Protein 7R7E (pdb70)

CATH classification: 3.30.300.30

Sequence (1134 aa):
VGQFANFVDLLQYRAKLQARKTVFSFLADGEAESAALTYGELDQKAQAIAAFLQANQAQGQRALLLYPPGLEFIGAFLGCLYAGVVAVPAYPPRPNKSFDRLHSIIQDAQAKFALTTTELKDKIADRLEALEGTDFHCLATDQVELISGKNWQKPNISGTDLAFLQYTSGSTGDPKGVMVSHHNLIHNSGLINQGFQDTEASMGVSWLPPYHDMGLIGGILQPIYVGATQILMPPVAFLQRPFRWLKAINDYRVSTSGAPNFAYDLCASQITPEQIRELDLSCWRLAFSGAEPIRAVTLENFAKTFATAGFQKSAFYPCYGMAETTLIVSGGNGRAQLPQEIIVSKQGIEANQVRPAQETTVTLVGSGEVIGDQIVKIVDPQALTECTVGEIGEVWVKGESVAQGYWQKPDLTQQQFQGNVGAETGFLRTGDLGFLQGGELYITGRLKDLLIIRGRNHYPQDIELTVEVAHPALRQGAGAAVSVDVNGEEQLVIVQEVERKYARKLNVAAVAQAIRGAIAAEHQLQPQAICFIKPGSIPKTSSGKIRRHACKAGFLDGSLAVVGEWQVGQFANFVDLLQYRAKLQARKTVFSFLADGEAESAALTYGELDQKAQAIAAFLQANQAQGQRALLLYPPGLEFIGAFLGCLYAGVVAVPAYPPRPNKSFDRLHSIIQDAQAKFALTTTELKDKIADRLEALEGTDFHCLATDQVELISGKNWQKPNISGTDLAFLQYTSGSTGDPKGVMVSHHNLIHNSGLINQGFQDTEASMGVSWLPPYHDMGLIGGILQPIYVGATQILMPPVAFLQRPFRWLKAINDYRVSTSGAPNFAYDLCASQITPEQIRELDLSCWRLAFSGAEPIRAVTLENFAKTFATAGFQKSAFYPCYGMAETTLIVSGGNGRAQLPQEIIVSKQGIEANQVRPAQETTVTLVGSGEVIGDQIVKIVDPQALTECTVGEIGEVWVKGESVAQGYWQKPDLTQQQFQGNVGAETGFLRTGDLGFLQGGELYITGRLKDLLIIRGRNHYPQDIELTVEVAHPALRQGAGAAVSVDVNGEEQLVIVQEVERKYARKLNVAAVAQAIRGAIAAEHQLQPQAICFIKPGSIPKTSSGKIRRHACKAGFLDGSLAVVGEWQ

Secondary structure (DSSP, 8-state):
-TT-SSHHHHHHHHHHHSTTSEEEEEETTSSSEEEEEEHHHHHHHHHHHHHHHHHTT-TTSEEEEE--SSHHHHHHHHHHHHHT-EEEE-PPP-TT---HHHHHHHHHHT--EEEE-HHHHHHHHHHHHHHH-TT-EEEE-TT--GGGGGG-------TTSEEEEEE---SSSS--EEEEEHHHHHHHHHHHHHHH---TT-EEEE-S-TTSHIIIIIIIIHHHHHT-EEEE--HHHHHH-THHHHHHHHHHT-SEEE--HHHHHHHHHHS-HHHHHT---TT--EEEE-SS---HHHHHHHHHHTTTTT--GGGEEEEEE-GGGSSEEEES-TTSSSPPEEEEEHHHHHTTB-------EEEEE---EEPTT-EEEEE-TTT--B--TTB-EEEEEESTTS-S-BTT-HHHHHHHHSEEETTEEEEEEEEEEEEEETTEEEEEEETTT-EEETTEEE-HHHHHHHHHTS-TTEEEEEEEEEEEEETTEEEEEEEEEEPGGGSSS--HHHHHHHHHHHHHHHH----SEEEEE-TT-S-B-TT--B-HHHHHHHHHHT-S-EEEEE-/-TT-SSHHHHHHHHHHHSTTSEEEEE-TTSSS--EEEEHHHHHHHHHHHHHHHHHTT-TTSEEEEE--SSHHHHHHHHHHHHHT-EEEEEPPP-TT--SHHHHHHHHHHT--EEEE-HHHHHHHHHHHHHHH-TT-EEEE-TT--GGGGGG-------TTSEEEEEE---SSSS--EEEEEHHHHHHHHHHHHHHH---TT-EEEE-S-TTSHIIIIIIIIHHHHHT-EEEE--HHHHHH-THHHHHHHHHHT--EEE--HHHHHHHHHHS-HHHHTT---TT--EEEE-SS---HHHHHHHHHHTGGGT--GGGEEEEEE-GGGSSEEEES-TTSSSPPEEEEEHHHHHTTB-------EEEEE---EEPTT-EEEEE-TTT--B--TTB-EEEEEESTTS-S-BTT-HHHHHHHH-EEETTEEEEEEEEEEEEEETTEEEEEEEGGG-EEETTEEE-HHHHHHHHHTT-TTEEEEEEEEEEEEETTEEEEEEEEEEPGGGSSS--HHHHHHHHHHHHHHHH----SEEEEE-TT-S-B-TT--B-HHHHHHHHHHT-S-EEEEE-

Organism: Picosynechococcus sp. (strain ATCC 27264 / PCC 7002 / PR-6) (NCBI:txid32049)

B-factor: mean 34.49, std 11.46, range [14.65, 101.91]

Foldseek 3Di:
DLVDQFLLVLLVVLCVVFVPAWAEWEDALLADTDDTHGSVRLNLLLLLLLLVCVVVVQAPFEEEEAEAPDVQSLSNLSNCQQNNHAYQYDYHDDPPDDCVLVLVVCVQRVGQEYEYAPVVCVVCVVVCCVSPNPSRYYYYSPPRDSVSSVNRDGDDFGQARFRYWAWFQQQAHRTFTFGFTRNLLSVVLVLVCQQLVDAQAAEEEEQDGCRHLCCPSPQRVNSSVRNHHYYYYHVVSCVVPVLSRQLVCQVVLHQDYEEALVSLVVCLPRQDPVSLVNAQNLSHQAYEYEPDFHAPVSLVSSCVSNVVSNDHQLNYKAFYAGVQLSGTFFIGCPPDSHFDKDKFAPQLVFVQFGHHPCHHIDIFTFRHAGTDDKDWFFAAVPVLETDDARGKHWIKIGDSSRTPATRPPVVVRCVAQFRDYDPDTRIGGPQWMFHDDPRTTTTDGGNSQWDQAPNTIDHFVVLLVLLQPLDQQFDPPQKTWHWDADPNGTAIEIETETDPVCLVVPPPVVSVVSSQVSCCVPPVHGHPKYFYAHPPFADAGPSGHGNRVVNVVCVVVVNGRTSDMDD/DLPDQFVLVLLVVLCVVFVPDWAEWEDALLADTDDTHTSVRLNLLLLLLLLVCVVVVQAPFEEEEAEAPDVQSLSNLSNCQQNNHAYQYDYHDDPPDDCVLVLVCCVQRVGQEYEYAPVVCVVCVVVCCVSPNPSRYYHYSPPRDSVSSVNRDGDDAGQARFRYWAWFQQQAHRTFTFGFGRNLLSVVLVLCCLQVVDAQAAEEEEQAGCRHLCNPSPQRVNSSVRNHHYYYYHNVSCLVQVLSRQVVCQVVLHQEYEDELVSLVSCLPRQDPVSLVVAANLSHQAYEYEPDFHAPVSLVSSCVSNVVSNDHQLNYKAFYAGVQLSGTFFIDCPPDSHFDKDWAAPQCVQVQFGHHPCHHTDIFTFRHFGTDDKDWFFAAPPVLETDDARGKHWIWIGDSSRTPATRPPVVVRCVAQWRDYDPDTGIGGPQWMFHDDPRTTTTDGGNSQWAQAPNTIDHFVVLLVLLQPLDPQFDRLAKAWHWDDDPNGTAIEIETETDPVCLQPDPPVVSVVSSQVSCCVPPVHGHPKYFYAHPPFADAGPSGHGNRVVNVVCVVPVNTRTSDMDD

Structure (mmCIF, N/CA/C/O backbone):
data_7R7E
#
_entry.id   7R7E
#
_cell.length_a   201.288
_cell.length_b   60.920
_cell.length_c   95.929
_cell.angle_alpha   90.000
_cell.angle_beta   101.175
_cell.angle_gamma   90.000
#
_symmetry.space_group_name_H-M   'C 1 2 1'
#
loop_
_entity.id
_entity.type
_entity.pdbx_description
1 polymer 'Polyketide synthase'
2 non-polymer 'ADENOSINE MONOPHOSPHATE'
3 non-polymer 'PYROPHOSPHATE 2-'
4 non-polymer 'ACETATE ION'
5 non-polymer 'MAGNESIUM ION'
6 water water
#
loop_
_atom_site.group_PDB
_atom_site.id
_atom_site.type_symbol
_atom_site.label_atom_id
_atom_site.label_alt_id
_atom_site.label_comp_id
_atom_site.label_asym_id
_atom_site.label_entity_id
_atom_site.label_seq_id
_atom_site.pdbx_PDB_ins_code
_atom_site.Cartn_x
_atom_site.Cartn_y
_atom_site.Cartn_z
_atom_site.occupancy
_atom_site.B_iso_or_equiv
_atom_site.auth_seq_id
_atom_site.auth_comp_id
_atom_site.auth_asym_id
_atom_site.auth_atom_id
_atom_site.pdbx_PDB_model_num
ATOM 1 N N . VAL A 1 4 ? -8.92400 10.37400 28.40100 1.000 47.98733 2 VAL A N 1
ATOM 2 C CA . VAL A 1 4 ? -9.77600 10.86400 27.31500 1.000 46.38451 2 VAL A CA 1
ATOM 3 C C . VAL A 1 4 ? -9.52300 12.36100 27.08500 1.000 49.65069 2 VAL A C 1
ATOM 4 O O . VAL A 1 4 ? -9.63900 12.86300 25.95900 1.000 48.49002 2 VAL A O 1
ATOM 8 N N . GLY A 1 5 ? -9.15200 13.08200 28.13700 1.000 49.66911 3 GLY A N 1
ATOM 9 C CA . GLY A 1 5 ? -8.79400 14.43700 27.81100 1.000 45.19226 3 GLY A CA 1
ATOM 10 C C . GLY A 1 5 ? -7.42600 14.59300 27.18900 1.000 43.41836 3 GLY A C 1
ATOM 11 O O . GLY A 1 5 ? -6.91200 15.71200 27.13000 1.000 45.22911 3 GLY A O 1
ATOM 12 N N . GLN A 1 6 ? -6.81300 13.50300 26.72000 1.000 40.91280 4 GLN A N 1
ATOM 13 C CA . GLN A 1 6 ? -5.54900 13.56500 25.99400 1.000 41.36812 4 GLN A CA 1
ATOM 14 C C . GLN A 1 6 ? -5.71700 13.30100 24.50900 1.000 34.50677 4 GLN A C 1
ATOM 15 O O . GLN A 1 6 ? -4.71600 13.25300 23.79300 1.000 33.84880 4 GLN A O 1
ATOM 21 N N . PHE A 1 7 ? -6.94500 13.14100 24.02700 1.000 30.84844 5 PHE A N 1
ATOM 22 C CA . PHE A 1 7 ? -7.17700 12.93900 22.61100 1.000 28.94031 5 PHE A CA 1
ATOM 23 C C . PHE A 1 7 ? -7.15600 14.26600 21.85300 1.000 28.97189 5 PHE A C 1
ATOM 24 O O . PHE A 1 7 ? -7.71000 15.27000 22.30300 1.000 25.35304 5 PHE A O 1
ATOM 32 N N . ALA A 1 8 ? -6.49500 14.26700 20.69500 1.000 28.29287 6 ALA A N 1
ATOM 33 C CA . ALA A 1 8 ? -6.36200 15.47700 19.89100 1.000 25.99259 6 ALA A CA 1
ATOM 34 C C . ALA A 1 8 ? -7.49200 15.65100 18.88700 1.000 23.01329 6 ALA A C 1
ATOM 35 O O . ALA A 1 8 ? -7.63300 16.74700 18.34000 1.000 25.32672 6 ALA A O 1
ATOM 37 N N . ASN A 1 9 ? -8.29700 14.62100 18.63500 1.000 18.19429 7 ASN A N 1
ATOM 38 C CA . ASN A 1 9 ? -9.32700 14.69800 17.61000 1.000 20.69459 7 ASN A CA 1
ATOM 39 C C . ASN A 1 9 ? -10.38200 13.61800 17.86400 1.000 20.70511 7 ASN A C 1
ATOM 40 O O . ASN A 1 9 ? -10.16300 12.67500 18.62400 1.000 20.81039 7 ASN A O 1
ATOM 45 N N . PHE A 1 10 ? -11.53800 13.74900 17.19700 1.000 19.61025 8 PHE A N 1
ATOM 46 C CA . PHE A 1 10 ? -12.62300 12.81600 17.48200 1.000 19.96555 8 PHE A CA 1
ATOM 47 C C . PHE A 1 10 ? -12.38200 11.42200 16.88900 1.000 22.90801 8 PHE A C 1
ATOM 48 O O . PHE A 1 10 ? -12.95700 10.45400 17.39600 1.000 20.75775 8 PHE A O 1
ATOM 56 N N . VAL A 1 11 ? -11.54100 11.29200 15.85100 1.000 20.33402 9 VAL A N 1
ATOM 57 C CA . VAL A 1 11 ? -11.23600 9.96300 15.31300 1.000 21.74734 9 VAL A CA 1
ATOM 58 C C . VAL A 1 11 ? -10.53200 9.10700 16.36200 1.000 22.99749 9 VAL A C 1
ATOM 59 O O . VAL A 1 11 ? -10.97600 7.99100 16.67000 1.000 22.83695 9 VAL A O 1
ATOM 63 N N . ASP A 1 12 ? -9.44700 9.62200 16.94900 1.000 23.98709 10 ASP A N 1
ATOM 64 C CA . ASP A 1 12 ? -8.75500 8.87900 17.99700 1.000 24.70559 10 ASP A CA 1
ATOM 65 C C . ASP A 1 12 ? -9.70500 8.57200 19.16100 1.000 25.75572 10 ASP A C 1
ATOM 66 O O . ASP A 1 12 ? -9.68400 7.46300 19.73100 1.000 24.44504 10 ASP A O 1
ATOM 71 N N . LEU A 1 13 ? -10.56500 9.53300 19.50600 1.000 23.80549 11 LEU A N 1
ATOM 72 C CA . LEU A 1 13 ? -11.45300 9.34600 20.65200 1.000 26.30579 11 LEU A CA 1
ATOM 73 C C . LEU A 1 13 ? -12.50700 8.27000 20.37600 1.000 22.11055 11 LEU A C 1
ATOM 74 O O . LEU A 1 13 ? -12.79100 7.43800 21.23900 1.000 24.96352 11 LEU A O 1
ATOM 79 N N . LEU A 1 14 ? -13.11000 8.22900 19.19100 1.000 21.61575 12 LEU A N 1
ATOM 80 C CA . LEU A 1 14 ? -14.17000 7.22100 18.91500 1.000 24.88983 12 LEU A CA 1
ATOM 81 C C . LEU A 1 14 ? -13.53400 5.83100 18.84000 1.000 23.77917 12 LEU A C 1
ATOM 82 O O . LEU A 1 14 ? -14.13700 4.88600 19.33200 1.000 21.97369 12 LEU A O 1
ATOM 87 N N . GLN A 1 15 ? -12.32700 5.76400 18.29400 1.000 24.22133 13 GLN A N 1
ATOM 88 C CA . GLN A 1 15 ? -11.59500 4.48000 18.20100 1.000 25.69255 13 GLN A CA 1
ATOM 89 C C . GLN A 1 15 ? -11.33800 3.96300 19.62100 1.000 25.71887 13 GLN A C 1
ATOM 90 O O . GLN A 1 15 ? -11.51000 2.76200 19.83900 1.000 26.56371 13 GLN A O 1
ATOM 96 N N . TYR A 1 16 ? -10.97500 4.85600 20.54200 1.000 24.93983 14 TYR A N 1
ATOM 97 C CA . TYR A 1 16 ? -10.76700 4.45700 21.95600 1.000 27.74017 14 TYR A CA 1
ATOM 98 C C . TYR A 1 16 ? -12.08900 3.97700 22.56700 1.000 27.98757 14 TYR A C 1
ATOM 99 O O . TYR A 1 16 ? -12.07300 2.91700 23.18300 1.000 27.31380 14 TYR A O 1
ATOM 108 N N . ARG A 1 17 ? -13.17900 4.72200 22.37900 1.000 23.58704 15 ARG A N 1
ATOM 109 C CA . ARG A 1 17 ? -14.42300 4.23400 22.97000 1.000 26.84006 15 ARG A CA 1
ATOM 110 C C . ARG A 1 17 ? -14.86700 2.91200 22.34200 1.000 27.17168 15 ARG A C 1
ATOM 111 O O . ARG A 1 17 ? -15.44600 2.05600 23.02600 1.000 28.93505 15 ARG A O 1
ATOM 119 N N . ALA A 1 18 ? -14.61400 2.73200 21.03800 1.000 24.39240 16 ALA A N 1
ATOM 120 C CA . ALA A 1 18 ? -15.01200 1.50600 20.36900 1.000 27.42960 16 ALA A CA 1
ATOM 121 C C . ALA A 1 18 ? -14.33900 0.29300 20.98700 1.000 31.83013 16 ALA A C 1
ATOM 122 O O . ALA A 1 18 ? -14.90600 -0.80400 20.96400 1.000 33.28557 16 ALA A O 1
ATOM 124 N N . LYS A 1 19 ? -13.15000 0.47600 21.57500 1.000 27.85071 17 LYS A N 1
ATOM 125 C CA . LYS A 1 19 ? -12.46000 -0.57700 22.30500 1.000 32.16965 17 LYS A CA 1
ATOM 126 C C . LYS A 1 19 ? -12.91400 -0.70800 23.75300 1.000 30.75632 17 LYS A C 1
ATOM 127 O O . LYS A 1 19 ? -13.11600 -1.82300 24.23700 1.000 33.57508 17 LYS A O 1
ATOM 133 N N . LEU A 1 20 ? -13.10600 0.40700 24.44000 1.000 27.22168 18 LEU A N 1
ATOM 134 C CA . LEU A 1 20 ? -13.39300 0.39800 25.86600 1.000 29.60355 18 LEU A CA 1
ATOM 135 C C . LEU A 1 20 ? -14.86400 0.10600 26.16500 1.000 29.36142 18 LEU A C 1
ATOM 136 O O . LEU A 1 20 ? -15.15600 -0.48200 27.20000 1.000 32.26966 18 LEU A O 1
ATOM 141 N N . GLN A 1 21 ? -15.79700 0.53700 25.30500 1.000 27.10062 19 GLN A N 1
ATOM 142 C CA . GLN A 1 21 ? -17.24600 0.39900 25.49500 1.000 27.44013 19 GLN A CA 1
ATOM 143 C C . GLN A 1 21 ? -17.90000 -0.17100 24.24300 1.000 26.73742 19 GLN A C 1
ATOM 144 O O . GLN A 1 21 ? -19.01600 0.20600 23.89400 1.000 26.67688 19 GLN A O 1
ATOM 150 N N . ALA A 1 22 ? -17.23300 -1.12700 23.57900 1.000 25.86626 20 ALA A N 1
ATOM 151 C CA . ALA A 1 22 ? -17.65800 -1.62500 22.26900 1.000 26.18472 20 ALA A CA 1
ATOM 152 C C . ALA A 1 22 ? -19.14200 -1.96800 22.21200 1.000 26.11366 20 ALA A C 1
ATOM 153 O O . ALA A 1 22 ? -19.80900 -1.65800 21.22700 1.000 26.02154 20 ALA A O 1
ATOM 155 N N . ARG A 1 23 ? -19.67400 -2.62800 23.23800 1.000 27.92440 21 ARG A N 1
ATOM 156 C CA . ARG A 1 23 ? -21.06500 -3.08100 23.20000 1.000 29.87727 21 ARG A CA 1
ATOM 157 C C . ARG A 1 23 ? -22.06000 -2.11100 23.84500 1.000 28.77450 21 ARG A C 1
ATOM 158 O O . ARG A 1 23 ? -23.26700 -2.40400 23.87400 1.000 28.62448 21 ARG A O 1
ATOM 166 N N . LYS A 1 24 ? -21.60600 -0.95900 24.34800 1.000 30.56419 22 LYS A N 1
ATOM 167 C CA . LYS A 1 24 ? -22.54700 0.00700 24.88000 1.000 27.60331 22 LYS A CA 1
ATOM 168 C C . LYS A 1 24 ? -23.21500 0.71200 23.71500 1.000 25.93732 22 LYS A C 1
ATOM 169 O O . LYS A 1 24 ? -22.54300 1.07300 22.75200 1.000 25.44516 22 LYS A O 1
ATOM 175 N N . THR A 1 25 ? -24.54300 0.84100 23.77700 1.000 24.52136 23 THR A N 1
ATOM 176 C CA . THR A 1 25 ? -25.28900 1.61800 22.79700 1.000 24.34239 23 THR A CA 1
ATOM 177 C C . THR A 1 25 ? -24.84200 3.08500 22.85300 1.000 25.50832 23 THR A C 1
ATOM 178 O O . THR A 1 25 ? -24.76900 3.67300 23.93100 1.000 27.54014 23 THR A O 1
ATOM 182 N N . VAL A 1 26 ? -24.52100 3.68500 21.70800 1.000 23.50282 24 VAL A N 1
ATOM 183 C CA . VAL A 1 26 ? -24.23300 5.11700 21.67800 1.000 25.05827 24 VAL A CA 1
ATOM 184 C C . VAL A 1 26 ? -25.45000 5.92600 21.24000 1.000 26.14261 24 VAL A C 1
ATOM 185 O O . VAL A 1 26 ? -25.75200 6.95100 21.86000 1.000 27.52172 24 VAL A O 1
ATOM 189 N N . PHE A 1 27 ? -26.18300 5.47100 20.20700 1.000 25.60833 25 PHE A N 1
ATOM 190 C CA . PHE A 1 27 ? -27.38300 6.15900 19.73500 1.000 23.53703 25 PHE A CA 1
ATOM 191 C C . PHE A 1 27 ? -28.55300 5.19800 19.54100 1.000 28.14811 25 PHE A C 1
ATOM 192 O O . PHE A 1 27 ? -28.40000 4.11300 18.96100 1.000 24.59769 25 PHE A O 1
ATOM 200 N N . SER A 1 28 ? -29.73100 5.60600 19.99400 1.000 25.94785 26 SER A N 1
ATOM 201 C CA . SER A 1 28 ? -30.97800 4.93800 19.64000 1.000 27.48751 26 SER A CA 1
ATOM 202 C C . SER A 1 28 ? -31.84400 5.93900 18.92000 1.000 27.23484 26 SER A C 1
ATOM 203 O O . SER A 1 28 ? -32.00700 7.07200 19.39100 1.000 28.10863 26 SER A O 1
ATOM 206 N N . PHE A 1 29 ? -32.39600 5.54200 17.79000 1.000 26.89796 27 PHE A N 1
ATOM 207 C CA . PHE A 1 29 ? -33.20700 6.45200 17.00200 1.000 29.80884 27 PHE A CA 1
ATOM 208 C C . PHE A 1 29 ? -34.68000 6.03100 17.09300 1.000 32.07227 27 PHE A C 1
ATOM 209 O O . PHE A 1 29 ? -35.00700 4.84900 16.93800 1.000 28.62185 27 PHE A O 1
ATOM 217 N N . LEU A 1 30 ? -35.55000 6.99400 17.40100 1.000 27.45329 28 LEU A N 1
ATOM 218 C CA . LEU A 1 30 ? -37.00300 6.81800 17.45400 1.000 30.17993 28 LEU A CA 1
ATOM 219 C C . LEU A 1 30 ? -37.58900 7.53700 16.24200 1.000 36.20171 28 LEU A C 1
ATOM 220 O O . LEU A 1 30 ? -37.79200 8.76000 16.26300 1.000 35.09895 28 LEU A O 1
ATOM 225 N N . ALA A 1 31 ? -37.87600 6.78100 15.18500 1.000 33.18293 29 ALA A N 1
ATOM 226 C CA . ALA A 1 31 ? -38.24600 7.41400 13.92300 1.000 36.03590 29 ALA A CA 1
ATOM 227 C C . ALA A 1 31 ? -39.49100 8.28200 14.07500 1.000 40.54697 29 ALA A C 1
ATOM 228 O O . ALA A 1 31 ? -39.60900 9.33200 13.42700 1.000 38.75728 29 ALA A O 1
ATOM 230 N N . ASP A 1 32 ? -40.43900 7.86000 14.90800 1.000 36.89916 30 ASP A N 1
ATOM 231 C CA . ASP A 1 32 ? -41.62700 8.65800 15.18300 1.000 39.13627 30 ASP A CA 1
ATOM 232 C C . ASP A 1 32 ? -41.57300 9.37700 16.53800 1.000 37.35974 30 ASP A C 1
ATOM 233 O O . ASP A 1 32 ? -42.61700 9.79400 17.04600 1.000 39.45473 30 ASP A O 1
ATOM 238 N N . GLY A 1 33 ? -40.41100 9.46600 17.17300 1.000 37.26499 31 GLY A N 1
ATOM 239 C CA . GLY A 1 33 ? -40.34700 9.99200 18.52900 1.000 36.22540 31 GLY A CA 1
ATOM 240 C C . GLY A 1 33 ? -40.96800 9.12700 19.60300 1.000 38.85466 31 GLY A C 1
ATOM 241 O O . GLY A 1 33 ? -41.13300 9.58700 20.74200 1.000 40.39958 31 GLY A O 1
ATOM 242 N N . GLU A 1 34 ? -41.34800 7.89400 19.28700 1.000 38.71517 32 GLU A N 1
ATOM 243 C CA . GLU A 1 34 ? -42.01400 7.04200 20.25700 1.000 39.59685 32 GLU A CA 1
ATOM 244 C C . GLU A 1 34 ? -41.39200 5.65100 20.28600 1.000 44.75537 32 GLU A C 1
ATOM 245 O O . GLU A 1 34 ? -40.81200 5.23400 21.29600 1.000 44.47375 32 GLU A O 1
ATOM 251 N N . ALA A 1 35 ? -41.53500 4.91500 19.19200 1.000 45.37649 33 ALA A N 1
ATOM 252 C CA . ALA A 1 35 ? -40.97900 3.58100 19.10500 1.000 47.41095 33 ALA A CA 1
ATOM 253 C C . ALA A 1 35 ? -39.55300 3.62700 18.57200 1.000 40.98913 33 ALA A C 1
ATOM 254 O O . ALA A 1 35 ? -39.25300 4.30000 17.58000 1.000 38.79939 33 ALA A O 1
ATOM 256 N N . GLU A 1 36 ? -38.68200 2.87300 19.22100 1.000 36.60439 34 GLU A N 1
ATOM 257 C CA . GLU A 1 36 ? -37.31200 2.76900 18.75400 1.000 41.15757 34 GLU A CA 1
ATOM 258 C C . GLU A 1 36 ? -37.27200 2.10200 17.38300 1.000 38.62832 34 GLU A C 1
ATOM 259 O O . GLU A 1 36 ? -37.95900 1.11200 17.13100 1.000 39.72055 34 GLU A O 1
ATOM 265 N N . SER A 1 37 ? -36.47800 2.64700 16.47800 1.000 35.82535 35 SER A N 1
ATOM 266 C CA . SER A 1 37 ? -36.44600 2.07800 15.14600 1.000 37.30447 35 SER A CA 1
ATOM 267 C C . SER A 1 37 ? -35.05600 1.67800 14.67900 1.000 33.99881 35 SER A C 1
ATOM 268 O O . SER A 1 37 ? -34.95400 0.91400 13.71100 1.000 35.64112 35 SER A O 1
ATOM 271 N N . ALA A 1 38 ? -33.99700 2.13700 15.34000 1.000 31.53273 36 ALA A N 1
ATOM 272 C CA . ALA A 1 38 ? -32.63700 1.71300 15.00200 1.000 33.28031 36 ALA A CA 1
ATOM 273 C C . ALA A 1 38 ? -31.70900 2.07200 16.15600 1.000 29.60092 36 ALA A C 1
ATOM 274 O O . ALA A 1 38 ? -32.03600 2.91400 16.99200 1.000 28.82977 36 ALA A O 1
ATOM 276 N N . ALA A 1 39 ? -30.52900 1.45800 16.17700 1.000 26.20051 37 ALA A N 1
ATOM 277 C CA . ALA A 1 39 ? -29.57100 1.75600 17.23900 1.000 26.24525 37 ALA A CA 1
ATOM 278 C C . ALA A 1 39 ? -28.19000 1.36800 16.75800 1.000 25.76362 37 ALA A C 1
ATOM 279 O O . ALA A 1 39 ? -28.05600 0.60500 15.80500 1.000 28.91926 37 ALA A O 1
ATOM 281 N N . LEU A 1 40 ? -27.16600 1.95600 17.38300 1.000 24.43451 38 LEU A N 1
ATOM 282 C CA . LEU A 1 40 ? -25.76300 1.64800 17.10900 1.000 25.40831 38 LEU A CA 1
ATOM 283 C C . LEU A 1 40 ? -24.98500 1.55500 18.41900 1.000 24.59242 38 LEU A C 1
ATOM 284 O O . LEU A 1 40 ? -25.13300 2.40800 19.28800 1.000 25.72151 38 LEU A O 1
ATOM 289 N N . THR A 1 41 ? -24.14900 0.53500 18.57200 1.000 25.00300 39 THR A N 1
ATOM 290 C CA . THR A 1 41 ? -23.19000 0.57600 19.67500 1.000 23.94234 39 THR A CA 1
ATOM 291 C C . THR A 1 41 ? -21.95000 1.40500 19.28000 1.000 23.56862 39 THR A C 1
ATOM 292 O O . THR A 1 41 ? -21.75100 1.77500 18.11800 1.000 23.55546 39 THR A O 1
ATOM 296 N N . TYR A 1 42 ? -21.11500 1.73100 20.27800 1.000 24.40029 40 TYR A N 1
ATOM 297 C CA . TYR A 1 42 ? -19.81900 2.34600 19.99400 1.000 21.61575 40 TYR A CA 1
ATOM 298 C C . TYR A 1 42 ? -19.00400 1.48300 19.04600 1.000 24.31607 40 TYR A C 1
ATOM 299 O O . TYR A 1 42 ? -18.30500 2.00100 18.16900 1.000 25.73203 40 TYR A O 1
ATOM 308 N N . GLY A 1 43 ? -19.09700 0.15700 19.18200 1.000 25.08195 41 GLY A N 1
ATOM 309 C CA . GLY A 1 43 ? -18.36100 -0.70100 18.27800 1.000 24.09236 41 GLY A CA 1
ATOM 310 C C . GLY A 1 43 ? -18.85200 -0.60700 16.85200 1.000 22.05264 41 GLY A C 1
ATOM 311 O O . GLY A 1 43 ? -18.05100 -0.54100 15.92500 1.000 23.01855 41 GLY A O 1
ATOM 312 N N . GLU A 1 44 ? -20.17300 -0.60500 16.65400 1.000 19.05228 42 GLU A N 1
ATOM 313 C CA . GLU A 1 44 ? -20.73900 -0.53200 15.30900 1.000 20.07609 42 GLU A CA 1
ATOM 314 C C . GLU A 1 44 ? -20.55700 0.86000 14.70600 1.000 23.90287 42 GLU A C 1
ATOM 315 O O . GLU A 1 44 ? -20.36700 1.00200 13.48100 1.000 24.12658 42 GLU A O 1
ATOM 321 N N . LEU A 1 45 ? -20.60500 1.89500 15.53600 1.000 16.85728 43 LEU A N 1
ATOM 322 C CA . LEU A 1 45 ? -20.39900 3.24300 15.01100 1.000 21.04463 43 LEU A CA 1
ATOM 323 C C . LEU A 1 45 ? -19.00300 3.36800 14.40000 1.000 20.01029 43 LEU A C 1
ATOM 324 O O . LEU A 1 45 ? -18.83700 3.79200 13.25900 1.000 19.49181 43 LEU A O 1
ATOM 329 N N . ASP A 1 46 ? -17.98900 2.94500 15.13000 1.000 23.81601 44 ASP A N 1
ATOM 330 C CA . ASP A 1 46 ? -16.63900 2.99300 14.59800 1.000 21.69207 44 ASP A CA 1
ATOM 331 C C . ASP A 1 46 ? -16.48900 2.11900 13.33900 1.000 26.23209 44 ASP A C 1
ATOM 332 O O . ASP A 1 46 ? -15.87900 2.54700 12.35000 1.000 23.92392 44 ASP A O 1
ATOM 337 N N . GLN A 1 47 ? -17.03400 0.89400 13.34400 1.000 21.46836 45 GLN A N 1
ATOM 338 C CA . GLN A 1 47 ? -16.94000 0.07200 12.13300 1.000 26.42422 45 GLN A CA 1
ATOM 339 C C . GLN A 1 47 ? -17.62800 0.73200 10.95200 1.000 22.98433 45 GLN A C 1
ATOM 340 O O . GLN A 1 47 ? -17.15100 0.64200 9.81200 1.000 21.25518 45 GLN A O 1
ATOM 346 N N . LYS A 1 48 ? -18.76800 1.36600 11.20000 1.000 23.69758 46 LYS A N 1
ATOM 347 C CA . LYS A 1 48 ? -19.48300 2.01100 10.12000 1.000 23.27648 46 LYS A CA 1
ATOM 348 C C . LYS A 1 48 ? -18.67900 3.20700 9.59700 1.000 21.28676 46 LYS A C 1
ATOM 349 O O . LYS A 1 48 ? -18.56700 3.42300 8.37800 1.000 21.46836 46 LYS A O 1
ATOM 355 N N . ALA A 1 49 ? -18.04900 3.95100 10.50300 1.000 22.40532 47 ALA A N 1
ATOM 356 C CA . ALA A 1 49 ? -17.28900 5.12500 10.07700 1.000 22.81063 47 ALA A CA 1
ATOM 357 C C . ALA A 1 49 ? -16.06900 4.71400 9.25300 1.000 25.22145 47 ALA A C 1
ATOM 358 O O . ALA A 1 49 ? -15.72300 5.38500 8.26100 1.000 18.87332 47 ALA A O 1
ATOM 360 N N . GLN A 1 50 ? -15.45300 3.57100 9.60500 1.000 20.06293 48 GLN A N 1
ATOM 361 C CA . GLN A 1 50 ? -14.28400 3.11100 8.84900 1.000 22.25530 48 GLN A CA 1
ATOM 362 C C . GLN A 1 50 ? -14.67100 2.67200 7.45600 1.000 21.66049 48 GLN A C 1
ATOM 363 O O . GLN A 1 50 ? -13.95200 2.95700 6.49600 1.000 20.69985 48 GLN A O 1
ATOM 369 N N . ALA A 1 51 ? -15.80700 1.97300 7.33400 1.000 24.50294 49 ALA A N 1
ATOM 370 C CA . ALA A 1 51 ? -16.29600 1.52000 6.03600 1.000 22.87380 49 ALA A CA 1
ATOM 371 C C . ALA A 1 51 ? -16.66700 2.70800 5.14000 1.000 21.92631 49 ALA A C 1
ATOM 372 O O . ALA A 1 51 ? -16.27100 2.75700 3.96700 1.000 22.56850 49 ALA A O 1
ATOM 374 N N . ILE A 1 52 ? -17.41600 3.68700 5.67700 1.000 25.59781 50 ILE A N 1
ATOM 375 C CA . ILE A 1 52 ? -17.71300 4.89100 4.89400 1.000 21.03673 50 ILE A CA 1
ATOM 376 C C . ILE A 1 52 ? -16.43600 5.66100 4.57400 1.000 22.20793 50 ILE A C 1
ATOM 377 O O . ILE A 1 52 ? -16.26200 6.15400 3.44800 1.000 23.04224 50 ILE A O 1
ATOM 382 N N . ALA A 1 53 ? -15.51400 5.77000 5.54200 1.000 21.64733 51 ALA A N 1
ATOM 383 C CA . ALA A 1 53 ? -14.22800 6.41100 5.24700 1.000 21.86052 51 ALA A CA 1
ATOM 384 C C . ALA A 1 53 ? -13.54300 5.76800 4.04500 1.000 24.37134 51 ALA A C 1
ATOM 385 O O . ALA A 1 53 ? -13.07600 6.46900 3.12300 1.000 23.38965 51 ALA A O 1
ATOM 387 N N . ALA A 1 54 ? -13.45000 4.42700 4.04900 1.000 19.96818 52 ALA A N 1
ATOM 388 C CA . ALA A 1 54 ? -12.74200 3.74100 2.97700 1.000 24.12921 52 ALA A CA 1
ATOM 389 C C . ALA A 1 54 ? -13.44900 3.95400 1.66100 1.000 23.04487 52 ALA A C 1
ATOM 390 O O . ALA A 1 54 ? -12.80300 4.16100 0.62900 1.000 23.54493 52 ALA A O 1
ATOM 392 N N . PHE A 1 55 ? -14.77800 3.99900 1.69500 1.000 19.06281 53 PHE A N 1
ATOM 393 C CA . PHE A 1 55 ? -15.53500 4.28000 0.48600 1.000 20.57878 53 PHE A CA 1
ATOM 394 C C . PHE A 1 55 ? -15.25800 5.70700 -0.02900 1.000 23.40807 53 PHE A C 1
ATOM 395 O O . PHE A 1 55 ? -15.11200 5.91200 -1.23600 1.000 23.26595 53 PHE A O 1
ATOM 403 N N . LEU A 1 56 ? -15.17100 6.69500 0.87800 1.000 20.23400 54 LEU A N 1
ATOM 404 C CA . LEU A 1 56 ? -14.88200 8.08000 0.48000 1.000 23.83444 54 LEU A CA 1
ATOM 405 C C . LEU A 1 56 ? -13.48900 8.20900 -0.13400 1.000 23.52650 54 LEU A C 1
ATOM 406 O O . LEU A 1 56 ? -13.32700 8.84000 -1.18500 1.000 22.82116 54 LEU A O 1
ATOM 411 N N . GLN A 1 57 ? -12.48900 7.55200 0.46700 1.000 19.92607 55 GLN A N 1
ATOM 412 C CA . GLN A 1 57 ? -11.11800 7.67400 -0.02400 1.000 23.07119 55 GLN A CA 1
ATOM 413 C C . GLN A 1 57 ? -10.95500 7.05600 -1.41300 1.000 25.40568 55 GLN A C 1
ATOM 414 O O . GLN A 1 57 ? -10.31100 7.65000 -2.29000 1.000 25.64518 55 GLN A O 1
ATOM 420 N N . ALA A 1 58 ? -11.53800 5.87200 -1.63600 1.000 24.56610 56 ALA A N 1
ATOM 421 C CA . ALA A 1 58 ? -11.48100 5.24800 -2.94500 1.000 26.29526 56 ALA A CA 1
ATOM 422 C C . ALA A 1 58 ? -12.11500 6.13700 -4.00800 1.000 26.75321 56 ALA A C 1
ATOM 423 O O . ALA A 1 58 ? -11.66400 6.14900 -5.16600 1.000 24.03972 56 ALA A O 1
ATOM 425 N N . ASN A 1 59 ? -13.13900 6.89800 -3.60500 1.000 25.44516 57 ASN A N 1
ATOM 426 C CA . ASN A 1 59 ? -13.88100 7.79600 -4.52900 1.000 26.69794 57 ASN A CA 1
ATOM 427 C C . ASN A 1 59 ? -13.18700 9.15800 -4.65700 1.000 26.28210 57 ASN A C 1
ATOM 428 O O . ASN A 1 59 ? -13.80500 10.05900 -5.21900 1.000 29.42984 57 ASN A O 1
ATOM 433 N N . GLN A 1 60 ? -11.95500 9.28800 -4.17000 1.000 27.53488 58 GLN A N 1
ATOM 434 C CA . GLN A 1 60 ? -11.14800 10.53000 -4.33500 1.000 26.17682 58 GLN A CA 1
ATOM 435 C C . GLN A 1 60 ? -11.76600 11.76200 -3.64800 1.000 26.78742 58 GLN A C 1
ATOM 436 O O . GLN A 1 60 ? -11.58200 12.86200 -4.16100 1.000 27.91651 58 GLN A O 1
ATOM 442 N N . ALA A 1 61 ? -12.42800 11.57400 -2.50700 1.000 27.74806 59 ALA A N 1
ATOM 443 C CA . ALA A 1 61 ? -13.04600 12.69400 -1.75500 1.000 25.33725 59 ALA A CA 1
ATOM 444 C C . ALA A 1 61 ? -12.09200 13.28600 -0.71200 1.000 23.56598 59 ALA A C 1
ATOM 445 O O . ALA A 1 61 ? -12.39900 14.36300 -0.20100 1.000 24.88193 59 ALA A O 1
ATOM 447 N N . GLN A 1 62 ? -11.00400 12.59500 -0.39100 1.000 23.93445 60 GLN A N 1
ATOM 448 C CA . GLN A 1 62 ? -10.11700 13.10900 0.63700 1.000 24.75297 60 GLN A CA 1
ATOM 449 C C . GLN A 1 62 ? -9.65700 14.51900 0.27900 1.000 23.11330 60 GLN A C 1
ATOM 450 O O . GLN A 1 62 ? -9.28300 14.78800 -0.85600 1.000 23.84233 60 GLN A O 1
ATOM 456 N N . GLY A 1 63 ? -9.69700 15.43100 1.24700 1.000 26.57161 61 GLY A N 1
ATOM 457 C CA . GLY A 1 63 ? -9.26600 16.78300 0.96600 1.000 25.03721 61 GLY A CA 1
ATOM 458 C C . GLY A 1 63 ? -10.28900 17.63500 0.24500 1.000 26.91639 61 GLY A C 1
ATOM 459 O O . GLY A 1 63 ? -10.03500 18.83600 0.01900 1.000 28.01125 61 GLY A O 1
ATOM 460 N N . GLN A 1 64 ? -11.43700 17.07200 -0.09800 1.000 24.90299 62 GLN A N 1
ATOM 461 C CA . GLN A 1 64 ? -12.49700 17.77500 -0.79500 1.000 25.31619 62 GLN A CA 1
ATOM 462 C C . GLN A 1 64 ? -13.63400 18.08700 0.17000 1.000 23.12119 62 GLN A C 1
ATOM 463 O O . GLN A 1 64 ? -13.70100 17.57000 1.29000 1.000 23.76864 62 GLN A O 1
ATOM 469 N N . ARG A 1 65 ? -14.54500 18.94700 -0.28100 1.000 22.75273 63 ARG A N 1
ATOM 470 C CA . ARG A 1 65 ? -15.77300 19.23500 0.45800 1.000 23.30279 63 ARG A CA 1
ATOM 471 C C . ARG A 1 65 ? -16.90100 18.33600 -0.03400 1.000 23.08435 63 ARG A C 1
ATOM 472 O O . ARG A 1 65 ? -17.05100 18.12300 -1.24100 1.000 20.85513 63 ARG A O 1
ATOM 480 N N . ALA A 1 66 ? -17.70600 17.81500 0.90400 1.000 20.86566 64 ALA A N 1
ATOM 481 C CA . ALA A 1 66 ? -18.79800 16.92500 0.53700 1.000 22.57902 64 ALA A CA 1
ATOM 482 C C . ALA A 1 66 ? -20.04000 17.32700 1.32100 1.000 19.02070 64 ALA A C 1
ATOM 483 O O . ALA A 1 66 ? -20.00000 17.38200 2.54600 1.000 19.24968 64 ALA A O 1
ATOM 485 N N . LEU A 1 67 ? -21.11600 17.64600 0.61100 1.000 19.56814 65 LEU A N 1
ATOM 486 C CA . LEU A 1 67 ? -22.40600 17.90500 1.23900 1.000 20.95778 65 LEU A CA 1
ATOM 487 C C . LEU A 1 67 ? -22.94600 16.63100 1.83800 1.000 23.25279 65 LEU A C 1
ATOM 488 O O . LEU A 1 67 ? -22.76200 15.54800 1.26400 1.000 23.33174 65 LEU A O 1
ATOM 493 N N . LEU A 1 68 ? -23.59700 16.74500 3.00300 1.000 21.09990 66 LEU A N 1
ATOM 494 C CA . LEU A 1 68 ? -24.31200 15.61200 3.58900 1.000 19.98134 66 LEU A CA 1
ATOM 495 C C . LEU A 1 68 ? -25.80500 15.90900 3.48100 1.000 23.76338 66 LEU A C 1
ATOM 496 O O . LEU A 1 68 ? -26.26500 16.95800 3.96400 1.000 24.75297 66 LEU A O 1
ATOM 501 N N . LEU A 1 69 ? -26.53300 15.04400 2.77000 1.000 20.79197 67 LEU A N 1
ATOM 502 C CA . LEU A 1 69 ? -27.96000 15.20500 2.48800 1.000 20.62616 67 LEU A CA 1
ATOM 503 C C . LEU A 1 69 ? -28.69400 13.95100 2.97800 1.000 25.65571 67 LEU A C 1
ATOM 504 O O . LEU A 1 69 ? -28.92700 13.00600 2.20800 1.000 24.71349 67 LEU A O 1
ATOM 509 N N . TYR A 1 70 ? -29.07600 13.96200 4.25700 1.000 25.20302 68 TYR A N 1
ATOM 510 C CA . TYR A 1 70 ? -29.68500 12.85000 4.97000 1.000 25.27145 68 TYR A CA 1
ATOM 511 C C . TYR A 1 70 ? -30.94300 13.28000 5.71700 1.000 25.95048 68 TYR A C 1
ATOM 512 O O . TYR A 1 70 ? -31.05800 14.43900 6.12900 1.000 26.92428 68 TYR A O 1
ATOM 521 N N . PRO A 1 71 ? -31.90900 12.38100 5.90600 1.000 28.18496 69 PRO A N 1
ATOM 522 C CA . PRO A 1 71 ? -32.91700 12.62300 6.94200 1.000 28.52974 69 PRO A CA 1
ATOM 523 C C . PRO A 1 71 ? -32.23100 12.51200 8.28800 1.000 27.68490 69 PRO A C 1
ATOM 524 O O . PRO A 1 71 ? -31.07300 12.05900 8.34400 1.000 22.25793 69 PRO A O 1
ATOM 528 N N . PRO A 1 72 ? -32.85200 13.00200 9.36800 1.000 29.50354 70 PRO A N 1
ATOM 529 C CA . PRO A 1 72 ? -32.28900 12.73900 10.69600 1.000 28.06389 70 PRO A CA 1
ATOM 530 C C . PRO A 1 72 ? -32.34200 11.23100 10.92800 1.000 27.81123 70 PRO A C 1
ATOM 531 O O . PRO A 1 72 ? -33.26400 10.54500 10.48700 1.000 23.58177 70 PRO A O 1
ATOM 535 N N . GLY A 1 73 ? -31.30500 10.71000 11.52600 1.000 27.19537 71 GLY A N 1
ATOM 536 C CA . GLY A 1 73 ? -31.20300 9.28300 11.72900 1.000 26.27683 71 GLY A CA 1
ATOM 537 C C . GLY A 1 73 ? -29.74200 8.91600 11.80400 1.000 25.88468 71 GLY A C 1
ATOM 538 O O . GLY A 1 73 ? -28.86600 9.78600 11.77600 1.000 23.69231 71 GLY A O 1
ATOM 539 N N . LEU A 1 74 ? -29.49200 7.59200 11.85300 1.000 21.48679 72 LEU A N 1
ATOM 540 C CA . LEU A 1 74 ? -28.14000 7.10300 12.09400 1.000 23.39491 72 LEU A CA 1
ATOM 541 C C . LEU A 1 74 ? -27.26000 7.15400 10.85500 1.000 23.26068 72 LEU A C 1
ATOM 542 O O . LEU A 1 74 ? -26.02700 7.15400 10.99800 1.000 23.45808 72 LEU A O 1
ATOM 547 N N . GLU A 1 75 ? -27.85000 7.17200 9.64700 1.000 24.63716 73 GLU A N 1
ATOM 548 C CA . GLU A 1 75 ? -27.04500 7.27600 8.42500 1.000 24.61611 73 GLU A CA 1
ATOM 549 C C . GLU A 1 75 ? -26.31600 8.61200 8.34200 1.000 23.80812 73 GLU A C 1
ATOM 550 O O . GLU A 1 75 ? -25.15000 8.66900 7.93200 1.000 23.52650 73 GLU A O 1
ATOM 556 N N . PHE A 1 76 ? -26.97800 9.69000 8.75400 1.000 22.98697 74 PHE A N 1
ATOM 557 C CA . PHE A 1 76 ? -26.30300 10.97900 8.80300 1.000 22.72378 74 PHE A CA 1
ATOM 558 C C . PHE A 1 76 ? -25.07300 10.90100 9.69000 1.000 20.10767 74 PHE A C 1
ATOM 559 O O . PHE A 1 76 ? -24.00800 11.38500 9.32400 1.000 18.82857 74 PHE A O 1
ATOM 567 N N . ILE A 1 77 ? -25.21300 10.28600 10.86600 1.000 21.41309 75 ILE A N 1
ATOM 568 C CA . ILE A 1 77 ? -24.13100 10.24300 11.84700 1.000 20.61826 75 ILE A CA 1
ATOM 569 C C . ILE A 1 77 ? -22.95700 9.43300 11.32300 1.000 20.80776 75 ILE A C 1
ATOM 570 O O . ILE A 1 77 ? -21.78900 9.84800 11.44200 1.000 20.53141 75 ILE A O 1
ATOM 575 N N . GLY A 1 78 ? -23.24200 8.26600 10.73500 1.000 20.35507 76 GLY A N 1
ATOM 576 C CA . GLY A 1 78 ? -22.17600 7.49600 10.11800 1.000 19.67604 76 GLY A CA 1
ATOM 577 C C . GLY A 1 78 ? -21.46100 8.27500 9.02700 1.000 20.07609 76 GLY A C 1
ATOM 578 O O . GLY A 1 78 ? -20.22900 8.24600 8.93500 1.000 22.68693 76 GLY A O 1
ATOM 579 N N . ALA A 1 79 ? -22.22100 8.95800 8.15500 1.000 20.29717 77 ALA A N 1
ATOM 580 C CA . ALA A 1 79 ? -21.56600 9.73100 7.09200 1.000 21.07095 77 ALA A CA 1
ATOM 581 C C . ALA A 1 79 ? -20.74000 10.87300 7.66100 1.000 20.39192 77 ALA A C 1
ATOM 582 O O . ALA A 1 79 ? -19.66400 11.18100 7.13300 1.000 21.16043 77 ALA A O 1
ATOM 584 N N . PHE A 1 80 ? -21.21000 11.51600 8.73700 1.000 20.21295 78 PHE A N 1
ATOM 585 C CA . PHE A 1 80 ? -20.43400 12.63700 9.27300 1.000 20.42087 78 PHE A CA 1
ATOM 586 C C . PHE A 1 80 ? -19.10800 12.17000 9.86300 1.000 20.71827 78 PHE A C 1
ATOM 587 O O . PHE A 1 80 ? -18.05100 12.73200 9.54300 1.000 19.96029 78 PHE A O 1
ATOM 595 N N . LEU A 1 81 ? -19.13800 11.14000 10.72400 1.000 17.09152 79 LEU A N 1
ATOM 596 C CA . LEU A 1 81 ? -17.89800 10.57900 11.26000 1.000 18.90753 79 LEU A CA 1
ATOM 597 C C . LEU A 1 81 ? -17.06500 9.93300 10.16600 1.000 18.21271 79 LEU A C 1
ATOM 598 O O . LEU A 1 81 ? -15.83900 9.97100 10.22200 1.000 18.12586 79 LEU A O 1
ATOM 603 N N . GLY A 1 82 ? -17.70900 9.28000 9.19700 1.000 20.21295 80 GLY A N 1
ATOM 604 C CA . GLY A 1 82 ? -16.97600 8.74500 8.06200 1.000 18.84963 80 GLY A CA 1
ATOM 605 C C . GLY A 1 82 ? -16.12800 9.79500 7.37000 1.000 20.44719 80 GLY A C 1
ATOM 606 O O . GLY A 1 82 ? -15.00800 9.51000 6.92300 1.000 16.89676 80 GLY A O 1
ATOM 607 N N . CYS A 1 83 ? -16.66900 11.02100 7.24300 1.000 19.56024 81 CYS A N 1
ATOM 608 C CA . CYS A 1 83 ? -15.89600 12.13400 6.68800 1.000 17.99953 81 CYS A CA 1
ATOM 609 C C . CYS A 1 83 ? -14.71500 12.48800 7.58500 1.000 19.71552 81 CYS A C 1
ATOM 610 O O . CYS A 1 83 ? -13.59700 12.63800 7.09900 1.000 20.94988 81 CYS A O 1
ATOM 613 N N . LEU A 1 84 ? -14.94200 12.63100 8.90100 1.000 19.58656 82 LEU A N 1
ATOM 614 C CA . LEU A 1 84 ? -13.82900 12.85200 9.83300 1.000 18.78909 82 LEU A CA 1
ATOM 615 C C . LEU A 1 84 ? -12.74900 11.76400 9.70400 1.000 20.89987 82 LEU A C 1
ATOM 616 O O . LEU A 1 84 ? -11.55800 12.07600 9.59500 1.000 17.22312 82 LEU A O 1
ATOM 621 N N . TYR A 1 85 ? -13.15700 10.47200 9.70400 1.000 19.37074 83 TYR A N 1
ATOM 622 C CA . TYR A 1 85 ? -12.19500 9.37700 9.53700 1.000 21.76840 83 TYR A CA 1
ATOM 623 C C . TYR A 1 85 ? -11.43600 9.46700 8.21200 1.000 19.79185 83 TYR A C 1
ATOM 624 O O . TYR A 1 85 ? -10.24100 9.15700 8.14900 1.000 18.87332 83 TYR A O 1
ATOM 633 N N . ALA A 1 86 ? -12.11600 9.84500 7.12900 1.000 18.41273 84 ALA A N 1
ATOM 634 C CA . ALA A 1 86 ? -11.45700 9.82600 5.82600 1.000 20.86040 84 ALA A CA 1
ATOM 635 C C . ALA A 1 86 ? -10.64400 11.08400 5.51300 1.000 23.93182 84 ALA A C 1
ATOM 636 O O . ALA A 1 86 ? -9.90000 11.07700 4.52500 1.000 25.07669 84 ALA A O 1
ATOM 638 N N . GLY A 1 87 ? -10.80300 12.16600 6.27400 1.000 21.21570 85 GLY A N 1
ATOM 639 C CA . GLY A 1 87 ? -10.22900 13.45300 5.88900 1.000 22.89485 85 GLY A CA 1
ATOM 640 C C . GLY A 1 87 ? -10.99000 14.19500 4.80700 1.000 23.31332 85 GLY A C 1
ATOM 641 O O . GLY A 1 87 ? -10.38000 14.89500 3.98100 1.000 24.03183 85 GLY A O 1
ATOM 642 N N . VAL A 1 88 ? -12.30500 14.02800 4.76400 1.000 20.49983 86 VAL A N 1
ATOM 643 C CA . VAL A 1 88 ? -13.19000 14.73000 3.84100 1.000 19.08387 86 VAL A CA 1
ATOM 644 C C . VAL A 1 88 ? -13.83500 15.86500 4.62500 1.000 20.84197 86 VAL A C 1
ATOM 645 O O . VAL A 1 88 ? -14.29100 15.65100 5.75600 1.000 19.14703 86 VAL A O 1
ATOM 649 N N . VAL A 1 89 ? -13.81400 17.08000 4.06500 1.000 17.56000 87 VAL A N 1
ATOM 650 C CA . VAL A 1 89 ? -14.39500 18.25200 4.73300 1.000 17.72581 87 VAL A CA 1
ATOM 651 C C . VAL A 1 89 ? -15.91400 18.15300 4.58800 1.000 19.75763 87 VAL A C 1
ATOM 652 O O . VAL A 1 89 ? -16.47300 18.45100 3.53200 1.000 19.92081 87 VAL A O 1
ATOM 656 N N . ALA A 1 90 ? -16.58700 17.71100 5.64200 1.000 21.81841 88 ALA A N 1
ATOM 657 C CA . ALA A 1 90 ? -18.03500 17.49700 5.57200 1.000 20.14978 88 ALA A CA 1
ATOM 658 C C . ALA A 1 90 ? -18.74000 18.84100 5.53500 1.000 22.96854 88 ALA A C 1
ATOM 659 O O . ALA A 1 90 ? -18.28100 19.81900 6.13600 1.000 19.89975 88 ALA A O 1
ATOM 661 N N . VAL A 1 91 ? -19.85400 18.88600 4.81100 1.000 19.93397 89 VAL A N 1
ATOM 662 C CA . VAL A 1 91 ? -20.66200 20.08000 4.80800 1.000 21.59206 89 VAL A CA 1
ATOM 663 C C . VAL A 1 91 ? -22.09400 19.62500 5.08100 1.000 23.41333 89 VAL A C 1
ATOM 664 O O . VAL A 1 91 ? -22.85700 19.36900 4.13700 1.000 19.56550 89 VAL A O 1
ATOM 668 N N . PRO A 1 92 ? -22.50300 19.54200 6.35300 1.000 23.93708 90 PRO A N 1
ATOM 669 C CA . PRO A 1 92 ? -23.89900 19.18300 6.65700 1.000 21.34466 90 PRO A CA 1
ATOM 670 C C . PRO A 1 92 ? -24.85800 20.22200 6.13900 1.000 23.18962 90 PRO A C 1
ATOM 671 O O . PRO A 1 92 ? -24.63900 21.42100 6.28900 1.000 21.92631 90 PRO A O 1
ATOM 675 N N . ALA A 1 93 ? -25.97900 19.75400 5.60100 1.000 27.39539 91 ALA A N 1
ATOM 676 C CA . ALA A 1 93 ? -27.01300 20.68600 5.18200 1.000 25.78730 91 ALA A CA 1
ATOM 677 C C . ALA A 1 93 ? -28.36800 19.99900 5.26400 1.000 28.62448 91 ALA A C 1
ATOM 678 O O . ALA A 1 93 ? -28.46300 18.77200 5.29700 1.000 22.34215 91 ALA A O 1
ATOM 680 N N . TYR A 1 94 ? -29.42100 20.81100 5.34100 1.000 28.85872 92 TYR A N 1
ATOM 681 C CA . TYR A 1 94 ? -30.77300 20.27400 5.27600 1.000 32.15912 92 TYR A CA 1
ATOM 682 C C . TYR A 1 94 ? -30.98000 19.57700 3.93300 1.000 34.83312 92 TYR A C 1
ATOM 683 O O . TYR A 1 94 ? -30.64800 20.15000 2.88200 1.000 28.36130 92 TYR A O 1
ATOM 692 N N . PRO A 1 95 ? -31.51300 18.35900 3.92100 1.000 31.63011 93 PRO A N 1
ATOM 693 C CA . PRO A 1 95 ? -31.75600 17.66900 2.65900 1.000 33.06712 93 PRO A CA 1
ATOM 694 C C . PRO A 1 95 ? -32.80200 18.39000 1.82400 1.000 36.54122 93 PRO A C 1
ATOM 695 O O . PRO A 1 95 ? -33.66300 19.10800 2.35900 1.000 40.23904 93 PRO A O 1
ATOM 699 N N . PRO A 1 96 ? -32.80500 18.17600 0.51300 1.000 39.24155 94 PRO A N 1
ATOM 700 C CA . PRO A 1 96 ? -33.88400 18.72800 -0.31700 1.000 40.67330 94 PRO A CA 1
ATOM 701 C C . PRO A 1 96 ? -35.21500 18.05200 -0.00400 1.000 42.43140 94 PRO A C 1
ATOM 702 O O . PRO A 1 96 ? -35.27100 16.89700 0.43100 1.000 42.53931 94 PRO A O 1
ATOM 706 N N . ARG A 1 97 ? -36.29400 18.79300 -0.20900 1.000 47.11354 95 ARG A N 1
ATOM 707 C CA . ARG A 1 97 ? -37.63800 18.28200 0.03100 1.000 51.72725 95 ARG A CA 1
ATOM 708 C C . ARG A 1 97 ? -38.47600 18.34100 -1.24500 1.000 51.55881 95 ARG A C 1
ATOM 709 O O . ARG A 1 97 ? -38.26900 19.23600 -2.07700 1.000 50.69029 95 ARG A O 1
ATOM 717 N N . PRO A 1 98 ? -39.43700 17.41800 -1.42300 1.000 53.00636 96 PRO A N 1
ATOM 718 C CA . PRO A 1 98 ? -40.23400 17.39800 -2.66200 1.000 50.12706 96 PRO A CA 1
ATOM 719 C C . PRO A 1 98 ? -40.88500 18.74400 -2.94900 1.000 49.76386 96 PRO A C 1
ATOM 720 O O . PRO A 1 98 ? -41.21900 19.50500 -2.03200 1.000 48.51371 96 PRO A O 1
ATOM 724 N N . ASN A 1 99 ? -41.01300 19.04400 -4.24700 1.000 46.90562 97 ASN A N 1
ATOM 725 C CA . ASN A 1 99 ? -41.68000 20.24800 -4.75700 1.000 50.64291 97 ASN A CA 1
ATOM 726 C C . ASN A 1 99 ? -41.00700 21.54200 -4.30100 1.000 51.20351 97 ASN A C 1
ATOM 727 O O . ASN A 1 99 ? -41.62900 22.60600 -4.32600 1.000 51.58250 97 ASN A O 1
ATOM 732 N N . LYS A 1 100 ? -39.72900 21.48400 -3.93300 1.000 52.06151 98 LYS A N 1
ATOM 733 C CA . LYS A 1 100 ? -38.99500 22.65900 -3.50000 1.000 52.06677 98 LYS A CA 1
ATOM 734 C C . LYS A 1 100 ? -37.77500 22.83900 -4.39100 1.000 50.32445 98 LYS A C 1
ATOM 735 O O . LYS A 1 100 ? -37.19300 21.85400 -4.89000 1.000 46.87141 98 LYS A O 1
ATOM 741 N N . SER A 1 101 ? -37.40400 24.10900 -4.57300 1.000 45.45282 99 SER A N 1
ATOM 742 C CA . SER A 1 101 ? -36.22500 24.48500 -5.33900 1.000 45.11330 99 SER A CA 1
ATOM 743 C C . SER A 1 101 ? -34.93700 24.09000 -4.62600 1.000 41.15757 99 SER A C 1
ATOM 744 O O . SER A 1 101 ? -34.87600 23.99600 -3.40000 1.000 41.10230 99 SER A O 1
ATOM 747 N N . PHE A 1 102 ? -33.89700 23.86400 -5.41900 1.000 40.42327 100 PHE A N 1
ATOM 748 C CA . PHE A 1 102 ? -32.57300 23.56200 -4.91000 1.000 38.77307 100 PHE A CA 1
ATOM 749 C C . PHE A 1 102 ? -31.70600 24.79800 -4.74300 1.000 40.89701 100 PHE A C 1
ATOM 750 O O . PHE A 1 102 ? -30.47300 24.66400 -4.70500 1.000 36.09117 100 PHE A O 1
ATOM 758 N N . ASP A 1 103 ? -32.31000 25.98600 -4.71700 1.000 42.68670 101 ASP A N 1
ATOM 759 C CA . ASP A 1 103 ? -31.51300 27.24000 -4.67400 1.000 41.04966 101 ASP A CA 1
ATOM 760 C C . ASP A 1 103 ? -30.54200 27.21300 -3.49300 1.000 39.81793 101 ASP A C 1
ATOM 761 O O . ASP A 1 103 ? -29.35300 27.42900 -3.72000 1.000 38.32302 101 ASP A O 1
ATOM 766 N N . ARG A 1 104 ? -31.03900 26.92500 -2.29800 1.000 45.65811 102 ARG A N 1
ATOM 767 C CA . ARG A 1 104 ? -30.19800 26.95800 -1.07200 1.000 47.86890 102 ARG A CA 1
ATOM 768 C C . ARG A 1 104 ? -29.06600 25.93600 -1.17300 1.000 44.08950 102 ARG A C 1
ATOM 769 O O . ARG A 1 104 ? -27.94500 26.26600 -0.78800 1.000 41.98135 102 ARG A O 1
ATOM 771 N N . LEU A 1 105 ? -29.36600 24.75100 -1.69900 1.000 37.94139 103 LEU A N 1
ATOM 772 C CA . LEU A 1 105 ? -28.33300 23.69600 -1.82700 1.000 37.48607 103 LEU A CA 1
ATOM 773 C C . LEU A 1 105 ? -27.29400 24.07300 -2.88800 1.000 32.43020 103 LEU A C 1
ATOM 774 O O . LEU A 1 105 ? -26.11300 24.00500 -2.56100 1.000 29.39037 103 LEU A O 1
ATOM 779 N N . HIS A 1 106 ? -27.71900 24.43800 -4.10000 1.000 31.02214 104 HIS A N 1
ATOM 780 C CA . HIS A 1 106 ? -26.75100 24.90300 -5.08900 1.000 34.49361 104 HIS A CA 1
ATOM 781 C C . HIS A 1 106 ? -25.83100 25.99600 -4.53600 1.000 32.73814 104 HIS A C 1
ATOM 782 O O . HIS A 1 106 ? -24.61900 25.97300 -4.76800 1.000 29.25351 104 HIS A O 1
ATOM 789 N N . SER A 1 107 ? -26.38000 26.92900 -3.75700 1.000 32.35914 105 SER A N 1
ATOM 790 C CA . SER A 1 107 ? -25.58900 28.05100 -3.25800 1.000 32.21176 105 SER A CA 1
ATOM 791 C C . SER A 1 107 ? -24.53400 27.61300 -2.23900 1.000 27.69806 105 SER A C 1
ATOM 792 O O . SER A 1 107 ? -23.38100 28.07200 -2.26700 1.000 23.41860 105 SER A O 1
ATOM 795 N N . ILE A 1 108 ? -24.89600 26.69400 -1.35700 1.000 28.34550 106 ILE A N 1
ATOM 796 C CA . ILE A 1 108 ? -23.90500 26.07500 -0.48200 1.000 29.70883 106 ILE A CA 1
ATOM 797 C C . ILE A 1 108 ? -22.86500 25.31500 -1.30200 1.000 27.04535 106 ILE A C 1
ATOM 798 O O . ILE A 1 108 ? -21.65300 25.43500 -1.06500 1.000 28.40867 106 ILE A O 1
ATOM 803 N N . ILE A 1 109 ? -23.32100 24.51600 -2.27800 1.000 28.63501 107 ILE A N 1
ATOM 804 C CA . ILE A 1 109 ? -22.39100 23.80800 -3.16100 1.000 27.75859 107 ILE A CA 1
ATOM 805 C C . ILE A 1 109 ? -21.47300 24.79600 -3.86500 1.000 27.17168 107 ILE A C 1
ATOM 806 O O . ILE A 1 109 ? -20.23800 24.66200 -3.84800 1.000 24.58189 107 ILE A O 1
ATOM 811 N N . GLN A 1 110 ? -22.06400 25.82000 -4.47100 1.000 27.18484 108 GLN A N 1
ATOM 812 C CA . GLN A 1 110 ? -21.26200 26.87200 -5.09200 1.000 29.44037 108 GLN A CA 1
ATOM 813 C C . GLN A 1 110 ? -20.27100 27.47300 -4.10300 1.000 28.13758 108 GLN A C 1
ATOM 814 O O . GLN A 1 110 ? -19.07300 27.60200 -4.40600 1.000 28.64028 108 GLN A O 1
ATOM 820 N N . ASP A 1 111 ? -20.74200 27.83900 -2.90400 1.000 25.90837 109 ASP A N 1
ATOM 821 C CA . ASP A 1 111 ? -19.84400 28.53100 -1.98800 1.000 26.45054 109 ASP A CA 1
ATOM 822 C C . ASP A 1 111 ? -18.74200 27.60900 -1.48400 1.000 25.08195 109 ASP A C 1
ATOM 823 O O . ASP A 1 111 ? -17.57000 27.99600 -1.42600 1.000 23.07382 109 ASP A O 1
ATOM 828 N N . ALA A 1 112 ? -19.09500 26.38300 -1.10400 1.000 25.15565 110 ALA A N 1
ATOM 829 C CA . ALA A 1 112 ? -18.08900 25.44100 -0.63000 1.000 24.33976 110 ALA A CA 1
ATOM 830 C C . ALA A 1 112 ? -17.15700 24.93600 -1.72900 1.000 25.32409 110 ALA A C 1
ATOM 831 O O . ALA A 1 112 ? -16.08400 24.42000 -1.39300 1.000 26.67951 110 ALA A O 1
ATOM 833 N N . GLN A 1 113 ? -17.50100 25.13200 -3.01400 1.000 22.91591 111 GLN A N 1
ATOM 834 C CA . GLN A 1 113 ? -16.77700 24.54100 -4.14000 1.000 24.88719 111 GLN A CA 1
ATOM 835 C C . GLN A 1 113 ? -16.64800 23.03100 -3.90100 1.000 27.26116 111 GLN A C 1
ATOM 836 O O . GLN A 1 113 ? -15.56400 22.42500 -3.96600 1.000 24.24501 111 GLN A O 1
ATOM 842 N N . ALA A 1 114 ? -17.79500 22.43300 -3.61400 1.000 22.76852 112 ALA A N 1
ATOM 843 C CA . ALA A 1 114 ? -17.87300 21.05500 -3.20300 1.000 21.95526 112 ALA A CA 1
ATOM 844 C C . ALA A 1 114 ? -18.00800 20.18600 -4.43600 1.000 26.08471 112 ALA A C 1
ATOM 845 O O . ALA A 1 114 ? -18.77900 20.49800 -5.34100 1.000 25.87679 112 ALA A O 1
ATOM 847 N N . LYS A 1 115 ? -17.27500 19.08400 -4.46300 1.000 26.19525 113 LYS A N 1
ATOM 848 C CA . LYS A 1 115 ? -17.37000 18.16400 -5.57900 1.000 29.05085 113 LYS A CA 1
ATOM 849 C C . LYS A 1 115 ? -18.20900 16.93800 -5.25100 1.000 28.87188 113 LYS A C 1
ATOM 850 O O . LYS A 1 115 ? -18.41200 16.08700 -6.12000 1.000 28.98505 113 LYS A O 1
ATOM 856 N N . PHE A 1 116 ? -18.69500 16.81500 -4.02600 1.000 27.07430 114 PHE A N 1
ATOM 857 C CA . PHE A 1 116 ? -19.43500 15.62400 -3.64400 1.000 27.42960 114 PHE A CA 1
ATOM 858 C C . PHE A 1 116 ? -20.69500 16.00500 -2.89400 1.000 25.99522 114 PHE A C 1
ATOM 859 O O . PHE A 1 116 ? -20.77300 17.08300 -2.28800 1.000 25.37673 114 PHE A O 1
ATOM 867 N N . ALA A 1 117 ? -21.68600 15.12900 -3.01000 1.000 21.49205 115 ALA A N 1
ATOM 868 C CA . ALA A 1 117 ? -22.85900 15.08100 -2.14100 1.000 25.04774 115 ALA A CA 1
ATOM 869 C C . ALA A 1 117 ? -23.01300 13.65100 -1.64200 1.000 24.63190 115 ALA A C 1
ATOM 870 O O . ALA A 1 117 ? -23.10000 12.72100 -2.45100 1.000 27.09009 115 ALA A O 1
ATOM 872 N N . LEU A 1 118 ? -23.05400 13.48100 -0.32600 1.000 22.21582 116 LEU A N 1
ATOM 873 C CA . LEU A 1 118 ? -23.23600 12.18400 0.31500 1.000 23.78969 116 LEU A CA 1
ATOM 874 C C . LEU A 1 118 ? -24.68300 12.07500 0.76500 1.000 22.12897 116 LEU A C 1
ATOM 875 O O . LEU A 1 118 ? -25.19900 12.99100 1.40400 1.000 21.33414 116 LEU A O 1
ATOM 880 N N . THR A 1 119 ? -25.33200 10.96500 0.44700 1.000 22.33689 117 THR A N 1
ATOM 881 C CA . THR A 1 119 ? -26.77100 10.89000 0.67800 1.000 23.10014 117 THR A CA 1
ATOM 882 C C . THR A 1 119 ? -27.18900 9.42700 0.81700 1.000 27.21642 117 THR A C 1
ATOM 883 O O . THR A 1 119 ? -26.34200 8.53000 0.88900 1.000 25.52674 117 THR A O 1
ATOM 887 N N . THR A 1 120 ? -28.50500 9.18700 0.88500 1.000 26.02417 118 THR A N 1
ATOM 888 C CA . THR A 1 120 ? -29.05600 7.84000 0.94700 1.000 29.76936 118 THR A CA 1
ATOM 889 C C . THR A 1 120 ? -29.38500 7.31300 -0.46400 1.000 31.13531 118 THR A C 1
ATOM 890 O O . THR A 1 120 ? -29.55000 8.07300 -1.43000 1.000 30.66157 118 THR A O 1
ATOM 894 N N . THR A 1 121 ? -29.53300 5.99200 -0.56500 1.000 30.57735 119 THR A N 1
ATOM 895 C CA . THR A 1 121 ? -29.92300 5.39400 -1.84400 1.000 34.05145 119 THR A CA 1
ATOM 896 C C . THR A 1 121 ? -31.26000 5.96500 -2.33400 1.000 35.32529 119 THR A C 1
ATOM 897 O O . THR A 1 121 ? -31.41900 6.28600 -3.52200 1.000 33.47507 119 THR A O 1
ATOM 901 N N . GLU A 1 122 ? -32.23300 6.10900 -1.43500 1.000 33.65140 120 GLU A N 1
ATOM 902 C CA . GLU A 1 122 ? -33.53700 6.62400 -1.86400 1.000 39.67318 120 GLU A CA 1
ATOM 903 C C . GLU A 1 122 ? -33.39600 8.04500 -2.40100 1.000 37.14919 120 GLU A C 1
ATOM 904 O O . GLU A 1 122 ? -33.92600 8.37800 -3.46900 1.000 37.24394 120 GLU A O 1
ATOM 910 N N . LEU A 1 123 ? -32.65300 8.89500 -1.68000 1.000 34.33833 121 LEU A N 1
ATOM 911 C CA . LEU A 1 123 ? -32.52900 10.28000 -2.12100 1.000 36.59123 121 LEU A CA 1
ATOM 912 C C . LEU A 1 123 ? -31.71300 10.37200 -3.40100 1.000 36.09907 121 LEU A C 1
ATOM 913 O O . LEU A 1 123 ? -32.11400 11.08900 -4.33300 1.000 38.82834 121 LEU A O 1
ATOM 918 N N . LYS A 1 124 ? -30.59300 9.62700 -3.48300 1.000 31.93541 122 LYS A N 1
ATOM 919 C CA . LYS A 1 124 ? -29.77300 9.66500 -4.69100 1.000 34.03040 122 LYS A CA 1
ATOM 920 C C . LYS A 1 124 ? -30.59400 9.42000 -5.95600 1.000 39.47315 122 LYS A C 1
ATOM 921 O O . LYS A 1 124 ? -30.47100 10.17100 -6.93200 1.000 40.96017 122 LYS A O 1
ATOM 927 N N . ASP A 1 125 ? -31.53900 8.48200 -5.91600 1.000 37.93350 123 ASP A N 1
ATOM 928 C CA . ASP A 1 125 ? -32.29200 8.20700 -7.13000 1.000 42.18927 123 ASP A CA 1
ATOM 929 C C . ASP A 1 125 ? -33.19800 9.36800 -7.52400 1.000 40.44169 123 ASP A C 1
ATOM 930 O O . ASP A 1 125 ? -33.51800 9.52400 -8.70700 1.000 40.12323 123 ASP A O 1
ATOM 935 N N . LYS A 1 126 ? -33.60500 10.20300 -6.57300 1.000 39.24418 124 LYS A N 1
ATOM 936 C CA . LYS A 1 126 ? -34.45400 11.34100 -6.93700 1.000 41.75237 124 LYS A CA 1
ATOM 937 C C . LYS A 1 126 ? -33.69800 12.61900 -7.30000 1.000 38.09141 124 LYS A C 1
ATOM 938 O O . LYS A 1 126 ? -34.20500 13.41300 -8.10300 1.000 37.26236 124 LYS A O 1
ATOM 944 N N . ILE A 1 127 ? -32.49300 12.82600 -6.78200 1.000 37.75716 125 ILE A N 1
ATOM 945 C CA . ILE A 1 127 ? -31.81800 14.11200 -6.92300 1.000 36.81494 125 ILE A CA 1
ATOM 946 C C . ILE A 1 127 ? -30.55300 14.03000 -7.75700 1.000 37.03602 125 ILE A C 1
ATOM 947 O O . ILE A 1 127 ? -29.96700 15.08300 -8.05800 1.000 35.13053 125 ILE A O 1
ATOM 952 N N . ALA A 1 128 ? -30.10500 12.83400 -8.14700 1.000 36.65439 126 ALA A N 1
ATOM 953 C CA . ALA A 1 128 ? -28.83300 12.73400 -8.85600 1.000 35.22528 126 ALA A CA 1
ATOM 954 C C . ALA A 1 128 ? -28.89600 13.44600 -10.19800 1.000 34.59625 126 ALA A C 1
ATOM 955 O O . ALA A 1 128 ? -27.95400 14.15800 -10.58500 1.000 34.08303 126 ALA A O 1
ATOM 957 N N . ASP A 1 129 ? -29.98800 13.26400 -10.93500 1.000 33.52244 127 ASP A N 1
ATOM 958 C CA . ASP A 1 129 ? -30.01300 13.89000 -12.24400 1.000 35.90167 127 ASP A CA 1
ATOM 959 C C . ASP A 1 129 ? -30.26200 15.39800 -12.14800 1.000 36.12538 127 ASP A C 1
ATOM 960 O O . ASP A 1 129 ? -29.84700 16.14900 -13.04100 1.000 34.12514 127 ASP A O 1
ATOM 965 N N . ARG A 1 130 ? -30.93800 15.84900 -11.08900 1.000 34.30148 128 ARG A N 1
ATOM 966 C CA . ARG A 1 130 ? -31.11400 17.28600 -10.89500 1.000 36.17802 128 ARG A CA 1
ATOM 967 C C . ARG A 1 130 ? -29.80600 17.92600 -10.46800 1.000 33.19345 128 ARG A C 1
ATOM 968 O O . ARG A 1 130 ? -29.46000 19.00900 -10.93000 1.000 34.66995 128 ARG A O 1
ATOM 976 N N . LEU A 1 131 ? -29.04000 17.24400 -9.63600 1.000 34.23832 129 LEU A N 1
ATOM 977 C CA . LEU A 1 131 ? -27.73700 17.77600 -9.25200 1.000 34.48835 129 LEU A CA 1
ATOM 978 C C . LEU A 1 131 ? -26.79200 17.87300 -10.45300 1.000 36.41489 129 LEU A C 1
ATOM 979 O O . LEU A 1 131 ? -26.04500 18.84800 -10.57300 1.000 38.40987 129 LEU A O 1
ATOM 984 N N . GLU A 1 132 ? -26.84000 16.89600 -11.37700 1.000 36.92022 130 GLU A N 1
ATOM 985 C CA . GLU A 1 132 ? -26.04400 16.97800 -12.60200 1.000 36.31751 130 GLU A CA 1
ATOM 986 C C . GLU A 1 132 ? -26.46200 18.16900 -13.46600 1.000 39.13364 130 GLU A C 1
ATOM 987 O O . GLU A 1 132 ? -25.60800 18.86000 -14.04100 1.000 37.11234 130 GLU A O 1
ATOM 993 N N . ALA A 1 133 ? -27.77100 18.43100 -13.56500 1.000 35.54110 131 ALA A N 1
ATOM 994 C CA . ALA A 1 133 ? -28.22500 19.60300 -14.29700 1.000 36.97812 131 ALA A CA 1
ATOM 995 C C . ALA A 1 133 ? -27.66000 20.89300 -13.67700 1.000 36.36752 131 ALA A C 1
ATOM 996 O O . ALA A 1 133 ? -27.20200 21.78700 -14.39600 1.000 38.47830 131 ALA A O 1
ATOM 998 N N . LEU A 1 134 ? -27.65000 20.99100 -12.34700 1.000 35.61743 132 LEU A N 1
ATOM 999 C CA . LEU A 1 134 ? -27.17100 22.19800 -11.67800 1.000 36.01748 132 LEU A CA 1
ATOM 1000 C C . LEU A 1 134 ? -25.64600 22.28400 -11.55100 1.000 38.48356 132 LEU A C 1
ATOM 1001 O O . LEU A 1 134 ? -25.09300 23.39200 -11.59500 1.000 39.05731 132 LEU A O 1
ATOM 1006 N N . GLU A 1 135 ? -24.94500 21.15900 -11.36900 1.000 35.25949 133 GLU A N 1
ATOM 1007 C CA . GLU A 1 135 ? -23.53100 21.17700 -10.99900 1.000 35.93062 133 GLU A CA 1
ATOM 1008 C C . GLU A 1 135 ? -22.57400 20.59600 -12.03800 1.000 37.64662 133 GLU A C 1
ATOM 1009 O O . GLU A 1 135 ? -21.35800 20.61100 -11.81200 1.000 36.13328 133 GLU A O 1
ATOM 1015 N N . GLY A 1 136 ? -23.06700 20.05600 -13.14400 1.000 41.04703 134 GLY A N 1
ATOM 1016 C CA . GLY A 1 136 ? -22.20500 19.44200 -14.13200 1.000 44.36848 134 GLY A CA 1
ATOM 1017 C C . GLY A 1 136 ? -21.87200 17.99500 -13.79200 1.000 43.39994 134 GLY A C 1
ATOM 1018 O O . GLY A 1 136 ? -22.18000 17.48600 -12.71100 1.000 40.48380 134 GLY A O 1
ATOM 1019 N N . THR A 1 137 ? -21.22300 17.31700 -14.75800 1.000 45.60547 135 THR A N 1
ATOM 1020 C CA . THR A 1 137 ? -20.95100 15.87700 -14.66200 1.000 49.29012 135 THR A CA 1
ATOM 1021 C C . THR A 1 137 ? -19.81500 15.53100 -13.71000 1.000 51.14297 135 THR A C 1
ATOM 1022 O O . THR A 1 137 ? -19.70500 14.36900 -13.30000 1.000 49.00061 135 THR A O 1
ATOM 1026 N N . ASP A 1 138 ? -18.96700 16.50400 -13.36300 1.000 56.11989 136 ASP A N 1
ATOM 1027 C CA . ASP A 1 138 ? -17.82700 16.31700 -12.46900 1.000 54.10122 136 ASP A CA 1
ATOM 1028 C C . ASP A 1 138 ? -18.21900 16.40600 -11.00100 1.000 50.49553 136 ASP A C 1
ATOM 1029 O O . ASP A 1 138 ? -17.35400 16.32200 -10.12300 1.000 51.05349 136 ASP A O 1
ATOM 1034 N N . PHE A 1 139 ? -19.49400 16.61900 -10.72200 1.000 43.23676 137 PHE A N 1
ATOM 1035 C CA . PHE A 1 139 ? -20.00400 16.56300 -9.36900 1.000 38.68359 137 PHE A CA 1
ATOM 1036 C C . PHE A 1 139 ? -20.53200 15.15000 -9.13300 1.000 38.19668 137 PHE A C 1
ATOM 1037 O O . PHE A 1 139 ? -21.28300 14.62300 -9.96100 1.000 38.80202 137 PHE A O 1
ATOM 1045 N N . HIS A 1 140 ? -20.16400 14.54800 -8.00700 1.000 33.79089 138 HIS A N 1
ATOM 1046 C CA . HIS A 1 140 ? -20.47100 13.14600 -7.73400 1.000 35.31476 138 HIS A CA 1
ATOM 1047 C C . HIS A 1 140 ? -21.39700 13.00500 -6.53100 1.000 31.89330 138 HIS A C 1
ATOM 1048 O O . HIS A 1 140 ? -21.03500 13.33200 -5.39900 1.000 27.30854 138 HIS A O 1
ATOM 1055 N N . CYS A 1 141 ? -22.56600 12.46600 -6.77800 1.000 32.50127 139 CYS A N 1
ATOM 1056 C CA . CYS A 1 141 ? -23.53500 12.17400 -5.73500 1.000 28.37445 139 CYS A CA 1
ATOM 1057 C C . CYS A 1 141 ? -23.36400 10.70400 -5.29700 1.000 28.46920 139 CYS A C 1
ATOM 1058 O O . CYS A 1 141 ? -23.57500 9.78400 -6.08600 1.000 32.46442 139 CYS A O 1
ATOM 1061 N N . LEU A 1 142 ? -22.92600 10.47100 -4.06200 1.000 27.19800 140 LEU A N 1
ATOM 1062 C CA . LEU A 1 142 ? -22.62900 9.12400 -3.58100 1.000 28.97716 140 LEU A CA 1
ATOM 1063 C C . LEU A 1 142 ? -23.60100 8.70200 -2.48100 1.000 28.23760 140 LEU A C 1
ATOM 1064 O O . LEU A 1 142 ? -23.89200 9.48700 -1.58000 1.000 26.90059 140 LEU A O 1
ATOM 1069 N N . ALA A 1 143 ? -24.05700 7.44400 -2.51300 1.000 28.99295 141 ALA A N 1
ATOM 1070 C CA . ALA A 1 143 ? -24.89400 6.89200 -1.44600 1.000 28.57974 141 ALA A CA 1
ATOM 1071 C C . ALA A 1 143 ? -24.00500 6.15500 -0.46400 1.000 27.56120 141 ALA A C 1
ATOM 1072 O O . ALA A 1 143 ? -23.11200 5.41100 -0.87000 1.000 31.83276 141 ALA A O 1
ATOM 1074 N N . THR A 1 144 ? -24.22300 6.38200 0.81500 1.000 24.48188 142 THR A N 1
ATOM 1075 C CA . THR A 1 144 ? -23.38000 5.79400 1.83800 1.000 27.67963 142 THR A CA 1
ATOM 1076 C C . THR A 1 144 ? -24.05500 4.68200 2.62300 1.000 30.88265 142 THR A C 1
ATOM 1077 O O . THR A 1 144 ? -23.38900 4.04900 3.44100 1.000 31.77486 142 THR A O 1
ATOM 1081 N N . ASP A 1 145 ? -25.35100 4.45200 2.43300 1.000 27.56646 143 ASP A N 1
ATOM 1082 C CA . ASP A 1 145 ? -26.08900 3.53600 3.29400 1.000 31.50641 143 ASP A CA 1
ATOM 1083 C C . ASP A 1 145 ? -26.01400 2.08400 2.82900 1.000 31.63011 143 ASP A C 1
ATOM 1084 O O . ASP A 1 145 ? -26.53400 1.21100 3.52000 1.000 36.87811 143 ASP A O 1
ATOM 1089 N N . GLN A 1 146 ? -25.37700 1.79700 1.69600 1.000 29.99833 144 GLN A N 1
ATOM 1090 C CA . GLN A 1 146 ? -25.21100 0.42200 1.25100 1.000 32.90921 144 GLN A CA 1
ATOM 1091 C C . GLN A 1 146 ? -23.73600 0.01000 1.16300 1.000 32.31703 144 GLN A C 1
ATOM 1092 O O . GLN A 1 146 ? -23.42100 -0.98100 0.49200 1.000 36.54649 144 GLN A O 1
ATOM 1098 N N . VAL A 1 147 ? -22.83800 0.70300 1.87100 1.000 30.76158 145 VAL A N 1
ATOM 1099 C CA . VAL A 1 147 ? -21.42900 0.31900 1.91000 1.000 28.89031 145 VAL A CA 1
ATOM 1100 C C . VAL A 1 147 ? -21.26800 -0.92500 2.77700 1.000 32.65655 145 VAL A C 1
ATOM 1101 O O . VAL A 1 147 ? -21.64700 -0.92400 3.95400 1.000 30.18257 145 VAL A O 1
ATOM 1105 N N . GLU A 1 148 ? -20.68900 -1.98700 2.20000 1.000 31.83276 146 GLU A N 1
ATOM 1106 C CA . GLU A 1 148 ? -20.38000 -3.18500 2.96700 1.000 29.34299 146 GLU A CA 1
ATOM 1107 C C . GLU A 1 148 ? -19.35000 -2.86600 4.04800 1.000 32.57233 146 GLU A C 1
ATOM 1108 O O . GLU A 1 148 ? -18.33000 -2.19200 3.79300 1.000 29.12454 146 GLU A O 1
ATOM 1114 N N . LEU A 1 149 ? -19.60900 -3.38700 5.26100 1.000 30.67736 147 LEU A N 1
ATOM 1115 C CA . LEU A 1 149 ? -18.76700 -3.05300 6.40000 1.000 27.94546 147 LEU A CA 1
ATOM 1116 C C . LEU A 1 149 ? -17.38600 -3.62800 6.25000 1.000 30.46681 147 LEU A C 1
ATOM 1117 O O . LEU A 1 149 ? -16.45900 -3.07600 6.83700 1.000 29.60618 147 LEU A O 1
ATOM 1122 N N . ILE A 1 150 ? -17.22400 -4.70700 5.46500 1.000 29.13244 148 ILE A N 1
ATOM 1123 C CA . ILE A 1 150 ? -15.89100 -5.28500 5.30300 1.000 30.17993 148 ILE A CA 1
ATOM 1124 C C . ILE A 1 150 ? -14.95300 -4.30100 4.61500 1.000 30.95898 148 ILE A C 1
ATOM 1125 O O . ILE A 1 150 ? -13.73100 -4.36600 4.80000 1.000 31.33534 148 ILE A O 1
ATOM 1130 N N . SER A 1 151 ? -15.49000 -3.36000 3.83600 1.000 30.24047 149 SER A N 1
ATOM 1131 C CA . SER A 1 151 ? -14.60600 -2.42900 3.12900 1.000 30.61420 149 SER A CA 1
ATOM 1132 C C . SER A 1 151 ? -13.80900 -1.53000 4.08600 1.000 27.83492 149 SER A C 1
ATOM 1133 O O . SER A 1 151 ? -12.78800 -0.96300 3.67500 1.000 27.75070 149 SER A O 1
ATOM 1136 N N . GLY A 1 152 ? -14.26600 -1.36900 5.34300 1.000 25.33725 150 GLY A N 1
ATOM 1137 C CA . GLY A 1 152 ? -13.47300 -0.67000 6.34200 1.000 25.23197 150 GLY A CA 1
ATOM 1138 C C . GLY A 1 152 ? -12.05200 -1.20000 6.49900 1.000 30.50629 150 GLY A C 1
ATOM 1139 O O . GLY A 1 152 ? -11.13000 -0.43200 6.81800 1.000 26.03996 150 GLY A O 1
ATOM 1140 N N . LYS A 1 153 ? -11.80700 -2.48100 6.19700 1.000 27.29275 151 LYS A N 1
ATOM 1141 C CA . LYS A 1 153 ? -10.42100 -3.03100 6.23400 1.000 28.53237 151 LYS A CA 1
ATOM 1142 C C . LYS A 1 153 ? -9.47600 -2.22600 5.33400 1.000 29.21403 151 LYS A C 1
ATOM 1143 O O . LYS A 1 153 ? -8.27500 -2.26200 5.58700 1.000 31.34586 151 LYS A O 1
ATOM 1149 N N . ASN A 1 154 ? -10.00500 -1.51800 4.33800 1.000 28.57448 152 ASN A N 1
ATOM 1150 C CA . ASN A 1 154 ? -9.16000 -0.75000 3.38600 1.000 28.14022 152 ASN A CA 1
ATOM 1151 C C . ASN A 1 154 ? -8.99000 0.71600 3.80100 1.000 29.63776 152 ASN A C 1
ATOM 1152 O O . ASN A 1 154 ? -8.34500 1.45000 3.05600 1.000 28.60869 152 ASN A O 1
ATOM 1157 N N . TRP A 1 155 ? -9.53500 1.10500 4.95100 1.000 25.70308 153 TRP A N 1
ATOM 1158 C CA . TRP A 1 155 ? -9.40000 2.49700 5.44600 1.000 26.59266 153 TRP A CA 1
ATOM 1159 C C . TRP A 1 155 ? -7.94500 2.84100 5.74600 1.000 27.74280 153 TRP A C 1
ATOM 1160 O O . TRP A 1 155 ? -7.31200 2.09800 6.49000 1.000 26.47159 153 TRP A O 1
ATOM 1171 N N . GLN A 1 156 ? -7.45600 3.93400 5.16600 1.000 29.47459 154 GLN A N 1
ATOM 1172 C CA . GLN A 1 156 ? -6.11100 4.43400 5.47900 1.000 29.58249 154 GLN A CA 1
ATOM 1173 C C . GLN A 1 156 ? -6.25500 5.60000 6.46100 1.000 27.20326 154 GLN A C 1
ATOM 1174 O O . GLN A 1 156 ? -6.65000 6.70900 6.06500 1.000 28.72976 154 GLN A O 1
ATOM 1180 N N . LYS A 1 157 ? -5.93200 5.36300 7.73700 1.000 28.35866 155 LYS A N 1
ATOM 1181 C CA . LYS A 1 157 ? -6.07500 6.40100 8.77000 1.000 29.95096 155 LYS A CA 1
ATOM 1182 C C . LYS A 1 157 ? -5.16800 7.59300 8.46000 1.000 27.72174 155 LYS A C 1
ATOM 1183 O O . LYS A 1 157 ? -3.94100 7.45300 8.49400 1.000 24.26607 155 LYS A O 1
ATOM 1189 N N . PRO A 1 158 ? -5.70600 8.76900 8.19700 1.000 27.89282 156 PRO A N 1
ATOM 1190 C CA . PRO A 1 158 ? -4.82300 9.90600 7.90400 1.000 31.95646 156 PRO A CA 1
ATOM 1191 C C . PRO A 1 158 ? -4.08700 10.39300 9.14300 1.000 34.02513 156 PRO A C 1
ATOM 1192 O O . PRO A 1 158 ? -4.47600 10.11500 10.27800 1.000 30.69579 156 PRO A O 1
ATOM 1196 N N . ASN A 1 159 ? -2.98300 11.10900 8.89300 1.000 32.51706 157 ASN A N 1
ATOM 1197 C CA . ASN A 1 159 ? -2.28400 11.87000 9.92300 1.000 37.92823 157 ASN A CA 1
ATOM 1198 C C . ASN A 1 159 ? -3.11400 13.12500 10.17600 1.000 36.85705 157 ASN A C 1
ATOM 1199 O O . ASN A 1 159 ? -3.11100 14.04900 9.36400 1.000 39.04152 157 ASN A O 1
ATOM 1204 N N . ILE A 1 160 ? -3.84400 13.16700 11.28300 1.000 31.24848 158 ILE A N 1
ATOM 1205 C CA . ILE A 1 160 ? -4.72200 14.29200 11.60000 1.000 34.76996 158 ILE A CA 1
ATOM 1206 C C . ILE A 1 160 ? -4.07700 15.09500 12.71800 1.000 34.37517 158 ILE A C 1
ATOM 1207 O O . ILE A 1 160 ? -3.76800 14.54400 13.77800 1.000 38.36776 158 ILE A O 1
ATOM 1212 N N . SER A 1 161 ? -3.84700 16.38000 12.49700 1.000 27.75070 159 SER A N 1
ATOM 1213 C CA . SER A 1 161 ? -3.45800 17.21600 13.61900 1.000 31.67748 159 SER A CA 1
ATOM 1214 C C . SER A 1 161 ? -4.60100 18.17300 13.95900 1.000 28.87188 159 SER A C 1
ATOM 1215 O O . SER A 1 161 ? -5.49100 18.41600 13.14600 1.000 25.99522 159 SER A O 1
ATOM 1218 N N . GLY A 1 162 ? -4.58700 18.69100 15.19400 1.000 27.88492 160 GLY A N 1
ATOM 1219 C CA . GLY A 1 162 ? -5.69100 19.52800 15.64400 1.000 27.60857 160 GLY A CA 1
ATOM 1220 C C . GLY A 1 162 ? -5.97400 20.68800 14.69800 1.000 25.63728 160 GLY A C 1
ATOM 1221 O O . GLY A 1 162 ? -7.13200 21.04800 14.46700 1.000 20.75249 160 GLY A O 1
ATOM 1222 N N . THR A 1 163 ? -4.93100 21.24300 14.09100 1.000 23.94234 161 THR A N 1
ATOM 1223 C CA . THR A 1 163 ? -5.10800 22.41400 13.23500 1.000 27.16115 161 THR A CA 1
ATOM 1224 C C . THR A 1 163 ? -5.75200 22.08300 11.90300 1.000 29.50880 161 THR A C 1
ATOM 1225 O O . THR A 1 163 ? -6.03500 23.01200 11.13600 1.000 23.01592 161 THR A O 1
ATOM 1229 N N . ASP A 1 164 ? -5.95200 20.80300 11.58800 1.000 21.20517 162 ASP A N 1
ATOM 1230 C CA . ASP A 1 164 ? -6.54500 20.45500 10.30600 1.000 25.51359 162 ASP A CA 1
ATOM 1231 C C . ASP A 1 164 ? -8.03500 20.79600 10.29200 1.000 23.16594 162 ASP A C 1
ATOM 1232 O O . ASP A 1 164 ? -8.74600 20.56900 11.26700 1.000 19.04176 162 ASP A O 1
ATOM 1237 N N . LEU A 1 165 ? -8.50800 21.30000 9.16200 1.000 24.21606 163 LEU A N 1
ATOM 1238 C CA . LEU A 1 165 ? -9.92100 21.60100 8.98600 1.000 22.82905 163 LEU A CA 1
ATOM 1239 C C . LEU A 1 165 ? -10.76800 20.32900 9.06800 1.000 24.68980 163 LEU A C 1
ATOM 1240 O O . LEU A 1 165 ? -10.48500 19.32600 8.39200 1.000 25.79520 163 LEU A O 1
ATOM 1245 N N . ALA A 1 166 ? -11.83000 20.35500 9.88600 1.000 22.22372 164 ALA A N 1
ATOM 1246 C CA . ALA A 1 166 ? -12.63200 19.14700 10.06800 1.000 24.15553 164 ALA A CA 1
ATOM 1247 C C . ALA A 1 166 ? -13.89000 19.17700 9.20600 1.000 21.22623 164 ALA A C 1
ATOM 1248 O O . ALA A 1 166 ? -14.15600 18.21700 8.49000 1.000 21.66049 164 ALA A O 1
ATOM 1250 N N . PHE A 1 167 ? -14.64100 20.26400 9.23300 1.000 18.05480 165 PHE A N 1
ATOM 1251 C CA . PHE A 1 167 ? -15.83600 20.43600 8.40000 1.000 18.62329 165 PHE A CA 1
ATOM 1252 C C . PHE A 1 167 ? -16.19000 21.92100 8.33100 1.000 21.58417 165 PHE A C 1
ATOM 1253 O O . PHE A 1 167 ? -15.64000 22.74000 9.07400 1.000 21.78419 165 PHE A O 1
ATOM 1261 N N . LEU A 1 168 ? -17.10700 22.22200 7.40200 1.000 17.46262 166 LEU A N 1
ATOM 1262 C CA . LEU A 1 168 ? -17.63800 23.59600 7.26300 1.000 20.45508 166 LEU A CA 1
ATOM 1263 C C . LEU A 1 168 ? -19.03000 23.62700 7.89500 1.000 20.09451 166 LEU A C 1
ATOM 1264 O O . LEU A 1 168 ? -19.88500 22.84500 7.48500 1.000 17.55474 166 LEU A O 1
ATOM 1269 N N . GLN A 1 169 ? -19.20300 24.49500 8.88100 1.000 22.53428 167 GLN A N 1
ATOM 1270 C CA . GLN A 1 169 ? -20.53200 24.65700 9.49900 1.000 22.57902 167 GLN A CA 1
ATOM 1271 C C . GLN A 1 169 ? -21.14500 25.92800 8.92400 1.000 24.03709 167 GLN A C 1
ATOM 1272 O O . GLN A 1 169 ? -20.68100 27.02000 9.25700 1.000 26.07944 167 GLN A O 1
ATOM 1278 N N . TYR A 1 170 ? -22.15800 25.76800 8.09400 1.000 23.33174 168 TYR A N 1
ATOM 1279 C CA . TYR A 1 170 ? -22.79000 26.94600 7.46400 1.000 23.88444 168 TYR A CA 1
ATOM 1280 C C . TYR A 1 170 ? -23.76000 27.60600 8.43500 1.000 26.83216 168 TYR A C 1
ATOM 1281 O O . TYR A 1 170 ? -24.53300 26.89000 9.08100 1.000 25.02668 168 TYR A O 1
ATOM 1290 N N . THR A 1 171 ? -23.68000 28.93000 8.54400 1.000 24.39766 169 THR A N 1
ATOM 1291 C CA . THR A 1 171 ? -24.58600 29.70400 9.37200 1.000 24.77665 169 THR A CA 1
ATOM 1292 C C . THR A 1 171 ? -25.97700 29.62700 8.76200 1.000 28.53500 169 THR A C 1
ATOM 1293 O O . THR A 1 171 ? -26.14700 29.17400 7.62400 1.000 25.39252 169 THR A O 1
ATOM 1297 N N . SER A 1 172 ? -26.98000 30.07100 9.53200 1.000 23.20805 170 SER A N 1
ATOM 1298 C CA . SER A 1 172 ? -28.36300 29.79700 9.15200 1.000 28.60869 170 SER A CA 1
ATOM 1299 C C . SER A 1 172 ? -28.79900 30.63200 7.96300 1.000 33.34347 170 SER A C 1
ATOM 1300 O O . SER A 1 172 ? -29.70300 30.23300 7.22000 1.000 38.40987 170 SER A O 1
ATOM 1303 N N . GLY A 1 173 ? -28.20300 31.79800 7.78400 1.000 28.90083 171 GLY A N 1
ATOM 1304 C CA . GLY A 1 173 ? -28.70300 32.72900 6.82200 1.000 30.68526 171 GLY A CA 1
ATOM 1305 C C . GLY A 1 173 ? -29.64000 33.74900 7.40200 1.000 33.39874 171 GLY A C 1
ATOM 1306 O O . GLY A 1 173 ? -30.39600 34.37600 6.64400 1.000 36.77809 171 GLY A O 1
ATOM 1307 N N . SER A 1 174 ? -29.62700 33.94200 8.72400 1.000 30.59841 172 SER A N 1
ATOM 1308 C CA . SER A 1 174 ? -30.58700 34.87100 9.34000 1.000 32.60128 172 SER A CA 1
ATOM 1309 C C . SER A 1 174 ? -30.39100 36.30600 8.85400 1.000 33.32242 172 SER A C 1
ATOM 1310 O O . SER A 1 174 ? -31.36900 37.02700 8.61200 1.000 31.32218 172 SER A O 1
ATOM 1313 N N . THR A 1 175 ? -29.13900 36.75900 8.77000 1.000 33.58561 173 THR A N 1
ATOM 1314 C CA . THR A 1 175 ? -28.82500 38.15800 8.45000 1.000 33.80142 173 THR A CA 1
ATOM 1315 C C . THR A 1 175 ? -28.20700 38.32300 7.06200 1.000 35.68059 173 THR A C 1
ATOM 1316 O O . THR A 1 175 ? -27.86100 39.43000 6.68400 1.000 35.32792 173 THR A O 1
ATOM 1320 N N . GLY A 1 176 ? -28.01000 37.24400 6.31400 1.000 37.49134 174 GLY A N 1
ATOM 1321 C CA . GLY A 1 176 ? -27.42300 37.35000 4.99400 1.000 37.84664 174 GLY A CA 1
ATOM 1322 C C . GLY A 1 176 ? -27.19800 35.95000 4.46900 1.000 34.24621 174 GLY A C 1
ATOM 1323 O O . GLY A 1 176 ? -27.71500 34.99200 5.03100 1.000 34.49361 174 GLY A O 1
ATOM 1324 N N . ASP A 1 177 ? -26.41400 35.84300 3.40300 1.000 32.22755 175 ASP A N 1
ATOM 1325 C CA . ASP A 1 177 ? -26.13400 34.52200 2.85300 1.000 35.44372 175 ASP A CA 1
ATOM 1326 C C . ASP A 1 177 ? -25.45300 33.63600 3.89800 1.000 35.08842 175 ASP A C 1
ATOM 1327 O O . ASP A 1 177 ? -24.62400 34.13000 4.68100 1.000 36.68071 175 ASP A O 1
ATOM 1332 N N . PRO A 1 178 ? -25.79100 32.33800 3.96500 1.000 30.79053 176 PRO A N 1
ATOM 1333 C CA . PRO A 1 178 ? -25.02400 31.43100 4.83400 1.000 29.83516 176 PRO A CA 1
ATOM 1334 C C . PRO A 1 178 ? -23.52800 31.47900 4.50700 1.000 27.57436 176 PRO A C 1
ATOM 1335 O O . PRO A 1 178 ? -23.11700 31.37800 3.34900 1.000 29.82726 176 PRO A O 1
ATOM 1339 N N . LYS A 1 179 ? -22.71900 31.64800 5.53800 1.000 24.80297 177 LYS A N 1
ATOM 1340 C CA . LYS A 1 179 ? -21.26500 31.67000 5.43100 1.000 23.65810 177 LYS A CA 1
ATOM 1341 C C . LYS A 1 179 ? -20.68400 30.39200 6.01300 1.000 24.54505 177 LYS A C 1
ATOM 1342 O O . LYS A 1 179 ? -21.21000 29.84000 6.99000 1.000 20.55510 177 LYS A O 1
ATOM 1348 N N . GLY A 1 180 ? -19.59700 29.91300 5.40000 1.000 26.90323 178 GLY A N 1
ATOM 1349 C CA . GLY A 1 180 ? -19.05800 28.62700 5.80400 1.000 21.58417 178 GLY A CA 1
ATOM 1350 C C . GLY A 1 180 ? -18.03300 28.75700 6.90500 1.000 19.26547 178 GLY A C 1
ATOM 1351 O O . GLY A 1 180 ? -16.90200 29.16500 6.63200 1.000 23.12646 178 GLY A O 1
ATOM 1352 N N . VAL A 1 181 ? -18.38100 28.36400 8.13500 1.000 17.60737 179 VAL A N 1
ATOM 1353 C CA . VAL A 1 181 ? -17.43800 28.45200 9.23400 1.000 18.66013 179 VAL A CA 1
ATOM 1354 C C . VAL A 1 181 ? -16.47400 27.26500 9.15400 1.000 21.32624 179 VAL A C 1
ATOM 1355 O O . VAL A 1 181 ? -16.90400 26.10300 9.08700 1.000 18.96543 179 VAL A O 1
ATOM 1359 N N . MET A 1 182 ? -15.17000 27.57100 9.13400 1.000 19.27073 180 MET A N 1
ATOM 1360 C CA . MET A 1 182 ? -14.09200 26.57800 9.07400 1.000 23.87655 180 MET A CA 1
ATOM 1361 C C . MET A 1 182 ? -13.79200 26.07300 10.47300 1.000 21.18675 180 MET A C 1
ATOM 1362 O O . MET A 1 182 ? -13.10200 26.74100 11.25100 1.000 20.67090 180 MET A O 1
ATOM 1367 N N . VAL A 1 183 ? -14.27400 24.86900 10.76500 1.000 19.27336 181 VAL A N 1
ATOM 1368 C CA . VAL A 1 183 ? -14.21500 24.28400 12.10400 1.000 20.23400 181 VAL A CA 1
ATOM 1369 C C . VAL A 1 183 ? -13.08100 23.26100 12.13400 1.000 20.30770 181 VAL A C 1
ATOM 1370 O O . VAL A 1 183 ? -13.08400 22.29300 11.36200 1.000 19.66025 181 VAL A O 1
ATOM 1374 N N . SER A 1 184 ? -12.11800 23.46000 13.01000 1.000 17.98110 182 SER A N 1
ATOM 1375 C CA . SER A 1 184 ? -10.97100 22.56800 13.00300 1.000 23.10277 182 SER A CA 1
ATOM 1376 C C . SER A 1 184 ? -11.20600 21.37600 13.93900 1.000 17.95742 182 SER A C 1
ATOM 1377 O O . SER A 1 184 ? -12.11000 21.38000 14.78900 1.000 16.27037 182 SER A O 1
ATOM 1380 N N . HIS A 1 185 ? -10.35600 20.36000 13.79000 1.000 20.48667 183 HIS A N 1
ATOM 1381 C CA . HIS A 1 185 ? -10.43500 19.20700 14.69200 1.000 20.51825 183 HIS A CA 1
ATOM 1382 C C . HIS A 1 185 ? -10.21700 19.65100 16.12800 1.000 22.99749 183 HIS A C 1
ATOM 1383 O O . HIS A 1 185 ? -10.93600 19.21400 17.04100 1.000 19.08650 183 HIS A O 1
ATOM 1390 N N . HIS A 1 186 ? -9.26800 20.59100 16.32700 1.000 20.07346 184 HIS A N 1
ATOM 1391 C CA . HIS A 1 186 ? -9.01900 21.13500 17.65600 1.000 20.74196 184 HIS A CA 1
ATOM 1392 C C . HIS A 1 186 ? -10.20500 21.94800 1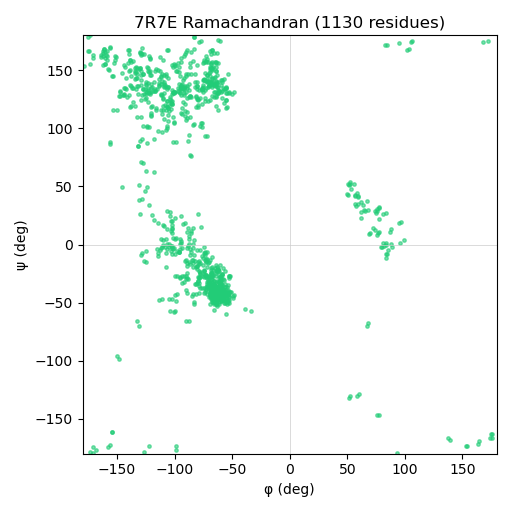8.16600 1.000 16.59146 184 HIS A C 1
ATOM 1393 O O . HIS A 1 186 ? -10.56700 21.85000 19.33700 1.000 18.52064 184 HIS A O 1
ATOM 1400 N N . ASN A 1 187 ? -10.84300 22.72800 17.31400 1.000 21.16833 185 ASN A N 1
ATOM 1401 C CA . ASN A 1 187 ? -12.05900 23.41700 17.75600 1.000 21.73155 185 ASN A CA 1
ATOM 1402 C C . ASN A 1 187 ? -13.05200 22.41900 18.35100 1.000 18.88384 185 ASN A C 1
ATOM 1403 O O . ASN A 1 187 ? -13.67000 22.67700 19.40100 1.000 20.12873 185 ASN A O 1
ATOM 1408 N N . LEU A 1 188 ? -13.24200 21.29200 17.66400 1.000 19.16809 186 LEU A N 1
ATOM 1409 C CA . LEU A 1 188 ? -14.21900 20.29600 18.08700 1.000 18.36273 186 LEU A CA 1
ATOM 1410 C C . LEU A 1 188 ? -13.85600 19.73200 19.44900 1.000 18.85752 186 LEU A C 1
ATOM 1411 O O . LEU A 1 188 ? -14.70500 19.65100 20.34900 1.000 18.30746 186 LEU A O 1
ATOM 1416 N N . ILE A 1 189 ? -12.58200 19.38200 19.63800 1.000 14.76756 187 ILE A N 1
ATOM 1417 C CA . ILE A 1 189 ? -12.15400 18.83400 20.91800 1.000 17.14416 187 ILE A CA 1
ATOM 1418 C C . ILE A 1 189 ? -12.24100 19.88300 22.00500 1.000 19.46023 187 ILE A C 1
ATOM 1419 O O . ILE A 1 189 ? -12.66400 19.59700 23.13400 1.000 17.28365 187 ILE A O 1
ATOM 1424 N N . HIS A 1 190 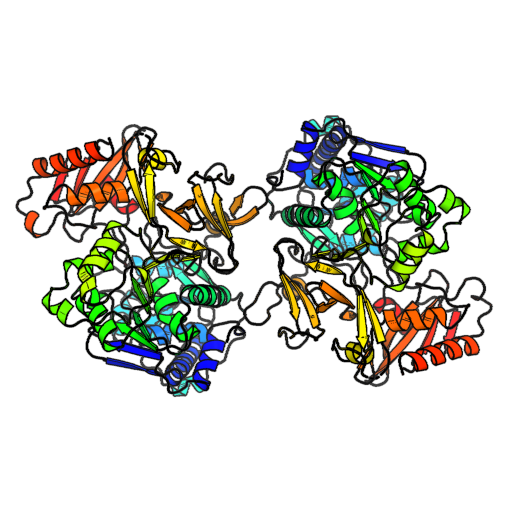? -11.77100 21.10400 21.70800 1.000 17.45736 188 HIS A N 1
ATOM 1425 C CA . HIS A 1 190 ? -11.76100 22.14100 22.72700 1.000 17.22838 188 HIS A CA 1
ATOM 1426 C C . HIS A 1 190 ? -13.17200 22.45400 23.20400 1.000 17.01783 188 HIS A C 1
ATOM 1427 O O . HIS A 1 190 ? -13.43300 22.53900 24.41300 1.000 18.23903 188 HIS A O 1
ATOM 1434 N N . ASN A 1 191 ? -14.09700 22.63000 22.26700 1.000 17.03362 189 ASN A N 1
ATOM 1435 C CA . ASN A 1 191 ? -15.45900 22.99000 22.64300 1.000 17.51526 189 ASN A CA 1
ATOM 1436 C C . ASN A 1 191 ? -16.17300 21.86500 23.37300 1.000 18.73646 189 ASN A C 1
ATOM 1437 O O . ASN A 1 191 ? -16.97300 22.13200 24.27800 1.000 20.13662 189 ASN A O 1
ATOM 1442 N N . SER A 1 192 ? -15.94600 20.60700 22.97000 1.000 18.30219 190 SER A N 1
ATOM 1443 C CA . SER A 1 192 ? -16.55900 19.49400 23.69000 1.000 19.87870 190 SER A CA 1
ATOM 1444 C C . SER A 1 192 ? -16.13600 19.50300 25.13900 1.000 20.62616 190 SER A C 1
ATOM 1445 O O . SER A 1 192 ? -16.94500 19.24200 26.04100 1.000 23.74495 190 SER A O 1
ATOM 1448 N N . GLY A 1 193 ? -14.86600 19.83600 25.38600 1.000 19.50760 191 GLY A N 1
ATOM 1449 C CA . GLY A 1 193 ? -14.41600 19.99600 26.75100 1.000 19.40496 191 GLY A CA 1
ATOM 1450 C C . GLY A 1 193 ? -15.12000 21.12800 27.47600 1.000 23.30279 191 GLY A C 1
ATOM 1451 O O . GLY A 1 193 ? -15.42400 21.01700 28.66800 1.000 23.27121 191 GLY A O 1
ATOM 1452 N N . LEU A 1 194 ? -15.35900 22.23700 26.78000 1.000 18.76804 192 LEU A N 1
ATOM 1453 C CA . LEU A 1 194 ? -16.07600 23.34700 27.38600 1.000 20.39455 192 LEU A CA 1
ATOM 1454 C C . LEU A 1 194 ? -17.50500 22.94600 27.73500 1.000 19.97871 192 LEU A C 1
ATOM 1455 O O . LEU A 1 194 ? -17.99200 23.26100 28.82600 1.000 22.41585 192 LEU A O 1
ATOM 1460 N N . ILE A 1 195 ? -18.20500 22.29200 26.79600 1.000 21.70523 193 ILE A N 1
ATOM 1461 C CA . ILE A 1 195 ? -19.55200 21.77400 27.05900 1.000 22.87380 193 ILE A CA 1
ATOM 1462 C C . ILE A 1 195 ? -19.53000 20.86400 28.27000 1.000 24.43188 193 ILE A C 1
ATOM 1463 O O . ILE A 1 195 ? -20.36800 20.99100 29.17500 1.000 25.50832 193 ILE A O 1
ATOM 1468 N N . ASN A 1 196 ? -18.52900 19.97600 28.34700 1.000 24.62137 194 ASN A N 1
ATOM 1469 C CA . ASN A 1 196 ? -18.48800 19.04200 29.46900 1.000 26.07944 194 ASN A CA 1
ATOM 1470 C C . ASN A 1 196 ? -18.14400 19.73700 30.79100 1.000 26.66109 194 ASN A C 1
ATOM 1471 O O . ASN A 1 196 ? -18.65300 19.34200 31.84300 1.000 23.69495 194 ASN A O 1
ATOM 1476 N N . GLN A 1 197 ? -17.32700 20.79600 30.76100 1.000 27.48487 195 GLN A N 1
ATOM 1477 C CA . GLN A 1 197 ? -17.11400 21.59100 31.97200 1.000 28.83767 195 GLN A CA 1
ATOM 1478 C C . GLN A 1 197 ? -18.42600 22.13900 32.50600 1.000 26.82164 195 GLN A C 1
ATOM 1479 O O . GLN A 1 197 ? -18.63900 22.18500 33.72100 1.000 29.95886 195 GLN A O 1
ATOM 1485 N N . GLY A 1 198 ? -19.31900 22.55100 31.61900 1.000 28.00862 196 GLY A N 1
ATOM 1486 C CA . GLY A 1 198 ? -20.55100 23.19700 32.05800 1.000 29.90359 196 GLY A CA 1
ATOM 1487 C C . GLY A 1 198 ? -21.67200 22.25000 32.42900 1.000 29.60355 196 GLY A C 1
ATOM 1488 O O . GLY A 1 198 ? -22.34000 22.42400 33.45900 1.000 31.28007 196 GLY A O 1
ATOM 1489 N N . PHE A 1 199 ? -21.87900 21.22700 31.59900 1.000 31.77486 197 PHE A N 1
ATOM 1490 C CA . PHE A 1 199 ? -22.94400 20.25500 31.81900 1.000 28.89031 197 PHE A CA 1
ATOM 1491 C C . PHE A 1 199 ? -22.56200 19.22100 32.85000 1.000 35.97537 197 PHE A C 1
ATOM 1492 O O . PHE A 1 199 ? -23.44000 18.67200 33.52700 1.000 34.85944 197 PHE A O 1
ATOM 1500 N N . GLN A 1 200 ? -21.27100 18.89600 32.92600 1.000 34.99893 198 GLN A N 1
ATOM 1501 C CA . GLN A 1 200 ? -20.75300 17.88900 33.85900 1.000 34.26200 198 GLN A CA 1
ATOM 1502 C C . GLN A 1 200 ? -21.40900 16.52700 33.65000 1.000 37.18867 198 GLN A C 1
ATOM 1503 O O . GLN A 1 200 ? -21.74800 15.83400 34.61100 1.000 40.89438 198 GLN A O 1
ATOM 1509 N N . ASP A 1 201 ? -21.55200 16.11100 32.39700 1.000 37.18077 199 ASP A N 1
ATOM 1510 C CA . ASP A 1 201 ? -22.07800 14.78300 32.14500 1.000 40.91017 199 ASP A CA 1
ATOM 1511 C C . ASP A 1 201 ? -20.97600 13.74300 32.31300 1.000 41.41023 199 ASP A C 1
ATOM 1512 O O . ASP A 1 201 ? -19.78600 14.04300 32.16400 1.000 40.38642 199 ASP A O 1
ATOM 1517 N N . THR A 1 202 ? -21.38500 12.51500 32.63500 1.000 37.37027 200 THR A N 1
ATOM 1518 C CA . THR A 1 202 ? -20.49200 11.37400 32.77500 1.000 38.61516 200 THR A CA 1
ATOM 1519 C C . THR A 1 202 ? -20.98900 10.22100 31.88400 1.000 38.22037 200 THR A C 1
ATOM 1520 O O . THR A 1 202 ? -22.01200 10.34400 31.20100 1.000 33.96723 200 THR A O 1
ATOM 1524 N N . GLU A 1 203 ? -20.27800 9.07100 31.92300 1.000 35.05947 201 GLU A N 1
ATOM 1525 C CA . GLU A 1 203 ? -20.68000 7.90600 31.12200 1.000 37.10971 201 GLU A CA 1
ATOM 1526 C C . GLU A 1 203 ? -22.06600 7.40200 31.50800 1.000 36.60439 201 GLU A C 1
ATOM 1527 O O . GLU A 1 203 ? -22.80500 6.89100 30.65800 1.000 34.79365 201 GLU A O 1
ATOM 1533 N N . ALA A 1 204 ? -22.44200 7.54500 32.76600 1.000 37.22815 202 ALA A N 1
ATOM 1534 C CA . ALA A 1 204 ? -23.78400 7.17900 33.17700 1.000 36.68071 202 ALA A CA 1
ATOM 1535 C C . ALA A 1 204 ? -24.84900 8.19500 32.72800 1.000 41.99977 202 ALA A C 1
ATOM 1536 O O . ALA A 1 204 ? -26.03700 7.96900 32.97300 1.000 42.23401 202 ALA A O 1
ATOM 1538 N N . SER A 1 205 ? -24.49300 9.30600 32.07100 1.000 38.84676 203 SER A N 1
ATOM 1539 C CA . SER A 1 205 ? -25.54700 10.22000 31.65300 1.000 38.28880 203 SER A CA 1
ATOM 1540 C C . SER A 1 205 ? -26.40200 9.57700 30.55900 1.000 36.44121 203 SER A C 1
ATOM 1541 O O . SER A 1 205 ? -25.96000 8.68300 29.83700 1.000 37.23868 203 SER A O 1
ATOM 1544 N N . MET A 1 206 ? -27.66600 9.99200 30.48800 1.000 37.80453 204 MET A N 1
ATOM 1545 C CA . MET A 1 206 ? -28.56100 9.62000 29.39200 1.000 34.81207 204 MET A CA 1
ATOM 1546 C C . MET A 1 206 ? -29.13000 10.89100 28.79800 1.000 29.99570 204 MET A C 1
ATOM 1547 O O . MET A 1 206 ? -29.59800 11.76700 29.53900 1.000 31.72222 204 MET A O 1
ATOM 1552 N N . GLY A 1 207 ? -29.12900 10.97600 27.46900 1.000 29.11402 205 GLY A N 1
ATOM 1553 C CA . GLY A 1 207 ? -29.63200 12.16600 26.81900 1.000 25.10827 205 GLY A CA 1
ATOM 1554 C C . GLY A 1 207 ? -30.78200 11.84900 25.89100 1.000 27.74806 205 GLY A C 1
ATOM 1555 O O . GLY A 1 207 ? -30.96800 10.69700 25.47500 1.000 28.03757 205 GLY A O 1
ATOM 1556 N N . VAL A 1 208 ? -31.56500 12.86100 25.55300 1.000 24.53452 206 VAL A N 1
ATOM 1557 C CA . VAL A 1 208 ? -32.48800 12.79500 24.42800 1.000 24.26607 206 VAL A CA 1
ATOM 1558 C C . VAL A 1 208 ? -32.33000 14.09300 23.62900 1.000 31.28796 206 VAL A C 1
ATOM 1559 O O . VAL A 1 208 ? -32.11500 15.16800 24.20900 1.000 23.38701 206 VAL A O 1
ATOM 1563 N N . SER A 1 209 ? -32.40400 13.99800 22.29400 1.000 27.44276 207 SER A N 1
ATOM 1564 C CA . SER A 1 209 ? -32.38600 15.21500 21.47500 1.000 26.84006 207 SER A CA 1
ATOM 1565 C C . SER A 1 209 ? -33.33900 15.03300 20.30700 1.000 26.77426 207 SER A C 1
ATOM 1566 O O . SER A 1 209 ? -33.32700 13.98200 19.65800 1.000 26.93744 207 SER A O 1
ATOM 1569 N N . TRP A 1 210 ? -34.16600 16.04300 20.05800 1.000 23.08171 208 TRP A N 1
ATOM 1570 C CA . TRP A 1 210 ? -34.94500 16.12200 18.83200 1.000 26.22683 208 TRP A CA 1
ATOM 1571 C C . TRP A 1 210 ? -34.36900 17.16300 17.87700 1.000 25.14512 208 TRP A C 1
ATOM 1572 O O . TRP A 1 210 ? -34.84600 17.29100 16.74900 1.000 24.99510 208 TRP A O 1
ATOM 1583 N N . LEU A 1 211 ? -33.32000 17.86400 18.27700 1.000 26.92691 209 LEU A N 1
ATOM 1584 C CA . LEU A 1 211 ? -32.82300 18.98400 17.48100 1.000 25.11617 209 LEU A CA 1
ATOM 1585 C C . LEU A 1 211 ? -32.31600 18.48100 16.12700 1.000 28.65870 209 LEU A C 1
ATOM 1586 O O . LEU A 1 211 ? -31.87100 17.33200 16.02100 1.000 28.47447 209 LEU A O 1
ATOM 1591 N N . PRO A 1 212 ? -32.41400 19.29600 15.07200 1.000 29.15350 210 PRO A N 1
ATOM 1592 C CA . PRO A 1 212 ? -31.90000 18.87700 13.76200 1.000 27.71911 210 PRO A CA 1
ATOM 1593 C C . PRO A 1 212 ? -30.40100 18.64700 13.83800 1.000 30.37996 210 PRO A C 1
ATOM 1594 O O . PRO A 1 212 ? -29.67100 19.46000 14.42800 1.000 28.47973 210 PRO A O 1
ATOM 1598 N N . PRO A 1 213 ? -29.90500 17.55000 13.25900 1.000 26.81111 211 PRO A N 1
ATOM 1599 C CA . PRO A 1 213 ? -28.48700 17.20900 13.40400 1.000 26.52423 211 PRO A CA 1
ATOM 1600 C C . PRO A 1 213 ? -27.57700 18.02600 12.50600 1.000 29.30878 211 PRO A C 1
ATOM 1601 O O . PRO A 1 213 ? -26.35900 17.86900 12.57000 1.000 29.27983 211 PRO A O 1
ATOM 1605 N N . TYR A 1 214 ? -28.13600 18.85700 11.64000 1.000 30.28521 212 TYR A N 1
ATOM 1606 C CA . TYR A 1 214 ? -27.33300 19.51700 10.58200 1.000 32.44336 212 TYR A CA 1
ATOM 1607 C C . TYR A 1 214 ? -26.55600 20.73400 11.07100 1.000 36.68335 212 TYR A C 1
ATOM 1608 O O . TYR A 1 214 ? -25.64900 21.16200 10.35700 1.000 37.43344 212 TYR A O 1
ATOM 1617 N N . HIS A 1 215 ? -26.94600 21.31500 12.22500 1.000 35.03052 213 HIS A N 1
ATOM 1618 C CA . HIS A 1 215 ? -26.42200 22.60800 12.73400 1.000 35.89378 213 HIS A CA 1
ATOM 1619 C C . HIS A 1 215 ? -25.78300 22.43600 14.11200 1.000 33.64351 213 HIS A C 1
ATOM 1620 O O . HIS A 1 215 ? -26.03800 21.41100 14.73800 1.000 33.43822 213 HIS A O 1
ATOM 1627 N N . ASP A 1 216 ? -24.91200 23.36700 14.51700 1.000 34.63047 214 ASP A N 1
ATOM 1628 C CA . ASP A 1 216 ? -24.17800 23.28400 15.81200 1.000 34.51466 214 ASP A CA 1
ATOM 1629 C C . ASP A 1 216 ? -24.92000 22.63300 16.98500 1.000 30.94582 214 ASP A C 1
ATOM 1630 O O . ASP A 1 216 ? -24.37200 21.66400 17.52500 1.000 30.40628 214 ASP A O 1
ATOM 1635 N N . MET A 1 217 ? -26.09800 23.12700 17.38100 1.000 28.48499 215 MET A N 1
ATOM 1636 C CA . MET A 1 217 ? -26.69300 22.61100 18.64000 1.000 29.98254 215 MET A CA 1
ATOM 1637 C C . MET A 1 217 ? -26.94300 21.10600 18.49700 1.000 27.88229 215 MET A C 1
ATOM 1638 O O . MET A 1 217 ? -26.48700 20.35300 19.35900 1.000 24.74770 215 MET A O 1
ATOM 1643 N N . GLY A 1 218 ? -27.60800 20.70600 17.41800 1.000 24.95562 216 GLY A N 1
ATOM 1644 C CA . GLY A 1 218 ? -27.93100 19.30200 17.24300 1.000 29.39037 216 GLY A CA 1
ATOM 1645 C C . GLY A 1 218 ? -26.74800 18.44600 16.84000 1.000 28.80872 216 GLY A C 1
ATOM 1646 O O . GLY A 1 218 ? -26.80200 17.21800 17.01800 1.000 27.62700 216 GLY A O 1
ATOM 1647 N N . LEU A 1 219 ? -25.70700 19.05900 16.25400 1.000 24.28186 217 LEU A N 1
ATOM 1648 C CA . LEU A 1 219 ? -24.53700 18.32600 15.75100 1.000 24.85824 217 LEU A CA 1
ATOM 1649 C C . LEU A 1 219 ? -23.48700 18.20400 16.84700 1.000 24.27923 217 LEU A C 1
ATOM 1650 O O . LEU A 1 219 ? -23.19800 17.09700 17.31500 1.000 21.35782 217 LEU A O 1
ATOM 1655 N N . ILE A 1 220 ? -22.91600 19.34300 17.25900 1.000 23.64757 218 ILE A N 1
ATOM 1656 C CA . ILE A 1 220 ? -21.86400 19.35400 18.26900 1.000 25.25829 218 ILE A CA 1
ATOM 1657 C C . ILE A 1 220 ? -22.42800 18.88700 19.59300 1.000 26.50581 218 ILE A C 1
ATOM 1658 O O . ILE A 1 220 ? -21.79300 18.10900 20.31400 1.000 24.67927 218 ILE A O 1
ATOM 1663 N N . GLY A 1 221 ? -23.62800 19.35200 19.93900 1.000 25.11091 219 GLY A N 1
ATOM 1664 C CA . GLY A 1 221 ? -24.18100 18.96800 21.21300 1.000 26.97955 219 GLY A CA 1
ATOM 1665 C C . GLY A 1 221 ? -24.86800 17.61800 21.20200 1.000 27.12694 219 GLY A C 1
ATOM 1666 O O . GLY A 1 221 ? -24.64500 16.76500 22.07300 1.000 26.52950 219 GLY A O 1
ATOM 1667 N N . GLY A 1 222 ? -25.74500 17.41800 20.22700 1.000 26.27683 220 GLY A N 1
ATOM 1668 C CA . GLY A 1 222 ? -26.55100 16.21600 20.23100 1.000 24.14237 220 GLY A CA 1
ATOM 1669 C C . GLY A 1 222 ? -25.82100 14.98600 19.72900 1.000 27.69806 220 GLY A C 1
ATOM 1670 O O . GLY A 1 222 ? -26.17200 13.86800 20.12100 1.000 29.14823 220 GLY A O 1
ATOM 1671 N N . ILE A 1 223 ? -24.82900 15.15600 18.83600 1.000 26.69267 221 ILE A N 1
ATOM 1672 C CA . ILE A 1 223 ? -24.10500 14.01500 18.26500 1.000 24.47662 221 ILE A CA 1
ATOM 1673 C C . ILE A 1 223 ? -22.75300 13.82400 18.95400 1.000 24.10026 221 ILE A C 1
ATOM 1674 O O . ILE A 1 223 ? -22.48400 12.76400 19.53400 1.000 22.17371 221 ILE A O 1
ATOM 1679 N N . LEU A 1 224 ? -21.90700 14.85300 18.93000 1.000 21.53153 222 LEU A N 1
ATOM 1680 C CA . LEU A 1 224 ? -20.52600 14.68100 19.37200 1.000 20.49193 222 LEU A CA 1
ATOM 1681 C C . LEU A 1 224 ? -20.37500 14.67100 20.89700 1.000 21.30255 222 LEU A C 1
ATOM 1682 O O . LEU A 1 224 ? -19.52600 13.95400 21.41700 1.000 21.47889 222 LEU A O 1
ATOM 1687 N N . GLN A 1 225 ? -21.13100 15.47600 21.64600 1.000 19.42601 223 GLN A N 1
ATOM 1688 C CA . GLN A 1 225 ? -20.96500 15.44400 23.09800 1.000 21.00515 223 GLN A CA 1
ATOM 1689 C C . GLN A 1 225 ? -21.25800 14.06800 23.70300 1.000 20.07083 223 GLN A C 1
ATOM 1690 O O . GLN A 1 225 ? -20.51600 13.65600 24.61300 1.000 20.46035 223 GLN A O 1
ATOM 1696 N N . PRO A 1 226 ? -22.31100 13.34500 23.31900 1.000 23.88444 224 PRO A N 1
ATOM 1697 C CA . PRO A 1 226 ? -22.46000 11.97500 23.86800 1.000 24.29239 224 PRO A CA 1
ATOM 1698 C C . PRO A 1 226 ? -21.23500 11.11800 23.62700 1.000 22.19740 224 PRO A C 1
ATOM 1699 O O . PRO A 1 226 ? -20.74700 10.48500 24.55500 1.000 24.48978 224 PRO A O 1
ATOM 1703 N N . ILE A 1 227 ? -20.70100 11.13100 22.40000 1.000 20.94198 225 ILE A N 1
ATOM 1704 C CA . ILE A 1 227 ? -19.47800 10.38300 22.09200 1.000 23.70547 225 ILE A CA 1
ATOM 1705 C C . ILE A 1 227 ? -18.32800 10.85900 22.96900 1.000 22.58165 225 ILE A C 1
ATOM 1706 O O . ILE A 1 227 ? -17.59600 10.04900 23.54200 1.000 23.78969 225 ILE A O 1
ATOM 1711 N N . TYR A 1 228 ? -18.21400 12.18200 23.16500 1.000 22.69219 226 TYR A N 1
ATOM 1712 C CA . TYR A 1 228 ? -17.12300 12.74200 23.95900 1.000 21.41309 226 TYR A CA 1
ATOM 1713 C C . TYR A 1 228 ? -17.14200 12.19500 25.38400 1.000 22.88695 226 TYR A C 1
ATOM 1714 O O . TYR A 1 228 ? -16.09300 11.83500 25.93400 1.000 23.72127 226 TYR A O 1
ATOM 1723 N N . VAL A 1 229 ? -18.32200 12.08600 26.00200 1.000 21.04200 227 VAL A N 1
ATOM 1724 C CA . VAL A 1 229 ? -18.35500 11.67500 27.40100 1.000 23.22121 227 VAL A CA 1
ATOM 1725 C C . VAL A 1 229 ? -18.59400 10.17100 27.57500 1.000 26.57687 227 VAL A C 1
ATOM 1726 O O . VAL A 1 229 ? -18.43700 9.66300 28.69700 1.000 28.88241 227 VAL A O 1
ATOM 1730 N N . GLY A 1 230 ? -18.86400 9.42700 26.49700 1.000 27.61910 228 GLY A N 1
ATOM 1731 C CA . GLY A 1 230 ? -19.06100 7.98800 26.62400 1.000 24.60295 228 GLY A CA 1
ATOM 1732 C C . GLY A 1 230 ? -20.46700 7.58800 27.03300 1.000 28.39288 228 GLY A C 1
ATOM 1733 O O . GLY A 1 230 ? -20.67600 6.48600 27.57900 1.000 29.51143 228 GLY A O 1
ATOM 1734 N N . ALA A 1 231 ? -21.44100 8.42300 26.70600 1.000 23.36070 229 ALA A N 1
ATOM 1735 C CA . ALA A 1 231 ? -22.80500 8.31900 27.17200 1.000 28.82977 229 ALA A CA 1
ATOM 1736 C C . ALA A 1 231 ? -23.65900 7.65100 26.10800 1.000 30.19836 229 ALA A C 1
ATOM 1737 O O . ALA A 1 231 ? -23.17100 7.23000 25.05700 1.000 30.20362 229 ALA A O 1
ATOM 1739 N N . THR A 1 232 ? -24.95700 7.56300 26.39000 1.000 30.63788 230 THR A N 1
ATOM 1740 C CA . THR A 1 232 ? -25.95700 7.03800 25.46800 1.000 28.57711 230 THR A CA 1
ATOM 1741 C C . THR A 1 232 ? -26.91800 8.17000 25.15200 1.000 28.77977 230 THR A C 1
ATOM 1742 O O . THR A 1 232 ? -27.37400 8.87200 26.06200 1.000 29.75094 230 THR A O 1
ATOM 1746 N N . GLN A 1 233 ? -27.22800 8.33700 23.86900 1.000 27.67437 231 GLN A N 1
ATOM 1747 C CA . GLN A 1 233 ? -28.04000 9.44200 23.38800 1.000 24.37661 231 GLN A CA 1
ATOM 1748 C C . GLN A 1 233 ? -29.22600 8.86400 22.60400 1.000 26.71636 231 GLN A C 1
ATOM 1749 O O . GLN A 1 233 ? -29.03900 8.02900 21.69900 1.000 27.82439 231 GLN A O 1
ATOM 1755 N N . ILE A 1 234 ? -30.43600 9.25200 22.98800 1.000 22.94222 232 ILE A N 1
ATOM 1756 C CA . ILE A 1 234 ? -31.67200 8.92400 22.27600 1.000 24.57400 232 ILE A CA 1
ATOM 1757 C C . ILE A 1 234 ? -31.98300 10.08700 21.33200 1.000 24.41609 232 ILE A C 1
ATOM 1758 O O . ILE A 1 234 ? -31.88800 11.25900 21.72800 1.000 22.80537 232 ILE A O 1
ATOM 1763 N N . LEU A 1 235 ? -32.34800 9.77700 20.07800 1.000 21.86315 233 LEU A N 1
ATOM 1764 C CA . LEU A 1 235 ? -32.61200 10.77800 19.04300 1.000 22.37110 233 LEU A CA 1
ATOM 1765 C C . LEU A 1 235 ? -33.97700 10.56300 18.40000 1.000 23.28437 233 LEU A C 1
ATOM 1766 O O . LEU A 1 235 ? -34.47100 9.42900 18.31300 1.000 22.86853 233 LEU A O 1
ATOM 1771 N N . MET A 1 236 ? -34.61000 11.66700 18.00400 1.000 21.31571 234 MET A N 1
ATOM 1772 C CA . MET A 1 236 ? -35.82900 11.66900 17.19900 1.000 25.67150 234 MET A CA 1
ATOM 1773 C C . MET A 1 236 ? -35.76900 12.85600 16.24400 1.000 24.61611 234 MET A C 1
ATOM 1774 O O . MET A 1 236 ? -35.07800 13.83100 16.52700 1.000 25.08195 234 MET A O 1
ATOM 1779 N N . PRO A 1 237 ? -36.46500 12.79800 15.10800 1.000 28.68502 235 PRO A N 1
ATOM 1780 C CA . PRO A 1 237 ? -36.43700 13.93200 14.15900 1.000 28.48763 235 PRO A CA 1
ATOM 1781 C C . PRO A 1 237 ? -37.14700 15.15200 14.72500 1.000 28.65344 235 PRO A C 1
ATOM 1782 O O . PRO A 1 237 ? -37.99900 15.03700 15.61800 1.000 26.79269 235 PRO A O 1
ATOM 1786 N N . PRO A 1 238 ? -36.79700 16.34800 14.24900 1.000 27.70859 236 PRO A N 1
ATOM 1787 C CA . PRO A 1 238 ? -37.46300 17.54800 14.77400 1.000 29.36142 236 PRO A CA 1
ATOM 1788 C C . PRO A 1 238 ? -38.95800 17.52900 14.50700 1.000 28.56395 236 PRO A C 1
ATOM 1789 O O . PRO A 1 238 ? -39.74200 17.98900 15.34100 1.000 31.54062 236 PRO A O 1
ATOM 1793 N N . VAL A 1 239 ? -39.37800 16.93400 13.39800 1.000 29.14297 237 VAL A N 1
ATOM 1794 C CA . VAL A 1 239 ? -40.80100 16.90500 13.04500 1.000 33.51191 237 VAL A CA 1
ATOM 1795 C C . VAL A 1 239 ? -41.63000 16.05900 14.01200 1.000 34.36991 237 VAL A C 1
ATOM 1796 O O . VAL A 1 239 ? -42.84700 16.27600 14.14400 1.000 37.56240 237 VAL A O 1
ATOM 1800 N N . ALA A 1 240 ? -41.01600 15.05900 14.67100 1.000 33.01448 238 ALA A N 1
ATOM 1801 C CA . ALA A 1 240 ? -41.74900 14.23700 15.64100 1.000 33.19872 238 ALA A CA 1
ATOM 1802 C C . ALA A 1 240 ? -42.15000 15.05500 16.87000 1.000 35.14632 238 ALA A C 1
ATOM 1803 O O . ALA A 1 240 ? -43.28000 14.93000 17.36200 1.000 33.12502 238 ALA A O 1
ATOM 1805 N N . PHE A 1 241 ? -41.23300 15.90200 17.36800 1.000 31.35639 239 PHE A N 1
ATOM 1806 C CA . PHE A 1 241 ? -41.53600 16.77200 18.50100 1.000 33.80668 239 PHE A CA 1
ATOM 1807 C C . PHE A 1 241 ? -42.45800 17.91500 18.09000 1.000 35.80956 239 PHE A C 1
ATOM 1808 O O . PHE A 1 241 ? -43.36300 18.30100 18.84800 1.000 37.83085 239 PHE A O 1
ATOM 1816 N N . LEU A 1 242 ? -42.22600 18.50900 16.91600 1.000 34.09883 240 LEU A N 1
ATOM 1817 C CA . LEU A 1 242 ? -43.00100 19.70700 16.58900 1.000 37.87559 240 LEU A CA 1
ATOM 1818 C C . LEU A 1 242 ? -44.47000 19.35800 16.36600 1.000 40.42064 240 LEU A C 1
ATOM 1819 O O . LEU A 1 242 ? -45.35800 20.16600 16.67900 1.000 38.96520 240 LEU A O 1
ATOM 1824 N N . GLN A 1 243 ? -44.74000 18.13600 15.89900 1.000 37.92297 241 GLN A N 1
ATOM 1825 C CA . GLN A 1 243 ? -46.10000 17.67200 15.68700 1.000 40.77068 241 GLN A CA 1
ATOM 1826 C C . GLN A 1 243 ? -46.75400 17.12000 16.94700 1.000 40.14692 241 GLN A C 1
ATOM 1827 O O . GLN A 1 243 ? -47.98000 17.02400 16.99700 1.000 37.28342 241 GLN A O 1
ATOM 1833 N N . ARG A 1 244 ? -45.97900 16.75500 17.95500 1.000 38.75465 242 ARG A N 1
ATOM 1834 C CA . ARG A 1 244 ? -46.53100 16.25300 19.20600 1.000 36.36489 242 ARG A CA 1
ATOM 1835 C C . ARG A 1 244 ? -45.49500 16.50000 20.29600 1.000 34.95419 242 ARG A C 1
ATOM 1836 O O . ARG A 1 244 ? -44.68100 15.62000 20.60800 1.000 32.50390 242 ARG A O 1
ATOM 1844 N N . PRO A 1 245 ? -45.51400 17.69400 20.89700 1.000 33.13555 243 PRO A N 1
ATOM 1845 C CA . PRO A 1 245 ? -44.47000 18.06000 21.86800 1.000 35.51215 243 PRO A CA 1
ATOM 1846 C C . PRO A 1 245 ? -44.36800 17.11700 23.06100 1.000 32.79341 243 PRO A C 1
ATOM 1847 O O . PRO A 1 245 ? -43.28000 16.96900 23.64000 1.000 27.30591 243 PRO A O 1
ATOM 1851 N N . PHE A 1 246 ? -45.46200 16.45300 23.41500 1.000 30.57998 244 PHE A N 1
ATOM 1852 C CA . PHE A 1 246 ? -45.44600 15.47700 24.49700 1.000 34.54098 244 PHE A CA 1
ATOM 1853 C C . PHE A 1 246 ? -44.35400 14.41200 24.32400 1.000 32.59075 244 PHE A C 1
ATOM 1854 O O . PHE A 1 246 ? -43.86700 13.86300 25.32100 1.000 33.25662 244 PHE A O 1
ATOM 1862 N N . ARG A 1 247 ? -43.93500 14.11300 23.08800 1.000 33.70667 245 ARG A N 1
ATOM 1863 C CA . ARG A 1 247 ? -42.99700 12.99100 22.89000 1.000 34.00671 245 ARG A CA 1
ATOM 1864 C C . ARG A 1 247 ? -41.61900 13.28000 23.49400 1.000 34.18041 245 ARG A C 1
ATOM 1865 O O . ARG A 1 247 ? -40.91900 12.35800 23.95900 1.000 26.98481 245 ARG A O 1
ATOM 1873 N N . TRP A 1 248 ? -41.21700 14.55300 23.48000 1.000 30.42733 246 TRP A N 1
ATOM 1874 C CA . TRP A 1 248 ? -39.93900 14.95100 24.06500 1.000 28.52974 246 TRP A CA 1
ATOM 1875 C C . TRP A 1 248 ? -39.94000 14.70000 25.55600 1.000 29.07454 246 TRP A C 1
ATOM 1876 O O . TRP A 1 248 ? -39.03100 14.05400 26.08900 1.000 32.78025 246 TRP A O 1
ATOM 1887 N N . LEU A 1 249 ? -40.97300 15.19400 26.24700 1.000 30.66157 247 LEU A N 1
ATOM 1888 C CA . LEU A 1 249 ? -41.04000 15.03600 27.68900 1.000 31.01688 247 LEU A CA 1
ATOM 1889 C C . LEU A 1 249 ? -41.33700 13.59600 28.08500 1.000 31.43535 247 LEU A C 1
ATOM 1890 O O . LEU A 1 249 ? -40.85800 13.14100 29.12900 1.000 30.43260 247 LEU A O 1
ATOM 1895 N N . LYS A 1 250 ? -42.10100 12.86200 27.26100 1.000 33.36189 248 LYS A N 1
ATOM 1896 C CA . LYS A 1 250 ? -42.35500 11.44000 27.53100 1.000 33.53560 248 LYS A CA 1
ATOM 1897 C C . LYS A 1 250 ? -41.08200 10.60400 27.37800 1.000 33.90143 248 LYS A C 1
ATOM 1898 O O . LYS A 1 250 ? -40.87400 9.62700 28.11900 1.000 32.40915 248 LYS A O 1
ATOM 1904 N N . ALA A 1 251 ? -40.24400 10.94600 26.39400 1.000 28.45868 249 ALA A N 1
ATOM 1905 C CA . ALA A 1 251 ? -38.95400 10.27700 26.23900 1.000 32.44336 249 ALA A CA 1
ATOM 1906 C C . ALA A 1 251 ? -38.05200 10.52800 27.43500 1.000 31.55115 249 ALA A C 1
ATOM 1907 O O . ALA A 1 251 ? -37.40700 9.60200 27.93300 1.000 34.78312 249 ALA A O 1
ATOM 1909 N N . ILE A 1 252 ? -37.98800 11.77800 27.90300 1.000 32.14333 250 ILE A N 1
ATOM 1910 C CA . ILE A 1 252 ? -37.24800 12.11300 29.11800 1.000 31.90646 250 ILE A CA 1
ATOM 1911 C C . ILE A 1 252 ? -37.69500 11.23700 30.28300 1.000 33.00133 250 ILE A C 1
ATOM 1912 O O . ILE A 1 252 ? -36.86800 10.74700 31.06300 1.000 29.56407 250 ILE A O 1
ATOM 1917 N N . ASN A 1 253 ? -39.01600 11.04800 30.42500 1.000 30.71158 251 ASN A N 1
ATOM 1918 C CA . ASN A 1 253 ? -39.54900 10.26100 31.52400 1.000 38.21511 251 ASN A CA 1
ATOM 1919 C C . ASN A 1 253 ? -39.18200 8.79500 31.36900 1.000 38.80728 251 ASN A C 1
ATOM 1920 O O . ASN A 1 253 ? -38.82100 8.12800 32.34500 1.000 39.36788 251 ASN A O 1
ATOM 1925 N N . ASP A 1 254 ? -39.30900 8.27700 30.14500 1.000 39.32050 252 ASP A N 1
ATOM 1926 C CA . ASP A 1 254 ? -39.16100 6.84600 29.89800 1.000 38.77044 252 ASP A CA 1
ATOM 1927 C C . ASP A 1 254 ? -37.71300 6.39500 30.07500 1.000 38.31249 252 ASP A C 1
ATOM 1928 O O . ASP A 1 254 ? -37.45800 5.32200 30.63000 1.000 41.44971 252 ASP A O 1
ATOM 1933 N N . TYR A 1 255 ? -36.75000 7.20400 29.64900 1.000 35.83588 253 TYR A N 1
ATOM 1934 C CA . TYR A 1 255 ? -35.34600 6.81600 29.70600 1.000 35.88062 253 TYR A CA 1
ATOM 1935 C C . TYR A 1 255 ? -34.60900 7.39900 30.91400 1.000 35.24107 253 TYR A C 1
ATOM 1936 O O . TYR A 1 255 ? -33.37900 7.23700 31.03200 1.000 35.29107 253 TYR A O 1
ATOM 1945 N N . ARG A 1 256 ? -35.32400 8.07400 31.80400 1.000 31.82487 254 ARG A N 1
ATOM 1946 C CA . ARG A 1 256 ? -34.72400 8.78500 32.93400 1.000 35.55426 254 ARG A CA 1
ATOM 1947 C C . ARG A 1 256 ? -33.58800 9.70000 32.45100 1.000 34.98841 254 ARG A C 1
ATOM 1948 O O . ARG A 1 256 ? -32.45900 9.66900 32.95000 1.000 35.94378 254 ARG A O 1
ATOM 1956 N N . VAL A 1 257 ? -33.90000 10.52600 31.45500 1.000 31.98805 255 VAL A N 1
ATOM 1957 C CA . VAL A 1 257 ? -32.89200 11.39200 30.85700 1.000 32.91447 255 VAL A CA 1
ATOM 1958 C C . VAL A 1 257 ? -32.45300 12.44300 31.85900 1.000 31.08531 255 VAL A C 1
ATOM 1959 O O . VAL A 1 257 ? -33.28400 13.09300 32.50000 1.000 27.92440 255 VAL A O 1
ATOM 1963 N N . SER A 1 258 ? -31.13800 12.66300 31.95500 1.000 31.78802 256 SER A N 1
ATOM 1964 C CA . SER A 1 258 ? -30.59600 13.70600 32.82700 1.000 34.44097 256 SER A CA 1
ATOM 1965 C C . SER A 1 258 ? -30.37000 15.04900 32.10500 1.000 32.54864 256 SER A C 1
ATOM 1966 O O . SER A 1 258 ? -30.42300 16.11000 32.74400 1.000 33.24346 256 SER A O 1
ATOM 1969 N N . THR A 1 259 ? -30.13100 15.02100 30.79300 1.000 30.80633 257 THR A N 1
ATOM 1970 C CA . THR A 1 259 ? -29.65000 16.17700 30.04900 1.000 29.97991 257 THR A CA 1
ATOM 1971 C C . THR A 1 259 ? -30.38500 16.28100 28.72900 1.000 28.87978 257 THR A C 1
ATOM 1972 O O . THR A 1 259 ? -30.28900 15.38100 27.88700 1.000 23.74495 257 THR A O 1
ATOM 1976 N N . SER A 1 260 ? -31.09400 17.39100 28.54000 1.000 26.55318 258 SER A N 1
ATOM 1977 C CA . SER A 1 260 ? -31.79000 17.64200 27.28700 1.000 26.29789 258 SER A CA 1
ATOM 1978 C C . SER A 1 260 ? -32.04900 19.14600 27.19700 1.000 26.31105 258 SER A C 1
ATOM 1979 O O . SER A 1 260 ? -31.94400 19.86900 28.19400 1.000 24.88193 258 SER A O 1
ATOM 1982 N N . GLY A 1 261 ? -32.36000 19.62000 26.00000 1.000 25.66624 259 GLY A N 1
ATOM 1983 C CA . GLY A 1 261 ? -32.53300 21.06100 25.87600 1.000 24.81877 259 GLY A CA 1
ATOM 1984 C C . GLY A 1 261 ? -32.98900 21.44400 24.48500 1.000 27.18221 259 GLY A C 1
ATOM 1985 O O . GLY A 1 261 ? -33.12900 20.59700 23.59700 1.000 24.44240 259 GLY A O 1
ATOM 1986 N N . ALA A 1 262 ? -33.20400 22.75500 24.29800 1.000 22.21319 260 ALA A N 1
ATOM 1987 C CA . ALA A 1 262 ? -33.84600 23.20800 23.08200 1.000 23.74232 260 ALA A CA 1
ATOM 1988 C C . ALA A 1 262 ? -33.86400 24.73600 23.07700 1.000 25.63992 260 ALA A C 1
ATOM 1989 O O . ALA A 1 262 ? -33.64700 25.33700 24.12800 1.000 24.66348 260 ALA A O 1
ATOM 1991 N N . PRO A 1 263 ? -34.14900 25.39100 21.95200 1.000 24.43977 261 PRO A N 1
ATOM 1992 C CA . PRO A 1 263 ? -34.36100 26.84400 21.98200 1.000 26.49791 261 PRO A CA 1
ATOM 1993 C C . PRO A 1 263 ? -35.60300 27.20200 22.78600 1.000 30.52734 261 PRO A C 1
ATOM 1994 O O . PRO A 1 263 ? -36.48900 26.37100 23.02800 1.000 27.22432 261 PRO A O 1
ATOM 1998 N N . ASN A 1 264 ? -35.68600 28.50200 23.12400 1.000 31.58800 262 ASN A N 1
ATOM 1999 C CA . ASN A 1 264 ? -36.72100 29.01400 24.01400 1.000 28.92715 262 ASN A CA 1
ATOM 2000 C C . ASN A 1 264 ? -38.13100 28.61500 23.56800 1.000 29.13770 262 ASN A C 1
ATOM 2001 O O . ASN A 1 264 ? -38.96000 28.20500 24.40300 1.000 26.61898 262 ASN A O 1
ATOM 2006 N N . PHE A 1 265 ? -38.42600 28.73000 22.25500 1.000 30.12993 263 PHE A N 1
ATOM 2007 C CA . PHE A 1 265 ? -39.78800 28.49600 21.74600 1.000 30.08519 263 PHE A CA 1
ATOM 2008 C C . PHE A 1 265 ? -40.28300 27.08900 22.05400 1.000 30.71421 263 PHE A C 1
ATOM 2009 O O . PHE A 1 265 ? -41.50300 26.87200 22.15700 1.000 28.39814 263 PHE A O 1
ATOM 2017 N N . ALA A 1 266 ? -39.36300 26.11700 22.17400 1.000 28.65344 264 ALA A N 1
ATOM 2018 C CA . ALA A 1 266 ? -39.77200 24.73700 22.41900 1.000 28.06389 264 ALA A CA 1
ATOM 2019 C C . ALA A 1 266 ? -40.33700 24.58900 23.82400 1.000 30.29311 264 ALA A C 1
ATOM 2020 O O . ALA A 1 266 ? -41.25000 23.78900 24.04500 1.000 30.88002 264 ALA A O 1
ATOM 2022 N N . TYR A 1 267 ? -39.83200 25.36700 24.78600 1.000 26.18472 265 TYR A N 1
ATOM 2023 C CA . TYR A 1 267 ? -40.43200 25.32100 26.11400 1.000 27.72438 265 TYR A CA 1
ATOM 2024 C C . TYR A 1 267 ? -41.83700 25.93100 26.11400 1.000 30.36417 265 TYR A C 1
ATOM 2025 O O . TYR A 1 267 ? -42.71900 25.43900 26.83300 1.000 29.66145 265 TYR A O 1
ATOM 2034 N N . ASP A 1 268 ? -42.07200 26.97700 25.30500 1.000 30.86686 266 ASP A N 1
ATOM 2035 C CA . ASP A 1 268 ? -43.42000 27.53000 25.14800 1.000 32.33019 266 ASP A CA 1
ATOM 2036 C C . ASP A 1 268 ? -44.34000 26.52300 24.48500 1.000 33.57771 266 ASP A C 1
ATOM 2037 O O . ASP A 1 268 ? -45.49400 26.34300 24.89800 1.000 34.46729 266 ASP A O 1
ATOM 2042 N N . LEU A 1 269 ? -43.83600 25.85500 23.44500 1.000 32.16701 267 LEU A N 1
ATOM 2043 C CA . LEU A 1 269 ? -44.62000 24.81800 22.78000 1.000 34.26200 267 LEU A CA 1
ATOM 2044 C C . LEU A 1 269 ? -45.03700 23.71900 23.75900 1.000 33.96986 267 LEU A C 1
ATOM 2045 O O . LEU A 1 269 ? -46.20300 23.29700 23.77000 1.000 35.56742 267 LEU A O 1
ATOM 2050 N N . CYS A 1 270 ? -44.11700 23.25400 24.61300 1.000 31.67222 268 CYS A N 1
ATOM 2051 C CA . CYS A 1 270 ? -44.50900 22.21300 25.57400 1.000 37.00444 268 CYS A CA 1
ATOM 2052 C C . CYS A 1 270 ? -45.58800 22.70800 26.52400 1.000 37.22815 268 CYS A C 1
ATOM 2053 O O . CYS A 1 270 ? -46.50400 21.95400 26.88700 1.000 34.69100 268 CYS A O 1
ATOM 2056 N N . ALA A 1 271 ? -45.43400 23.95600 26.99600 1.000 36.71230 269 ALA A N 1
ATOM 2057 C CA . ALA A 1 271 ? -46.34600 24.55600 27.95800 1.000 37.31237 269 ALA A CA 1
ATOM 2058 C C . ALA A 1 271 ? -47.73200 24.75600 27.35700 1.000 36.79915 269 ALA A C 1
ATOM 2059 O O . ALA A 1 271 ? -48.73200 24.64400 28.06800 1.000 38.42303 269 ALA A O 1
ATOM 2061 N N . SER A 1 272 ? -47.79800 24.99400 26.06000 1.000 36.17276 270 SER A N 1
ATOM 2062 C CA . SER A 1 272 ? -49.10600 25.24800 25.42100 1.000 38.20195 270 SER A CA 1
ATOM 2063 C C . SER A 1 272 ? -49.73600 23.96600 24.87800 1.000 39.91005 270 SER A C 1
ATOM 2064 O O . SER A 1 272 ? -50.96900 23.88500 24.87900 1.000 37.04392 270 SER A O 1
ATOM 2067 N N . GLN A 1 273 ? -48.93400 23.00700 24.42700 1.000 35.95168 271 GLN A N 1
ATOM 2068 C CA . GLN A 1 273 ? -49.52700 21.84500 23.71600 1.000 36.61492 271 GLN A CA 1
ATOM 2069 C C . GLN A 1 273 ? -49.62000 20.56600 24.55000 1.000 40.66277 271 GLN A C 1
ATOM 2070 O O . GLN A 1 273 ? -50.10700 19.56800 24.01100 1.000 45.87129 271 GLN A O 1
ATOM 2076 N N . ILE A 1 274 ? -49.16300 20.56400 25.78600 1.000 38.51778 272 ILE A N 1
ATOM 2077 C CA . ILE A 1 274 ? -49.22900 19.27500 26.52600 1.000 43.02621 272 ILE A CA 1
ATOM 2078 C C . ILE A 1 274 ? -50.41300 19.30800 27.50600 1.000 44.28952 272 ILE A C 1
ATOM 2079 O O . ILE A 1 274 ? -50.44900 20.20900 28.35000 1.000 42.81566 272 ILE A O 1
ATOM 2084 N N . THR A 1 275 ? -51.32300 18.34000 27.39700 1.000 42.10242 273 THR A N 1
ATOM 2085 C CA . THR A 1 275 ? -52.54500 18.35500 28.22200 1.000 47.48727 273 THR A CA 1
ATOM 2086 C C . THR A 1 275 ? -52.25100 18.04700 29.69600 1.000 48.70321 273 THR A C 1
ATOM 2087 O O . THR A 1 275 ? -51.22900 17.43600 30.02400 1.000 47.46359 273 THR A O 1
ATOM 2091 N N . PRO A 1 276 ? -53.14300 18.47000 30.60700 1.000 50.05337 274 PRO A N 1
ATOM 2092 C CA . PRO A 1 276 ? -52.94100 18.13500 32.03000 1.000 51.49565 274 PRO A CA 1
ATOM 2093 C C . PRO A 1 276 ? -52.90000 16.64500 32.29300 1.000 50.92453 274 PRO A C 1
ATOM 2094 O O . PRO A 1 276 ? -52.14100 16.19100 33.15400 1.000 52.04571 274 PRO A O 1
ATOM 2098 N N . GLU A 1 277 ? -53.69700 15.86600 31.57600 1.000 52.00624 275 GLU A N 1
ATOM 2099 C CA . GLU A 1 277 ? -53.63200 14.42300 31.76500 1.000 58.12013 275 GLU A CA 1
ATOM 2100 C C . GLU A 1 277 ? -52.30200 13.85400 31.26500 1.000 56.55678 275 GLU A C 1
ATOM 2101 O O . GLU A 1 277 ? -51.76000 12.91500 31.86200 1.000 56.91209 275 GLU A O 1
ATOM 2107 N N . GLN A 1 278 ? -51.76500 14.39300 30.16500 1.000 50.22971 276 GLN A N 1
ATOM 2108 C CA . GLN A 1 278 ? -50.44000 13.96600 29.73100 1.000 49.48225 276 GLN A CA 1
ATOM 2109 C C . GLN A 1 278 ? -49.38100 14.26900 30.79000 1.000 49.25854 276 GLN A C 1
ATOM 2110 O O . GLN A 1 278 ? -48.42300 13.49600 30.95400 1.000 49.40856 276 GLN A O 1
ATOM 2116 N N . ILE A 1 279 ? -49.54000 15.38000 31.51000 1.000 46.38714 277 ILE A N 1
ATOM 2117 C CA . ILE A 1 279 ? -48.57100 15.78800 32.56900 1.000 45.85550 277 ILE A CA 1
ATOM 2118 C C . ILE A 1 279 ? -48.64100 14.78600 33.72500 1.000 48.43212 277 ILE A C 1
ATOM 2119 O O . ILE A 1 279 ? -47.61700 14.57300 34.39300 1.000 43.86315 277 ILE A O 1
ATOM 2124 N N . ARG A 1 280 ? -49.80200 14.16400 33.91300 1.000 48.14788 278 ARG A N 1
ATOM 2125 C CA . ARG A 1 280 ? -49.97400 13.14400 34.98000 1.000 51.23772 278 ARG A CA 1
ATOM 2126 C C . ARG A 1 280 ? -49.06000 11.94600 34.69400 1.000 47.99786 278 ARG A C 1
ATOM 2127 O O . ARG A 1 280 ? -48.68100 11.26600 35.64400 1.000 45.90024 278 ARG A O 1
ATOM 2135 N N . GLU A 1 281 ? -48.73000 11.71100 33.42300 1.000 54.35652 279 GLU A N 1
ATOM 2136 C CA . GLU A 1 281 ? -47.88500 10.55500 33.02200 1.000 55.50666 279 GLU A CA 1
ATOM 2137 C C . GLU A 1 281 ? -46.38300 10.86100 33.08100 1.000 55.53034 279 GLU A C 1
ATOM 2138 O O . GLU A 1 281 ? -45.61400 9.97000 32.71100 1.000 56.78839 279 GLU A O 1
ATOM 2144 N N . LEU A 1 282 ? -45.96600 12.03600 33.54800 1.000 49.49278 280 LEU A N 1
ATOM 2145 C CA . LEU A 1 282 ? -44.56700 12.41200 33.50900 1.000 44.53692 280 LEU A CA 1
ATOM 2146 C C . LEU A 1 282 ? -43.98000 12.42100 34.91200 1.000 44.07897 280 LEU A C 1
ATOM 2147 O O . LEU A 1 282 ? -44.60900 12.89600 35.86700 1.000 44.41322 280 LEU A O 1
ATOM 2152 N N . ASP A 1 283 ? -42.76200 11.89900 35.01000 1.000 43.37625 281 ASP A N 1
ATOM 2153 C CA . ASP A 1 283 ? -41.88200 12.03300 36.16900 1.000 43.27887 281 ASP A CA 1
ATOM 2154 C C . ASP A 1 283 ? -40.57500 12.63000 35.65500 1.000 41.52340 281 ASP A C 1
ATOM 2155 O O . ASP A 1 283 ? -39.75200 11.91900 35.07100 1.000 40.28115 281 ASP A O 1
ATOM 2160 N N . LEU A 1 284 ? -40.40800 13.94100 35.86300 1.000 42.06557 282 LEU A N 1
ATOM 2161 C CA . LEU A 1 284 ? -39.29300 14.71300 35.33200 1.000 38.97309 282 LEU A CA 1
ATOM 2162 C C . LEU A 1 284 ? -38.27200 15.09100 36.39900 1.000 40.22851 282 LEU A C 1
ATOM 2163 O O . LEU A 1 284 ? -37.41600 15.95500 36.15000 1.000 38.29407 282 LEU A O 1
ATOM 2168 N N . SER A 1 285 ? -38.34700 14.48000 37.58500 1.000 39.13101 283 SER A N 1
ATOM 2169 C CA . SER A 1 285 ? -37.39400 14.76200 38.65900 1.000 39.99164 283 SER A CA 1
ATOM 2170 C C . SER A 1 285 ? -35.97400 14.35800 38.28900 1.000 39.25734 283 SER A C 1
ATOM 2171 O O . SER A 1 285 ? -35.02400 14.79200 38.94700 1.000 40.07059 283 SER A O 1
ATOM 2174 N N . CYS A 1 286 ? -35.82100 13.50700 37.26900 1.000 39.87057 284 CYS A N 1
ATOM 2175 C CA . CYS A 1 286 ? -34.52200 13.06900 36.77000 1.000 41.68658 284 CYS A CA 1
ATOM 2176 C C . CYS A 1 286 ? -33.89800 14.09100 35.82500 1.000 35.80956 284 CYS A C 1
ATOM 2177 O O . CYS A 1 286 ? -32.68600 14.03500 35.57600 1.000 37.05181 284 CYS A O 1
ATOM 2180 N N . TRP A 1 287 ? -34.70600 15.00000 35.27300 1.000 35.22791 285 TRP A N 1
ATOM 2181 C CA . TRP A 1 287 ? -34.21200 16.01400 34.35500 1.000 34.11198 285 TRP A CA 1
ATOM 2182 C C . TRP A 1 287 ? -33.42800 17.05700 35.13900 1.000 35.19106 285 TRP A C 1
ATOM 2183 O O . TRP A 1 287 ? -34.00800 18.02600 35.64100 1.000 32.05648 285 TRP A O 1
ATOM 2194 N N . ARG A 1 288 ? -32.11300 16.86200 35.23200 1.000 31.78539 286 ARG A N 1
ATOM 2195 C CA . ARG A 1 288 ? -31.20900 17.69900 36.01500 1.000 32.02752 286 ARG A CA 1
ATOM 2196 C C . ARG A 1 288 ? -30.67600 18.89600 35.22400 1.000 32.04332 286 ARG A C 1
ATOM 2197 O O . ARG A 1 288 ? -30.38000 19.95100 35.80700 1.000 31.59853 286 ARG A O 1
ATOM 2205 N N . LEU A 1 289 ? -30.52800 18.79400 33.91300 1.000 28.45604 287 LEU A N 1
ATOM 2206 C CA . LEU A 1 289 ? -29.98600 19.92900 33.16500 1.000 29.93254 287 LEU A CA 1
ATOM 2207 C C . LEU A 1 289 ? -30.86800 20.18000 31.95300 1.000 28.33761 287 LEU A C 1
ATOM 2208 O O . LEU A 1 289 ? -30.86000 19.38500 31.00700 1.000 27.18484 287 LEU A O 1
ATOM 2213 N N . ALA A 1 290 ? -31.61600 21.28700 31.96000 1.000 25.00563 288 ALA A N 1
ATOM 2214 C CA . ALA A 1 290 ? -32.49600 21.62800 30.84400 1.000 26.10576 288 ALA A CA 1
ATOM 2215 C C . ALA A 1 290 ? -31.92100 22.85400 30.14800 1.000 26.68215 288 ALA A C 1
ATOM 2216 O O . ALA A 1 290 ? -32.14000 23.99100 30.58600 1.000 26.67425 288 ALA A O 1
ATOM 2218 N N . PHE A 1 291 ? -31.16500 22.64800 29.07900 1.000 23.82391 289 PHE A N 1
ATOM 2219 C CA . PHE A 1 291 ? -30.49300 23.81100 28.51200 1.000 24.12658 289 PHE A CA 1
ATOM 2220 C C . PHE A 1 291 ? -31.39000 24.53500 27.51800 1.000 27.73227 289 PHE A C 1
ATOM 2221 O O . PHE A 1 291 ? -32.30800 23.95000 26.91600 1.000 23.13962 289 PHE A O 1
ATOM 2229 N N . SER A 1 292 ? -31.13400 25.84600 27.38100 1.000 28.12179 290 SER A N 1
ATOM 2230 C CA . SER A 1 292 ? -31.88800 26.70700 26.43600 1.000 25.69782 290 SER A CA 1
ATOM 2231 C C . SER A 1 292 ? -30.91900 27.69000 25.79400 1.000 26.46633 290 SER A C 1
ATOM 2232 O O . SER A 1 292 ? -30.21600 28.38000 26.52800 1.000 32.21965 290 SER A O 1
ATOM 2235 N N . GLY A 1 293 ? -30.91100 27.74100 24.47200 1.000 31.20374 291 GLY A N 1
ATOM 2236 C CA . GLY A 1 293 ? -30.01400 28.64900 23.74000 1.000 33.34874 291 GLY A CA 1
ATOM 2237 C C . GLY A 1 293 ? -30.40500 28.72300 22.28700 1.000 35.32002 291 GLY A C 1
ATOM 2238 O O . GLY A 1 293 ? -31.41400 28.09600 21.96100 1.000 36.09380 291 GLY A O 1
ATOM 2239 N N . ALA A 1 294 ? -29.64500 29.45900 21.47300 1.000 30.81685 292 ALA A N 1
ATOM 2240 C CA . ALA A 1 294 ? -29.90200 29.63100 20.02200 1.000 35.10947 292 ALA A CA 1
ATOM 2241 C C . ALA A 1 294 ? -30.90400 30.76400 19.77900 1.000 34.44887 292 ALA A C 1
ATOM 2242 O O . ALA A 1 294 ? -31.10300 31.13300 18.61800 1.000 32.06963 292 ALA A O 1
ATOM 2244 N N . GLU A 1 295 ? -31.43500 31.32500 20.85400 1.000 31.32744 293 GLU A N 1
ATOM 2245 C CA . GLU A 1 295 ? -32.44800 32.39200 20.71300 1.000 33.84616 293 GLU A CA 1
ATOM 2246 C C . GLU A 1 295 ? -32.62000 33.13900 22.04500 1.000 33.21977 293 GLU A C 1
ATOM 2247 O O . GLU A 1 295 ? -32.17900 32.59800 23.06500 1.000 34.25148 293 GLU A O 1
ATOM 2253 N N . PRO A 1 296 ? -33.19500 34.36200 22.08500 1.000 31.08531 294 PRO A N 1
ATOM 2254 C CA . PRO A 1 296 ? -33.42500 35.02500 23.35500 1.000 32.59075 294 PRO A CA 1
ATOM 2255 C C . PRO A 1 296 ? -34.13100 34.13800 24.39400 1.000 32.32756 294 PRO A C 1
ATOM 2256 O O . PRO A 1 296 ? -35.10500 33.53000 24.05600 1.000 32.66971 294 PRO A O 1
ATOM 2260 N N . ILE A 1 297 ? -33.58800 34.05600 25.60300 1.000 30.29837 295 ILE A N 1
ATOM 2261 C CA . ILE A 1 297 ? -34.19400 33.31300 26.70600 1.000 27.61384 295 ILE A CA 1
ATOM 2262 C C . ILE A 1 297 ? -35.12400 34.27000 27.44500 1.000 33.81721 295 ILE A C 1
ATOM 2263 O O . ILE A 1 297 ? -34.66600 35.25100 28.04700 1.000 29.52459 295 ILE A O 1
ATOM 2268 N N . ARG A 1 298 ? -36.43300 34.00000 27.38900 1.000 30.45102 296 ARG A N 1
ATOM 2269 C CA . ARG A 1 298 ? -37.43900 34.89400 27.95800 1.000 32.91710 296 ARG A CA 1
ATOM 2270 C C . ARG A 1 298 ? -37.82800 34.43300 29.36500 1.000 32.86447 296 ARG A C 1
ATOM 2271 O O . ARG A 1 298 ? -38.17600 33.26000 29.57500 1.000 30.26679 296 ARG A O 1
ATOM 2279 N N . ALA A 1 299 ? -37.83100 35.38200 30.31300 1.000 30.06150 297 ALA A N 1
ATOM 2280 C CA . ALA A 1 299 ? -38.15500 35.06300 31.70000 1.000 33.79616 297 ALA A CA 1
ATOM 2281 C C . ALA A 1 299 ? -39.56200 34.49800 31.83200 1.000 32.02226 297 ALA A C 1
ATOM 2282 O O . ALA A 1 299 ? -39.80700 33.60200 32.65200 1.000 32.23281 297 ALA A O 1
ATOM 2284 N N . VAL A 1 300 ? -40.51000 35.01100 31.05200 1.000 30.01939 298 VAL A N 1
ATOM 2285 C CA . VAL A 1 300 ? -41.85700 34.49000 31.23900 1.000 32.44336 298 VAL A CA 1
ATOM 2286 C C . VAL A 1 300 ? -41.95900 33.06400 30.70500 1.000 35.08315 298 VAL A C 1
ATOM 2287 O O . VAL A 1 300 ? -42.74400 32.27200 31.22300 1.000 34.97261 298 VAL A O 1
ATOM 2291 N N . THR A 1 301 ? -41.14900 32.70600 29.70000 1.000 32.39862 299 THR A N 1
ATOM 2292 C CA . THR A 1 301 ? -41.14000 31.33300 29.17100 1.000 34.44624 299 THR A CA 1
ATOM 2293 C C . THR A 1 301 ? -40.68100 30.33500 30.22800 1.000 32.00647 299 THR A C 1
ATOM 2294 O O . THR A 1 301 ? -41.36500 29.33900 30.49500 1.000 32.57233 299 THR A O 1
ATOM 2298 N N . LEU A 1 302 ? -39.53300 30.61000 30.85200 1.000 28.24023 300 LEU A N 1
ATOM 2299 C CA . LEU A 1 302 ? -39.02300 29.79900 31.95200 1.000 31.81171 300 LEU A CA 1
ATOM 2300 C C . LEU A 1 302 ? -40.04900 29.63200 33.05900 1.000 33.78563 300 LEU A C 1
ATOM 2301 O O . LEU A 1 302 ? -40.23400 28.52800 33.58200 1.000 29.91674 300 LEU A O 1
ATOM 2306 N N . GLU A 1 303 ? -40.67200 30.74100 33.48100 1.000 30.78264 301 GLU A N 1
ATOM 2307 C CA . GLU A 1 303 ? -41.65600 30.66600 34.55200 1.000 36.22540 301 GLU A CA 1
ATOM 2308 C C . GLU A 1 303 ? -42.90200 29.88600 34.12200 1.000 35.22791 301 GLU A C 1
ATOM 2309 O O . GLU A 1 303 ? -43.45100 29.10800 34.90800 1.000 33.41190 301 GLU A O 1
ATOM 2315 N N . ASN A 1 304 ? -43.38700 30.08900 32.89800 1.000 33.48296 302 ASN A N 1
ATOM 2316 C CA . ASN A 1 304 ? -44.56400 29.33400 32.46700 1.000 35.97010 302 ASN A CA 1
ATOM 2317 C C . ASN A 1 304 ? -44.25200 27.83100 32.41100 1.000 37.12550 302 ASN A C 1
ATOM 2318 O O . ASN A 1 304 ? -45.05900 26.99100 32.84600 1.000 32.06700 302 ASN A O 1
ATOM 2323 N N . PHE A 1 305 ? -43.06900 27.48100 31.90100 1.000 33.17766 303 PHE A N 1
ATOM 2324 C CA . PHE A 1 305 ? -42.67200 26.08600 31.84700 1.000 33.13818 303 PHE A CA 1
ATOM 2325 C C . PHE A 1 305 ? -42.53600 25.49500 33.24800 1.000 36.48332 303 PHE A C 1
ATOM 2326 O O . PHE A 1 305 ? -43.05700 24.39900 33.52900 1.000 34.24621 303 PHE A O 1
ATOM 2334 N N . ALA A 1 306 ? -41.80900 26.20000 34.13400 1.000 33.84090 304 ALA A N 1
ATOM 2335 C CA . ALA A 1 306 ? -41.62800 25.74600 35.51200 1.000 33.24609 304 ALA A CA 1
ATOM 2336 C C . ALA A 1 306 ? -42.95900 25.53600 36.22100 1.000 39.13890 304 ALA A C 1
ATOM 2337 O O . ALA A 1 306 ? -43.11700 24.57000 36.98500 1.000 36.36752 304 ALA A O 1
ATOM 2339 N N . LYS A 1 307 ? -43.92400 26.43700 36.00500 1.000 35.97273 305 LYS A N 1
ATOM 2340 C CA . LYS A 1 307 ? -45.20800 26.28900 36.69100 1.000 39.17049 305 LYS A CA 1
ATOM 2341 C C . LYS A 1 307 ? -46.05400 25.17800 36.08700 1.000 38.20984 305 LYS A C 1
ATOM 2342 O O . LYS A 1 307 ? -46.70600 24.43000 36.81900 1.000 39.74687 305 LYS A O 1
ATOM 2348 N N . THR A 1 308 ? -46.01900 25.02400 34.76400 1.000 37.95455 306 THR A N 1
ATOM 2349 C CA . THR A 1 308 ? -46.87300 24.04000 34.11700 1.000 37.24131 306 THR A CA 1
ATOM 2350 C C . THR A 1 308 ? -46.45800 22.62900 34.50200 1.000 38.38355 306 THR A C 1
ATOM 2351 O O . THR A 1 308 ? -47.30600 21.75800 34.72800 1.000 40.43116 306 THR A O 1
ATOM 2355 N N . PHE A 1 309 ? -45.15600 22.40000 34.64300 1.000 36.20960 307 PHE A N 1
ATOM 2356 C CA . PHE A 1 309 ? -44.63000 21.06200 34.84500 1.000 38.79939 307 PHE A CA 1
ATOM 2357 C C . PHE A 1 309 ? -44.10300 20.85300 36.25800 1.000 41.44444 307 PHE A C 1
ATOM 2358 O O . PHE A 1 309 ? -43.42800 19.84500 36.53000 1.000 37.06760 307 PHE A O 1
ATOM 2366 N N . ALA A 1 310 ? -44.47900 21.74600 37.18400 1.000 38.09930 308 ALA A N 1
ATOM 2367 C CA . ALA A 1 310 ? -44.05600 21.58300 38.56700 1.000 40.49170 308 ALA A CA 1
ATOM 2368 C C . ALA A 1 310 ? -44.61900 20.30100 39.17500 1.000 42.09978 308 ALA A C 1
ATOM 2369 O O . ALA A 1 310 ? -43.90100 19.58000 39.87400 1.000 42.75776 308 ALA A O 1
ATOM 2371 N N . THR A 1 311 ? -45.89400 19.99100 38.90500 1.000 42.05504 309 THR A N 1
ATOM 2372 C CA . THR A 1 311 ? -46.49100 18.77500 39.44500 1.000 45.91866 309 THR A CA 1
ATOM 2373 C C . THR A 1 311 ? -45.89900 17.50800 38.82600 1.000 42.76829 309 THR A C 1
ATOM 2374 O O . THR A 1 311 ? -45.95400 16.44300 39.45100 1.000 46.29502 309 THR A O 1
ATOM 2378 N N . ALA A 1 312 ? -45.30400 17.60000 37.64600 1.000 42.17085 310 ALA A N 1
ATOM 2379 C CA . ALA A 1 312 ? -44.57400 16.47400 37.08600 1.000 43.11570 310 ALA A CA 1
ATOM 2380 C C . ALA A 1 312 ? -43.14800 16.36800 37.62600 1.000 42.44719 310 ALA A C 1
ATOM 2381 O O . ALA A 1 312 ? -42.40800 15.47400 37.18900 1.000 41.15757 310 ALA A O 1
ATOM 2383 N N . GLY A 1 313 ? -42.75900 17.22900 38.57700 1.000 39.52842 311 GLY A N 1
ATOM 2384 C CA . GLY A 1 313 ? -41.46800 17.14500 39.22700 1.000 39.22312 311 GLY A CA 1
ATOM 2385 C C . GLY A 1 313 ? -40.34800 17.87700 38.52800 1.000 39.76266 311 GLY A C 1
ATOM 2386 O O . GLY A 1 313 ? -39.17800 17.68900 38.89300 1.000 38.48356 311 GLY A O 1
ATOM 2387 N N . PHE A 1 314 ? -40.68800 18.73000 37.57200 1.000 38.88624 312 PHE A N 1
ATOM 2388 C CA . PHE A 1 314 ? -39.63900 19.59300 36.97900 1.000 36.99391 312 PHE A CA 1
ATOM 2389 C C . PHE A 1 314 ? -39.26900 20.67300 37.99600 1.000 35.27528 312 PHE A C 1
ATOM 2390 O O . PHE A 1 314 ? -40.17400 21.28700 38.55900 1.000 32.57759 312 PHE A O 1
ATOM 2398 N N . GLN A 1 315 ? -37.97700 20.88800 38.21000 1.000 33.05396 313 GLN A N 1
ATOM 2399 C CA . GLN A 1 315 ? -37.52900 21.99300 39.08800 1.000 34.84102 313 GLN A CA 1
ATOM 2400 C C . GLN A 1 315 ? -36.94800 23.11000 38.20200 1.000 35.74902 313 GLN A C 1
ATOM 2401 O O . GLN A 1 315 ? -36.18700 22.78200 37.27700 1.000 32.01436 313 GLN A O 1
ATOM 2407 N N . LYS A 1 316 ? -37.32900 24.36400 38.44700 1.000 33.12239 314 LYS A N 1
ATOM 2408 C CA . LYS A 1 316 ? -36.79700 25.51900 37.67600 1.000 32.38283 314 LYS A CA 1
ATOM 2409 C C . LYS A 1 316 ? -35.27000 25.60900 37.79400 1.000 30.84317 314 LYS A C 1
ATOM 2410 O O . LYS A 1 316 ? -34.65400 26.16500 36.88500 1.000 35.28055 314 LYS A O 1
ATOM 2416 N N . SER A 1 317 ? -34.68700 25.08000 38.86400 1.000 32.02226 315 SER A N 1
ATOM 2417 C CA . SER A 1 317 ? -33.23600 25.09300 38.99800 1.000 34.32780 315 SER A CA 1
ATOM 2418 C C . SER A 1 317 ? -32.52800 24.20800 37.98000 1.000 34.90418 315 SER A C 1
ATOM 2419 O O . SER A 1 317 ? -31.29500 24.25700 37.91400 1.000 36.58070 315 SER A O 1
ATOM 2422 N N . ALA A 1 318 ? -33.25800 23.36400 37.23000 1.000 32.90921 316 ALA A N 1
ATOM 2423 C CA . ALA A 1 318 ? -32.63400 22.58000 36.15800 1.000 33.38295 316 ALA A CA 1
ATOM 2424 C C . ALA A 1 318 ? -32.30100 23.43800 34.94000 1.000 30.82212 316 ALA A C 1
ATOM 2425 O O . ALA A 1 318 ? -31.43300 23.06100 34.14000 1.000 28.75082 316 ALA A O 1
ATOM 2427 N N . PHE A 1 319 ? -33.00900 24.55100 34.74400 1.000 27.98230 317 PHE A N 1
ATOM 2428 C CA . PHE A 1 319 ? -32.73700 25.37900 33.57500 1.000 29.03769 317 PHE A CA 1
ATOM 2429 C C . PHE A 1 319 ? -31.26600 25.78100 33.51600 1.000 29.85358 317 PHE A C 1
ATOM 2430 O O . PHE A 1 319 ? -30.64000 26.09700 34.54100 1.000 28.52447 317 PHE A O 1
ATOM 2438 N N . TYR A 1 320 ? -30.69900 25.67600 32.31300 1.000 23.14751 318 TYR A N 1
ATOM 2439 C CA . TYR A 1 320 ? -29.27800 25.91900 32.06600 1.000 25.84257 318 TYR A CA 1
ATOM 2440 C C . TYR A 1 320 ? -29.18900 26.84200 30.84300 1.000 25.02405 318 TYR A C 1
ATOM 2441 O O . TYR A 1 320 ? -29.05500 26.38700 29.70200 1.000 24.84508 318 TYR A O 1
ATOM 2450 N N . PRO A 1 321 ? -29.29100 28.14800 31.03900 1.000 22.89222 319 PRO A N 1
ATOM 2451 C CA . PRO A 1 321 ? -29.16100 29.07400 29.90100 1.000 25.77414 319 PRO A CA 1
ATOM 2452 C C . PRO A 1 321 ? -27.75500 29.02200 29.31800 1.000 24.68191 319 PRO A C 1
ATOM 2453 O O . PRO A 1 321 ? -26.77100 28.89000 30.05300 1.000 25.69519 319 PRO A O 1
ATOM 2457 N N . CYS A 1 322 ? -27.65600 29.16300 27.99800 1.000 20.49193 320 CYS A N 1
ATOM 2458 C CA . CYS A 1 322 ? -26.32900 29.14700 27.40400 1.000 23.02908 320 CYS A CA 1
ATOM 2459 C C . CYS A 1 322 ? -26.32700 29.99400 26.13900 1.000 22.37374 320 CYS A C 1
ATOM 2460 O O . CYS A 1 322 ? -27.37700 30.32600 25.57700 1.000 21.97106 320 CYS A O 1
ATOM 2463 N N . TYR A 1 323 ? -25.12400 30.37800 25.72900 1.000 16.96782 321 TYR A N 1
ATOM 2464 C CA . TYR A 1 323 ? -24.93200 31.21600 24.55600 1.000 20.97883 321 TYR A CA 1
ATOM 2465 C C . TYR A 1 323 ? -23.74800 30.68700 23.77000 1.000 21.08674 321 TYR A C 1
ATOM 2466 O O . TYR A 1 323 ? -22.71500 30.31300 24.34700 1.000 18.81805 321 TYR A O 1
ATOM 2475 N N . GLY A 1 324 ? -23.92200 30.63700 22.45500 1.000 24.58979 322 GLY A N 1
ATOM 2476 C CA . GLY A 1 324 ? -22.83600 30.34300 21.53600 1.000 22.54744 322 GLY A CA 1
ATOM 2477 C C . GLY A 1 324 ? -23.30700 30.52000 20.10800 1.000 23.06329 322 GLY A C 1
ATOM 2478 O O . GLY A 1 324 ? -24.46600 30.86300 19.84400 1.000 25.71361 322 GLY A O 1
ATOM 2479 N N . MET A 1 325 ? -22.39100 30.24400 19.18500 1.000 19.69447 323 MET A N 1
ATOM 2480 C CA . MET A 1 325 ? -22.63800 30.41700 17.76400 1.000 25.28461 323 MET A CA 1
ATOM 2481 C C . MET A 1 325 ? -21.71700 29.51200 16.94100 1.000 22.15002 323 MET A C 1
ATOM 2482 O O . MET A 1 325 ? -20.72200 28.99200 17.44500 1.000 19.18388 323 MET A O 1
ATOM 2487 N N . ALA A 1 326 ? -22.01000 29.42000 15.63900 1.000 20.14189 324 ALA A N 1
ATOM 2488 C CA . ALA A 1 326 ? -21.21900 28.53500 14.78700 1.000 21.09463 324 ALA A CA 1
ATOM 2489 C C . ALA A 1 326 ? -19.76700 28.97800 14.76700 1.000 20.17610 324 ALA A C 1
ATOM 2490 O O . ALA A 1 326 ? -18.86100 28.13900 14.85300 1.000 17.93110 324 ALA A O 1
ATOM 2492 N N . GLU A 1 327 ? -19.53000 30.31200 14.72800 1.000 19.09966 325 GLU A N 1
ATOM 2493 C CA . GLU A 1 327 ? -18.16600 30.87800 14.70500 1.000 19.25231 325 GLU A CA 1
ATOM 2494 C C . GLU A 1 327 ? -17.37100 30.55800 15.96900 1.000 18.14428 325 GLU A C 1
ATOM 2495 O O . GLU A 1 327 ? -16.12600 30.64900 15.96900 1.000 17.76792 325 GLU A O 1
ATOM 2501 N N . THR A 1 328 ? -18.04200 30.25400 17.07300 1.000 18.09427 326 THR A N 1
ATOM 2502 C CA . THR A 1 328 ? -17.32600 29.82500 18.26600 1.000 16.38354 326 THR A CA 1
ATOM 2503 C C . THR A 1 328 ? -17.44300 28.31600 18.48600 1.000 18.01269 326 THR A C 1
ATOM 2504 O O . THR A 1 328 ? -17.35000 27.86300 19.63800 1.000 17.08626 326 THR A O 1
ATOM 2508 N N . THR A 1 329 ? -17.61900 27.54900 17.38800 1.000 17.57579 327 THR A N 1
ATOM 2509 C CA . THR A 1 329 ? -17.86300 26.08600 17.33700 1.000 18.18639 327 THR A CA 1
ATOM 2510 C C . THR A 1 329 ? -19.23500 25.77800 17.92600 1.000 19.77079 327 THR A C 1
ATOM 2511 O O . THR A 1 329 ? -20.15000 25.41800 17.17400 1.000 18.47327 327 THR A O 1
ATOM 2515 N N . LEU A 1 330 ? -19.41200 25.98400 19.23600 1.000 22.97118 328 LEU A N 1
ATOM 2516 C CA . LEU A 1 330 ? -20.74500 26.02200 19.84200 1.000 19.14703 328 LEU A CA 1
ATOM 2517 C C . LEU A 1 330 ? -20.73300 26.94800 21.06600 1.000 19.63920 328 LEU A C 1
ATOM 2518 O O . LEU A 1 330 ? -20.81900 28.18100 20.93200 1.000 21.05779 328 LEU A O 1
ATOM 2523 N N . ILE A 1 331 ? -20.56300 26.39100 22.26200 1.000 19.15756 329 ILE A N 1
ATOM 2524 C CA . ILE A 1 331 ? -20.81800 27.13900 23.48600 1.000 19.86554 329 ILE A CA 1
ATOM 2525 C C . ILE A 1 331 ? -19.72300 28.16400 23.79300 1.000 23.71337 329 ILE A C 1
ATOM 2526 O O . ILE A 1 331 ? -18.51900 27.89600 23.63800 1.000 22.21056 329 ILE A O 1
ATOM 2531 N N . VAL A 1 332 ? -20.14700 29.32800 24.30100 1.000 18.23640 330 VAL A N 1
ATOM 2532 C CA . VAL A 1 332 ? -19.27600 30.29700 24.95200 1.000 21.72629 330 VAL A CA 1
ATOM 2533 C C . VAL A 1 332 ? -19.56100 30.37300 26.44900 1.000 23.17909 330 VAL A C 1
ATOM 2534 O O . VAL A 1 332 ? -18.64300 30.37600 27.27600 1.000 21.23149 330 VAL A O 1
ATOM 2538 N N . SER A 1 333 ? -20.83400 30.45400 26.81700 1.000 20.67616 331 SER A N 1
ATOM 2539 C CA . SER A 1 333 ? -21.16800 30.66500 28.20200 1.000 23.40544 331 SER A CA 1
ATOM 2540 C C . SER A 1 333 ? -22.37500 29.81300 28.55600 1.000 21.30519 331 SER A C 1
ATOM 2541 O O . SER A 1 333 ? -23.19100 29.48100 27.70000 1.000 23.12383 331 SER A O 1
ATOM 2544 N N . GLY A 1 334 ? -22.51200 29.50700 29.82900 1.000 21.40520 332 GLY A N 1
ATOM 2545 C CA . GLY A 1 334 ? -23.69800 28.79700 30.26900 1.000 26.29789 332 GLY A CA 1
ATOM 2546 C C . GLY A 1 334 ? -23.78000 28.72400 31.77600 1.000 29.65356 332 GLY A C 1
ATOM 2547 O O . GLY A 1 334 ? -22.79000 28.95900 32.49100 1.000 26.59793 332 GLY A O 1
ATOM 2548 N N . GLY A 1 335 ? -24.99200 28.40700 32.25400 1.000 29.35878 333 GLY A N 1
ATOM 2549 C CA . GLY A 1 335 ? -25.21200 28.12300 33.65900 1.000 32.37757 333 GLY A CA 1
ATOM 2550 C C . GLY A 1 335 ? -25.68400 29.34600 34.42100 1.000 38.51514 333 GLY A C 1
ATOM 2551 O O . GLY A 1 335 ? -25.74900 30.46300 33.89700 1.000 36.92022 333 GLY A O 1
ATOM 2552 N N . ASN A 1 336 ? -26.02800 29.11600 35.69400 1.000 42.34981 334 ASN A N 1
ATOM 2553 C CA . ASN A 1 336 ? -26.52000 30.16700 36.58500 1.000 46.95563 334 ASN A CA 1
ATOM 2554 C C . ASN A 1 336 ? -25.44400 30.62000 37.52800 1.000 49.30328 334 ASN A C 1
ATOM 2555 O O . ASN A 1 336 ? -25.72500 31.23800 38.57200 1.000 48.18472 334 ASN A O 1
ATOM 2560 N N . GLY A 1 337 ? -24.19900 30.24500 37.27100 1.000 55.46981 335 GLY A N 1
ATOM 2561 C CA . GLY A 1 337 ? -23.14800 30.56100 38.25700 1.000 58.46754 335 GLY A CA 1
ATOM 2562 C C . GLY A 1 337 ? -23.42200 29.97800 39.63800 1.000 60.22038 335 GLY A C 1
ATOM 2563 O O . GLY A 1 337 ? -23.73100 28.78300 39.71500 1.000 57.23844 335 GLY A O 1
ATOM 2564 N N . ARG A 1 338 ? -23.31600 30.79600 40.69000 1.000 63.88661 336 ARG A N 1
ATOM 2565 C CA . ARG A 1 338 ? -23.48400 30.30700 42.08900 1.000 70.14525 336 ARG A CA 1
ATOM 2566 C C . ARG A 1 338 ? -24.96600 30.25300 42.48900 1.000 70.50319 336 ARG A C 1
ATOM 2567 O O . ARG A 1 338 ? -25.27400 29.57600 43.47700 1.000 69.05302 336 ARG A O 1
ATOM 2575 N N . ALA A 1 339 ? -25.84000 30.92000 41.74000 1.000 59.94403 337 ALA A N 1
ATOM 2576 C CA . ALA A 1 339 ? -27.28700 30.90700 42.03400 1.000 56.33044 337 ALA A CA 1
ATOM 2577 C C . ALA A 1 339 ? -27.91300 29.56900 41.63100 1.000 53.57748 337 ALA A C 1
ATOM 2578 O O . ALA A 1 339 ? -27.33100 28.88700 40.78000 1.000 53.03004 337 ALA A O 1
ATOM 2580 N N . GLN A 1 340 ? -29.04400 29.21400 42.23600 1.000 47.64255 338 GLN A N 1
ATOM 2581 C CA . GLN A 1 340 ? -29.76900 27.98400 41.89400 1.000 46.63980 338 GLN A CA 1
ATOM 2582 C C . GLN A 1 340 ? -30.59600 28.14200 40.62700 1.000 47.18197 338 GLN A C 1
ATOM 2583 O O . GLN A 1 340 ? -30.64400 27.23000 39.79500 1.000 46.96353 338 GLN A O 1
ATOM 2589 N N . LEU A 1 341 ? -31.26500 29.29300 40.47400 1.000 48.33737 339 LEU A N 1
ATOM 2590 C CA . LEU A 1 341 ? -32.12200 29.61000 39.34300 1.000 45.21595 339 LEU A CA 1
ATOM 2591 C C . LEU A 1 341 ? -31.38700 30.50600 38.35500 1.000 42.44193 339 LEU A C 1
ATOM 2592 O O . LEU A 1 341 ? -30.40900 31.16900 38.71400 1.000 47.51096 339 LEU A O 1
ATOM 2597 N N . PRO A 1 342 ? -31.78000 30.50600 37.08300 1.000 38.75991 340 PRO A N 1
ATOM 2598 C CA . PRO A 1 342 ? -31.15400 31.42800 36.13000 1.000 40.17850 340 PRO A CA 1
ATOM 2599 C C . PRO A 1 342 ? -31.23700 32.88800 36.59200 1.000 38.49672 340 PRO A C 1
ATOM 2600 O O . PRO A 1 342 ? -32.29400 33.38900 36.98000 1.000 35.55953 340 PRO A O 1
ATOM 2604 N N . GLN A 1 343 ? -30.09500 33.56200 36.56000 1.000 36.76757 341 GLN A N 1
ATOM 2605 C CA . GLN A 1 343 ? -30.04400 34.95500 36.98700 1.000 40.10744 341 GLN A CA 1
ATOM 2606 C C . GLN A 1 343 ? -30.85200 35.83800 36.04500 1.000 32.41178 341 GLN A C 1
ATOM 2607 O O . GLN A 1 343 ? -30.79300 35.69100 34.82000 1.000 30.02465 341 GLN A O 1
ATOM 2613 N N . GLU A 1 344 ? -31.59900 36.76100 36.64000 1.000 31.25375 342 GLU A N 1
ATOM 2614 C CA . GLU A 1 344 ? -32.46500 37.70300 35.95000 1.000 33.44612 342 GLU A CA 1
ATOM 2615 C C . GLU A 1 344 ? -32.21700 39.09500 36.51000 1.000 33.94091 342 GLU A C 1
ATOM 2616 O O . GLU A 1 344 ? -31.91400 39.25800 37.69700 1.000 35.27265 342 GLU A O 1
ATOM 2622 N N . ILE A 1 345 ? -32.33300 40.10200 35.66000 1.000 33.52770 343 ILE A N 1
ATOM 2623 C CA . ILE A 1 345 ? -32.24400 41.48300 36.13400 1.000 33.11450 343 ILE A CA 1
ATOM 2624 C C . ILE A 1 345 ? -33.43900 42.25100 35.61400 1.000 30.56156 343 ILE A C 1
ATOM 2625 O O . ILE A 1 345 ? -33.94600 41.97400 34.52500 1.000 34.17252 343 ILE A O 1
ATOM 2630 N N . ILE A 1 346 ? -33.88000 43.23500 36.38300 1.000 36.74914 344 ILE A N 1
ATOM 2631 C CA . ILE A 1 346 ? -34.93200 44.15400 35.96000 1.000 36.35962 344 ILE A CA 1
ATOM 2632 C C . ILE A 1 346 ? -34.28900 45.52300 35.75300 1.000 35.31213 344 ILE A C 1
ATOM 2633 O O . ILE A 1 346 ? -33.83500 46.15100 36.71600 1.000 35.57005 344 ILE A O 1
ATOM 2638 N N . VAL A 1 347 ? -34.22000 45.99400 34.50400 1.000 33.74615 345 VAL A N 1
ATOM 2639 C CA . VAL A 1 347 ? -33.50900 47.23200 34.21000 1.000 36.74125 345 VAL A CA 1
ATOM 2640 C C . VAL A 1 347 ? -34.41000 48.16600 33.41000 1.000 37.59661 345 VAL A C 1
ATOM 2641 O O . VAL A 1 347 ? -35.48700 47.78600 32.95000 1.000 36.10170 345 VAL A O 1
ATOM 2645 N N . SER A 1 348 ? -33.95400 49.41700 33.27400 1.000 40.60750 346 SER A N 1
ATOM 2646 C CA . SER A 1 348 ? -34.70100 50.44100 32.55200 1.000 39.86531 346 SER A CA 1
ATOM 2647 C C . SER A 1 348 ? -34.73700 50.15800 31.04500 1.000 41.03124 346 SER A C 1
ATOM 2648 O O . SER A 1 348 ? -33.68300 50.01000 30.40100 1.000 35.00420 346 SER A O 1
ATOM 2651 N N . LYS A 1 349 ? -35.93500 50.07800 30.45500 1.000 38.72570 347 LYS A N 1
ATOM 2652 C CA . LYS A 1 349 ? -36.07400 49.84100 28.98800 1.000 41.73132 347 LYS A CA 1
ATOM 2653 C C . LYS A 1 349 ? -35.44400 50.98400 28.18100 1.000 47.35831 347 LYS A C 1
ATOM 2654 O O . LYS A 1 349 ? -34.77000 50.70900 27.18500 1.000 46.38714 347 LYS A O 1
ATOM 2660 N N . GLN A 1 350 ? -35.68200 52.22500 28.59800 1.000 45.15541 348 GLN A N 1
ATOM 2661 C CA . GLN A 1 350 ? -35.13800 53.40700 27.89100 1.000 47.69256 348 GLN A CA 1
ATOM 2662 C C . GLN A 1 350 ? -33.60800 53.37200 27.97600 1.000 43.92106 348 GLN A C 1
ATOM 2663 O O . GLN A 1 350 ? -32.96600 53.75500 26.99500 1.000 42.45772 348 GLN A O 1
ATOM 2669 N N . GLY A 1 351 ? -33.06400 52.96300 29.12000 1.000 39.91531 349 GLY A N 1
ATOM 2670 C CA . GLY A 1 351 ? -31.60200 52.81500 29.23200 1.000 40.23640 349 GLY A CA 1
ATOM 2671 C C . GLY A 1 351 ? -31.07600 51.84000 28.19200 1.000 41.51550 349 GLY A C 1
ATOM 2672 O O . GLY A 1 351 ? -30.08600 52.16100 27.54400 1.000 35.19633 349 GLY A O 1
ATOM 2673 N N . ILE A 1 352 ? -31.75400 50.70300 28.04300 1.000 39.15733 350 ILE A N 1
ATOM 2674 C CA . ILE A 1 352 ? -31.33100 49.69200 27.06400 1.000 41.51287 350 ILE A CA 1
ATOM 2675 C C . ILE A 1 352 ? -31.26500 50.28800 25.66400 1.000 43.55259 350 ILE A C 1
ATOM 2676 O O . ILE A 1 352 ? -30.30400 50.05700 24.92600 1.000 42.85777 350 ILE A O 1
ATOM 2681 N N . GLU A 1 353 ? -32.28500 51.06100 25.28100 1.000 57.50426 351 GLU A N 1
ATOM 2682 C CA . GLU A 1 353 ? -32.29300 51.74700 23.99500 1.000 58.55439 351 GLU A CA 1
ATOM 2683 C C . GLU A 1 353 ? -31.15400 52.75500 23.85200 1.000 60.14669 351 GLU A C 1
ATOM 2684 O O . GLU A 1 353 ? -30.81100 53.11700 22.72100 1.000 60.60463 351 GLU A O 1
ATOM 2690 N N . ALA A 1 354 ? -30.57600 53.23100 24.96300 1.000 47.41621 352 ALA A N 1
ATOM 2691 C CA . ALA A 1 354 ? -29.41000 54.10800 24.93400 1.000 39.71266 352 ALA A CA 1
ATOM 2692 C C . ALA A 1 354 ? -28.11600 53.37900 25.31500 1.000 39.34419 352 ALA A C 1
ATOM 2693 O O . ALA A 1 354 ? -27.16500 54.01600 25.76300 1.000 32.31966 352 ALA A O 1
ATOM 2695 N N . ASN A 1 355 ? -28.06700 52.05900 25.13800 1.000 35.86219 353 ASN A N 1
ATOM 2696 C CA . ASN A 1 355 ? -26.82200 51.28500 25.40200 1.000 35.47004 353 ASN A CA 1
ATOM 2697 C C . ASN A 1 355 ? -26.36900 51.43400 26.85900 1.000 32.90658 353 ASN A C 1
ATOM 2698 O O . ASN A 1 355 ? -25.16700 51.44700 27.09600 1.000 30.35364 353 ASN A O 1
ATOM 2703 N N . GLN A 1 356 ? -27.31100 51.53600 27.78900 1.000 30.48260 354 GLN A N 1
ATOM 2704 C CA . GLN A 1 356 ? -26.96400 51.62300 29.22400 1.000 34.09619 354 GLN A CA 1
ATOM 2705 C C . GLN A 1 356 ? -27.75200 50.60100 30.05300 1.000 36.56754 354 GLN A C 1
ATOM 2706 O O . GLN A 1 356 ? -28.92800 50.38300 29.76800 1.000 34.53046 354 GLN A O 1
ATOM 2712 N N . VAL A 1 357 ? -27.10200 50.00700 31.04400 1.000 32.94079 355 VAL A N 1
ATOM 2713 C CA . VAL A 1 357 ? -27.78300 49.04600 31.95200 1.000 34.83312 355 VAL A CA 1
ATOM 2714 C C . VAL A 1 357 ? -27.90500 49.72200 33.31000 1.000 34.63310 355 VAL A C 1
ATOM 2715 O O . VAL A 1 357 ? -26.87100 49.95800 33.94500 1.000 32.28545 355 VAL A O 1
ATOM 2719 N N . ARG A 1 358 ? -29.13500 49.96400 33.73800 1.000 34.44360 356 ARG A N 1
ATOM 2720 C CA . ARG A 1 358 ? -29.36300 50.70000 34.97300 1.000 39.77845 356 ARG A CA 1
ATOM 2721 C C . ARG A 1 358 ? -30.76900 50.41400 35.46700 1.000 39.87320 356 ARG A C 1
ATOM 2722 O O . ARG A 1 358 ? -31.65700 50.10400 34.66800 1.000 38.40724 356 ARG A O 1
ATOM 2730 N N . PRO A 1 359 ? -31.01100 50.55700 36.77100 1.000 44.06844 357 PRO A N 1
ATOM 2731 C CA . PRO A 1 359 ? -32.38700 50.48000 37.28300 1.000 46.27660 357 PRO A CA 1
ATOM 2732 C C . PRO A 1 359 ? -33.24700 51.59100 36.69500 1.000 45.61336 357 PRO A C 1
ATOM 2733 O O . PRO A 1 359 ? -32.74500 52.63100 36.26200 1.000 45.00013 357 PRO A O 1
ATOM 2737 N N . ALA A 1 360 ? -34.56400 51.35500 36.67000 1.000 48.23999 358 ALA A N 1
ATOM 2738 C CA . ALA A 1 360 ? -35.51500 52.38700 36.25400 1.000 52.36681 358 ALA A CA 1
ATOM 2739 C C . ALA A 1 360 ? -35.70200 53.40900 37.37300 1.000 55.34348 358 ALA A C 1
ATOM 2740 O O . ALA A 1 360 ? -36.13300 53.05300 38.47300 1.000 60.48620 358 ALA A O 1
ATOM 2742 N N . GLN A 1 361 ? -35.40000 54.67300 37.09300 1.000 55.25136 359 GLN A N 1
ATOM 2743 C CA . GLN A 1 361 ? -35.78200 55.77300 37.98800 1.000 62.56803 359 GLN A CA 1
ATOM 2744 C C . GLN A 1 361 ? -36.57300 56.85200 37.22700 1.000 63.78923 359 GLN A C 1
ATOM 2745 O O . GLN A 1 361 ? -37.46700 56.54800 36.42700 1.000 61.52580 359 GLN A O 1
ATOM 2751 N N . GLU A 1 364 ? -39.90000 55.57200 34.47500 1.000 55.78827 362 GLU A N 1
ATOM 2752 C CA . GLU A 1 364 ? -39.70200 54.84900 33.21600 1.000 58.29120 362 GLU A CA 1
ATOM 2753 C C . GLU A 1 364 ? -40.05700 53.35300 33.34500 1.000 53.88541 362 GLU A C 1
ATOM 2754 O O . GLU A 1 364 ? -40.28700 52.86700 34.46400 1.000 54.58286 362 GLU A O 1
ATOM 2760 N N . THR A 1 365 ? -40.14300 52.63800 32.21100 1.000 51.70620 363 THR A N 1
ATOM 2761 C CA . THR A 1 365 ? -40.58600 51.24600 32.19200 1.000 48.25842 363 THR A CA 1
ATOM 2762 C C . THR A 1 365 ? -39.40100 50.28200 32.23300 1.000 46.20817 363 THR A C 1
ATOM 2763 O O . THR A 1 365 ? -38.28100 50.60100 31.81800 1.000 44.87380 363 THR A O 1
ATOM 2767 N N . THR A 1 366 ? -39.67600 49.06300 32.68800 1.000 41.34706 364 THR A N 1
ATOM 2768 C CA . THR A 1 366 ? -38.61900 48.09800 32.93300 1.000 41.11546 364 THR A CA 1
ATOM 2769 C C . THR A 1 366 ? -38.76000 46.89800 32.00400 1.000 40.94701 364 THR A C 1
ATOM 2770 O O . THR A 1 366 ? -39.85600 46.55300 31.55500 1.000 40.74962 364 THR A O 1
ATOM 2774 N N . VAL A 1 367 ? -37.62700 46.29300 31.69900 1.000 36.43068 365 VAL A N 1
ATOM 2775 C CA . VAL A 1 367 ? -37.54700 45.04500 30.96400 1.000 37.84401 365 VAL A CA 1
ATOM 2776 C C . VAL A 1 367 ? -36.81900 44.05600 31.86600 1.000 36.80441 365 VAL A C 1
ATOM 2777 O O . VAL A 1 367 ? -35.95800 44.44000 32.67000 1.000 32.44336 365 VAL A O 1
ATOM 2781 N N . THR A 1 368 ? -37.20900 42.77900 31.77000 1.000 36.52017 366 THR A N 1
ATOM 2782 C CA . THR A 1 368 ? -36.55000 41.69700 32.48500 1.000 33.42769 366 THR A CA 1
ATOM 2783 C C . THR A 1 368 ? -35.67500 40.92200 31.50700 1.000 35.61480 366 THR A C 1
ATOM 2784 O O . THR A 1 368 ? -36.17200 40.42400 30.48900 1.000 34.71469 366 THR A O 1
ATOM 2788 N N . LEU A 1 369 ? -34.38900 40.79600 31.83400 1.000 31.78276 367 LEU A N 1
ATOM 2789 C CA . LEU A 1 369 ? -33.43500 40.07000 31.01200 1.000 29.28509 367 LEU A CA 1
ATOM 2790 C C . LEU A 1 369 ? -32.88800 38.89400 31.80600 1.000 31.35376 367 LEU A C 1
ATOM 2791 O O . LEU A 1 369 ? -32.63500 38.99600 33.01100 1.000 29.36931 367 LEU A O 1
ATOM 2796 N N . VAL A 1 370 ? -32.74500 37.77500 31.11600 1.000 28.17180 368 VAL A N 1
ATOM 2797 C CA . VAL A 1 370 ? -32.20400 36.54300 31.66200 1.000 27.53488 368 VAL A CA 1
ATOM 2798 C C . VAL A 1 370 ? -30.76600 36.44100 31.20500 1.000 22.07370 368 VAL A C 1
ATOM 2799 O O . VAL A 1 370 ? -30.49200 36.59300 30.01100 1.000 24.95299 368 VAL A O 1
ATOM 2803 N N . GLY A 1 371 ? -29.85400 36.18400 32.14000 1.000 21.67102 369 GLY A N 1
ATOM 2804 C CA . GLY A 1 371 ? -28.46200 35.97900 31.77400 1.000 25.81889 369 GLY A CA 1
ATOM 2805 C C . GLY A 1 371 ? -28.25700 34.67800 31.01000 1.000 28.14811 369 GLY A C 1
ATOM 2806 O O . GLY A 1 371 ? -28.94300 33.67800 31.22700 1.000 24.35555 369 GLY A O 1
ATOM 2807 N N . SER A 1 372 ? -27.27900 34.67500 30.10900 1.000 27.28485 370 SER A N 1
ATOM 2808 C CA . SER A 1 372 ? -26.98100 33.48200 29.32100 1.000 25.94522 370 SER A CA 1
ATOM 2809 C C . SER A 1 372 ? -25.79400 32.69400 29.85500 1.000 25.86626 370 SER A C 1
ATOM 2810 O O . SER A 1 372 ? -25.15400 31.97500 29.08700 1.000 26.92428 370 SER A O 1
ATOM 2813 N N . GLY A 1 373 ? -25.46400 32.83900 31.12700 1.000 26.76110 371 GLY A N 1
ATOM 2814 C CA . GLY A 1 373 ? -24.43700 32.02600 31.73900 1.000 27.76386 371 GLY A CA 1
ATOM 2815 C C . GLY A 1 373 ? -23.14700 32.78200 31.98200 1.000 29.96675 371 GLY A C 1
ATOM 2816 O O . GLY A 1 373 ? -22.98300 33.94700 31.61600 1.000 29.87727 371 GLY A O 1
ATOM 2817 N N . GLU A 1 374 ? -22.22700 32.07500 32.62900 1.000 30.54577 372 GLU A N 1
ATOM 2818 C CA . GLU A 1 374 ? -20.86800 32.53200 32.86400 1.000 31.95646 372 GLU A CA 1
ATOM 2819 C C . GLU A 1 374 ? -19.96100 31.98600 31.77700 1.000 28.17180 372 GLU A C 1
ATOM 2820 O O . GLU A 1 374 ? -20.15200 30.87400 31.28500 1.000 25.53464 372 GLU A O 1
ATOM 2826 N N . VAL A 1 375 ? -18.96600 32.79000 31.39900 1.000 28.03494 373 VAL A N 1
ATOM 2827 C CA . VAL A 1 375 ? -18.01500 32.33700 30.38700 1.000 27.30591 373 VAL A CA 1
ATOM 2828 C C . VAL A 1 375 ? -17.30800 31.07300 30.87000 1.000 25.92153 373 VAL A C 1
ATOM 2829 O O . VAL A 1 375 ? -16.82300 31.01100 32.00300 1.000 27.14536 373 VAL A O 1
ATOM 2833 N N . ILE A 1 376 ? -17.25100 30.05800 30.02700 1.000 21.88683 374 ILE A N 1
ATOM 2834 C CA . ILE A 1 376 ? -16.78100 28.74800 30.46400 1.000 23.85549 374 ILE A CA 1
ATOM 2835 C C . ILE A 1 376 ? -15.29800 28.62200 30.17000 1.000 27.45066 374 ILE A C 1
ATOM 2836 O O . ILE A 1 376 ? -14.85800 28.83600 29.03200 1.000 27.44013 374 ILE A O 1
ATOM 2841 N N . GLY A 1 377 ? -14.53600 28.23600 31.17000 1.000 24.12658 375 GLY A N 1
ATOM 2842 C CA . GLY A 1 377 ? -13.19100 27.77300 30.89000 1.000 29.36668 375 GLY A CA 1
ATOM 2843 C C . GLY A 1 377 ? -12.20500 28.89100 30.61500 1.000 32.44073 375 GLY A C 1
ATOM 2844 O O . GLY A 1 377 ? -12.26700 29.97100 31.20000 1.000 30.15625 375 GLY A O 1
ATOM 2845 N N . ASP A 1 378 ? -11.24500 28.61100 29.73800 1.000 33.64877 376 ASP A N 1
ATOM 2846 C CA . ASP A 1 378 ? -10.11200 29.54400 29.50500 1.000 36.30962 376 ASP A CA 1
ATOM 2847 C C . ASP A 1 378 ? -10.35800 30.58900 28.40900 1.000 35.75165 376 ASP A C 1
ATOM 2848 O O . ASP A 1 378 ? -9.39100 31.24500 28.02400 1.000 39.22312 376 ASP A O 1
ATOM 2853 N N . GLN A 1 379 ? -11.58600 30.72100 27.93300 1.000 24.56874 377 GLN A N 1
ATOM 2854 C CA . GLN A 1 379 ? -11.89200 31.70100 26.87400 1.000 27.09799 377 GLN A CA 1
ATOM 2855 C C . GLN A 1 379 ? -12.14000 33.09200 27.47700 1.000 23.64494 377 GLN A C 1
ATOM 2856 O O . GLN A 1 379 ? -12.47500 33.16700 28.65800 1.000 25.63202 377 GLN A O 1
ATOM 2862 N N . ILE A 1 380 ? -11.97300 34.13700 26.67700 1.000 24.78981 378 ILE A N 1
ATOM 2863 C CA . ILE A 1 380 ? -12.11500 35.53600 27.17700 1.000 24.03446 378 ILE A CA 1
ATOM 2864 C C . ILE A 1 380 ? -13.24000 36.25000 26.42100 1.000 24.65822 378 ILE A C 1
ATOM 2865 O O . ILE A 1 380 ? -13.31400 36.10200 25.20500 1.000 24.22659 378 ILE A O 1
ATOM 2870 N N . VAL A 1 381 ? -14.08600 36.97200 27.14500 1.000 22.38953 379 VAL A N 1
ATOM 2871 C CA . VAL A 1 381 ? -15.19300 37.70300 26.55500 1.000 21.97106 379 VAL A CA 1
ATOM 2872 C C . VAL A 1 381 ? -15.05600 39.16700 26.92400 1.000 21.11306 379 VAL A C 1
ATOM 2873 O O . VAL A 1 381 ? -14.86300 39.50300 28.09600 1.000 24.73191 379 VAL A O 1
ATOM 2877 N N . LYS A 1 382 ? -15.16100 40.03200 25.93600 1.000 19.55234 380 LYS A N 1
ATOM 2878 C CA . LYS A 1 382 ? -15.12000 41.47600 26.18100 1.000 22.00001 380 LYS A CA 1
ATOM 2879 C C . LYS A 1 382 ? -16.29500 42.10300 25.48100 1.000 21.09200 380 LYS A C 1
ATOM 2880 O O . LYS A 1 382 ? -16.74800 41.61400 24.44600 1.000 23.73179 380 LYS A O 1
ATOM 2886 N N . ILE A 1 383 ? -16.74800 43.21300 26.02500 1.000 24.17395 381 ILE A N 1
ATOM 2887 C CA . ILE A 1 383 ? -17.83800 44.00300 25.46800 1.000 24.17132 381 ILE A CA 1
ATOM 2888 C C . ILE A 1 383 ? -17.21400 45.25500 24.86200 1.000 24.08973 381 ILE A C 1
ATOM 2889 O O . ILE A 1 383 ? -16.59300 46.04200 25.58200 1.000 26.32421 381 ILE A O 1
ATOM 2894 N N . VAL A 1 384 ? -17.36600 45.44600 23.55800 1.000 22.79747 382 VAL A N 1
ATOM 2895 C CA . VAL A 1 384 ? -16.60500 46.46800 22.83300 1.000 28.04810 382 VAL A CA 1
ATOM 2896 C C . VAL A 1 384 ? -17.53900 47.37700 22.03700 1.000 28.11653 382 VAL A C 1
ATOM 2897 O O . VAL A 1 384 ? -18.44700 46.89600 21.34500 1.000 21.60785 382 VAL A O 1
ATOM 2901 N N . ASP A 1 385 ? -17.31300 48.69300 22.12900 1.000 29.64829 383 ASP A N 1
ATOM 2902 C CA . ASP A 1 385 ? -18.03000 49.62600 21.27700 1.000 30.90107 383 ASP A CA 1
ATOM 2903 C C . ASP A 1 385 ? -17.78500 49.25300 19.82100 1.000 33.98565 383 ASP A C 1
ATOM 2904 O O . ASP A 1 385 ? -16.62900 49.20800 19.39700 1.000 37.49397 383 ASP A O 1
ATOM 2909 N N . PRO A 1 386 ? -18.82900 48.95600 18.99600 1.000 38.48619 384 PRO A N 1
ATOM 2910 C CA . PRO A 1 386 ? -18.63200 48.47900 17.62100 1.000 37.05181 384 PRO A CA 1
ATOM 2911 C C . PRO A 1 386 ? -18.13400 49.48300 16.56900 1.000 49.49014 384 PRO A C 1
ATOM 2912 O O . PRO A 1 386 ? -17.80200 49.06500 15.48900 1.000 46.61612 384 PRO A O 1
ATOM 2916 N N . GLN A 1 387 ? -18.14100 50.77400 16.88800 1.000 76.14071 385 GLN A N 1
ATOM 2917 C CA . GLN A 1 387 ? -17.58000 51.77300 15.94200 1.000 79.07001 385 GLN A CA 1
ATOM 2918 C C . GLN A 1 387 ? -16.21000 52.26600 16.42000 1.000 78.05673 385 GLN A C 1
ATOM 2919 O O . GLN A 1 387 ? -15.28600 52.26500 15.60600 1.000 78.96736 385 GLN A O 1
ATOM 2925 N N . ALA A 1 388 ? -16.08500 52.62100 17.69400 1.000 58.42016 386 ALA A N 1
ATOM 2926 C CA . ALA A 1 388 ? -14.82500 53.17300 18.24600 1.000 55.28821 386 ALA A CA 1
ATOM 2927 C C . ALA A 1 388 ? -13.80300 52.06300 18.50000 1.000 47.43463 386 ALA A C 1
ATOM 2928 O O . ALA A 1 388 ? -12.60800 52.36800 18.49900 1.000 40.24956 386 ALA A O 1
ATOM 2930 N N . LEU A 1 389 ? -14.27800 50.84700 18.76300 1.000 39.00994 387 LEU A N 1
ATOM 2931 C CA . LEU A 1 389 ? -13.39500 49.68600 19.03900 1.000 36.60965 387 LEU A CA 1
ATOM 2932 C C . LEU A 1 389 ? -12.68500 49.95600 20.35900 1.000 33.24346 387 LEU A C 1
ATOM 2933 O O . LEU A 1 389 ? -11.50400 49.63700 20.45800 1.000 35.82008 387 LEU A O 1
ATOM 2938 N N . THR A 1 390 ? -13.39600 50.55700 21.30700 1.000 32.12490 388 THR A N 1
ATOM 2939 C CA . THR A 1 390 ? -12.87900 50.78600 22.65700 1.000 31.98541 388 THR A CA 1
ATOM 2940 C C . THR A 1 390 ? -13.69500 49.90700 23.60000 1.000 32.32756 388 THR A C 1
ATOM 2941 O O . THR A 1 390 ? -14.88500 49.67000 23.36900 1.000 29.61408 388 THR A O 1
ATOM 2945 N N . GLU A 1 391 ? -13.07600 49.45000 24.68300 1.000 29.50091 389 GLU A N 1
ATOM 2946 C CA . GLU A 1 391 ? -13.77000 48.49900 25.54700 1.000 29.34562 389 GLU A CA 1
ATOM 2947 C C . GLU A 1 391 ? -14.79700 49.24600 26.38400 1.000 32.76445 389 GLU A C 1
ATOM 2948 O O . GLU A 1 391 ? -14.51000 50.32900 26.90200 1.000 32.72761 389 GLU A O 1
ATOM 2954 N N . CYS A 1 392 ? -16.00700 48.70800 26.48500 1.000 30.32469 390 CYS A N 1
ATOM 2955 C CA . CYS A 1 392 ? -17.01300 49.36900 27.30900 1.000 36.75177 390 CYS A CA 1
ATOM 2956 C C . CYS A 1 392 ? -16.65400 49.26200 28.78200 1.000 40.06796 390 CYS A C 1
ATOM 2957 O O . CYS A 1 392 ? -15.98500 48.32400 29.20900 1.000 43.45521 390 CYS A O 1
ATOM 2960 N N . THR A 1 393 ? -17.08700 50.24200 29.55500 1.000 41.88660 391 THR A N 1
ATOM 2961 C CA . THR A 1 393 ? -17.01500 50.16500 31.00500 1.000 45.89761 391 THR A CA 1
ATOM 2962 C C . THR A 1 393 ? -18.21500 49.38200 31.51600 1.000 47.17934 391 THR A C 1
ATOM 2963 O O . THR A 1 393 ? -19.08400 48.97000 30.74600 1.000 46.47926 391 THR A O 1
ATOM 2967 N N . VAL A 1 394 ? -18.29200 49.19700 32.83300 1.000 53.32481 392 VAL A N 1
ATOM 2968 C CA . VAL A 1 394 ? -19.37700 48.40400 33.39800 1.000 54.13017 392 VAL A CA 1
ATOM 2969 C C . VAL A 1 394 ? -20.68200 49.19100 33.29000 1.000 51.17192 392 VAL A C 1
ATOM 2970 O O . VAL A 1 394 ? -20.70700 50.41400 33.48600 1.000 47.16092 392 VAL A O 1
ATOM 2974 N N . GLY A 1 395 ? -21.77900 48.49500 32.96000 1.000 47.19776 393 GLY A N 1
ATOM 2975 C CA . GLY A 1 395 ? -23.05100 49.15100 32.73100 1.000 43.23939 393 GLY A CA 1
ATOM 2976 C C . GLY A 1 395 ? -23.28700 49.62700 31.31100 1.000 40.92859 393 GLY A C 1
ATOM 2977 O O . GLY A 1 395 ? -24.31000 50.29000 31.05100 1.000 39.95742 393 GLY A O 1
ATOM 2978 N N . GLU A 1 396 ? -22.33700 49.39200 30.41200 1.000 37.97034 394 GLU A N 1
ATOM 2979 C CA . GLU A 1 396 ? -22.42000 49.81900 29.03300 1.000 34.22252 394 GLU A CA 1
ATOM 2980 C C . GLU A 1 396 ? -22.63500 48.58900 28.16900 1.000 34.15936 394 GLU A C 1
ATOM 2981 O O . GLU A 1 396 ? -22.00100 47.55400 28.37700 1.000 35.92536 394 GLU A O 1
ATOM 2987 N N . ILE A 1 397 ? -23.52700 48.72300 27.20700 1.000 33.63035 395 ILE A N 1
ATOM 2988 C CA . ILE A 1 397 ? -23.83300 47.69600 26.23300 1.000 29.60092 395 ILE A CA 1
ATOM 2989 C C . ILE A 1 397 ? -22.96400 47.91400 24.99700 1.000 30.05624 395 ILE A C 1
ATOM 2990 O O . ILE A 1 397 ? -22.84700 49.03200 24.49100 1.000 26.98481 395 ILE A O 1
ATOM 2995 N N . GLY A 1 398 ? -22.37200 46.84600 24.49000 1.000 24.70559 396 GLY A N 1
ATOM 2996 C CA . GLY A 1 398 ? -21.63600 46.93800 23.24000 1.000 23.09751 396 GLY A CA 1
ATOM 2997 C C . GLY A 1 398 ? -21.60000 45.59000 22.54900 1.000 25.92942 396 GLY A C 1
ATOM 2998 O O . GLY A 1 398 ? -22.40800 44.71300 22.87600 1.000 22.37110 396 GLY A O 1
ATOM 2999 N N . GLU A 1 399 ? -20.67200 45.39600 21.61500 1.000 21.40783 397 GLU A N 1
ATOM 3000 C CA . GLU A 1 399 ? -20.60800 44.13800 20.88700 1.000 20.65248 397 GLU A CA 1
ATOM 3001 C C . GLU A 1 399 ? -19.86200 43.08500 21.69500 1.000 22.33426 397 GLU A C 1
ATOM 3002 O O . GLU A 1 399 ? -18.82300 43.37400 22.30700 1.000 20.85776 397 GLU A O 1
ATOM 3008 N N . VAL A 1 400 ? -20.37200 41.83800 21.65100 1.000 20.47088 398 VAL A N 1
ATOM 3009 C CA . VAL A 1 400 ? -19.71700 40.72400 22.33100 1.000 19.48392 398 VAL A CA 1
ATOM 3010 C C . VAL A 1 400 ? -18.55500 40.23600 21.46300 1.000 19.58130 398 VAL A C 1
ATOM 3011 O O . VAL A 1 400 ? -18.74400 39.82600 20.31300 1.000 16.98625 398 VAL A O 1
ATOM 3015 N N . TRP A 1 401 ? -17.34600 40.30400 22.01300 1.000 20.49193 399 TRP A N 1
ATOM 3016 C CA . TRP A 1 401 ? -16.12600 39.82700 21.38200 1.000 19.80237 399 TRP A CA 1
ATOM 3017 C C . TRP A 1 401 ? -15.61400 38.61000 22.14700 1.000 19.39706 399 TRP A C 1
ATOM 3018 O O . TRP A 1 401 ? -15.58200 38.62200 23.37000 1.000 21.06042 399 TRP A O 1
ATOM 3029 N N . VAL A 1 402 ? -15.15500 37.58900 21.44200 1.000 18.60486 400 VAL A N 1
ATOM 3030 C CA . VAL A 1 402 ? -14.77400 36.32000 22.06100 1.000 20.87356 400 VAL A CA 1
ATOM 3031 C C . VAL A 1 402 ? -13.35400 35.98000 21.62300 1.000 18.26535 400 VAL A C 1
ATOM 3032 O O . VAL A 1 402 ? -13.03400 36.04400 20.43600 1.000 20.35770 400 VAL A O 1
ATOM 3036 N N . LYS A 1 403 ? -12.49300 35.66700 22.56000 1.000 21.13674 401 LYS A N 1
ATOM 3037 C CA . LYS A 1 403 ? -11.20100 35.10600 22.17700 1.000 20.99462 401 LYS A CA 1
ATOM 3038 C C . LYS A 1 403 ? -11.01400 33.75800 22.87200 1.000 22.13423 401 LYS A C 1
ATOM 3039 O O . LYS A 1 403 ? -11.22300 33.65900 24.08900 1.000 23.00539 401 LYS A O 1
ATOM 3045 N N . GLY A 1 404 ? -10.62000 32.74600 22.08600 1.000 20.83408 402 GLY A N 1
ATOM 3046 C CA . GLY A 1 404 ? -10.36600 31.39900 22.62200 1.000 18.76804 402 GLY A CA 1
ATOM 3047 C C . GLY A 1 404 ? -10.10600 30.32800 21.56800 1.000 18.58118 402 GLY A C 1
ATOM 3048 O O . GLY A 1 404 ? -10.26000 30.61000 20.38700 1.000 19.24968 402 GLY A O 1
ATOM 3049 N N . GLU A 1 405 ? -9.78100 29.11600 22.00900 1.000 21.96579 403 GLU A N 1
ATOM 3050 C CA . GLU A 1 405 ? -9.46300 27.97600 21.10200 1.000 21.82104 403 GLU A CA 1
ATOM 3051 C C . GLU A 1 405 ? -10.70100 27.39800 20.39600 1.000 20.04188 403 GLU A C 1
ATOM 3052 O O . GLU A 1 405 ? -10.51000 26.63700 19.46500 1.000 19.89449 403 GLU A O 1
ATOM 3058 N N . SER A 1 406 ? -11.90500 27.73200 20.84900 1.000 15.71504 404 SER A N 1
ATOM 3059 C CA . SER A 1 406 ? -13.13700 27.30100 20.14400 1.000 15.85453 404 SER A CA 1
ATOM 3060 C C . SER A 1 406 ? -13.50400 28.30500 19.04200 1.000 18.22324 404 SER A C 1
ATOM 3061 O O . SER A 1 406 ? -14.40900 28.01200 18.26900 1.000 18.18113 404 SER A O 1
ATOM 3064 N N . VAL A 1 407 ? -12.83300 29.45900 18.99100 1.000 19.16282 405 VAL A N 1
ATOM 3065 C CA . VAL A 1 407 ? -13.07400 30.34800 17.87700 1.000 18.85752 405 VAL A CA 1
ATOM 3066 C C . VAL A 1 407 ? -12.57400 29.65600 16.62400 1.000 19.70236 405 VAL A C 1
ATOM 3067 O O . VAL A 1 407 ? -11.42600 29.20500 16.57100 1.000 17.98637 405 VAL A O 1
ATOM 3071 N N . ALA A 1 408 ? -13.43900 29.56000 15.61900 1.000 19.87607 406 ALA A N 1
ATOM 3072 C CA . ALA A 1 408 ? -13.14200 28.86000 14.37600 1.000 20.87882 406 ALA A CA 1
ATOM 3073 C C . ALA A 1 408 ? -11.96900 29.48100 13.60800 1.000 22.97907 406 ALA A C 1
ATOM 3074 O O . ALA A 1 408 ? -11.49600 30.56500 13.96700 1.000 21.72629 406 ALA A O 1
ATOM 3076 N N . GLN A 1 409 ? -11.55900 28.85700 12.49600 1.000 19.18914 407 GLN A N 1
ATOM 3077 C CA . GLN A 1 409 ? -10.43200 29.33400 11.70500 1.000 22.86064 407 GLN A CA 1
ATOM 3078 C C . GLN A 1 409 ? -10.75100 30.53400 10.81000 1.000 25.18723 407 GLN A C 1
ATOM 3079 O O . GLN A 1 409 ? -9.81400 31.14900 10.30300 1.000 25.33462 407 GLN A O 1
ATOM 3085 N N . GLY A 1 410 ? -12.03400 30.84600 10.56400 1.000 22.58429 408 GLY A N 1
ATOM 3086 C CA . GLY A 1 410 ? -12.47000 31.93600 9.71600 1.000 21.78945 408 GLY A CA 1
ATOM 3087 C C . GLY A 1 410 ? -13.66600 31.50500 8.87000 1.000 25.15828 408 GLY A C 1
ATOM 3088 O O . GLY A 1 410 ? -14.28100 30.45800 9.09400 1.000 23.32911 408 GLY A O 1
ATOM 3089 N N . TYR A 1 411 ? -14.00600 32.31800 7.87600 1.000 20.17874 409 TYR A N 1
ATOM 3090 C CA . TYR A 1 411 ? -15.05500 31.98100 6.92500 1.000 20.56826 409 TYR A CA 1
ATOM 3091 C C . TYR A 1 411 ? -14.41200 31.45700 5.65500 1.000 25.62149 409 TYR A C 1
ATOM 3092 O O . TYR A 1 411 ? -13.53500 32.12700 5.08700 1.000 24.86877 409 TYR A O 1
ATOM 3101 N N . TRP A 1 412 ? -14.91200 30.30900 5.17200 1.000 22.91591 410 TRP A N 1
ATOM 3102 C CA . TRP A 1 412 ? -14.41600 29.66300 3.96400 1.000 21.32361 410 TRP A CA 1
ATOM 3103 C C . TRP A 1 412 ? -14.42500 30.60400 2.75200 1.000 24.35818 410 TRP A C 1
ATOM 3104 O O . TRP A 1 412 ? -15.47700 31.09200 2.32300 1.000 21.70787 410 TRP A O 1
ATOM 3115 N N . GLN A 1 413 ? -13.23400 30.85000 2.20400 1.000 23.58967 411 GLN A N 1
ATOM 3116 C CA . GLN A 1 413 ? -13.03100 31.62400 0.97200 1.000 27.76912 411 GLN A CA 1
ATOM 3117 C C . GLN A 1 413 ? -13.62900 33.03000 1.04400 1.000 26.18209 411 GLN A C 1
ATOM 3118 O O . GLN A 1 413 ? -14.10900 33.55300 0.03900 1.000 28.19022 411 GLN A O 1
ATOM 3124 N N . LYS A 1 414 ? -13.58800 33.63900 2.22800 1.000 22.45006 412 LYS A N 1
ATOM 3125 C CA . LYS A 1 414 ? -13.97100 35.04000 2.45200 1.000 27.40065 412 LYS A CA 1
ATOM 3126 C C . LYS A 1 414 ? -12.82900 35.74700 3.17300 1.000 26.53739 412 LYS A C 1
ATOM 3127 O O . LYS A 1 414 ? -12.91700 36.05700 4.36300 1.000 24.68191 412 LYS A O 1
ATOM 3133 N N . PRO A 1 415 ? -11.70800 35.97000 2.49900 1.000 27.51119 413 PRO A N 1
ATOM 3134 C CA . PRO A 1 415 ? -10.56100 36.47000 3.26400 1.000 27.65068 413 PRO A CA 1
ATOM 3135 C C . PRO A 1 415 ? -10.80500 37.88100 3.80800 1.000 29.67461 413 PRO A C 1
ATOM 3136 O O . PRO A 1 415 ? -10.40900 38.16000 4.94700 1.000 27.43224 413 PRO A O 1
ATOM 3140 N N . ASP A 1 416 ? -11.51700 38.75400 3.07800 1.000 30.50103 414 ASP A N 1
ATOM 3141 C CA . ASP A 1 416 ? -11.82100 40.09500 3.60200 1.000 33.19872 414 ASP A CA 1
ATOM 3142 C C . ASP A 1 416 ? -12.73400 40.01800 4.83600 1.000 28.76924 414 ASP A C 1
ATOM 3143 O O . ASP A 1 416 ? -12.46300 40.63800 5.87000 1.000 25.36883 414 ASP A O 1
ATOM 3148 N N . LEU A 1 417 ? -13.81800 39.24700 4.74600 1.000 26.90849 415 LEU A N 1
ATOM 3149 C CA . LEU A 1 417 ? -14.73600 39.17200 5.87400 1.000 26.42159 415 LEU A CA 1
ATOM 3150 C C . LEU A 1 417 ? -14.09300 38.47500 7.06400 1.000 26.90849 415 LEU A C 1
ATOM 3151 O O . LEU A 1 417 ? -14.34300 38.85700 8.21900 1.000 27.45329 415 LEU A O 1
ATOM 3156 N N . THR A 1 418 ? -13.27600 37.44400 6.80300 1.000 23.74495 416 THR A N 1
ATOM 3157 C CA . THR A 1 418 ? -12.55400 36.76000 7.87300 1.000 24.25817 416 THR A CA 1
ATOM 3158 C C . THR A 1 418 ? -11.68000 37.73300 8.64400 1.000 22.88959 416 THR A C 1
ATOM 3159 O O . THR A 1 418 ? -11.63300 37.69300 9.87500 1.000 18.95754 416 THR A O 1
ATOM 3163 N N . GLN A 1 419 ? -10.93700 38.58400 7.92300 1.000 24.96089 417 GLN A N 1
ATOM 3164 C CA . GLN A 1 419 ? -10.05600 39.56100 8.56300 1.000 28.79556 417 GLN A CA 1
ATOM 3165 C C . GLN A 1 419 ? -10.84600 40.56400 9.40500 1.000 27.22168 417 GLN A C 1
ATOM 3166 O O . GLN A 1 419 ? -10.45300 40.89200 10.53000 1.000 27.96914 417 GLN A O 1
ATOM 3172 N N . GLN A 1 420 ? -11.95700 41.06500 8.86300 1.000 26.89533 418 GLN A N 1
ATOM 3173 C CA . GLN A 1 420 ? -12.81800 41.99200 9.60200 1.000 27.32433 418 GLN A CA 1
ATOM 3174 C C . GLN A 1 420 ? -13.36100 41.37300 10.88300 1.000 25.93995 418 GLN A C 1
ATOM 3175 O O . GLN A 1 420 ? -13.28600 41.98000 11.95900 1.000 26.12945 418 GLN A O 1
ATOM 3181 N N . GLN A 1 421 ? -13.90400 40.16000 10.81000 1.000 21.90526 419 GLN A N 1
ATOM 3182 C CA . GLN A 1 421 ? -14.61300 39.55900 11.97400 1.000 22.67377 419 GLN A CA 1
ATOM 3183 C C . GLN A 1 421 ? -13.72400 38.72700 12.92000 1.000 23.46334 419 GLN A C 1
ATOM 3184 O O . GLN A 1 421 ? -14.03800 38.70600 14.09800 1.000 23.30543 419 GLN A O 1
ATOM 3190 N N . PHE A 1 422 ? -12.66200 38.09100 12.43700 1.000 20.69459 420 PHE A N 1
ATOM 3191 C CA . PHE A 1 422 ? -11.83500 37.18500 13.27800 1.000 24.00288 420 PHE A CA 1
ATOM 3192 C C . PHE A 1 422 ? -10.55600 37.86500 13.78800 1.000 23.77127 420 PHE A C 1
ATOM 3193 O O . PHE A 1 422 ? -9.88700 37.30700 14.65000 1.000 21.15780 420 PHE A O 1
ATOM 3201 N N . GLN A 1 423 ? -10.26800 39.07100 13.30800 1.000 26.84796 421 GLN A N 1
ATOM 3202 C CA . GLN A 1 423 ? -9.06400 39.81900 13.75800 1.000 28.96137 421 GLN A CA 1
ATOM 3203 C C . GLN A 1 423 ? -9.51600 41.11600 14.43100 1.000 27.96125 421 GLN A C 1
ATOM 3204 O O . GLN A 1 423 ? -9.13600 42.19500 13.97100 1.000 27.61384 421 GLN A O 1
ATOM 3210 N N . GLY A 1 424 ? -10.25600 40.97700 15.52600 1.000 27.37960 422 GLY A N 1
ATOM 3211 C CA . GLY A 1 424 ? -10.73900 42.13900 16.27900 1.000 22.82642 422 GLY A CA 1
ATOM 3212 C C . GLY A 1 424 ? -9.68900 42.70000 17.19700 1.000 25.88205 422 GLY A C 1
ATOM 3213 O O . GLY A 1 424 ? -9.16000 41.93500 18.00200 1.000 26.05839 422 GLY A O 1
ATOM 3214 N N . ASN A 1 425 ? -9.40600 43.99300 17.06300 1.000 24.83982 423 ASN A N 1
ATOM 3215 C CA . ASN A 1 425 ? -8.43700 44.67300 17.90900 1.000 25.87679 423 ASN A CA 1
ATOM 3216 C C . ASN A 1 425 ? -9.13600 45.73600 18.76800 1.000 26.49528 423 ASN A C 1
ATOM 3217 O O . ASN A 1 425 ? -9.94600 46.51800 18.26600 1.000 25.55833 423 ASN A O 1
ATOM 3222 N N . VAL A 1 426 ? -8.81300 45.76100 20.05700 1.000 25.24513 424 VAL A N 1
ATOM 3223 C CA . VAL A 1 426 ? -9.39800 46.67800 21.02600 1.000 26.92691 424 VAL A CA 1
ATOM 3224 C C . VAL A 1 426 ? -8.32100 46.97500 22.05500 1.000 28.22970 424 VAL A C 1
ATOM 3225 O O . VAL A 1 426 ? -7.69100 46.05400 22.59500 1.000 29.27193 424 VAL A O 1
ATOM 3229 N N . GLY A 1 427 ? -8.08100 48.25300 22.29400 1.000 25.34514 425 GLY A N 1
ATOM 3230 C CA . GLY A 1 427 ? -7.03100 48.62700 23.22100 1.000 30.61420 425 GLY A CA 1
ATOM 3231 C C . GLY A 1 427 ? -5.75600 47.91400 22.84500 1.000 29.29035 425 GLY A C 1
ATOM 3232 O O . GLY A 1 427 ? -5.39500 47.84000 21.66600 1.000 28.77450 425 GLY A O 1
ATOM 3233 N N . ALA A 1 428 ? -5.10300 47.30700 23.83100 1.000 29.89832 426 ALA A N 1
ATOM 3234 C CA . ALA A 1 428 ? -3.87900 46.55900 23.58800 1.000 31.35376 426 ALA A CA 1
ATOM 3235 C C . ALA A 1 428 ? -4.12400 45.08400 23.23200 1.000 29.94306 426 ALA A C 1
ATOM 3236 O O . ALA A 1 428 ? -3.16400 44.30300 23.25300 1.000 28.49289 426 ALA A O 1
ATOM 3238 N N . GLU A 1 429 ? -5.37200 44.69300 22.89300 1.000 28.66659 427 GLU A N 1
ATOM 3239 C CA . GLU A 1 429 ? -5.73900 43.30600 22.58000 1.000 27.20063 427 GLU A CA 1
ATOM 3240 C C . GLU A 1 429 ? -5.85900 43.07200 21.07800 1.000 26.86901 427 GLU A C 1
ATOM 3241 O O . GLU A 1 429 ? -6.20800 43.97500 20.31700 1.000 25.86100 427 GLU A O 1
ATOM 3247 N N . THR A 1 430 ? -5.63500 41.82400 20.65600 1.000 24.86877 428 THR A N 1
ATOM 3248 C CA . THR A 1 430 ? -5.78200 41.45200 19.25100 1.000 26.87954 428 THR A CA 1
ATOM 3249 C C . THR A 1 430 ? -6.41100 40.08000 19.16100 1.000 26.52950 428 THR A C 1
ATOM 3250 O O . THR A 1 430 ? -6.48000 39.35900 20.14700 1.000 26.14261 428 THR A O 1
ATOM 3254 N N . GLY A 1 431 ? -6.85200 39.71000 17.96000 1.000 26.84796 429 GLY A N 1
ATOM 3255 C CA . GLY A 1 431 ? -7.30300 38.35100 17.73100 1.000 27.81123 429 GLY A CA 1
ATOM 3256 C C . GLY A 1 431 ? -8.66500 38.01000 18.29900 1.000 27.81123 429 GLY A C 1
ATOM 3257 O O . GLY A 1 431 ? -8.90800 36.85300 18.63200 1.000 20.99989 429 GLY A O 1
ATOM 3258 N N . PHE A 1 432 ? -9.56400 38.98600 18.42500 1.000 24.08710 430 PHE A N 1
ATOM 3259 C CA . PHE A 1 432 ? -10.90900 38.73400 18.94100 1.000 23.17646 430 PHE A CA 1
ATOM 3260 C C . PHE A 1 432 ? -11.86900 38.39000 17.81600 1.000 21.44994 430 PHE A C 1
ATOM 3261 O O . PHE A 1 432 ? -11.77500 38.93600 16.71600 1.000 22.73430 430 PHE A O 1
ATOM 3269 N N . LEU A 1 433 ? -12.81800 37.50500 18.10200 1.000 20.86040 431 LEU A N 1
ATOM 3270 C CA . LEU A 1 433 ? -13.92800 37.25000 17.18600 1.000 18.71540 431 LEU A CA 1
ATOM 3271 C C . LEU A 1 433 ? -15.02400 38.26300 17.47200 1.000 21.51311 431 LEU A C 1
ATOM 3272 O O . LEU A 1 433 ? -15.42600 38.42500 18.62400 1.000 18.51011 431 LEU A O 1
ATOM 3277 N N . ARG A 1 434 ? -15.48400 38.95800 16.42800 1.000 19.79185 432 ARG A N 1
ATOM 3278 C CA . ARG A 1 434 ? -16.61500 39.88000 16.53000 1.000 24.67927 432 ARG A CA 1
ATOM 3279 C C . ARG A 1 434 ? -17.89600 39.09600 16.27000 1.000 19.61288 432 ARG A C 1
ATOM 3280 O O . ARG A 1 434 ? -18.16700 38.70900 15.13500 1.000 23.29490 432 ARG A O 1
ATOM 3288 N N . THR A 1 435 ? -18.68900 38.87500 17.31500 1.000 23.43439 433 THR A N 1
ATOM 3289 C CA . THR A 1 435 ? -19.85000 37.98600 17.18900 1.000 21.43941 433 THR A CA 1
ATOM 3290 C C . THR A 1 435 ? -20.97900 38.60600 16.39900 1.000 22.60797 433 THR A C 1
ATOM 3291 O O . THR A 1 435 ? -21.81900 37.87100 15.85800 1.000 25.18197 433 THR A O 1
ATOM 3295 N N . GLY A 1 436 ? -21.07400 39.93600 16.36500 1.000 20.99989 434 GLY A N 1
ATOM 3296 C CA . GLY A 1 436 ? -22.28700 40.51200 15.82400 1.000 20.31559 434 GLY A CA 1
ATOM 3297 C C . GLY A 1 436 ? -23.46100 40.47800 16.78400 1.000 24.08447 434 GLY A C 1
ATOM 3298 O O . GLY A 1 436 ? -24.60700 40.70600 16.36000 1.000 23.30806 434 GLY A O 1
ATOM 3299 N N . ASP A 1 437 ? -23.23000 40.14600 18.05000 1.000 20.58405 435 ASP A N 1
ATOM 3300 C CA . ASP A 1 437 ? -24.28400 40.22700 19.04000 1.000 23.12119 435 ASP A CA 1
ATOM 3301 C C . ASP A 1 437 ? -24.00800 41.38600 19.99300 1.000 18.41537 435 ASP A C 1
ATOM 3302 O O . ASP A 1 437 ? -22.85500 41.68500 20.32600 1.000 17.69686 435 ASP A O 1
ATOM 3307 N N . LEU A 1 438 ? -25.07000 42.02900 20.44500 1.000 19.70499 436 LEU A N 1
ATOM 3308 C CA . LEU A 1 438 ? -24.95300 43.08500 21.45100 1.000 19.94450 436 LEU A CA 1
ATOM 3309 C C . LEU A 1 438 ? -25.22000 42.48500 22.81600 1.000 21.77893 436 LEU A C 1
ATOM 3310 O O . LEU A 1 438 ? -25.96200 41.50600 22.94300 1.000 22.30794 436 LEU A O 1
ATOM 3315 N N . GLY A 1 439 ? -24.57200 43.04300 23.82400 1.000 22.61587 437 GLY A N 1
ATOM 3316 C CA . GLY A 1 439 ? -24.80300 42.61000 25.18400 1.000 21.06305 437 GLY A CA 1
ATOM 3317 C C . GLY A 1 439 ? -23.88200 43.30100 26.15600 1.000 25.17670 437 GLY A C 1
ATOM 3318 O O . GLY A 1 439 ? -23.27200 44.34100 25.85600 1.000 26.18735 437 GLY A O 1
ATOM 3319 N N . PHE A 1 440 ? -23.79600 42.70900 27.34200 1.000 23.23700 438 PHE A N 1
ATOM 3320 C CA . PHE A 1 440 ? -23.09000 43.32800 28.44900 1.000 25.29514 438 PHE A CA 1
ATOM 3321 C C . PHE A 1 440 ? -22.77800 42.26500 29.48900 1.000 26.88743 438 PHE A C 1
ATOM 3322 O O . PHE A 1 440 ? -23.35900 41.17600 29.48400 1.000 24.49767 438 PHE A O 1
ATOM 3330 N N . LEU A 1 441 ? -21.87200 42.60800 30.40000 1.000 25.85047 439 LEU A N 1
ATOM 3331 C CA . LEU A 1 441 ? -21.49700 41.72800 31.49600 1.000 29.03506 439 LEU A CA 1
ATOM 3332 C C . LEU A 1 441 ? -22.05000 42.30200 32.79300 1.000 32.57496 439 LEU A C 1
ATOM 3333 O O . LEU A 1 441 ? -22.04000 43.52000 32.98200 1.000 32.70918 439 LEU A O 1
ATOM 3338 N N . GLN A 1 442 ? -22.61700 41.43700 33.63800 1.000 31.49062 440 GLN A N 1
ATOM 3339 C CA . GLN A 1 442 ? -23.19600 41.84600 34.92200 1.000 33.26451 440 GLN A CA 1
ATOM 3340 C C . GLN A 1 442 ? -23.15500 40.69000 35.91600 1.000 40.40221 440 GLN A C 1
ATOM 3341 O O . GLN A 1 442 ? -23.81100 39.65400 35.70800 1.000 38.64148 440 GLN A O 1
ATOM 3347 N N . GLY A 1 443 ? -22.38600 40.86200 36.99000 1.000 49.18484 441 GLY A N 1
ATOM 3348 C CA . GLY A 1 443 ? -22.29800 39.83700 38.01600 1.000 47.78731 441 GLY A CA 1
ATOM 3349 C C . GLY A 1 443 ? -21.67500 38.52800 37.56700 1.000 48.94271 441 GLY A C 1
ATOM 3350 O O . GLY A 1 443 ? -22.01100 37.47900 38.11600 1.000 52.05887 441 GLY A O 1
ATOM 3351 N N . GLY A 1 444 ? -20.76600 38.56300 36.59200 1.000 41.12335 442 GLY A N 1
ATOM 3352 C CA . GLY A 1 444 ? -20.19200 37.36200 36.01500 1.000 43.68419 442 GLY A CA 1
ATOM 3353 C C . GLY A 1 444 ? -21.00900 36.71900 34.92000 1.000 36.48859 442 GLY A C 1
ATOM 3354 O O . GLY A 1 444 ? -20.48100 35.87100 34.20300 1.000 38.25459 442 GLY A O 1
ATOM 3355 N N . GLU A 1 445 ? -22.25200 37.14000 34.72700 1.000 36.63860 443 GLU A N 1
ATOM 3356 C CA . GLU A 1 445 ? -23.10500 36.62000 33.67700 1.000 32.60391 443 GLU A CA 1
ATOM 3357 C C . GLU A 1 445 ? -22.98400 37.44300 32.41000 1.000 32.80657 443 GLU A C 1
ATOM 3358 O O . GLU A 1 445 ? -22.90100 38.68600 32.44000 1.000 27.10851 443 GLU A O 1
ATOM 3364 N N . LEU A 1 446 ? -23.04100 36.73500 31.29800 1.000 27.35591 444 LEU A N 1
ATOM 3365 C CA . LEU A 1 446 ? -23.13800 37.34400 29.98900 1.000 27.60594 444 LEU A CA 1
ATOM 3366 C C . LEU A 1 446 ? -24.62500 37.47100 29.65900 1.000 28.72450 444 LEU A C 1
ATOM 3367 O O . LEU A 1 446 ? -25.34400 36.46200 29.65200 1.000 26.84006 444 LEU A O 1
ATOM 3372 N N . TYR A 1 447 ? -25.09100 38.70500 29.42800 1.000 22.48954 445 TYR A N 1
ATOM 3373 C CA . TYR A 1 447 ? -26.43800 38.96100 28.92600 1.000 21.64470 445 TYR A CA 1
ATOM 3374 C C . TYR A 1 447 ? -26.36400 39.36900 27.45800 1.000 26.27947 445 TYR A C 1
ATOM 3375 O O . TYR A 1 447 ? -25.53600 40.19900 27.07600 1.000 30.56419 445 TYR A O 1
ATOM 3384 N N . ILE A 1 448 ? -27.24100 38.81400 26.63600 1.000 26.74005 446 ILE A N 1
ATOM 3385 C CA . ILE A 1 448 ? -27.31000 39.11700 25.21400 1.000 25.03721 446 ILE A CA 1
ATOM 3386 C C . ILE A 1 448 ? -28.59600 39.90100 24.96900 1.000 24.13184 446 ILE A C 1
ATOM 3387 O O . ILE A 1 448 ? -29.68100 39.42300 25.31500 1.000 20.68669 446 ILE A O 1
ATOM 3392 N N . THR A 1 449 ? -28.48600 41.08700 24.34200 1.000 24.77665 447 THR A N 1
ATOM 3393 C CA . THR A 1 449 ? -29.67000 41.88200 24.02500 1.000 26.81637 447 THR A CA 1
ATOM 3394 C C . THR A 1 449 ? -30.15600 41.71200 22.58800 1.000 27.60594 447 THR A C 1
ATOM 3395 O O . THR A 1 449 ? -31.35500 41.90400 22.33300 1.000 28.06652 447 THR A O 1
ATOM 3399 N N . GLY A 1 450 ? -29.28800 41.37700 21.63800 1.000 23.88181 448 GLY A N 1
ATOM 3400 C CA . GLY A 1 450 ? -29.76400 41.12800 20.28900 1.000 24.92930 448 GLY A CA 1
ATOM 3401 C C . GLY A 1 450 ? -28.64100 41.15400 19.27200 1.000 27.66911 448 GLY A C 1
ATOM 3402 O O . GLY A 1 450 ? -27.46000 41.15500 19.62800 1.000 23.09224 448 GLY A O 1
ATOM 3403 N N . ARG A 1 451 ? -29.05000 41.11100 17.99000 1.000 23.59230 449 ARG A N 1
ATOM 3404 C CA . ARG A 1 451 ? -28.12700 41.12800 16.86000 1.000 24.29239 449 ARG A CA 1
ATOM 3405 C C . ARG A 1 451 ? -27.89900 42.56200 16.41700 1.000 25.42410 449 ARG A C 1
ATOM 3406 O O . ARG A 1 451 ? -28.84900 43.32500 16.29200 1.000 25.79520 449 ARG A O 1
ATOM 3414 N N . LEU A 1 452 ? -26.63500 42.90700 16.19600 1.000 25.79257 450 LEU A N 1
ATOM 3415 C CA . LEU A 1 452 ? -26.25200 44.22900 15.71500 1.000 28.40604 450 LEU A CA 1
ATOM 3416 C C . LEU A 1 452 ? -26.82500 44.50900 14.32700 1.000 27.79017 450 LEU A C 1
ATOM 3417 O O . LEU A 1 452 ? -27.39700 45.58000 14.08900 1.000 28.29550 450 LEU A O 1
ATOM 3422 N N . LYS A 1 453 ? -26.71800 43.54100 13.40500 1.000 23.49229 451 LYS A N 1
ATOM 3423 C CA . LYS A 1 453 ? -27.18200 43.73800 12.02600 1.000 29.31141 451 LYS A CA 1
ATOM 3424 C C . LYS A 1 453 ? -28.70300 43.88800 11.91700 1.000 31.05372 451 LYS A C 1
ATOM 3425 O O . LYS A 1 453 ? -29.18500 44.47600 10.94000 1.000 31.89593 451 LYS A O 1
ATOM 3431 N N . ASP A 1 454 ? -29.47400 43.41000 12.89100 1.000 26.58740 452 ASP A N 1
ATOM 3432 C CA . ASP A 1 454 ? -30.92500 43.59200 12.84900 1.000 28.89557 452 ASP A CA 1
ATOM 3433 C C . ASP A 1 454 ? -31.41300 44.80400 13.66000 1.000 29.36668 452 ASP A C 1
ATOM 3434 O O . ASP A 1 454 ? -32.59600 45.12900 13.59000 1.000 23.36333 452 ASP A O 1
ATOM 3439 N N . LEU A 1 455 ? -30.52100 45.46700 14.40200 1.000 22.89485 453 LEU A N 1
ATOM 3440 C CA . LEU A 1 455 ? -30.89900 46.58700 15.25300 1.000 32.23544 453 LEU A CA 1
ATOM 3441 C C . LEU A 1 455 ? -31.51100 47.70400 14.43300 1.000 28.44025 453 LEU A C 1
ATOM 3442 O O . LEU A 1 455 ? -31.00300 48.05200 13.37100 1.000 30.27731 453 LEU A O 1
ATOM 3447 N N . LEU A 1 456 ? -32.59500 48.28900 14.94600 1.000 31.68011 454 LEU A N 1
ATOM 3448 C CA . LEU A 1 456 ? -33.30000 49.38500 14.28300 1.000 32.37757 454 LEU A CA 1
ATOM 3449 C C . LEU A 1 456 ? -32.97100 50.72100 14.94600 1.000 34.22252 454 LEU A C 1
ATOM 3450 O O . LEU A 1 456 ? -33.19100 50.88500 16.15000 1.000 36.98865 454 LEU A O 1
ATOM 3455 N N . ILE A 1 457 ? -32.46300 51.67200 14.16400 1.000 36.92022 455 ILE A N 1
ATOM 3456 C CA . ILE A 1 457 ? -32.20800 53.04700 14.61900 1.000 37.52292 455 ILE A CA 1
ATOM 3457 C C . ILE A 1 457 ? -33.22200 53.96700 13.95100 1.000 38.13878 455 ILE A C 1
ATOM 3458 O O . ILE A 1 457 ? -33.18100 54.18400 12.73200 1.000 35.29371 455 ILE A O 1
ATOM 3463 N N . ILE A 1 458 ? -34.18400 54.45300 14.73200 1.000 37.90981 456 ILE A N 1
ATOM 3464 C CA . ILE A 1 458 ? -35.29900 55.23800 14.22500 1.000 40.69962 456 ILE A CA 1
ATOM 3465 C C . ILE A 1 458 ? -35.46900 56.44700 15.13100 1.000 38.73359 456 ILE A C 1
ATOM 3466 O O . ILE A 1 458 ? -35.43400 56.30600 16.36000 1.000 37.63346 456 ILE A O 1
ATOM 3471 N N . ARG A 1 459 ? -35.63900 57.62900 14.52900 1.000 39.04416 457 ARG A N 1
ATOM 3472 C CA . ARG A 1 459 ? -35.83700 58.87400 15.28600 1.000 38.43619 457 ARG A CA 1
ATOM 3473 C C . ARG A 1 459 ? -34.75900 59.02400 16.35400 1.000 36.59386 457 ARG A C 1
ATOM 3474 O O . ARG A 1 459 ? -35.05500 59.32500 17.50900 1.000 43.81052 457 ARG A O 1
ATOM 3482 N N . GLY A 1 460 ? -33.51000 58.71600 16.00400 1.000 35.52268 458 GLY A N 1
ATOM 3483 C CA . GLY A 1 460 ? -32.42800 58.90100 16.95200 1.000 38.60200 458 GLY A CA 1
ATOM 3484 C C . GLY A 1 460 ? -32.35500 57.92100 18.10800 1.000 44.91854 458 GLY A C 1
ATOM 3485 O O . GLY A 1 460 ? -31.62200 58.18200 19.06700 1.000 49.17169 458 GLY A O 1
ATOM 3486 N N . ARG A 1 461 ? -33.07100 56.80100 18.06300 1.000 40.32852 459 ARG A N 1
ATOM 3487 C CA . ARG A 1 461 ? -33.07400 55.84700 19.16400 1.000 41.24179 459 ARG A CA 1
ATOM 3488 C C . ARG A 1 461 ? -32.88400 54.43300 18.64100 1.000 39.91531 459 ARG A C 1
ATOM 3489 O O . ARG A 1 461 ? -33.24300 54.13100 17.50200 1.000 39.49158 459 ARG A O 1
ATOM 3497 N N . ASN A 1 462 ? -32.30000 53.57500 19.48100 1.000 39.80740 460 ASN A N 1
ATOM 3498 C CA . ASN A 1 462 ? -32.09300 52.16900 19.16100 1.000 43.10780 460 ASN A CA 1
ATOM 3499 C C . ASN A 1 462 ? -33.32600 51.38700 19.58900 1.000 41.27600 460 ASN A C 1
ATOM 3500 O O . ASN A 1 462 ? -33.98900 51.75100 20.55900 1.000 43.37362 460 ASN A O 1
ATOM 3505 N N . HIS A 1 463 ? -33.65100 50.33400 18.83200 1.000 35.53847 461 HIS A N 1
ATOM 3506 C CA . HIS A 1 463 ? -34.81000 49.48400 19.10200 1.000 34.58309 461 HIS A CA 1
ATOM 3507 C C . HIS A 1 463 ? -34.46100 48.07100 18.66300 1.000 32.06174 461 HIS A C 1
ATOM 3508 O O . HIS A 1 463 ? -33.92000 47.87800 17.57000 1.000 27.89019 461 HIS A O 1
ATOM 3515 N N . TYR A 1 464 ? -34.72900 47.12300 19.50700 1.000 30.74316 462 TYR A N 1
ATOM 3516 C CA . TYR A 1 464 ? -34.50700 45.71500 19.17000 1.000 30.49576 462 TYR A CA 1
ATOM 3517 C C . TYR A 1 464 ? -35.75400 45.15000 18.50900 1.000 31.93804 462 TYR A C 1
ATOM 3518 O O . TYR A 1 464 ? -36.85100 45.24600 19.08800 1.000 30.36417 462 TYR A O 1
ATOM 3527 N N . PRO A 1 465 ? -35.62700 44.56100 17.31000 1.000 30.76158 463 PRO A N 1
ATOM 3528 C CA . PRO A 1 465 ? -36.83000 44.13000 16.58000 1.000 30.63788 463 PRO A CA 1
ATOM 3529 C C . PRO A 1 465 ? -37.57300 42.98600 17.25500 1.000 34.56204 463 PRO A C 1
ATOM 3530 O O . PRO A 1 465 ? -38.81400 42.94100 17.16400 1.000 31.92225 463 PRO A O 1
ATOM 3534 N N . GLN A 1 466 ? -36.86400 42.07100 17.93100 1.000 31.31691 464 GLN A N 1
ATOM 3535 C CA . GLN A 1 466 ? -37.56000 40.99900 18.64100 1.000 33.58297 464 GLN A CA 1
ATOM 3536 C C . GLN A 1 466 ? -38.48600 41.57600 19.71100 1.000 34.70679 464 GLN A C 1
ATOM 3537 O O . GLN A 1 466 ? -39.56700 41.02400 19.96200 1.000 32.95395 464 GLN A O 1
ATOM 3543 N N . ASP A 1 467 ? -38.12600 42.74000 20.28100 1.000 33.79353 465 ASP A N 1
ATOM 3544 C CA . ASP A 1 467 ? -38.99000 43.40200 21.25700 1.000 35.06999 465 ASP A CA 1
ATOM 3545 C C . ASP A 1 467 ? -40.26100 43.92000 20.58200 1.000 36.05432 465 ASP A C 1
ATOM 3546 O O . ASP A 1 467 ? -41.37200 43.76900 21.11400 1.000 35.53058 465 ASP A O 1
ATOM 3551 N N . ILE A 1 468 ? -40.10900 44.56300 19.41700 1.000 33.96723 466 ILE A N 1
ATOM 3552 C CA . ILE A 1 468 ? -41.27100 45.07900 18.69700 1.000 35.88062 466 ILE A CA 1
ATOM 3553 C C . ILE A 1 468 ? -42.13800 43.93500 18.17800 1.000 35.59637 466 ILE A C 1
ATOM 3554 O O . ILE A 1 468 ? -43.37200 44.01800 18.22600 1.000 34.37781 466 ILE A O 1
ATOM 3559 N N . GLU A 1 469 ? -41.51000 42.84600 17.69100 1.000 32.57759 467 GLU A N 1
ATOM 3560 C CA . GLU A 1 469 ? -42.27300 41.72500 17.12400 1.000 35.60164 467 GLU A CA 1
ATOM 3561 C C . GLU A 1 469 ? -43.13300 41.04800 18.18200 1.000 36.24908 467 GLU A C 1
ATOM 3562 O O . GLU A 1 469 ? -44.27100 40.64500 17.91000 1.000 34.80154 467 GLU A O 1
ATOM 3568 N N . LEU A 1 470 ? -42.61400 40.95500 19.40200 1.000 34.62257 468 LEU A N 1
ATOM 3569 C CA . LEU A 1 470 ? -43.37100 40.37900 20.49700 1.000 37.78085 468 LEU A CA 1
ATOM 3570 C C . LEU A 1 470 ? -44.55100 41.25900 20.86200 1.000 38.83887 468 LEU A C 1
ATOM 3571 O O . LEU A 1 470 ? -45.65100 40.75800 21.12100 1.000 40.13639 468 LEU A O 1
ATOM 3576 N N . THR A 1 471 ? -44.35700 42.58100 20.86100 1.000 37.66241 469 THR A N 1
ATOM 3577 C CA . THR A 1 471 ? -45.46900 43.47400 21.12000 1.000 37.07813 469 THR A CA 1
ATOM 3578 C C . THR A 1 471 ? -46.55300 43.31700 20.05000 1.000 37.28342 469 THR A C 1
ATOM 3579 O O . THR A 1 471 ? -47.74500 43.29200 20.36300 1.000 36.98601 469 THR A O 1
ATOM 3583 N N . VAL A 1 472 ? -46.15900 43.18400 18.78100 1.000 36.23592 470 VAL A N 1
ATOM 3584 C CA . VAL A 1 472 ? -47.13800 43.11400 17.69000 1.000 37.76242 470 VAL A CA 1
ATOM 3585 C C . VAL A 1 472 ? -47.95600 41.82300 17.75200 1.000 38.21774 470 VAL A C 1
ATOM 3586 O O . VAL A 1 472 ? -49.18700 41.84500 17.62200 1.000 35.25949 470 VAL A O 1
ATOM 3590 N N . GLU A 1 473 ? -47.28100 40.68200 17.92600 1.000 35.49373 471 GLU A N 1
ATOM 3591 C CA . GLU A 1 473 ? -47.95300 39.39500 17.76500 1.000 40.59960 471 GLU A CA 1
ATOM 3592 C C . GLU A 1 473 ? -49.10900 39.20900 18.73600 1.000 38.19668 471 GLU A C 1
ATOM 3593 O O . GLU A 1 473 ? -50.06800 38.51700 18.40200 1.000 39.89952 471 GLU A O 1
ATOM 3599 N N . VAL A 1 474 ? -49.01300 39.76200 19.95100 1.000 38.17037 472 VAL A N 1
ATOM 3600 C CA . VAL A 1 474 ? -50.08200 39.64100 20.93900 1.000 40.76541 472 VAL A CA 1
ATOM 3601 C C . VAL A 1 474 ? -51.13000 40.74900 20.82400 1.000 40.39432 472 VAL A C 1
ATOM 3602 O O . VAL A 1 474 ? -52.11400 40.73400 21.57600 1.000 39.65739 472 VAL A O 1
ATOM 3606 N N . ALA A 1 475 ? -50.96400 41.69800 19.89300 1.000 40.87069 473 ALA A N 1
ATOM 3607 C CA . ALA A 1 475 ? -51.88100 42.83300 19.78000 1.000 39.87320 473 ALA A CA 1
ATOM 3608 C C . ALA A 1 475 ? -53.27500 42.43700 19.30500 1.000 39.72318 473 ALA A C 1
ATOM 3609 O O . ALA A 1 475 ? -54.23200 43.16700 19.57400 1.000 40.93386 473 ALA A O 1
ATOM 3611 N N . HIS A 1 476 ? -53.40700 41.32100 18.59400 1.000 39.71266 474 HIS A N 1
ATOM 3612 C CA . HIS A 1 476 ? -54.67800 40.90700 18.02800 1.000 42.70512 474 HIS A CA 1
ATOM 3613 C C . HIS A 1 476 ? -54.67900 39.39600 17.88200 1.000 41.99977 474 HIS A C 1
ATOM 3614 O O . HIS A 1 476 ? -53.63000 38.80000 17.59400 1.000 39.31787 474 HIS A O 1
ATOM 3621 N N . PRO A 1 477 ? -55.83600 38.75500 18.07300 1.000 41.46550 475 PRO A N 1
ATOM 3622 C CA . PRO A 1 477 ? -55.93200 37.29900 17.87900 1.000 44.15266 475 PRO A CA 1
ATOM 3623 C C . PRO A 1 477 ? -55.63700 36.83100 16.46300 1.000 44.04212 475 PRO A C 1
ATOM 3624 O O . PRO A 1 477 ? -55.33500 35.64500 16.26800 1.000 44.62377 475 PRO A O 1
ATOM 3628 N N . ALA A 1 478 ? -55.76900 37.70400 15.46600 1.000 43.36573 476 ALA A N 1
ATOM 3629 C CA . ALA A 1 478 ? -55.60100 37.31700 14.07300 1.000 42.08136 476 ALA A CA 1
ATOM 3630 C C . ALA A 1 478 ? -54.15500 37.10500 13.67700 1.000 39.07574 476 ALA A C 1
ATOM 3631 O O . ALA A 1 478 ? -53.92100 36.63600 12.56100 1.000 39.24155 476 ALA A O 1
ATOM 3633 N N . LEU A 1 479 ? -53.19200 37.50200 14.50400 1.000 40.37853 477 LEU A N 1
ATOM 3634 C CA . LEU A 1 479 ? -51.77600 37.46100 14.13200 1.000 37.88086 477 LEU A CA 1
ATOM 3635 C C . LEU A 1 479 ? -51.12000 36.19600 14.67800 1.000 39.57053 477 LEU A C 1
ATOM 3636 O O . LEU A 1 479 ? -51.31400 35.83200 15.84300 1.000 41.43655 477 LEU A O 1
ATOM 3641 N N . ARG A 1 480 ? -50.33100 35.52800 13.84000 1.000 43.53417 478 ARG A N 1
ATOM 3642 C CA . ARG A 1 480 ? -49.74100 34.25000 14.23900 1.000 46.81614 478 ARG A CA 1
ATOM 3643 C C . ARG A 1 480 ? -48.43800 34.50600 14.97600 1.000 46.96353 478 ARG A C 1
ATOM 3644 O O . ARG A 1 480 ? -47.55400 35.19600 14.46200 1.000 45.65284 478 ARG A O 1
ATOM 3652 N N . GLN A 1 481 ? -48.31400 33.92500 16.16400 1.000 42.98936 479 GLN A N 1
ATOM 3653 C CA . GLN A 1 481 ? -47.11900 34.14000 16.96100 1.000 44.26583 479 GLN A CA 1
ATOM 3654 C C . GLN A 1 481 ? -45.88100 33.59900 16.25200 1.000 46.04499 479 GLN A C 1
ATOM 3655 O O . GLN A 1 481 ? -45.92300 32.55400 15.58600 1.000 44.50270 479 GLN A O 1
ATOM 3661 N N . GLY A 1 482 ? -44.75900 34.28500 16.45900 1.000 43.38152 480 GLY A N 1
ATOM 3662 C CA . GLY A 1 482 ? -43.47800 33.82300 15.98700 1.000 43.37362 480 GLY A CA 1
ATOM 3663 C C . GLY A 1 482 ? -43.25100 33.98900 14.50000 1.000 42.15505 480 GLY A C 1
ATOM 3664 O O . GLY A 1 482 ? -42.22300 33.53100 13.99600 1.000 48.29000 480 GLY A O 1
ATOM 3665 N N . ALA A 1 483 ? -44.13500 34.66500 13.78700 1.000 34.56730 481 ALA A N 1
ATOM 3666 C CA . ALA A 1 483 ? -44.04200 34.77700 12.33800 1.000 35.45951 481 ALA A CA 1
ATOM 3667 C C . ALA A 1 483 ? -44.19000 36.24000 11.91700 1.000 33.15661 481 ALA A C 1
ATOM 3668 O O . ALA A 1 483 ? -45.02800 36.60700 11.09100 1.000 33.05923 481 ALA A O 1
ATOM 3670 N N . GLY A 1 484 ? -43.39500 37.11300 12.53800 1.000 32.14070 482 GLY A N 1
ATOM 3671 C CA . GLY A 1 484 ? -43.41000 38.52600 12.20400 1.000 29.57723 482 GLY A CA 1
ATOM 3672 C C . GLY A 1 484 ? -41.99700 39.07300 12.18900 1.000 29.46406 482 GLY A C 1
ATOM 3673 O O . GLY A 1 484 ? -41.07400 38.45600 12.72300 1.000 27.96388 482 GLY A O 1
ATOM 3674 N N . ALA A 1 485 ? -41.84200 40.25900 11.56900 1.000 24.72139 483 ALA A N 1
ATOM 3675 C CA . ALA A 1 485 ? -40.55600 40.93200 11.46900 1.000 25.17933 483 ALA A CA 1
ATOM 3676 C C . ALA A 1 485 ? -40.76800 42.44100 11.56800 1.000 28.68239 483 ALA A C 1
ATOM 3677 O O . ALA A 1 485 ? -41.70600 42.97300 10.96700 1.000 26.79005 483 ALA A O 1
ATOM 3679 N N . ALA A 1 486 ? -39.93300 43.11700 12.36400 1.000 28.71923 484 ALA A N 1
ATOM 3680 C CA . ALA A 1 486 ? -39.86900 44.57900 12.40700 1.000 26.55845 484 ALA A CA 1
ATOM 3681 C C . ALA A 1 486 ? -38.59100 45.02200 11.70900 1.000 26.32947 484 ALA A C 1
ATOM 3682 O O . ALA A 1 486 ? -37.48700 44.66700 12.13400 1.000 24.66875 484 ALA A O 1
ATOM 3684 N N . VAL A 1 487 ? -38.72900 45.79200 10.63900 1.000 28.11653 485 VAL A N 1
ATOM 3685 C CA . VAL A 1 487 ? -37.56600 46.26100 9.90000 1.000 28.82977 485 VAL A CA 1
ATOM 3686 C C . VAL A 1 487 ? -37.71700 47.76200 9.71000 1.000 28.24023 485 VAL A C 1
ATOM 3687 O O . VAL A 1 487 ? -38.80400 48.32100 9.87900 1.000 29.46669 485 VAL A O 1
ATOM 3691 N N . SER A 1 488 ? -36.61900 48.41100 9.34000 1.000 27.70069 486 SER A N 1
ATOM 3692 C CA . SER A 1 488 ? -36.65900 49.82700 9.02800 1.000 32.25913 486 SER A CA 1
ATOM 3693 C C . SER A 1 488 ? -36.42400 50.00900 7.53600 1.000 34.82260 486 SER A C 1
ATOM 3694 O O . SER A 1 488 ? -35.75700 49.19700 6.90400 1.000 36.27540 486 SER A O 1
ATOM 3697 N N . VAL A 1 489 ? -37.06100 51.02400 6.95000 1.000 34.16462 487 VAL A N 1
ATOM 3698 C CA . VAL A 1 489 ? -36.91600 51.32200 5.53400 1.000 35.44899 487 VAL A CA 1
ATOM 3699 C C . VAL A 1 489 ? -36.70300 52.82100 5.40200 1.000 39.67055 487 VAL A C 1
ATOM 3700 O O . VAL A 1 489 ? -37.18000 53.62100 6.21800 1.000 36.11222 487 VAL A O 1
ATOM 3704 N N . ASP A 1 490 ? -35.96300 53.20000 4.37400 1.000 39.66791 488 ASP A N 1
ATOM 3705 C CA . ASP A 1 490 ? -35.67200 54.61000 4.16900 1.000 45.04487 488 ASP A CA 1
ATOM 3706 C C . ASP A 1 490 ? -36.87600 55.32500 3.54600 1.000 44.22899 488 ASP A C 1
ATOM 3707 O O . ASP A 1 490 ? -37.40200 54.88500 2.51800 1.000 39.58896 488 ASP A O 1
ATOM 3712 N N . VAL A 1 491 ? -37.32400 56.41300 4.18500 1.000 46.20817 489 VAL A N 1
ATOM 3713 C CA . VAL A 1 491 ? -38.40100 57.26400 3.67600 1.000 46.65033 489 VAL A CA 1
ATOM 3714 C C . VAL A 1 491 ? -37.85100 58.68900 3.58400 1.000 51.73778 489 VAL A C 1
ATOM 3715 O O . VAL A 1 491 ? -37.71700 59.38200 4.60000 1.000 51.14561 489 VAL A O 1
ATOM 3719 N N . ASN A 1 492 ? -37.49800 59.12100 2.37500 1.000 48.05839 490 ASN A N 1
ATOM 3720 C CA . ASN A 1 492 ? -36.93900 60.45500 2.14300 1.000 59.85454 490 ASN A CA 1
ATOM 3721 C C . ASN A 1 492 ? -35.73800 60.70800 3.05300 1.000 59.96245 490 ASN A C 1
ATOM 3722 O O . ASN A 1 492 ? -35.62900 61.75400 3.70100 1.000 55.46981 490 ASN A O 1
ATOM 3727 N N . GLY A 1 493 ? -34.82400 59.73000 3.09000 1.000 54.02753 491 GLY A N 1
ATOM 3728 C CA . GLY A 1 493 ? -33.61600 59.84100 3.88000 1.000 52.10625 491 GLY A CA 1
ATOM 3729 C C . GLY A 1 493 ? -33.77800 59.52800 5.35300 1.000 53.53800 491 GLY A C 1
ATOM 3730 O O . GLY A 1 493 ? -32.79000 59.59900 6.09300 1.000 55.32505 491 GLY A O 1
ATOM 3731 N N . GLU A 1 494 ? -34.97500 59.16100 5.80400 1.000 48.79796 492 GLU A N 1
ATOM 3732 C CA . GLU A 1 494 ? -35.23100 58.89800 7.21300 1.000 50.22181 492 GLU A CA 1
ATOM 3733 C C . GLU A 1 494 ? -35.63700 57.44500 7.39900 1.000 41.48129 492 GLU A C 1
ATOM 3734 O O . GLU A 1 494 ? -36.52800 56.95500 6.70400 1.000 42.02083 492 GLU A O 1
ATOM 3740 N N . GLU A 1 495 ? -35.01900 56.77500 8.36200 1.000 40.24167 493 GLU A N 1
ATOM 3741 C CA . GLU A 1 495 ? -35.40500 55.40100 8.66300 1.000 38.66253 493 GLU A CA 1
ATOM 3742 C C . GLU A 1 495 ? -36.78400 55.39400 9.32300 1.000 36.27803 493 GLU A C 1
ATOM 3743 O O . GLU A 1 495 ? -37.09000 56.24000 10.17100 1.000 34.32780 493 GLU A O 1
ATOM 3749 N N . GLN A 1 496 ? -37.63200 54.45900 8.90000 1.000 33.74615 494 GLN A N 1
ATOM 3750 C CA . GLN A 1 496 ? -38.99500 54.34900 9.40400 1.000 32.09859 494 GLN A CA 1
ATOM 3751 C C . GLN A 1 496 ? -39.32900 52.87900 9.59300 1.000 33.31189 494 GLN A C 1
ATOM 3752 O O . GLN A 1 496 ? -38.84400 52.02300 8.84800 1.000 30.68263 494 GLN A O 1
ATOM 3758 N N . LEU A 1 497 ? -40.19100 52.59500 10.57400 1.000 31.90119 495 LEU A N 1
ATOM 3759 C CA . LEU A 1 497 ? -40.52300 51.21600 10.91200 1.000 29.86148 495 LEU A CA 1
ATOM 3760 C C . LEU A 1 497 ? -41.53400 50.61100 9.92600 1.000 31.76433 495 LEU A C 1
ATOM 3761 O O . LEU A 1 497 ? -42.59300 51.20600 9.65900 1.000 28.99821 495 LEU A O 1
ATOM 3766 N N . VAL A 1 498 ? -41.24200 49.38400 9.44600 1.000 26.39527 496 VAL A N 1
ATOM 3767 C CA . VAL A 1 498 ? -42.19600 48.59800 8.66900 1.000 27.47435 496 VAL A CA 1
ATOM 3768 C C . VAL A 1 498 ? -42.40100 47.25900 9.37700 1.000 29.18508 496 VAL A C 1
ATOM 3769 O O . VAL A 1 498 ? -41.43800 46.67900 9.89400 1.000 26.64530 496 VAL A O 1
ATOM 3773 N N . ILE A 1 499 ? -43.66000 46.79300 9.42700 1.000 25.08195 497 ILE A N 1
ATOM 3774 C CA . ILE A 1 499 ? -44.04500 45.54500 10.07900 1.000 27.01903 497 ILE A CA 1
ATOM 3775 C C . ILE A 1 499 ? -44.48200 44.55900 8.99800 1.000 26.83216 497 ILE A C 1
ATOM 3776 O O . ILE A 1 499 ? -45.33100 44.87400 8.14900 1.000 26.74531 497 ILE A O 1
ATOM 3781 N N . VAL A 1 500 ? -43.91600 43.36000 9.04100 1.000 26.30052 498 VAL A N 1
ATOM 3782 C CA . VAL A 1 500 ? -44.33400 42.25700 8.18200 1.000 24.96089 498 VAL A CA 1
ATOM 3783 C C . VAL A 1 500 ? -44.79600 41.14000 9.11200 1.000 27.02166 498 VAL A C 1
ATOM 3784 O O . VAL A 1 500 ? -44.01500 40.67000 9.95100 1.000 26.97955 498 VAL A O 1
ATOM 3788 N N . GLN A 1 501 ? -46.07200 40.74500 8.99900 1.000 25.43463 499 GLN A N 1
ATOM 3789 C CA . GLN A 1 501 ? -46.66800 39.89300 10.02000 1.000 28.41920 499 GLN A CA 1
ATOM 3790 C C . GLN A 1 501 ? -47.64600 38.91800 9.38700 1.000 30.14309 499 GLN A C 1
ATOM 3791 O O . GLN A 1 501 ? -48.52900 39.33500 8.62600 1.000 27.47961 499 GLN A O 1
ATOM 3797 N N . GLU A 1 502 ? -47.49000 37.62300 9.70800 1.000 30.06939 500 GLU A N 1
ATOM 3798 C CA . GLU A 1 502 ? -48.42900 36.60300 9.23400 1.000 30.64315 500 GLU A CA 1
ATOM 3799 C C . GLU A 1 502 ? -49.74000 36.66000 10.01000 1.000 32.18807 500 GLU A C 1
ATOM 3800 O O . GLU A 1 502 ? -49.76200 36.87600 11.22500 1.000 33.42769 500 GLU A O 1
ATOM 3806 N N . VAL A 1 503 ? -50.83000 36.46100 9.31500 1.000 31.66959 501 VAL A N 1
ATOM 3807 C CA . VAL A 1 503 ? -52.10100 36.28100 9.99500 1.000 33.78826 501 VAL A CA 1
ATOM 3808 C C . VAL A 1 503 ? -52.40900 34.78800 10.05900 1.000 37.59924 501 VAL A C 1
ATOM 3809 O O . VAL A 1 503 ? -51.97000 33.99500 9.21600 1.000 36.82020 501 VAL A O 1
ATOM 3813 N N . GLU A 1 504 ? -53.19400 34.40100 11.06100 1.000 40.37853 502 GLU A N 1
ATOM 3814 C CA . GLU A 1 504 ? -53.56400 33.00600 11.23100 1.000 43.06043 502 GLU A CA 1
ATOM 3815 C C . GLU A 1 504 ? -54.45200 32.51800 10.08200 1.000 46.55295 502 GLU A C 1
ATOM 3816 O O . GLU A 1 504 ? -55.16400 33.30000 9.44200 1.000 42.44719 502 GLU A O 1
ATOM 3822 N N . ARG A 1 505 ? -54.39300 31.19600 9.82000 1.000 46.17922 503 ARG A N 1
ATOM 3823 C CA . ARG A 1 505 ? -55.14800 30.60800 8.71300 1.000 49.16642 503 ARG A CA 1
ATOM 3824 C C . ARG A 1 505 ? -56.63700 30.83800 8.90000 1.000 53.69065 503 ARG A C 1
ATOM 3825 O O . ARG A 1 505 ? -57.36800 31.09100 7.93400 1.000 55.29084 503 ARG A O 1
ATOM 3833 N N . LYS A 1 506 ? -57.10400 30.76600 10.14200 1.000 53.23007 504 LYS A N 1
ATOM 3834 C CA . LYS A 1 506 ? -58.53200 30.92300 10.39000 1.000 59.08866 504 LYS A CA 1
ATOM 3835 C C . LYS A 1 506 ? -59.03600 32.34800 10.20400 1.000 58.30436 504 LYS A C 1
ATOM 3836 O O . LYS A 1 506 ? -60.25100 32.52200 10.06800 1.000 54.67234 504 LYS A O 1
ATOM 3842 N N . TYR A 1 507 ? -58.15500 33.36300 10.22800 1.000 52.20100 505 TYR A N 1
ATOM 3843 C CA . TYR A 1 507 ? -58.56000 34.75400 10.04600 1.000 56.29886 505 TYR A CA 1
ATOM 3844 C C . TYR A 1 507 ? -58.21300 35.30500 8.66900 1.000 58.07802 505 TYR A C 1
ATOM 3845 O O . TYR A 1 507 ? -58.49500 36.47800 8.40800 1.000 58.22277 505 TYR A O 1
ATOM 3854 N N . ALA A 1 508 ? -57.61400 34.50300 7.78200 1.000 58.64914 506 ALA A N 1
ATOM 3855 C CA . ALA A 1 508 ? -57.17700 35.04000 6.49400 1.000 59.29922 506 ALA A CA 1
ATOM 3856 C C . ALA A 1 508 ? -58.36500 35.40300 5.59900 1.000 65.04990 506 ALA A C 1
ATOM 3857 O O . ALA A 1 508 ? -58.24000 36.27100 4.72600 1.000 68.76088 506 ALA A O 1
ATOM 3859 N N . ARG A 1 509 ? -59.51400 34.74800 5.77800 1.000 63.07072 507 ARG A N 1
ATOM 3860 C CA . ARG A 1 509 ? -60.65500 35.02900 4.91700 1.000 65.42890 507 ARG A CA 1
ATOM 3861 C C . ARG A 1 509 ? -61.55500 36.14900 5.43000 1.000 59.99667 507 ARG A C 1
ATOM 3862 O O . ARG A 1 509 ? -62.23700 36.78600 4.61700 1.000 56.81207 507 ARG A O 1
ATOM 3870 N N . LYS A 1 510 ? -61.47300 36.50200 6.71400 1.000 58.20172 508 LYS A N 1
ATOM 3871 C CA . LYS A 1 510 ? -62.34500 37.51700 7.29400 1.000 56.00672 508 LYS A CA 1
ATOM 3872 C C . LYS A 1 510 ? -61.52600 38.65600 7.89900 1.000 49.70859 508 LYS A C 1
ATOM 3873 O O . LYS A 1 510 ? -61.98800 39.34500 8.80700 1.000 49.83229 508 LYS A O 1
ATOM 3879 N N . LEU A 1 511 ? -60.39000 38.98800 7.30300 1.000 49.75333 509 LEU A N 1
ATOM 3880 C CA . LEU A 1 511 ? -59.44900 39.85900 7.98300 1.000 42.84198 509 LEU A CA 1
ATOM 3881 C C . LEU A 1 511 ? -59.88700 41.30400 7.80300 1.000 40.99702 509 LEU A C 1
ATOM 3882 O O . LEU A 1 511 ? -59.99900 41.79800 6.67600 1.000 45.61073 509 LEU A O 1
ATOM 3887 N N . ASN A 1 512 ? -60.17600 41.96400 8.92100 1.000 36.05432 510 ASN A N 1
ATOM 3888 C CA . ASN A 1 512 ? -60.44900 43.39900 8.95000 1.000 36.24645 510 ASN A CA 1
ATOM 3889 C C . ASN A 1 512 ? -59.10100 44.10500 9.10200 1.000 35.12000 510 ASN A C 1
ATOM 3890 O O . ASN A 1 512 ? -58.57400 44.27100 10.20700 1.000 33.85669 510 ASN A O 1
ATOM 3895 N N . VAL A 1 513 ? -58.51900 44.50200 7.96900 1.000 36.51227 511 VAL A N 1
ATOM 3896 C CA . VAL A 1 513 ? -57.15600 45.03000 7.97600 1.000 34.68837 511 VAL A CA 1
ATOM 3897 C C . VAL A 1 513 ? -57.07700 46.30700 8.82100 1.000 33.88827 511 VAL A C 1
ATOM 3898 O O . VAL A 1 513 ? -56.18900 46.45700 9.66500 1.000 30.96687 511 VAL A O 1
ATOM 3902 N N . ALA A 1 514 ? -58.04400 47.22200 8.65100 1.000 35.45425 512 ALA A N 1
ATOM 3903 C CA . ALA A 1 514 ? -58.00600 48.49000 9.38900 1.000 34.80417 512 ALA A CA 1
ATOM 3904 C C . ALA A 1 514 ? -58.08800 48.27900 10.91100 1.000 32.34862 512 ALA A C 1
ATOM 3905 O O . ALA A 1 514 ? -57.32300 48.88700 11.67400 1.000 31.22216 512 ALA A O 1
ATOM 3907 N N . ALA A 1 515 ? -58.98500 47.40300 11.37600 1.000 31.88803 513 ALA A N 1
ATOM 3908 C CA . ALA A 1 515 ? -59.11200 47.16700 12.81400 1.000 30.40365 513 ALA A CA 1
ATOM 3909 C C . ALA A 1 515 ? -57.84500 46.53500 13.38900 1.000 30.75369 513 ALA A C 1
ATOM 3910 O O . ALA A 1 515 ? -57.33400 46.98200 14.42400 1.000 29.50091 513 ALA A O 1
ATOM 3912 N N . VAL A 1 516 ? -57.31600 45.50000 12.73700 1.000 30.42470 514 VAL A N 1
ATOM 3913 C CA . VAL A 1 516 ? -56.09800 44.85400 13.24200 1.000 30.44049 514 VAL A CA 1
ATOM 3914 C C . VAL A 1 516 ? -54.88800 45.78500 13.12400 1.000 28.22970 514 VAL A C 1
ATOM 3915 O O . VAL A 1 516 ? -54.04600 45.86300 14.03100 1.000 27.11115 514 VAL A O 1
ATOM 3919 N N . ALA A 1 517 ? -54.76600 46.50400 12.00800 1.000 29.42721 515 ALA A N 1
ATOM 3920 C CA . ALA A 1 517 ? -53.68600 47.48400 11.90300 1.000 29.91411 515 ALA A CA 1
ATOM 3921 C C . ALA A 1 517 ? -53.76100 48.50700 13.03800 1.000 29.44564 515 ALA A C 1
ATOM 3922 O O . ALA A 1 517 ? -52.73700 48.86000 13.64500 1.000 26.00049 515 ALA A O 1
ATOM 3924 N N . GLN A 1 518 ? -54.97400 48.95300 13.37400 1.000 26.48212 516 GLN A N 1
ATOM 3925 C CA . GLN A 1 518 ? -55.14300 49.90800 14.47100 1.000 28.84030 516 GLN A CA 1
ATOM 3926 C C . GLN A 1 518 ? -54.63700 49.33500 15.78700 1.000 29.61408 516 GLN A C 1
ATOM 3927 O O . GLN A 1 518 ? -53.91100 50.00700 16.52500 1.000 29.05348 516 GLN A O 1
ATOM 3933 N N . ALA A 1 519 ? -54.97700 48.06600 16.07100 1.000 31.56168 517 ALA A N 1
ATOM 3934 C CA . ALA A 1 519 ? -54.51600 47.41400 17.29500 1.000 30.17993 517 ALA A CA 1
ATOM 3935 C C . ALA A 1 519 ? -52.99400 47.35500 17.33100 1.000 30.27205 517 ALA A C 1
ATOM 3936 O O . ALA A 1 519 ? -52.37900 47.54900 18.38900 1.000 31.56694 517 ALA A O 1
ATOM 3938 N N . ILE A 1 520 ? -52.37100 47.10600 16.18000 1.000 25.23197 518 ILE A N 1
ATOM 3939 C CA . ILE A 1 520 ? -50.91300 47.04500 16.12100 1.000 28.63764 518 ILE A CA 1
ATOM 3940 C C . ILE A 1 520 ? -50.30600 48.42200 16.36400 1.000 29.29299 518 ILE A C 1
ATOM 3941 O O . ILE A 1 520 ? -49.32700 48.56100 17.10700 1.000 30.47734 518 ILE A O 1
ATOM 3946 N N . ARG A 1 521 ? -50.84900 49.45600 15.71800 1.000 27.37697 519 ARG A N 1
ATOM 3947 C CA . ARG A 1 521 ? -50.33700 50.80500 15.96300 1.000 32.20123 519 ARG A CA 1
ATOM 3948 C C . ARG A 1 521 ? -50.46400 51.17700 17.44200 1.000 31.73012 519 ARG A C 1
ATOM 3949 O O . ARG A 1 521 ? -49.53100 51.73300 18.03200 1.000 31.64853 519 ARG A O 1
ATOM 3957 N N . GLY A 1 522 ? -51.57500 50.80500 18.07700 1.000 31.69327 520 GLY A N 1
ATOM 3958 C CA . GLY A 1 522 ? -51.73200 51.12100 19.48500 1.000 34.97525 520 GLY A CA 1
ATOM 3959 C C . GLY A 1 522 ? -50.73800 50.38900 20.37300 1.000 33.70404 520 GLY A C 1
ATOM 3960 O O . GLY A 1 522 ? -50.17600 50.97600 21.30200 1.000 35.03841 520 GLY A O 1
ATOM 3961 N N . ALA A 1 523 ? -50.46600 49.11500 20.07900 1.000 32.82236 521 ALA A N 1
ATOM 3962 C CA . ALA A 1 523 ? -49.52400 48.38800 20.92400 1.000 33.47770 521 ALA A CA 1
ATOM 3963 C C . ALA A 1 523 ? -48.10900 48.95900 20.79300 1.000 33.44875 521 ALA A C 1
ATOM 3964 O O . ALA A 1 523 ? -47.42400 49.15900 21.79900 1.000 36.76757 521 ALA A O 1
ATOM 3966 N N . ILE A 1 524 ? -47.68100 49.28100 19.57100 1.000 32.11174 522 ILE A N 1
ATOM 3967 C CA . ILE A 1 524 ? -46.33000 49.78600 19.35600 1.000 34.14357 522 ILE A CA 1
ATOM 3968 C C . ILE A 1 524 ? -46.17000 51.17200 19.96700 1.000 35.44899 522 ILE A C 1
ATOM 3969 O O . ILE A 1 524 ? -45.13800 51.47600 20.58100 1.000 34.82786 522 ILE A O 1
ATOM 3974 N N . ALA A 1 525 ? -47.21500 52.00500 19.86900 1.000 33.31715 523 ALA A N 1
ATOM 3975 C CA . ALA A 1 525 ? -47.15800 53.35600 20.43500 1.000 36.88863 523 ALA A CA 1
ATOM 3976 C C . ALA A 1 525 ? -46.97900 53.30800 21.95300 1.000 38.11773 523 ALA A C 1
ATOM 3977 O O . ALA A 1 525 ? -46.11700 53.99600 22.50600 1.000 39.76529 523 ALA A O 1
ATOM 3979 N N . ALA A 1 526 ? -47.74500 52.44700 22.63200 1.000 36.58333 524 ALA A N 1
ATOM 3980 C CA . ALA A 1 526 ? -47.69800 52.37000 24.08600 1.000 40.33642 524 ALA A CA 1
ATOM 3981 C C . ALA A 1 526 ? -46.35100 51.83700 24.57800 1.000 41.14704 524 ALA A C 1
ATOM 3982 O O . ALA A 1 526 ? -45.74900 52.40700 25.49500 1.000 42.46825 524 ALA A O 1
ATOM 3984 N N . GLU A 1 527 ? -45.84100 50.77700 23.95700 1.000 37.09655 525 GLU A N 1
ATOM 3985 C CA . GLU A 1 527 ? -44.65000 50.12000 24.47300 1.000 41.23916 525 GLU A CA 1
ATOM 3986 C C . GLU A 1 527 ? -43.35100 50.69000 23.92900 1.000 41.33917 525 GLU A C 1
ATOM 3987 O O . GLU A 1 527 ? -42.34500 50.66200 24.63200 1.000 40.98649 525 GLU A O 1
ATOM 3993 N N . HIS A 1 528 ? -43.35000 51.24200 22.71400 1.000 41.97082 526 HIS A N 1
ATOM 3994 C CA . HIS A 1 528 ? -42.11200 51.66700 22.06500 1.000 41.03650 526 HIS A CA 1
ATOM 3995 C C . HIS A 1 528 ? -42.09600 53.10300 21.54000 1.000 43.17360 526 HIS A C 1
ATOM 3996 O O . HIS A 1 528 ? -41.03400 53.54700 21.08100 1.000 41.98661 526 HIS A O 1
ATOM 4003 N N . GLN A 1 529 ? -43.22800 53.82900 21.56800 1.000 41.62341 527 GLN A N 1
ATOM 4004 C CA . GLN A 1 529 ? -43.31500 55.22500 21.10600 1.000 41.37601 527 GLN A CA 1
ATOM 4005 C C . GLN A 1 529 ? -42.85900 55.37100 19.65800 1.000 43.21044 527 GLN A C 1
ATOM 4006 O O . GLN A 1 529 ? -42.14600 56.31400 19.30700 1.000 47.53201 527 GLN A O 1
ATOM 4012 N N . LEU A 1 530 ? -43.26500 54.42400 18.81900 1.000 42.02609 528 LEU A N 1
ATOM 4013 C CA . LEU A 1 530 ? -42.93400 54.38800 17.40300 1.000 41.62868 528 LEU A CA 1
ATOM 4014 C C . LEU A 1 530 ? -44.23000 54.35900 16.60300 1.000 41.11809 528 LEU A C 1
ATOM 4015 O O . LEU A 1 530 ? -45.25700 53.87100 17.07500 1.000 37.79927 528 LEU A O 1
ATOM 4020 N N . GLN A 1 531 ? -44.17600 54.88500 15.39700 1.000 39.63107 529 GLN A N 1
ATOM 4021 C CA . GLN A 1 531 ? -45.31700 54.88100 14.48400 1.000 40.15481 529 GLN A CA 1
ATOM 4022 C C . GLN A 1 531 ? -44.91500 54.13600 13.21800 1.000 35.34898 529 GLN A C 1
ATOM 4023 O O . GLN A 1 531 ? -44.06700 54.63900 12.45800 1.000 35.87009 529 GLN A O 1
ATOM 4029 N N . PRO A 1 532 ? -45.49000 52.97000 12.92500 1.000 36.34120 530 PRO A N 1
ATOM 4030 C CA . PRO A 1 532 ? -45.10800 52.24500 11.70100 1.000 34.78049 530 PRO A CA 1
ATOM 4031 C C . PRO A 1 532 ? -45.43500 53.04700 10.44800 1.000 30.37469 530 PRO A C 1
ATOM 4032 O O . PRO A 1 532 ? -46.52400 53.59800 10.31000 1.000 32.44336 530 PRO A O 1
ATOM 4036 N N . GLN A 1 533 ? -44.46700 53.11300 9.53700 1.000 32.64339 531 GLN A N 1
ATOM 4037 C CA . GLN A 1 533 ? -44.72400 53.60600 8.18700 1.000 35.03841 531 GLN A CA 1
ATOM 4038 C C . GLN A 1 533 ? -45.74300 52.72800 7.46700 1.000 34.00671 531 GLN A C 1
ATOM 4039 O O . GLN A 1 533 ? -46.58400 53.22700 6.70800 1.000 35.44899 531 GLN A O 1
ATOM 4045 N N . ALA A 1 534 ? -45.64600 51.42400 7.68700 1.000 32.24860 532 ALA A N 1
ATOM 4046 C CA . ALA A 1 534 ? -46.54900 50.49800 6.98700 1.000 33.58824 532 ALA A CA 1
ATOM 4047 C C . ALA A 1 534 ? -46.67900 49.16800 7.72400 1.000 32.73024 532 ALA A C 1
ATOM 4048 O O . ALA A 1 534 ? -45.73000 48.77000 8.41200 1.000 28.38498 532 ALA A O 1
ATOM 4050 N N . ILE A 1 535 ? -47.82600 48.52100 7.57000 1.000 30.27205 533 ILE A N 1
ATOM 4051 C CA . ILE A 1 535 ? -48.02100 47.16600 8.14600 1.000 34.08040 533 ILE A CA 1
ATOM 4052 C C . ILE A 1 535 ? -48.40600 46.25800 6.97800 1.000 35.60953 533 ILE A C 1
ATOM 4053 O O . ILE A 1 535 ? -49.36000 46.58600 6.27900 1.000 37.25183 533 ILE A O 1
ATOM 4058 N N . CYS A 1 536 ? -47.63700 45.20100 6.75500 1.000 32.55654 534 CYS A N 1
ATOM 4059 C CA . CYS A 1 536 ? -47.90200 44.27300 5.63500 1.000 31.56694 534 CYS A CA 1
ATOM 4060 C C . CYS A 1 536 ? -48.35100 42.93300 6.21400 1.000 31.48272 534 CYS A C 1
ATOM 4061 O O . CYS A 1 536 ? -47.55800 42.28900 6.90900 1.000 26.12945 534 CYS A O 1
ATOM 4064 N N . PHE A 1 537 ? -49.58900 42.55600 5.92900 1.000 31.25112 535 PHE A N 1
ATOM 4065 C CA . PHE A 1 537 ? -50.14500 41.27700 6.41600 1.000 30.78001 535 PHE A CA 1
ATOM 4066 C C . PHE A 1 537 ? -49.87700 40.23500 5.33100 1.000 31.22480 535 PHE A C 1
ATOM 4067 O O . PHE A 1 537 ? -50.16600 40.50900 4.16900 1.000 31.05372 535 PHE A O 1
ATOM 4075 N N . ILE A 1 538 ? -49.33000 39.09000 5.71400 1.000 27.82965 536 ILE A N 1
ATOM 4076 C CA . ILE A 1 538 ? -48.95500 38.06300 4.74800 1.000 31.04846 536 ILE A CA 1
ATOM 4077 C C . ILE A 1 538 ? -49.53200 36.70100 5.14300 1.000 31.89330 536 ILE A C 1
ATOM 4078 O O . ILE A 1 538 ? -49.94800 36.46400 6.28400 1.000 28.54290 536 ILE A O 1
ATOM 4083 N N . LYS A 1 539 ? -49.54400 35.80000 4.16100 1.000 31.48535 537 LYS A N 1
ATOM 4084 C CA . LYS A 1 539 ? -50.18300 34.50400 4.31700 1.000 35.69902 537 LYS A CA 1
ATOM 4085 C C . LYS A 1 539 ? -49.42600 33.61900 5.30800 1.000 33.48296 537 LYS A C 1
ATOM 4086 O O . LYS A 1 539 ? -48.18900 33.67500 5.41100 1.000 35.51215 537 LYS A O 1
ATOM 4092 N N . PRO A 1 540 ? -50.16000 32.81500 6.06400 1.000 36.30698 538 PRO A N 1
ATOM 4093 C CA . PRO A 1 540 ? -49.53400 31.89200 7.02000 1.000 38.83887 538 PRO A CA 1
ATOM 4094 C C . PRO A 1 540 ? -48.57700 30.95500 6.29600 1.000 39.00731 538 PRO A C 1
ATOM 4095 O O . PRO A 1 540 ? -48.87200 30.46700 5.20500 1.000 39.33366 538 PRO A O 1
ATOM 4099 N N . GLY A 1 541 ? -47.39200 30.77200 6.87500 1.000 39.19944 539 GLY A N 1
ATOM 4100 C CA . GLY A 1 541 ? -46.34100 29.97000 6.28300 1.000 38.70464 539 GLY A CA 1
ATOM 4101 C C . GLY A 1 541 ? -45.46200 30.66300 5.25700 1.000 37.34395 539 GLY A C 1
ATOM 4102 O O . GLY A 1 541 ? -44.51300 30.04200 4.76200 1.000 40.01006 539 GLY A O 1
ATOM 4103 N N . SER A 1 542 ? -45.69200 31.93700 4.94800 1.000 35.76218 540 SER A N 1
ATOM 4104 C CA . SER A 1 542 ? -45.01300 32.54000 3.80100 1.000 36.99654 540 SER A CA 1
ATOM 4105 C C . SER A 1 542 ? -43.85000 33.46400 4.16200 1.000 33.16187 540 SER A C 1
ATOM 4106 O O . SER A 1 542 ? -43.17600 33.94900 3.25000 1.000 32.65128 540 SER A O 1
ATOM 4109 N N . ILE A 1 543 ? -43.61700 33.74200 5.43800 1.000 33.25399 541 ILE A N 1
ATOM 4110 C CA . ILE A 1 543 ? -42.59400 34.73600 5.77800 1.000 34.03829 541 ILE A CA 1
ATOM 4111 C C . ILE A 1 543 ? -41.21300 34.16900 5.45800 1.000 31.05109 541 ILE A C 1
ATOM 4112 O O . ILE A 1 543 ? -41.01700 32.93900 5.54900 1.000 35.92273 541 ILE A O 1
ATOM 4117 N N . PRO A 1 544 ? -40.27300 34.98100 4.92100 1.000 33.18293 542 PRO A N 1
ATOM 4118 C CA . PRO A 1 544 ? -38.90100 34.47400 4.68300 1.000 32.95921 542 PRO A CA 1
ATOM 4119 C C . PRO A 1 544 ? -38.26600 33.91300 5.94800 1.000 33.33031 542 PRO A C 1
ATOM 4120 O O . PRO A 1 544 ? -38.19300 34.60500 6.97800 1.000 32.46179 542 PRO A O 1
ATOM 4124 N N . LYS A 1 545 ? -37.83100 32.65500 5.88000 1.000 33.52244 543 LYS A N 1
ATOM 4125 C CA . LYS A 1 545 ? -37.26100 31.92500 7.01100 1.000 34.95419 543 LYS A CA 1
ATOM 4126 C C . LYS A 1 545 ? -36.04900 31.11900 6.54500 1.000 34.47782 543 LYS A C 1
ATOM 4127 O O . LYS A 1 545 ? -35.92700 30.78900 5.36800 1.000 34.89103 543 LYS A O 1
ATOM 4133 N N . THR A 1 546 ? -35.18300 30.76000 7.49100 1.000 34.41202 544 THR A N 1
ATOM 4134 C CA . THR A 1 546 ? -34.13100 29.79100 7.24600 1.000 38.50198 544 THR A CA 1
ATOM 4135 C C . THR A 1 546 ? -34.71700 28.37100 7.29200 1.000 42.15505 544 THR A C 1
ATOM 4136 O O . THR A 1 546 ? -35.89300 28.16200 7.61000 1.000 39.77582 544 THR A O 1
ATOM 4140 N N . SER A 1 547 ? -33.87800 27.39000 6.96900 1.000 42.70512 545 SER A N 1
ATOM 4141 C CA . SER A 1 547 ? -34.31800 25.99700 7.01900 1.000 46.03710 545 SER A CA 1
ATOM 4142 C C . SER A 1 547 ? -34.72500 25.58700 8.43300 1.000 47.15565 545 SER A C 1
ATOM 4143 O O . SER A 1 547 ? -35.68700 24.83000 8.62000 1.000 48.89270 545 SER A O 1
ATOM 4146 N N . SER A 1 548 ? -34.00600 26.07600 9.44300 1.000 56.36992 546 SER A N 1
ATOM 4147 C CA . SER A 1 548 ? -34.37000 25.85600 10.83900 1.000 54.25651 546 SER A CA 1
ATOM 4148 C C . SER A 1 548 ? -35.60100 26.65500 11.27100 1.000 51.65356 546 SER A C 1
ATOM 4149 O O . SER A 1 548 ? -36.04900 26.50900 12.41100 1.000 54.34862 546 SER A O 1
ATOM 4152 N N . GLY A 1 549 ? -36.13100 27.53900 10.43400 1.000 43.67892 547 GLY A N 1
ATOM 4153 C CA . GLY A 1 549 ? -37.30800 28.29500 10.80100 1.000 41.43128 547 GLY A CA 1
ATOM 4154 C C . GLY A 1 549 ? -37.05400 29.67800 11.36900 1.000 41.50761 547 GLY A C 1
ATOM 4155 O O . GLY A 1 549 ? -38.02100 30.35300 11.73400 1.000 36.24119 547 GLY A O 1
ATOM 4156 N N . LYS A 1 550 ? -35.79600 30.12700 11.47200 1.000 36.51490 548 LYS A N 1
ATOM 4157 C CA . LYS A 1 550 ? -35.55000 31.50000 11.92400 1.000 36.88863 548 LYS A CA 1
ATOM 4158 C C . LYS A 1 550 ? -35.98300 32.51100 10.87400 1.000 34.12514 548 LYS A C 1
ATOM 4159 O O . LYS A 1 550 ? -35.68900 32.35500 9.69400 1.000 33.51454 548 LYS A O 1
ATOM 4165 N N . ILE A 1 551 ? -36.63900 33.58600 11.30900 1.000 34.40676 549 ILE A N 1
ATOM 4166 C CA . ILE A 1 551 ? -37.07700 34.61100 10.36800 1.000 33.13818 549 ILE A CA 1
ATOM 4167 C C . ILE A 1 551 ? -35.86000 35.31700 9.77700 1.000 31.51957 549 ILE A C 1
ATOM 4168 O O . ILE A 1 551 ? -34.86900 35.57000 10.47700 1.000 28.57711 549 ILE A O 1
ATOM 4173 N N . ARG A 1 552 ? -35.92300 35.60700 8.46500 1.000 31.14058 550 ARG A N 1
ATOM 4174 C CA . ARG A 1 552 ? -34.88300 36.35700 7.74700 1.000 32.20649 550 ARG A CA 1
ATOM 4175 C C . ARG A 1 552 ? -35.39900 37.79200 7.59800 1.000 28.45868 550 ARG A C 1
ATOM 4176 O O . ARG A 1 552 ? -36.08500 38.13400 6.63300 1.000 26.76374 550 ARG A O 1
ATOM 4184 N N . ARG A 1 553 ? -35.11300 38.62500 8.60500 1.000 29.07191 551 ARG A N 1
ATOM 4185 C CA . ARG A 1 553 ? -35.65200 39.99600 8.61900 1.000 32.35125 551 ARG A CA 1
ATOM 4186 C C . ARG A 1 553 ? -35.21100 40.77600 7.38700 1.000 28.43499 551 ARG A C 1
ATOM 4187 O O . ARG A 1 553 ? -36.03200 41.41900 6.72700 1.000 29.54828 551 ARG A O 1
ATOM 4195 N N . HIS A 1 554 ? -33.92500 40.70000 7.04000 1.000 29.06927 552 HIS A N 1
ATOM 4196 C CA . HIS A 1 554 ? -33.43800 41.37900 5.84300 1.000 31.97489 552 HIS A CA 1
ATOM 4197 C C . HIS A 1 554 ? -34.20800 40.95400 4.58400 1.000 30.47997 552 HIS A C 1
ATOM 4198 O O . HIS A 1 554 ? -34.46700 41.78600 3.71500 1.000 29.63250 552 HIS A O 1
ATOM 4205 N N . ALA A 1 555 ? -34.64700 39.69400 4.48800 1.000 30.47471 553 ALA A N 1
ATOM 4206 C CA . ALA A 1 555 ? -35.41700 39.26500 3.31700 1.000 29.43774 553 ALA A CA 1
ATOM 4207 C C . ALA A 1 555 ? -36.86800 39.71900 3.40100 1.000 29.13507 553 ALA A C 1
ATOM 4208 O O . ALA A 1 555 ? -37.52500 39.91800 2.36500 1.000 26.85585 553 ALA A O 1
ATOM 4210 N N . CYS A 1 556 ? -37.38800 39.87500 4.61700 1.000 28.29550 554 CYS A N 1
ATOM 4211 C CA . CYS A 1 556 ? -38.68800 40.52700 4.76400 1.000 29.81410 554 CYS A CA 1
ATOM 4212 C C . CYS A 1 556 ? -38.64100 41.95700 4.22000 1.000 25.29251 554 CYS A C 1
ATOM 4213 O O . CYS A 1 556 ? -39.52000 42.36800 3.46200 1.000 25.10564 554 CYS A O 1
ATOM 4216 N N . LYS A 1 557 ? -37.60200 42.71300 4.57300 1.000 27.66121 555 LYS A N 1
ATOM 4217 C CA . LYS A 1 557 ? -37.45400 44.06800 4.03700 1.000 28.93768 555 LYS A CA 1
ATOM 4218 C C . LYS A 1 557 ? -37.31000 44.05000 2.51300 1.000 29.15876 555 LYS A C 1
ATOM 4219 O O . LYS A 1 557 ? -37.92400 44.86100 1.81300 1.000 24.53715 555 LYS A O 1
ATOM 4225 N N . ALA A 1 558 ? -36.53000 43.09500 1.97300 1.000 30.36943 556 ALA A N 1
ATOM 4226 C CA . ALA A 1 558 ? -36.34800 43.02800 0.52200 1.000 30.89844 556 ALA A CA 1
ATOM 4227 C C . ALA A 1 558 ? -37.65400 42.68100 -0.19500 1.000 32.95658 556 ALA A C 1
ATOM 4228 O O . ALA A 1 558 ? -37.93300 43.20400 -1.28400 1.000 31.72222 556 ALA A O 1
ATOM 4230 N N . GLY A 1 559 ? -38.44900 41.77400 0.37900 1.000 32.04858 557 GLY A N 1
ATOM 4231 C CA . GLY A 1 559 ? -39.72000 41.41900 -0.24800 1.000 34.32254 557 GLY A CA 1
ATOM 4232 C C . GLY A 1 559 ? -40.75500 42.53200 -0.16900 1.000 33.02238 557 GLY A C 1
ATOM 4233 O O . GLY A 1 559 ? -41.52000 42.74100 -1.11700 1.000 34.74364 557 GLY A O 1
ATOM 4234 N N . PHE A 1 560 ? -40.77600 43.27800 0.95100 1.000 32.43547 558 PHE A N 1
ATOM 4235 C CA . PHE A 1 560 ? -41.67300 44.42900 1.07200 1.000 32.96448 558 PHE A CA 1
ATOM 4236 C C . PHE A 1 560 ? -41.35900 45.47700 0.02400 1.000 34.65679 558 PHE A C 1
ATOM 4237 O O . PHE A 1 560 ? -42.26700 46.03200 -0.60700 1.000 32.42494 558 PHE A O 1
ATOM 4245 N N . LEU A 1 561 ? -40.07300 45.71100 -0.22400 1.000 33.65667 559 LEU A N 1
ATOM 4246 C CA . LEU A 1 561 ? -39.67400 46.77600 -1.13100 1.000 35.52005 559 LEU A CA 1
ATOM 4247 C C . LEU A 1 561 ? -39.81700 46.37900 -2.59800 1.000 40.04691 559 LEU A C 1
ATOM 4248 O O . LEU A 1 561 ? -39.82200 47.25400 -3.46700 1.000 43.70261 559 LEU A O 1
ATOM 4253 N N . ASP A 1 562 ? -39.93100 45.08900 -2.90800 1.000 40.47591 560 ASP A N 1
ATOM 4254 C CA . ASP A 1 562 ? -40.10900 44.68300 -4.29100 1.000 39.27050 560 ASP A CA 1
ATOM 4255 C C . ASP A 1 562 ? -41.48400 44.10700 -4.60000 1.000 39.93374 560 ASP A C 1
ATOM 4256 O O . ASP A 1 562 ? -41.73800 43.77600 -5.75500 1.000 44.71326 560 ASP A O 1
ATOM 4261 N N . GLY A 1 563 ? -42.37600 43.97900 -3.62200 1.000 39.27576 561 GLY A N 1
ATOM 4262 C CA . GLY A 1 563 ? -43.70000 43.44500 -3.90200 1.000 36.41752 561 GLY A CA 1
ATOM 4263 C C . GLY A 1 563 ? -43.77600 41.93900 -4.11000 1.000 39.88899 561 GLY A C 1
ATOM 4264 O O . GLY A 1 563 ? -44.62400 41.47500 -4.88000 1.000 42.35245 561 GLY A O 1
ATOM 4265 N N . SER A 1 564 ? -42.90500 41.14400 -3.47200 1.000 37.40185 562 SER A N 1
ATOM 4266 C CA . SER A 1 564 ? -42.93300 39.69600 -3.67300 1.000 37.35448 562 SER A CA 1
ATOM 4267 C C . SER A 1 564 ? -43.42500 38.93000 -2.44800 1.000 37.75189 562 SER A C 1
ATOM 4268 O O . SER A 1 564 ? -43.46000 37.69500 -2.47900 1.000 38.98889 562 SER A O 1
ATOM 4271 N N . LEU A 1 565 ? -43.84900 39.60900 -1.39200 1.000 35.40688 563 LEU A N 1
ATOM 4272 C CA . LEU A 1 565 ? -44.44400 38.88600 -0.27500 1.000 37.95981 563 LEU A CA 1
ATOM 4273 C C . LEU A 1 565 ? -45.84100 38.37300 -0.65500 1.000 38.09404 563 LEU A C 1
ATOM 4274 O O . LEU A 1 565 ? -46.48800 38.86500 -1.58200 1.000 40.54433 563 LEU A O 1
ATOM 4279 N N . ALA A 1 566 ? -46.29900 37.35100 0.06600 1.000 37.51239 564 ALA A N 1
ATOM 4280 C CA . ALA A 1 566 ? -47.62400 36.77200 -0.16200 1.000 38.67306 564 ALA A CA 1
ATOM 4281 C C . ALA A 1 566 ? -48.64800 37.59000 0.63400 1.000 37.95718 564 ALA A C 1
ATOM 4282 O O . ALA A 1 566 ? -49.10700 37.18700 1.70400 1.000 37.19130 564 ALA A O 1
ATOM 4284 N N . VAL A 1 567 ? -48.97700 38.77800 0.11000 1.000 36.59649 565 VAL A N 1
ATOM 4285 C CA . VAL A 1 567 ? -49.82300 39.76500 0.84900 1.000 36.19118 565 VAL A CA 1
ATOM 4286 C C . VAL A 1 567 ? -51.31400 39.42600 0.89100 1.000 38.44671 565 VAL A C 1
ATOM 4287 O O . VAL A 1 567 ? -51.87100 39.11400 -0.16400 1.000 40.71804 565 VAL A O 1
ATOM 4291 N N . VAL A 1 568 ? -51.91600 39.48600 2.08100 1.000 37.59398 566 VAL A N 1
ATOM 4292 C CA . VAL A 1 568 ? -53.38700 39.30900 2.23700 1.000 38.04667 566 VAL A CA 1
ATOM 4293 C C . VAL A 1 568 ? -53.99000 40.68500 2.56500 1.000 38.41776 566 VAL A C 1
ATOM 4294 O O . VAL A 1 568 ? -55.19600 40.85300 2.37500 1.000 36.21487 566 VAL A O 1
ATOM 4298 N N . GLY A 1 569 ? -53.16200 41.62400 3.02800 1.000 36.56754 567 GLY A N 1
ATOM 4299 C CA . GLY A 1 569 ? -53.63200 42.98200 3.35000 1.000 42.88672 567 GLY A CA 1
ATOM 4300 C C . GLY A 1 569 ? -52.49900 43.92500 3.71000 1.000 46.16080 567 GLY A C 1
ATOM 4301 O O . GLY A 1 569 ? -51.46000 43.44400 4.14600 1.000 40.27325 567 GLY A O 1
ATOM 4302 N N . GLU A 1 570 ? -52.70600 45.23000 3.52900 1.000 60.09931 568 GLU A N 1
ATOM 4303 C CA . GLU A 1 570 ? -51.62700 46.20300 3.80500 1.000 59.58609 568 GLU A CA 1
ATOM 4304 C C . GLU A 1 570 ? -52.19100 47.47900 4.42200 1.000 59.80191 56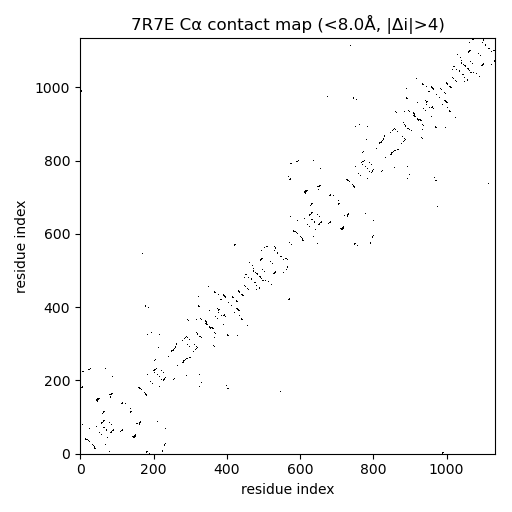8 GLU A C 1
ATOM 4305 O O . GLU A 1 570 ? -53.29700 47.88400 4.05400 1.000 59.79138 568 GLU A O 1
ATOM 4311 N N . TRP A 1 571 ? -51.44900 48.06900 5.34700 1.000 46.95300 569 TRP A N 1
ATOM 4312 C CA . TRP A 1 571 ? -51.86000 49.38200 5.88300 1.000 43.14465 569 TRP A CA 1
ATOM 4313 C C . TRP A 1 571 ? -50.71600 50.35300 5.65000 1.000 42.57089 569 TRP A C 1
ATOM 4314 O O . TRP A 1 571 ? -49.57000 49.99800 5.92500 1.000 39.98374 569 TRP A O 1
ATOM 4325 N N . GLN A 1 572 ? -51.04400 51.51700 5.13800 1.000 38.29407 570 GLN A N 1
ATOM 4326 C CA . GLN A 1 572 ? -50.07300 52.57800 4.90700 1.000 43.50258 570 GLN A CA 1
ATOM 4327 C C . GLN A 1 572 ? -50.75300 53.96400 4.91700 1.000 42.99989 570 GLN A C 1
ATOM 4328 O O . GLN A 1 572 ? -50.76300 54.66700 5.94300 1.000 39.83899 570 GLN A O 1
ATOM 4334 N N . VAL B 1 4 ? -1.56900 52.96500 31.58500 1.000 77.91724 2 VAL B N 1
ATOM 4335 C CA . VAL B 1 4 ? -2.36100 53.16600 30.37200 1.000 76.63287 2 VAL B CA 1
ATOM 4336 C C . VAL B 1 4 ? -2.07000 52.07100 29.32300 1.000 79.51216 2 VAL B C 1
ATOM 4337 O O . VAL B 1 4 ? -1.36700 52.23600 28.30800 1.000 74.66422 2 VAL B O 1
ATOM 4341 N N . GLY B 1 5 ? -2.64200 50.91800 29.63500 1.000 62.52329 3 GLY B N 1
ATOM 4342 C CA . GLY B 1 5 ? -2.62200 49.74100 28.80700 1.000 54.25914 3 GLY B CA 1
ATOM 4343 C C . GLY B 1 5 ? -3.60400 49.71000 27.66000 1.000 45.27648 3 GLY B C 1
ATOM 4344 O O . GLY B 1 5 ? -4.05200 48.63100 27.26900 1.000 45.57652 3 GLY B O 1
ATOM 4345 N N . GLN B 1 6 ? -4.01600 50.85600 27.15400 1.000 44.89222 4 GLN B N 1
ATOM 4346 C CA . GLN B 1 6 ? -4.89900 50.85400 25.99800 1.000 42.47615 4 GLN B CA 1
ATOM 4347 C C . GLN B 1 6 ? -4.14200 51.11100 24.70000 1.000 36.52280 4 GLN B C 1
ATOM 4348 O O . GLN B 1 6 ? -4.76600 51.22500 23.63900 1.000 35.96484 4 GLN B O 1
ATOM 4354 N N . PHE B 1 7 ? -2.81800 51.20600 24.75200 1.000 33.37505 5 PHE B N 1
ATOM 4355 C CA . PHE B 1 7 ? -2.05700 51.40200 23.53400 1.000 29.21929 5 PHE B CA 1
ATOM 4356 C C . PHE B 1 7 ? -1.83000 50.08900 22.80900 1.000 27.48224 5 PHE B C 1
ATOM 4357 O O . PHE B 1 7 ? -1.45700 49.07900 23.41600 1.000 25.27145 5 PHE B O 1
ATOM 4365 N N . ALA B 1 8 ? -2.02300 50.11900 21.49200 1.000 26.58740 6 ALA B N 1
ATOM 4366 C CA . ALA B 1 8 ? -1.88000 48.92800 20.67400 1.000 25.68466 6 ALA B CA 1
ATOM 4367 C C . ALA B 1 8 ? -0.44500 48.70900 20.19800 1.000 23.73442 6 ALA B C 1
ATOM 4368 O O . ALA B 1 8 ? -0.10500 47.59700 19.78600 1.000 23.99498 6 ALA B O 1
ATOM 4370 N N . ASN B 1 9 ? 0.41500 49.71400 20.29600 1.000 20.97883 7 ASN B N 1
ATOM 4371 C CA . ASN B 1 9 ? 1.77600 49.60900 19.78800 1.000 22.78431 7 ASN B CA 1
ATOM 4372 C C . ASN B 1 9 ? 2.62000 50.71500 20.41800 1.000 23.61862 7 ASN B C 1
ATOM 4373 O O . ASN B 1 9 ? 2.09400 51.68900 20.97100 1.000 20.46035 7 ASN B O 1
ATOM 4378 N N . PHE B 1 10 ? 3.95000 50.58100 20.26700 1.000 18.82331 8 PHE B N 1
ATOM 4379 C CA . PHE B 1 10 ? 4.84800 51.50700 20.92100 1.000 17.99953 8 PHE B CA 1
ATOM 4380 C C . PHE B 1 10 ? 4.87900 52.87200 20.25700 1.000 22.22372 8 PHE B C 1
ATOM 4381 O O . PHE B 1 10 ? 5.24300 53.83400 20.94200 1.000 20.76038 8 PHE B O 1
ATOM 4389 N N . VAL B 1 11 ? 4.50800 52.99600 18.97600 1.000 21.19991 9 VAL B N 1
ATOM 4390 C CA . VAL B 1 11 ? 4.44100 54.33600 18.36700 1.000 22.06844 9 VAL B CA 1
ATOM 4391 C C . VAL B 1 11 ? 3.36900 55.18000 19.06400 1.000 22.70272 9 VAL B C 1
ATOM 4392 O O . VAL B 1 11 ? 3.62100 56.31400 19.48300 1.000 21.68418 9 VAL B O 1
ATOM 4396 N N . ASP B 1 12 ? 2.15900 54.64700 19.19200 1.000 23.61336 10 ASP B N 1
ATOM 4397 C CA . ASP B 1 12 ? 1.13500 55.36700 19.93900 1.000 24.96352 10 ASP B CA 1
ATOM 4398 C C . ASP B 1 12 ? 1.58200 55.65700 21.36900 1.000 25.95311 10 ASP B C 1
ATOM 4399 O O . ASP B 1 12 ? 1.34300 56.75800 21.89700 1.000 24.82140 10 ASP B O 1
ATOM 4404 N N . LEU B 1 13 ? 2.24800 54.69700 22.01000 1.000 24.50557 11 LEU B N 1
ATOM 4405 C CA . LEU B 1 13 ? 2.61300 54.88700 23.41200 1.000 26.59793 11 LEU B CA 1
ATOM 4406 C C . LEU B 1 13 ? 3.68700 55.97600 23.57300 1.000 24.74507 11 LEU B C 1
ATOM 4407 O O . LEU B 1 13 ? 3.59800 56.82000 24.48400 1.000 21.77366 11 LEU B O 1
ATOM 4412 N N . LEU B 1 14 ? 4.71900 55.96900 22.72700 1.000 21.85262 12 LEU B N 1
ATOM 4413 C CA . LEU B 1 14 ? 5.74000 57.00800 22.84900 1.000 22.62903 12 LEU B CA 1
ATOM 4414 C C . LEU B 1 14 ? 5.16200 58.37700 22.55000 1.000 25.53727 12 LEU B C 1
ATOM 4415 O O . LEU B 1 14 ? 5.50600 59.36100 23.22000 1.000 23.86865 12 LEU B O 1
ATOM 4420 N N . GLN B 1 15 ? 4.28700 58.46400 21.54600 1.000 24.13710 13 GLN B N 1
ATOM 4421 C CA . GLN B 1 15 ? 3.67300 59.75000 21.24200 1.000 27.77438 13 GLN B CA 1
ATOM 4422 C C . GLN B 1 15 ? 2.84800 60.25700 22.41500 1.000 27.40065 13 GLN B C 1
ATOM 4423 O O . GLN B 1 15 ? 2.81100 61.46200 22.67600 1.000 26.95586 13 GLN B O 1
ATOM 4429 N N . TYR B 1 16 ? 2.18200 59.35400 23.13200 1.000 23.88444 14 TYR B N 1
ATOM 4430 C CA . TYR B 1 16 ? 1.43500 59.76900 24.30800 1.000 27.02429 14 TYR B CA 1
ATOM 4431 C C . TYR B 1 16 ? 2.37800 60.24300 25.40200 1.000 31.45904 14 TYR B C 1
ATOM 4432 O O . TYR B 1 16 ? 2.12800 61.28400 26.03700 1.000 29.02453 14 TYR B O 1
ATOM 4441 N N . ARG B 1 17 ? 3.47900 59.51800 25.62400 1.000 26.30842 15 ARG B N 1
ATOM 4442 C CA . ARG B 1 17 ? 4.42000 59.97100 26.63800 1.000 27.97177 15 ARG B CA 1
ATOM 4443 C C . ARG B 1 17 ? 5.05200 61.30700 26.24600 1.000 26.52160 15 ARG B C 1
ATOM 4444 O O . ARG B 1 17 ? 5.27300 62.16100 27.10400 1.000 28.05600 15 ARG B O 1
ATOM 4452 N N . ALA B 1 18 ? 5.33100 61.51500 24.95700 1.000 23.88444 16 ALA B N 1
ATOM 4453 C CA . ALA B 1 18 ? 5.92900 62.77700 24.52800 1.000 28.44025 16 ALA B CA 1
ATOM 4454 C C . ALA B 1 18 ? 5.02000 63.96300 24.83500 1.000 30.76421 16 ALA B C 1
ATOM 4455 O O . ALA B 1 18 ? 5.50200 65.06200 25.10200 1.000 32.01173 16 ALA B O 1
ATOM 4457 N N . LYS B 1 19 ? 3.70900 63.74600 24.88600 1.000 31.83540 17 LYS B N 1
ATOM 4458 C CA . LYS B 1 19 ? 2.81700 64.82400 25.27700 1.000 31.74591 17 LYS B CA 1
ATOM 4459 C C . LYS B 1 19 ? 2.74500 65.00400 26.78800 1.000 31.65906 17 LYS B C 1
ATOM 4460 O O . LYS B 1 19 ? 2.73000 66.13800 27.26800 1.000 36.69651 17 LYS B O 1
ATOM 4466 N N . LEU B 1 20 ? 2.67300 63.90900 27.54800 1.000 32.33282 18 LEU B N 1
ATOM 4467 C CA . LEU B 1 20 ? 2.39900 63.97200 28.98100 1.000 30.25626 18 LEU B CA 1
ATOM 4468 C C . LEU B 1 20 ? 3.63000 64.27800 29.82800 1.000 29.49038 18 LEU B C 1
ATOM 4469 O O . LEU B 1 20 ? 3.50800 64.97300 30.84400 1.000 38.11773 18 LEU B O 1
ATOM 4474 N N . GLN B 1 21 ? 4.80600 63.79800 29.41900 1.000 31.79855 19 GLN B N 1
ATOM 4475 C CA . GLN B 1 21 ? 6.08800 63.88200 30.12200 1.000 29.65356 19 GLN B CA 1
ATOM 4476 C C . GLN B 1 21 ? 7.15800 64.44800 29.19800 1.000 29.86674 19 GLN B C 1
ATOM 4477 O O . GLN B 1 21 ? 8.31100 64.01700 29.23600 1.000 29.85095 19 GLN B O 1
ATOM 4483 N N . ALA B 1 22 ? 6.79700 65.45000 28.37800 1.000 32.03279 20 ALA B N 1
ATOM 4484 C CA . ALA B 1 22 ? 7.68300 65.97600 27.33500 1.000 28.41393 20 ALA B CA 1
ATOM 4485 C C . ALA B 1 22 ? 9.08800 66.30300 27.84800 1.000 25.37146 20 ALA B C 1
ATOM 4486 O O . ALA B 1 22 ? 10.07500 65.93400 27.20400 1.000 25.23197 20 ALA B O 1
ATOM 4488 N N . ARG B 1 23 ? 9.21300 66.95700 29.01300 1.000 25.97153 21 ARG B N 1
ATOM 4489 C CA . ARG B 1 23 ? 10.53100 67.39900 29.48900 1.000 30.65104 21 ARG B CA 1
ATOM 4490 C C . ARG B 1 23 ? 11.23000 66.43600 30.47000 1.000 29.60355 21 ARG B C 1
ATOM 4491 O O . ARG B 1 23 ? 12.36400 66.72000 30.90200 1.000 30.68263 21 ARG B O 1
ATOM 4499 N N . LYS B 1 24 ? 10.63000 65.30200 30.80600 1.000 28.67186 22 LYS B N 1
ATOM 4500 C CA . LYS B 1 24 ? 11.32800 64.33100 31.63800 1.000 30.74579 22 LYS B CA 1
ATOM 4501 C C . LYS B 1 24 ? 12.38000 63.60000 30.81400 1.000 26.73742 22 LYS B C 1
ATOM 4502 O O . LYS B 1 24 ? 12.13200 63.21400 29.67400 1.000 26.11103 22 LYS B O 1
ATOM 4508 N N . THR B 1 25 ? 13.57000 63.45500 31.38800 1.000 26.57424 23 THR B N 1
ATOM 4509 C CA . THR B 1 25 ? 14.60700 62.64200 30.77100 1.000 30.73790 23 THR B CA 1
ATOM 4510 C C . THR B 1 25 ? 14.13800 61.19300 30.65000 1.000 28.54026 23 THR B C 1
ATOM 4511 O O . THR B 1 25 ? 13.57300 60.63800 31.59600 1.000 32.11438 23 THR B O 1
ATOM 4515 N N . VAL B 1 26 ? 14.29800 60.59200 29.47500 1.000 26.78742 24 VAL B N 1
ATOM 4516 C CA . VAL B 1 26 ? 13.99900 59.17500 29.32400 1.000 28.98242 24 VAL B CA 1
ATOM 4517 C C . VAL B 1 26 ? 15.26400 58.33000 29.37000 1.000 30.08782 24 VAL B C 1
ATOM 4518 O O . VAL B 1 26 ? 15.28400 57.29200 30.04200 1.000 30.04834 24 VAL B O 1
ATOM 4522 N N . PHE B 1 27 ? 16.33000 58.77000 28.68500 1.000 26.08734 25 PHE B N 1
ATOM 4523 C CA . PHE B 1 27 ? 17.60800 58.06700 28.67400 1.000 26.92165 25 PHE B CA 1
ATOM 4524 C C . PHE B 1 27 ? 18.74900 59.03100 28.95200 1.000 30.09835 25 PHE B C 1
ATOM 4525 O O . PHE B 1 27 ? 18.77900 60.14800 28.42200 1.000 29.86148 25 PHE B O 1
ATOM 4533 N N . SER B 1 28 ? 19.67300 58.60500 29.80200 1.000 29.24561 26 SER B N 1
ATOM 4534 C CA . SER B 1 28 ? 20.95300 59.27200 30.00700 1.000 30.95898 26 SER B CA 1
ATOM 4535 C C . SER B 1 28 ? 22.05500 58.28300 29.68900 1.000 32.21176 26 SER B C 1
ATOM 4536 O O . SER B 1 28 ? 22.04000 57.15300 30.18800 1.000 31.62748 26 SER B O 1
ATOM 4539 N N . PHE B 1 29 ? 22.99400 58.68700 28.85400 1.000 31.33007 27 PHE B N 1
ATOM 4540 C CA . PHE B 1 29 ? 24.05800 57.79200 28.43100 1.000 31.38797 27 PHE B CA 1
ATOM 4541 C C . PHE B 1 29 ? 25.36100 58.28400 29.03800 1.000 32.53548 27 PHE B C 1
ATOM 4542 O O . PHE B 1 29 ? 25.66400 59.47600 28.94400 1.000 32.21965 27 PHE B O 1
ATOM 4550 N N . LEU B 1 30 ? 26.09400 57.37700 29.69600 1.000 29.12981 28 LEU B N 1
ATOM 4551 C CA . LEU B 1 30 ? 27.43300 57.60000 30.25400 1.000 32.90658 28 LEU B CA 1
ATOM 4552 C C . LEU B 1 30 ? 28.40300 56.85800 29.33700 1.000 37.24657 28 LEU B C 1
ATOM 4553 O O . LEU B 1 30 ? 28.53800 55.63300 29.42000 1.000 35.62269 28 LEU B O 1
ATOM 4558 N N . ALA B 1 31 ? 29.05200 57.59500 28.43800 1.000 35.46741 29 ALA B N 1
ATOM 4559 C CA . ALA B 1 31 ? 29.85200 56.95700 27.39600 1.000 38.70201 29 ALA B CA 1
ATOM 4560 C C . ALA B 1 31 ? 30.96900 56.09400 27.97500 1.000 38.44935 29 ALA B C 1
ATOM 4561 O O . ALA B 1 31 ? 31.33600 55.07700 27.38200 1.000 39.36525 29 ALA B O 1
ATOM 4563 N N . ASP B 1 32 ? 31.54600 56.49500 29.10400 1.000 39.25207 30 ASP B N 1
ATOM 4564 C CA . ASP B 1 32 ? 32.59800 55.72800 29.75600 1.000 41.07598 30 ASP B CA 1
ATOM 4565 C C . ASP B 1 32 ? 32.10500 54.95300 30.97300 1.000 38.88098 30 ASP B C 1
ATOM 4566 O O . ASP B 1 32 ? 32.93200 54.51700 31.77600 1.000 38.94414 30 ASP B O 1
ATOM 4571 N N . GLY B 1 33 ? 30.79000 54.84900 31.18000 1.000 37.27289 31 GLY B N 1
ATOM 4572 C CA . GLY B 1 33 ? 30.24900 54.33000 32.43400 1.000 37.10708 31 GLY B CA 1
ATOM 4573 C C . GLY B 1 33 ? 30.41200 55.19600 33.67900 1.000 42.08926 31 GLY B C 1
ATOM 4574 O O . GLY B 1 33 ? 30.14900 54.70300 34.78200 1.000 40.77068 31 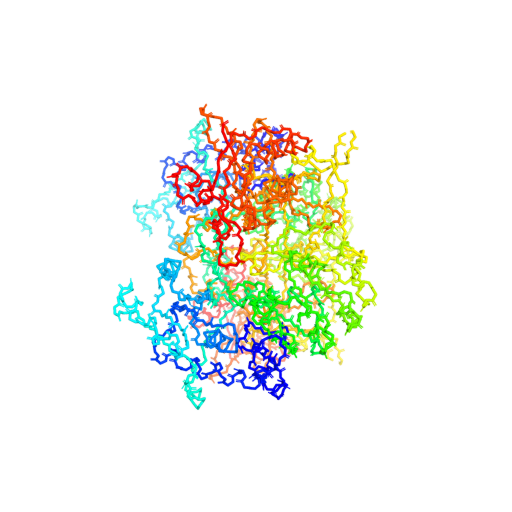GLY B O 1
ATOM 4575 N N . GLU B 1 34 ? 30.84800 56.46800 33.56100 1.000 40.33642 32 GLU B N 1
ATOM 4576 C CA . GLU B 1 34 ? 31.07100 57.32500 34.72500 1.000 39.73898 32 GLU B CA 1
ATOM 4577 C C . GLU B 1 34 ? 30.41400 58.69400 34.56500 1.000 44.66851 32 GLU B C 1
ATOM 4578 O O . GLU B 1 34 ? 29.40800 59.00500 35.21400 1.000 42.47088 32 GLU B O 1
ATOM 4584 N N . ALA B 1 35 ? 30.95000 59.50900 33.67300 1.000 46.55295 33 ALA B N 1
ATOM 4585 C CA . ALA B 1 35 ? 30.38400 60.81700 33.40900 1.000 44.92644 33 ALA B CA 1
ATOM 4586 C C . ALA B 1 35 ? 29.30800 60.72400 32.33300 1.000 42.48667 33 ALA B C 1
ATOM 4587 O O . ALA B 1 35 ? 29.45400 59.99200 31.34100 1.000 39.20996 33 ALA B O 1
ATOM 4589 N N . GLU B 1 36 ? 28.20900 61.44600 32.55100 1.000 43.15517 34 GLU B N 1
ATOM 4590 C CA . GLU B 1 36 ? 27.14100 61.49200 31.55900 1.000 41.84712 34 GLU B CA 1
ATOM 4591 C C . GLU B 1 36 ? 27.62300 62.23900 30.31500 1.000 41.42865 34 GLU B C 1
ATOM 4592 O O . GLU B 1 36 ? 28.35100 63.23000 30.40800 1.000 42.07083 34 GLU B O 1
ATOM 4598 N N . SER B 1 37 ? 27.27200 61.73000 29.14500 1.000 37.64399 35 SER B N 1
ATOM 4599 C CA . SER B 1 37 ? 27.71300 62.34900 27.90700 1.000 40.51802 35 SER B CA 1
ATOM 4600 C C . SER B 1 37 ? 26.59200 62.68300 26.93300 1.000 39.30208 35 SER B C 1
ATOM 4601 O O . SER B 1 37 ? 26.84000 63.44900 25.99700 1.000 39.50210 35 SER B O 1
ATOM 4604 N N . ALA B 1 38 ? 25.38100 62.15300 27.11400 1.000 36.27277 36 ALA B N 1
ATOM 4605 C CA . ALA B 1 38 ? 24.25200 62.50100 26.25900 1.000 35.34108 36 ALA B CA 1
ATOM 4606 C C . ALA B 1 38 ? 22.97000 62.14900 26.99300 1.000 35.00157 36 ALA B C 1
ATOM 4607 O O . ALA B 1 38 ? 22.97400 61.33500 27.92000 1.000 34.98314 36 ALA B O 1
ATOM 4609 N N . ALA B 1 39 ? 21.86700 62.75600 26.55800 1.000 32.16701 37 ALA B N 1
ATOM 4610 C CA . ALA B 1 39 ? 20.58000 62.50400 27.19200 1.000 29.15350 37 ALA B CA 1
ATOM 4611 C C . ALA B 1 39 ? 19.47700 62.94800 26.25800 1.000 29.67987 37 ALA B C 1
ATOM 4612 O O . ALA B 1 39 ? 19.66100 63.86300 25.45300 1.000 28.99558 37 ALA B O 1
ATOM 4614 N N . LEU B 1 40 ? 18.31100 62.33900 26.43200 1.000 26.76374 38 LEU B N 1
ATOM 4615 C CA . LEU B 1 40 ? 17.10100 62.62500 25.66500 1.000 28.17706 38 LEU B CA 1
ATOM 4616 C C . LEU B 1 40 ? 15.89900 62.70400 26.59600 1.000 28.90347 38 LEU B C 1
ATOM 4617 O O . LEU B 1 40 ? 15.73800 61.85700 27.48200 1.000 30.45892 38 LEU B O 1
ATOM 4622 N N . THR B 1 41 ? 15.06400 63.71700 26.40600 1.000 25.61360 39 THR B N 1
ATOM 4623 C CA . THR B 1 41 ? 13.75200 63.69800 27.02600 1.000 24.84508 39 THR B CA 1
ATOM 4624 C C . THR B 1 41 ? 12.78400 62.93100 26.13500 1.000 23.70284 39 THR B C 1
ATOM 4625 O O . THR B 1 41 ? 13.06500 62.63200 24.96600 1.000 21.08674 39 THR B O 1
ATOM 4629 N N . TYR B 1 42 ? 11.62900 62.58700 26.71900 1.000 26.43738 40 TYR B N 1
ATOM 4630 C CA . TYR B 1 42 ? 10.56100 61.93800 25.95400 1.000 22.49743 40 TYR B CA 1
ATOM 4631 C C . TYR B 1 42 ? 10.16300 62.78900 24.76500 1.000 23.92655 40 TYR B C 1
ATOM 4632 O O . TYR B 1 42 ? 9.82800 62.27200 23.69700 1.000 19.89975 40 TYR B O 1
ATOM 4641 N N . GLY B 1 43 ? 10.17200 64.11000 24.94200 1.000 25.55043 41 GLY B N 1
ATOM 4642 C CA . GLY B 1 43 ? 9.83200 64.97700 23.83700 1.000 25.07143 41 GLY B CA 1
ATOM 4643 C C . GLY B 1 43 ? 10.84900 64.92100 22.72100 1.000 21.92895 41 GLY B C 1
ATOM 4644 O O . GLY B 1 43 ? 10.48800 64.82700 21.54500 1.000 24.31344 41 GLY B O 1
ATOM 4645 N N . GLU B 1 44 ? 12.13300 64.96100 23.06900 1.000 22.22109 42 GLU B N 1
ATOM 4646 C CA . GLU B 1 44 ? 13.15400 64.90600 22.03100 1.000 23.12909 42 GLU B CA 1
ATOM 4647 C C . GLU B 1 44 ? 13.19300 63.53800 21.37000 1.000 21.90789 42 GLU B C 1
ATOM 4648 O O . GLU B 1 44 ? 13.40000 63.44200 20.15200 1.000 18.98122 42 GLU B O 1
ATOM 4654 N N . LEU B 1 45 ? 12.95700 62.46900 22.13300 1.000 18.94438 43 LEU B N 1
ATOM 4655 C CA . LEU B 1 45 ? 13.03900 61.13100 21.53300 1.000 19.08913 43 LEU B CA 1
ATOM 4656 C C . LEU B 1 45 ? 11.98200 60.98000 20.44600 1.000 20.75249 43 LEU B C 1
ATOM 4657 O O . LEU B 1 45 ? 12.26500 60.55500 19.32200 1.000 20.11557 43 LEU B O 1
ATOM 4662 N N . ASP B 1 46 ? 10.75000 61.37100 20.76200 1.000 24.20553 44 ASP B N 1
ATOM 4663 C CA . ASP B 1 46 ? 9.67100 61.33900 19.78100 1.000 23.84233 44 ASP B CA 1
ATOM 4664 C C . ASP B 1 46 ? 9.99700 62.21300 18.56200 1.000 26.37948 44 ASP B C 1
ATOM 4665 O O . ASP B 1 46 ? 9.81900 61.79000 17.40600 1.000 26.65846 44 ASP B O 1
ATOM 4670 N N . GLN B 1 47 ? 10.48700 63.43700 18.79300 1.000 23.36070 45 GLN B N 1
ATOM 4671 C CA . GLN B 1 47 ? 10.84200 64.27700 17.64600 1.000 27.71911 45 GLN B CA 1
ATOM 4672 C C . GLN B 1 47 ? 11.92000 63.60900 16.80300 1.000 24.15816 45 GLN B C 1
ATOM 4673 O O . GLN B 1 47 ? 11.86200 63.62900 15.56600 1.000 22.11055 45 GLN B O 1
ATOM 4679 N N . LYS B 1 48 ? 12.88900 62.97200 17.46800 1.000 25.60833 46 LYS B N 1
ATOM 4680 C CA . LYS B 1 48 ? 13.96800 62.29400 16.77200 1.000 24.43714 46 LYS B CA 1
ATOM 4681 C C . LYS B 1 48 ? 13.45500 61.08300 16.01000 1.000 20.40508 46 LYS B C 1
ATOM 4682 O O . LYS B 1 48 ? 13.89200 60.82100 14.87600 1.000 18.28640 46 LYS B O 1
ATOM 4688 N N . ALA B 1 49 ? 12.51400 60.34500 16.61100 1.000 21.73418 47 ALA B N 1
ATOM 4689 C CA . ALA B 1 49 ? 11.99300 59.15300 15.95000 1.000 21.85788 47 ALA B CA 1
ATOM 4690 C C . ALA B 1 49 ? 11.23300 59.54100 14.69200 1.000 24.30555 47 ALA B C 1
ATOM 4691 O O . ALA B 1 49 ? 11.32100 58.84100 13.67000 1.000 22.26320 47 ALA B O 1
ATOM 4693 N N . GLN B 1 50 ? 10.51900 60.68500 14.73800 1.000 21.32624 48 GLN B N 1
ATOM 4694 C CA . GLN B 1 50 ? 9.74000 61.12300 13.58800 1.000 22.49480 48 GLN B CA 1
ATOM 4695 C C . GLN B 1 50 ? 10.64200 61.56000 12.45400 1.000 22.80010 48 GLN B C 1
ATOM 4696 O O . GLN B 1 50 ? 10.34400 61.29500 11.28100 1.000 21.63417 48 GLN B O 1
ATOM 4702 N N . ALA B 1 51 ? 11.71700 62.28400 12.79000 1.000 23.62652 49 ALA B N 1
ATOM 4703 C CA . ALA B 1 51 ? 12.64000 62.76800 11.77200 1.000 25.25829 49 ALA B CA 1
ATOM 4704 C C . ALA B 1 51 ? 13.34700 61.60300 11.07400 1.000 23.75285 49 ALA B C 1
ATOM 4705 O O . ALA B 1 51 ? 13.43000 61.56500 9.83700 1.000 23.59230 49 ALA B O 1
ATOM 4707 N N . ILE B 1 52 ? 13.87200 60.65300 11.84900 1.000 20.63668 50 ILE B N 1
ATOM 4708 C CA . ILE B 1 52 ? 14.48100 59.46700 11.23700 1.000 21.10516 50 ILE B CA 1
ATOM 4709 C C . ILE B 1 52 ? 13.42400 58.68400 10.45700 1.000 22.69746 50 ILE B C 1
ATOM 4710 O O . ILE B 1 52 ? 13.66200 58.24700 9.32100 1.000 23.36333 50 ILE B O 1
ATOM 4715 N N . ALA B 1 53 ? 12.20800 58.57700 11.01600 1.000 20.36034 51 ALA B N 1
ATOM 4716 C CA . ALA B 1 53 ? 11.10900 57.94700 10.29500 1.000 22.23161 51 ALA B CA 1
ATOM 4717 C C . ALA B 1 53 ? 10.91300 58.55800 8.90000 1.000 23.26068 51 ALA B C 1
ATOM 4718 O O . ALA B 1 53 ? 10.83200 57.83200 7.88700 1.000 22.07107 51 ALA B O 1
ATOM 4720 N N . ALA B 1 54 ? 10.82300 59.89300 8.82600 1.000 18.12059 52 ALA B N 1
ATOM 4721 C CA . ALA B 1 54 ? 10.56800 60.55300 7.54800 1.000 22.51059 52 ALA B CA 1
ATOM 4722 C C . ALA B 1 54 ? 11.73800 60.36000 6.60300 1.000 21.64207 52 ALA B C 1
ATOM 4723 O O . ALA B 1 54 ? 11.54600 60.22900 5.39900 1.000 21.27624 52 ALA B O 1
ATOM 4725 N N . PHE B 1 55 ? 12.96000 60.33900 7.13200 1.000 22.32110 53 PHE B N 1
ATOM 4726 C CA . PHE B 1 55 ? 14.11300 60.06500 6.28600 1.000 23.81075 53 PHE B CA 1
ATOM 4727 C C . PHE B 1 55 ? 14.07900 58.61800 5.77600 1.000 23.47124 53 PHE B C 1
ATOM 4728 O O . PHE B 1 55 ? 14.28100 58.37000 4.58600 1.000 22.19477 53 PHE B O 1
ATOM 4736 N N . LEU B 1 56 ? 13.71700 57.66300 6.63500 1.000 25.03721 54 LEU B N 1
ATOM 4737 C CA . LEU B 1 56 ? 13.61600 56.27800 6.17500 1.000 25.84520 54 LEU B CA 1
ATOM 4738 C C . LEU B 1 56 ? 12.55100 56.13900 5.08500 1.000 24.41609 54 LEU B C 1
ATOM 4739 O O . LEU B 1 56 ? 12.75000 55.40400 4.10800 1.000 21.22097 54 LEU B O 1
ATOM 4744 N N . GLN B 1 57 ? 11.40900 56.83500 5.24000 1.000 24.28712 55 GLN B N 1
ATOM 4745 C CA . GLN B 1 57 ? 10.30700 56.69700 4.28900 1.000 22.40795 55 GLN B CA 1
ATOM 4746 C C . GLN B 1 57 ? 10.66000 57.27800 2.92700 1.000 26.50844 55 GLN B C 1
ATOM 4747 O O . GLN B 1 57 ? 10.38100 56.65500 1.89000 1.000 25.54517 55 GLN B O 1
ATOM 4753 N N . ALA B 1 58 ? 11.27800 58.47000 2.90300 1.000 26.41369 56 ALA B N 1
ATOM 4754 C CA . ALA B 1 58 ? 11.71300 59.05700 1.63600 1.000 28.69555 56 ALA B CA 1
ATOM 4755 C C . ALA B 1 58 ? 12.72500 58.17000 0.91700 1.000 24.36871 56 ALA B C 1
ATOM 4756 O O . ALA B 1 58 ? 12.77100 58.15800 -0.31900 1.000 27.34538 56 ALA B O 1
ATOM 4758 N N . ASN B 1 59 ? 13.55100 57.44500 1.66100 1.000 24.97931 57 ASN B N 1
ATOM 4759 C CA . ASN B 1 59 ? 14.54900 56.54200 1.07600 1.000 29.05612 57 ASN B CA 1
ATOM 4760 C C . ASN B 1 59 ? 13.98500 55.15300 0.72300 1.000 28.00599 57 ASN B C 1
ATOM 4761 O O . ASN B 1 59 ? 14.76700 54.21500 0.46100 1.000 27.71648 57 ASN B O 1
ATOM 4766 N N . GLN B 1 60 ? 12.65700 55.00500 0.70300 1.000 27.12167 58 GLN B N 1
ATOM 4767 C CA . GLN B 1 60 ? 11.99900 53.79700 0.21200 1.000 25.03458 58 GLN B CA 1
ATOM 4768 C C . GLN B 1 60 ? 12.23900 52.59300 1.11500 1.000 26.73742 58 GLN B C 1
ATOM 4769 O O . GLN B 1 60 ? 12.23000 51.45800 0.63700 1.000 27.25064 58 GLN B O 1
ATOM 4775 N N . ALA B 1 61 ? 12.43100 52.79600 2.42500 1.000 27.44013 59 ALA B N 1
ATOM 4776 C CA . ALA B 1 61 ? 12.70300 51.67600 3.33000 1.000 25.50832 59 ALA B CA 1
ATOM 4777 C C . ALA B 1 61 ? 11.45500 51.03400 3.91900 1.000 25.25829 59 ALA B C 1
ATOM 4778 O O . ALA B 1 61 ? 11.53000 49.89900 4.41500 1.000 25.22145 59 ALA B O 1
ATOM 4780 N N . GLN B 1 62 ? 10.31000 51.70000 3.84400 1.000 24.82666 60 GLN B N 1
ATOM 4781 C CA . GLN B 1 62 ? 9.10000 51.14600 4.42800 1.000 26.29789 60 GLN B CA 1
ATOM 4782 C C . GLN B 1 62 ? 8.83900 49.75500 3.87000 1.000 24.79771 60 GLN B C 1
ATOM 4783 O O . GLN B 1 62 ? 8.99600 49.52900 2.67100 1.000 25.85573 60 GLN B O 1
ATOM 4789 N N . GLY B 1 63 ? 8.49800 48.81200 4.75600 1.000 21.62365 61 GLY B N 1
ATOM 4790 C CA . GLY B 1 63 ? 8.21200 47.45600 4.33000 1.000 27.52698 61 GLY B CA 1
ATOM 4791 C C . GLY B 1 63 ? 9.43000 46.58600 4.06200 1.000 27.26643 61 GLY B C 1
ATOM 4792 O O . GLY B 1 63 ? 9.27200 45.40000 3.76000 1.000 31.56168 61 GLY B O 1
ATOM 4793 N N . GLN B 1 64 ? 10.62400 47.13100 4.19100 1.000 25.89521 62 GLN B N 1
ATOM 4794 C CA . GLN B 1 64 ? 11.88500 46.46100 3.95300 1.000 26.15050 62 GLN B CA 1
ATOM 4795 C C . GLN B 1 64 ? 12.56600 46.17900 5.27600 1.000 23.51598 62 GLN B C 1
ATOM 4796 O O . GLN B 1 64 ? 12.20800 46.73200 6.32100 1.000 25.21092 62 GLN B O 1
ATOM 4802 N N . ARG B 1 65 ? 13.59600 45.34800 5.21800 1.000 23.65284 63 ARG B N 1
ATOM 4803 C CA . ARG B 1 65 ? 14.42800 45.07300 6.38000 1.000 23.79233 63 ARG B CA 1
ATOM 4804 C C . ARG B 1 65 ? 15.66400 45.98500 6.39100 1.000 24.70033 63 ARG B C 1
ATOM 4805 O O . ARG B 1 65 ? 16.29800 46.21700 5.34900 1.000 21.82893 63 ARG B O 1
ATOM 4813 N N . ALA B 1 66 ? 16.00300 46.51600 7.58000 1.000 21.71313 64 ALA B N 1
ATOM 4814 C CA . ALA B 1 66 ? 17.15100 47.41200 7.71700 1.000 22.19740 64 ALA B CA 1
ATOM 4815 C C . ALA B 1 66 ? 17.96800 47.00900 8.92600 1.000 18.72330 64 ALA B C 1
ATOM 4816 O O . ALA B 1 66 ? 17.48800 47.07300 10.06100 1.000 18.64960 64 ALA B O 1
ATOM 4818 N N . LEU B 1 67 ? 19.22200 46.65500 8.68600 1.000 21.18149 65 LEU B N 1
ATOM 4819 C CA . LEU B 1 67 ? 20.13500 46.43900 9.78900 1.000 21.26571 65 LEU B CA 1
ATOM 4820 C C . LEU B 1 67 ? 20.43000 47.74600 10.50900 1.000 22.66324 65 LEU B C 1
ATOM 4821 O O . LEU B 1 67 ? 20.57600 48.80400 9.87400 1.000 22.01580 65 LEU B O 1
ATOM 4826 N N . LEU B 1 68 ? 20.56200 47.64300 11.82900 1.000 20.04188 66 LEU B N 1
ATOM 4827 C CA . LEU B 1 68 ? 20.99100 48.80400 12.63200 1.000 22.29215 66 LEU B CA 1
ATOM 4828 C C . LEU B 1 68 ? 22.42800 48.51800 13.06700 1.000 25.39515 66 LEU B C 1
ATOM 4829 O O . LEU B 1 68 ? 22.65600 47.52200 13.76900 1.000 27.40855 66 LEU B O 1
ATOM 4834 N N . LEU B 1 69 ? 23.35400 49.33100 12.59800 1.000 19.68920 67 LEU B N 1
ATOM 4835 C CA . LEU B 1 69 ? 24.77600 49.12400 12.93400 1.000 25.19513 67 LEU B CA 1
ATOM 4836 C C . LEU B 1 69 ? 25.24000 50.36400 13.69400 1.000 24.96615 67 LEU B C 1
ATOM 4837 O O . LEU B 1 69 ? 25.70500 51.31800 13.08100 1.000 24.50031 67 LEU B O 1
ATOM 4842 N N . TYR B 1 70 ? 25.10500 50.30600 15.00500 1.000 24.64769 68 TYR B N 1
ATOM 4843 C CA . TYR B 1 70 ? 25.43300 51.47800 15.83300 1.000 27.77175 68 TYR B CA 1
ATOM 4844 C C . TYR B 1 70 ? 26.18800 51.08900 17.10300 1.000 29.11928 68 TYR B C 1
ATOM 4845 O O . TYR B 1 70 ? 25.94400 50.00000 17.62500 1.000 29.10612 68 TYR B O 1
ATOM 4854 N N . PRO B 1 71 ? 27.14100 51.90900 17.60500 1.000 32.09332 69 PRO B N 1
ATOM 4855 C CA . PRO B 1 71 ? 27.68700 51.66700 18.94500 1.000 32.38809 69 PRO B CA 1
ATOM 4856 C C . PRO B 1 71 ? 26.56300 51.82000 19.95400 1.000 31.16953 69 PRO B C 1
ATOM 4857 O O . PRO B 1 71 ? 25.46500 52.27900 19.58300 1.000 27.21116 69 PRO B O 1
ATOM 4861 N N . PRO B 1 72 ? 26.74100 51.34800 21.19400 1.000 33.50139 70 PRO B N 1
ATOM 4862 C CA . PRO B 1 72 ? 25.71600 51.61600 22.21200 1.000 32.93553 70 PRO B CA 1
ATOM 4863 C C . PRO B 1 72 ? 25.63800 53.12200 22.44000 1.000 31.39061 70 PRO B C 1
ATOM 4864 O O . PRO B 1 72 ? 26.65200 53.82400 22.42800 1.000 29.96938 70 PRO B O 1
ATOM 4868 N N . GLY B 1 73 ? 24.42500 53.61500 22.57300 1.000 27.58752 71 GLY B N 1
ATOM 4869 C CA . GLY B 1 73 ? 24.20900 55.02800 22.73000 1.000 28.57711 71 GLY B CA 1
ATOM 4870 C C . GLY B 1 73 ? 22.82700 55.39700 22.24000 1.000 28.76661 71 GLY B C 1
ATOM 4871 O O . GLY B 1 73 ? 22.01700 54.53800 21.88900 1.000 21.36309 71 GLY B O 1
ATOM 4872 N N . LEU B 1 74 ? 22.58400 56.71900 22.20700 1.000 27.35854 72 LEU B N 1
ATOM 4873 C CA . LEU B 1 74 ? 21.25900 57.23900 21.87100 1.000 26.61372 72 LEU B CA 1
ATOM 4874 C C . LEU B 1 74 ? 20.95600 57.22000 20.37200 1.000 24.31081 72 LEU B C 1
ATOM 4875 O O . LEU B 1 74 ? 19.77500 57.19200 20.00000 1.000 25.87152 72 LEU B O 1
ATOM 4880 N N . GLU B 1 75 ? 21.97000 57.22000 19.50500 1.000 24.42135 73 GLU B N 1
ATOM 4881 C CA . GLU B 1 75 ? 21.70100 57.08500 18.07600 1.000 26.11892 73 GLU B CA 1
ATOM 4882 C C . GLU B 1 75 ? 21.04300 55.74500 17.77000 1.000 23.10277 73 GLU B C 1
ATOM 4883 O O . GLU B 1 75 ? 20.15300 55.65300 16.90900 1.000 20.48140 73 GLU B O 1
ATOM 4889 N N . PHE B 1 76 ? 21.49000 54.68000 18.43200 1.000 23.91076 74 PHE B N 1
ATOM 4890 C CA . PHE B 1 76 ? 20.84000 53.39100 18.20500 1.000 21.55522 74 PHE B CA 1
ATOM 4891 C C . PHE B 1 76 ? 19.35600 53.45500 18.55500 1.000 22.49217 74 PHE B C 1
ATOM 4892 O O . PHE B 1 76 ? 18.49900 52.98200 17.79500 1.000 21.59996 74 PHE B O 1
ATOM 4900 N N . ILE B 1 77 ? 19.03900 54.01700 19.72400 1.000 23.35280 75 ILE B N 1
ATOM 4901 C CA . ILE B 1 77 ? 17.65100 54.04300 20.19300 1.000 23.03434 75 ILE B CA 1
ATOM 4902 C C . ILE B 1 77 ? 16.77700 54.83900 19.24300 1.000 21.59996 75 ILE B C 1
ATOM 4903 O O . ILE B 1 77 ? 15.62800 54.46500 18.97700 1.000 20.55773 75 ILE B O 1
ATOM 4908 N N . GLY B 1 78 ? 17.28100 55.99100 18.77100 1.000 21.17622 76 GLY B N 1
ATOM 4909 C CA . GLY B 1 78 ? 16.52300 56.77100 17.80600 1.000 23.93445 76 GLY B CA 1
ATOM 4910 C C . GLY B 1 78 ? 16.27300 56.03900 16.49900 1.000 21.18412 76 GLY B C 1
ATOM 4911 O O . GLY B 1 78 ? 15.16900 56.07800 15.95100 1.000 19.36548 76 GLY B O 1
ATOM 4912 N N . ALA B 1 79 ? 17.30800 55.41400 15.94200 1.000 20.13136 77 ALA B N 1
ATOM 4913 C CA . ALA B 1 79 ? 17.08700 54.63200 14.71500 1.000 23.36070 77 ALA B CA 1
ATOM 4914 C C . ALA B 1 79 ? 16.09700 53.47200 14.94400 1.000 21.80788 77 ALA B C 1
ATOM 4915 O O . ALA B 1 79 ? 15.26000 53.18000 14.07500 1.000 20.60773 77 ALA B O 1
ATOM 4917 N N . PHE B 1 80 ? 16.14100 52.82300 16.11000 1.000 20.62353 78 PHE B N 1
ATOM 4918 C CA . PHE B 1 80 ? 15.22400 51.69100 16.32100 1.000 22.21582 78 PHE B CA 1
ATOM 4919 C C . PHE B 1 80 ? 13.74900 52.14500 16.37200 1.000 20.27348 78 PHE B C 1
ATOM 4920 O O . PHE B 1 80 ? 12.90500 51.61900 15.63800 1.000 20.22874 78 PHE B O 1
ATOM 4928 N N . LEU B 1 81 ? 13.43900 53.16900 17.18100 1.000 20.11557 79 LEU B N 1
ATOM 4929 C CA . LEU B 1 81 ? 12.09600 53.76100 17.22400 1.000 20.28401 79 LEU B CA 1
ATOM 4930 C C . LEU B 1 81 ? 11.73800 54.43900 15.90400 1.000 19.35758 79 LEU B C 1
ATOM 4931 O O . LEU B 1 81 ? 10.57500 54.41100 15.48400 1.000 19.59445 79 LEU B O 1
ATOM 4936 N N . GLY B 1 82 ? 12.71300 55.08900 15.25400 1.000 19.54971 80 GLY B N 1
ATOM 4937 C CA . GLY B 1 82 ? 12.49100 55.57100 13.90700 1.000 16.87044 80 GLY B CA 1
ATOM 4938 C C . GLY B 1 82 ? 12.00600 54.49100 12.95600 1.000 18.51801 80 GLY B C 1
ATOM 4939 O O . GLY B 1 82 ? 11.05700 54.70800 12.19900 1.000 19.65499 80 GLY B O 1
ATOM 4940 N N . CYS B 1 83 ? 12.59700 53.28100 13.02200 1.000 18.98912 81 CYS B N 1
ATOM 4941 C CA . CYS B 1 83 ? 12.07200 52.17900 12.19900 1.000 18.54170 81 CYS B CA 1
ATOM 4942 C C . CYS B 1 83 ? 10.62400 51.83600 12.56000 1.000 18.93122 81 CYS B C 1
ATOM 4943 O O . CYS B 1 83 ? 9.78500 51.63200 11.67900 1.000 19.69710 81 CYS B O 1
ATOM 4946 N N . LEU B 1 84 ? 10.32000 51.71700 13.85600 1.000 19.13124 82 LEU B N 1
ATOM 4947 C CA . LEU B 1 84 ? 8.93500 51.45700 14.25400 1.000 18.60223 82 LEU B CA 1
ATOM 4948 C C . LEU B 1 84 ? 7.97800 52.52000 13.72000 1.000 19.70763 82 LEU B C 1
ATOM 4949 O O . LEU B 1 84 ? 6.91000 52.19700 13.18600 1.000 21.37888 82 LEU B O 1
ATOM 4954 N N . TYR B 1 85 ? 8.32700 53.80600 13.90100 1.000 18.86279 83 TYR B N 1
ATOM 4955 C CA . TYR B 1 85 ? 7.49100 54.89700 13.39000 1.000 22.61061 83 TYR B CA 1
ATOM 4956 C C . TYR B 1 85 ? 7.31700 54.81800 11.87600 1.000 21.37888 83 TYR B C 1
ATOM 4957 O O . TYR B 1 85 ? 6.25200 55.16400 11.33800 1.000 17.46525 83 TYR B O 1
ATOM 4966 N N . ALA B 1 86 ? 8.37600 54.44000 11.16600 1.000 18.26272 84 ALA B N 1
ATOM 4967 C CA . ALA B 1 86 ? 8.32000 54.44200 9.70700 1.000 21.88947 84 ALA B CA 1
ATOM 4968 C C . ALA B 1 86 ? 7.70700 53.17600 9.11100 1.000 23.91339 84 ALA B C 1
ATOM 4969 O O . ALA B 1 86 ? 7.40700 53.17600 7.91100 1.000 25.43200 84 ALA B O 1
ATOM 4971 N N . GLY B 1 87 ? 7.53800 52.10000 9.88300 1.000 21.19991 85 GLY B N 1
ATOM 4972 C CA . GLY B 1 87 ? 7.15800 50.83300 9.27200 1.000 21.39204 85 GLY B CA 1
ATOM 4973 C C . GLY B 1 87 ? 8.31700 50.12800 8.59100 1.000 20.57352 85 GLY B C 1
ATOM 4974 O O . GLY B 1 87 ? 8.13100 49.49100 7.55900 1.000 22.59481 85 GLY B O 1
ATOM 4975 N N . VAL B 1 88 ? 9.52400 50.28700 9.10500 1.000 19.77079 86 VAL B N 1
ATOM 4976 C CA . VAL B 1 88 ? 10.70900 49.59500 8.59600 1.000 21.56574 86 VAL B CA 1
ATOM 4977 C C . VAL B 1 88 ? 10.99700 48.43300 9.54100 1.000 17.79161 86 VAL B C 1
ATOM 4978 O O . VAL B 1 88 ? 10.95300 48.59400 10.76900 1.000 18.36010 86 VAL B O 1
ATOM 4982 N N . VAL B 1 89 ? 11.19300 47.24200 8.98500 1.000 21.02621 87 VAL B N 1
ATOM 4983 C CA . VAL B 1 89 ? 11.44200 46.06900 9.83900 1.000 19.85764 87 VAL B CA 1
ATOM 4984 C C . VAL B 1 89 ? 12.89900 46.16700 10.27400 1.000 20.15505 87 VAL B C 1
ATOM 4985 O O . VAL B 1 89 ? 13.79300 45.84400 9.49700 1.000 17.90478 87 VAL B O 1
ATOM 4989 N N . ALA B 1 90 ? 13.13200 46.61600 11.50300 1.000 19.34442 88 ALA B N 1
ATOM 4990 C CA . ALA B 1 90 ? 14.49100 46.77900 11.99200 1.000 20.74722 88 ALA B CA 1
ATOM 4991 C C . ALA B 1 90 ? 15.12100 45.42000 12.25800 1.000 21.67365 88 ALA B C 1
ATOM 4992 O O . ALA B 1 90 ? 14.46600 44.47500 12.69600 1.000 19.51287 88 ALA B O 1
ATOM 4994 N N . VAL B 1 91 ? 16.42000 45.35000 12.01800 1.000 20.69459 89 VAL B N 1
ATOM 4995 C CA . VAL B 1 91 ? 17.20100 44.18200 12.35900 1.000 21.92895 89 VAL B CA 1
ATOM 4996 C C . VAL B 1 91 ? 18.38800 44.68300 13.17100 1.000 22.23951 89 VAL B C 1
ATOM 4997 O O . VAL B 1 91 ? 19.43800 45.00000 12.60100 1.000 21.73418 89 VAL B O 1
ATOM 5001 N N . PRO B 1 92 ? 18.26400 44.75300 14.49700 1.000 24.78981 90 PRO B N 1
ATOM 5002 C CA . PRO B 1 92 ? 19.40500 45.14100 15.32900 1.000 23.12646 90 PRO B CA 1
ATOM 5003 C C . PRO B 1 92 ? 20.54300 44.14100 15.18900 1.000 25.83468 90 PRO B C 1
ATOM 5004 O O . PRO B 1 92 ? 20.31700 42.93600 15.13800 1.000 23.51861 90 PRO B O 1
ATOM 5008 N N . ALA B 1 93 ? 21.78300 44.64100 15.13500 1.000 27.19537 91 ALA B N 1
ATOM 5009 C CA . ALA B 1 93 ? 22.91900 43.71500 15.08900 1.000 28.48236 91 ALA B CA 1
ATOM 5010 C C . ALA B 1 93 ? 24.15300 44.37700 15.68700 1.000 29.82463 91 ALA B C 1
ATOM 5011 O O . ALA B 1 93 ? 24.26200 45.59700 15.74300 1.000 23.30543 91 ALA B O 1
ATOM 5013 N N . TYR B 1 94 ? 25.07600 43.56000 16.15800 1.000 30.54577 92 TYR B N 1
ATOM 5014 C CA . TYR B 1 94 ? 26.33600 44.10300 16.64300 1.000 33.94091 92 TYR B CA 1
ATOM 5015 C C . TYR B 1 94 ? 27.06700 44.80400 15.49700 1.000 33.22240 92 TYR B C 1
ATOM 5016 O O . TYR B 1 94 ? 27.20000 44.21500 14.41700 1.000 34.04092 92 TYR B O 1
ATOM 5025 N N . PRO B 1 95 ? 27.54100 46.04200 15.67700 1.000 30.92739 93 PRO B N 1
ATOM 5026 C CA . PRO B 1 95 ? 28.24900 46.72800 14.59100 1.000 32.80393 93 PRO B CA 1
ATOM 5027 C C . PRO B 1 95 ? 29.53300 45.99400 14.24400 1.000 40.02585 93 PRO B C 1
ATOM 5028 O O . PRO B 1 95 ? 30.08900 45.25500 15.07400 1.000 42.51036 93 PRO B O 1
ATOM 5032 N N . PRO B 1 96 ? 30.04800 46.17100 13.03400 1.000 42.18927 94 PRO B N 1
ATOM 5033 C CA . PRO B 1 96 ? 31.33100 45.54600 12.69900 1.000 43.97369 94 PRO B CA 1
ATOM 5034 C C . PRO B 1 96 ? 32.45000 46.10600 13.56600 1.000 47.29514 94 PRO B C 1
ATOM 5035 O O . PRO B 1 96 ? 32.39300 47.24100 14.04400 1.000 43.44468 94 PRO B O 1
ATOM 5039 N N . ARG B 1 97 ? 33.47400 45.29400 13.76400 1.000 54.34862 95 ARG B N 1
ATOM 5040 C CA . ARG B 1 97 ? 34.57600 45.71000 14.61600 1.000 59.02023 95 ARG B CA 1
ATOM 5041 C C . ARG B 1 97 ? 35.82900 45.91300 13.77700 1.000 59.80717 95 ARG B C 1
ATOM 5042 O O . ARG B 1 97 ? 36.04300 45.17200 12.80900 1.000 59.72558 95 ARG B O 1
ATOM 5050 N N . PRO B 1 98 ? 36.66600 46.89600 14.11400 1.000 56.81997 96 PRO B N 1
ATOM 5051 C CA . PRO B 1 98 ? 37.85800 47.15600 13.29700 1.000 60.87835 96 PRO B CA 1
ATOM 5052 C C . PRO B 1 98 ? 38.72800 45.90800 13.19400 1.000 61.49948 96 PRO B C 1
ATOM 5053 O O . PRO B 1 98 ? 38.86500 45.14200 14.15400 1.000 58.80179 96 PRO B O 1
ATOM 5057 N N . ASN B 1 99 ? 39.31300 45.70300 12.01000 1.000 59.33080 97 ASN B N 1
ATOM 5058 C CA . ASN B 1 99 ? 40.21100 44.56900 11.77900 1.000 63.41813 97 ASN B CA 1
ATOM 5059 C C . ASN B 1 99 ? 39.49300 43.23100 11.96600 1.000 63.02861 97 ASN B C 1
ATOM 5060 O O . ASN B 1 99 ? 40.10400 42.24300 12.38500 1.000 62.72068 97 ASN B O 1
ATOM 5065 N N . LYS B 1 100 ? 38.18100 43.20600 11.72700 1.000 58.88601 98 LYS B N 1
ATOM 5066 C CA . LYS B 1 100 ? 37.37800 41.99600 11.81900 1.000 59.12288 98 LYS B CA 1
ATOM 5067 C C . LYS B 1 100 ? 36.66800 41.73200 10.49400 1.000 56.14357 98 LYS B C 1
ATOM 5068 O O . LYS B 1 100 ? 36.33800 42.66800 9.74600 1.000 52.79054 98 LYS B O 1
ATOM 5074 N N . SER B 1 101 ? 36.44400 40.44500 10.21100 1.000 52.06151 99 SER B N 1
ATOM 5075 C CA . SER B 1 101 ? 35.70400 40.04500 9.02000 1.000 50.20865 99 SER B CA 1
ATOM 5076 C C . SER B 1 101 ? 34.23700 40.44000 9.13600 1.000 48.96377 99 SER B C 1
ATOM 5077 O O . SER B 1 101 ? 33.67800 40.53200 10.23300 1.000 49.83755 99 SER B O 1
ATOM 5080 N N . PHE B 1 102 ? 33.60100 40.66700 7.98800 1.000 47.70309 100 PHE B N 1
ATOM 5081 C CA . PHE B 1 102 ? 32.17800 40.97800 7.97000 1.000 46.29766 100 PHE B CA 1
ATOM 5082 C C . PHE B 1 102 ? 31.30500 39.73800 7.83200 1.000 44.09213 100 PHE B C 1
ATOM 5083 O O . PHE B 1 102 ? 30.10900 39.88100 7.53100 1.000 39.37314 100 PHE B O 1
ATOM 5091 N N . ASP B 1 103 ? 31.85400 38.54700 8.13200 1.000 44.37374 101 ASP B N 1
ATOM 5092 C CA . ASP B 1 103 ? 31.15400 37.29400 7.84800 1.000 43.79209 101 ASP B CA 1
ATOM 5093 C C . ASP B 1 103 ? 29.78100 37.29200 8.48800 1.000 39.65739 101 ASP B C 1
ATOM 5094 O O . ASP B 1 103 ? 28.76700 37.19300 7.79100 1.000 36.94917 101 ASP B O 1
ATOM 5099 N N . ARG B 1 104 ? 29.74100 37.42800 9.82600 1.000 40.42853 102 ARG B N 1
ATOM 5100 C CA . ARG B 1 104 ? 28.47800 37.39300 10.56900 1.000 39.86004 102 ARG B CA 1
ATOM 5101 C C . ARG B 1 104 ? 27.47600 38.40800 10.02500 1.000 35.57795 102 ARG B C 1
ATOM 5102 O O . ARG B 1 104 ? 26.27500 38.12500 9.91900 1.000 30.64841 102 ARG B O 1
ATOM 5110 N N . LEU B 1 105 ? 27.95000 39.60400 9.69200 1.000 36.97285 103 LEU B N 1
ATOM 5111 C CA . LEU B 1 105 ? 27.04900 40.66400 9.27100 1.000 37.39396 103 LEU B CA 1
ATOM 5112 C C . LEU B 1 105 ? 26.43500 40.32000 7.91600 1.000 33.32242 103 LEU B C 1
ATOM 5113 O O . LEU B 1 105 ? 25.21500 40.36400 7.73300 1.000 28.60869 103 LEU B O 1
ATOM 5118 N N . HIS B 1 106 ? 27.27500 39.89500 6.97100 1.000 35.29634 104 HIS B N 1
ATOM 5119 C CA . HIS B 1 106 ? 26.79000 39.49000 5.65400 1.000 35.44899 104 HIS B CA 1
ATOM 5120 C C . HIS B 1 106 ? 25.70900 38.41400 5.75000 1.000 33.46980 104 HIS B C 1
ATOM 5121 O O . HIS B 1 106 ? 24.73600 38.42000 4.98200 1.000 28.07968 104 HIS B O 1
ATOM 5128 N N . SER B 1 107 ? 25.89500 37.46300 6.66900 1.000 32.15122 105 SER B N 1
ATOM 5129 C CA . SER B 1 107 ? 24.97400 36.34300 6.81700 1.000 32.89605 105 SER B CA 1
ATOM 5130 C C . SER B 1 107 ? 23.61100 36.78500 7.35300 1.000 29.45880 105 SER B C 1
ATOM 5131 O O . SER B 1 107 ? 22.56900 36.27000 6.92100 1.000 25.88731 105 SER B O 1
ATOM 5134 N N . ILE B 1 108 ? 23.59400 37.73800 8.28200 1.000 28.16917 106 ILE B N 1
ATOM 5135 C CA . ILE B 1 108 ? 22.32100 38.31900 8.72200 1.000 28.82977 106 ILE B CA 1
ATOM 5136 C C . ILE B 1 108 ? 21.64500 39.05700 7.57200 1.000 26.59529 106 ILE B C 1
ATOM 5137 O O . ILE B 1 108 ? 20.45900 38.84900 7.28700 1.000 24.36871 106 ILE B O 1
ATOM 5142 N N . ILE B 1 109 ? 22.40700 39.89100 6.86100 1.000 25.43726 107 ILE B N 1
ATOM 5143 C CA . ILE B 1 109 ? 21.88700 40.58300 5.68400 1.000 29.08507 107 ILE B CA 1
ATOM 5144 C C . ILE B 1 109 ? 21.31800 39.58700 4.67900 1.000 28.37972 107 ILE B C 1
ATOM 5145 O O . ILE B 1 109 ? 20.20600 39.76300 4.14700 1.000 26.31631 107 ILE B O 1
ATOM 5150 N N . GLN B 1 110 ? 22.09600 38.55000 4.36800 1.000 26.53739 108 GLN B N 1
ATOM 5151 C CA . GLN B 1 110 ? 21.61800 37.48800 3.47600 1.000 31.23269 108 GLN B CA 1
ATOM 5152 C C . GLN B 1 110 ? 20.32100 36.85900 3.99300 1.000 28.26918 108 GLN B C 1
ATOM 5153 O O . GLN B 1 110 ? 19.34100 36.73400 3.24100 1.000 27.35591 108 GLN B O 1
ATOM 5159 N N . ASP B 1 111 ? 20.29200 36.46300 5.28100 1.000 25.34514 109 ASP B N 1
ATOM 5160 C CA . ASP B 1 111 ? 19.10400 35.78400 5.79200 1.000 25.84520 109 ASP B CA 1
ATOM 5161 C C . ASP B 1 111 ? 17.91600 36.72900 5.86600 1.000 25.38989 109 ASP B C 1
ATOM 5162 O O . ASP B 1 111 ? 16.80900 36.36900 5.45100 1.000 24.78192 109 ASP B O 1
ATOM 5167 N N . ALA B 1 112 ? 18.12600 37.95600 6.36900 1.000 25.85836 110 ALA B N 1
ATOM 5168 C CA . ALA B 1 112 ? 17.02300 38.89600 6.44400 1.000 25.76098 110 ALA B CA 1
ATOM 5169 C C . ALA B 1 112 ? 16.58800 39.41400 5.06300 1.000 26.76374 110 ALA B C 1
ATOM 5170 O O . ALA B 1 112 ? 15.45700 39.90200 4.93600 1.000 27.28748 110 ALA B O 1
ATOM 5172 N N . GLN B 1 113 ? 17.40600 39.23400 4.01800 1.000 24.40029 111 GLN B N 1
ATOM 5173 C CA . GLN B 1 113 ? 17.16100 39.84600 2.70400 1.000 27.61121 111 GLN B CA 1
ATOM 5174 C C . GLN B 1 113 ? 16.94600 41.35900 2.87000 1.000 25.06090 111 GLN B C 1
ATOM 5175 O O . GLN B 1 113 ? 15.94200 41.93200 2.45000 1.000 21.72629 111 GLN B O 1
ATOM 5181 N N . ALA B 1 114 ? 17.89100 41.98200 3.54700 1.000 23.11067 112 ALA B N 1
ATOM 5182 C CA . ALA B 1 114 ? 17.79900 43.38500 3.91200 1.000 26.13471 112 ALA B CA 1
ATOM 5183 C C . ALA B 1 114 ? 18.42600 44.23200 2.82100 1.000 27.08219 112 ALA B C 1
ATOM 5184 O O . ALA B 1 114 ? 19.48800 43.90000 2.28000 1.000 22.32373 112 ALA B O 1
ATOM 5186 N N . LYS B 1 115 ? 17.75100 45.31500 2.48500 1.000 28.22970 113 LYS B N 1
ATOM 5187 C CA . LYS B 1 115 ? 18.24900 46.22100 1.47400 1.000 30.54050 113 LYS B CA 1
ATOM 5188 C C . LYS B 1 115 ? 18.88400 47.47000 2.06400 1.000 27.77175 113 LYS B C 1
ATOM 5189 O O . LYS B 1 115 ? 19.45000 48.27200 1.31800 1.000 29.74830 113 LYS B O 1
ATOM 5195 N N . PHE B 1 116 ? 18.85000 47.62900 3.38500 1.000 26.87427 114 PHE B N 1
ATOM 5196 C CA . PHE B 1 116 ? 19.35700 48.83000 4.03100 1.000 26.84269 114 PHE B CA 1
ATOM 5197 C C . PHE B 1 116 ? 20.22200 48.46400 5.23200 1.000 27.70332 114 PHE B C 1
ATOM 5198 O O . PHE B 1 116 ? 19.98700 47.45500 5.91300 1.000 24.53452 114 PHE B O 1
ATOM 5206 N N . ALA B 1 117 ? 21.22700 49.30600 5.47700 1.000 24.46346 115 ALA B N 1
ATOM 5207 C CA . ALA B 1 117 ? 21.97900 49.33600 6.72900 1.000 24.97668 115 ALA B CA 1
ATOM 5208 C C . ALA B 1 117 ? 21.92600 50.76500 7.25200 1.000 24.33713 115 ALA B C 1
ATOM 5209 O O . ALA B 1 117 ? 22.25500 51.6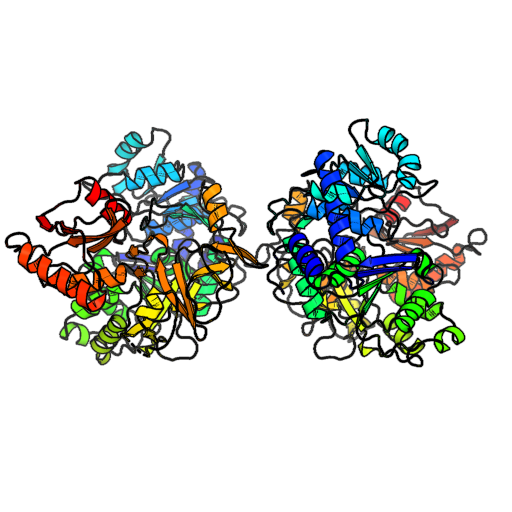9800 6.51800 1.000 27.41908 115 ALA B O 1
ATOM 5211 N N . LEU B 1 118 ? 21.47400 50.93200 8.48900 1.000 22.92906 116 LEU B N 1
ATOM 5212 C CA . LEU B 1 118 ? 21.39500 52.21900 9.16700 1.000 23.12383 116 LEU B CA 1
ATOM 5213 C C . LEU B 1 118 ? 22.54900 52.32600 10.13900 1.000 23.45281 116 LEU B C 1
ATOM 5214 O O . LEU B 1 118 ? 22.78800 51.39400 10.91300 1.000 25.94522 116 LEU B O 1
ATOM 5219 N N . THR B 1 119 ? 23.24500 53.45600 10.12600 1.000 25.40831 117 THR B N 1
ATOM 5220 C CA . THR B 1 119 ? 24.48400 53.55900 10.87800 1.000 25.94258 117 THR B CA 1
ATOM 5221 C C . THR B 1 119 ? 24.78800 55.03400 11.15800 1.000 28.10600 117 THR B C 1
ATOM 5222 O O . THR B 1 119 ? 23.96900 55.92600 10.89500 1.000 25.92153 117 THR B O 1
ATOM 5226 N N . THR B 1 120 ? 25.95700 55.28200 11.73400 1.000 25.72151 118 THR B N 1
ATOM 5227 C CA . THR B 1 120 ? 26.41700 56.62300 12.01800 1.000 31.76697 118 THR B CA 1
ATOM 5228 C C . THR B 1 120 ? 27.22500 57.11700 10.83200 1.000 33.47243 118 THR B C 1
ATOM 5229 O O . THR B 1 120 ? 27.64300 56.33700 9.96800 1.000 34.92261 118 THR B O 1
ATOM 5233 N N . THR B 1 121 ? 27.42700 58.43200 10.78800 1.000 31.82487 119 THR B N 1
ATOM 5234 C CA . THR B 1 121 ? 28.28500 58.99800 9.75500 1.000 36.48595 119 THR B CA 1
ATOM 5235 C C . THR B 1 121 ? 29.68400 58.40200 9.84700 1.000 37.39396 119 THR B C 1
ATOM 5236 O O . THR B 1 121 ? 30.27100 58.00500 8.84100 1.000 42.33139 119 THR B O 1
ATOM 5240 N N . GLU B 1 122 ? 30.23200 58.31400 11.05500 1.000 34.40412 120 GLU B N 1
ATOM 5241 C CA . GLU B 1 122 ? 31.59300 57.79800 11.18800 1.000 39.41525 120 GLU B CA 1
ATOM 5242 C C . GLU B 1 122 ? 31.68400 56.35400 10.70600 1.000 39.88373 120 GLU B C 1
ATOM 5243 O O . GLU B 1 122 ? 32.58200 55.99000 9.95000 1.000 40.59960 120 GLU B O 1
ATOM 5249 N N . LEU B 1 123 ? 30.71700 55.51100 11.04400 1.000 38.57305 121 LEU B N 1
ATOM 5250 C CA . LEU B 1 123 ? 30.84800 54.09300 10.63900 1.000 40.83911 121 LEU B CA 1
ATOM 5251 C C . LEU B 1 123 ? 30.61700 53.94300 9.12900 1.000 43.81052 121 LEU B C 1
ATOM 5252 O O . LEU B 1 123 ? 31.29900 53.12500 8.53100 1.000 43.51048 121 LEU B O 1
ATOM 5257 N N . LYS B 1 124 ? 29.69900 54.71600 8.55200 1.000 43.14465 122 LYS B N 1
ATOM 5258 C CA . LYS B 1 124 ? 29.36400 54.56300 7.11300 1.000 51.04823 122 LYS B CA 1
ATOM 5259 C C . LYS B 1 124 ? 30.57800 54.87900 6.23500 1.000 56.35676 122 LYS B C 1
ATOM 5260 O O . LYS B 1 124 ? 30.84300 54.11200 5.31400 1.000 56.71206 122 LYS B O 1
ATOM 5266 N N . ASP B 1 125 ? 31.29400 55.95200 6.54100 1.000 73.13245 123 ASP B N 1
ATOM 5267 C CA . ASP B 1 125 ? 32.49200 56.32600 5.75100 1.000 72.48764 123 ASP B CA 1
ATOM 5268 C C . ASP B 1 125 ? 33.50700 55.18700 5.82900 1.000 73.93518 123 ASP B C 1
ATOM 5269 O O . ASP B 1 125 ? 34.18100 54.94000 4.83000 1.000 78.07778 123 ASP B O 1
ATOM 5274 N N . LYS B 1 126 ? 33.58000 54.51100 6.96800 1.000 53.85909 124 LYS B N 1
ATOM 5275 C CA . LYS B 1 126 ? 34.51500 53.37600 7.15500 1.000 52.91950 124 LYS B CA 1
ATOM 5276 C C . LYS B 1 126 ? 34.03600 52.07100 6.50300 1.000 50.25076 124 LYS B C 1
ATOM 5277 O O . LYS B 1 126 ? 34.91100 51.24500 6.20300 1.000 47.09249 124 LYS B O 1
ATOM 5283 N N . ILE B 1 127 ? 32.72700 51.85700 6.30000 1.000 45.26332 125 ILE B N 1
ATOM 5284 C CA . ILE B 1 127 ? 32.27400 50.51400 5.82000 1.000 43.41047 125 ILE B CA 1
ATOM 5285 C C . ILE B 1 127 ? 31.43500 50.52600 4.54400 1.000 42.59195 125 ILE B C 1
ATOM 5286 O O . ILE B 1 127 ? 31.14700 49.43600 4.05900 1.000 37.96245 125 ILE B O 1
ATOM 5291 N N . ALA B 1 128 ? 31.06600 51.68800 4.01100 1.000 45.02645 126 ALA B N 1
ATOM 5292 C CA . ALA B 1 128 ? 30.13600 51.67500 2.87900 1.000 40.60487 126 ALA B CA 1
ATOM 5293 C C . ALA B 1 128 ? 30.71700 50.98500 1.64800 1.000 37.95192 126 ALA B C 1
ATOM 5294 O O . ALA B 1 128 ? 29.97800 50.32900 0.90000 1.000 34.36728 126 ALA B O 1
ATOM 5296 N N . ASP B 1 129 ? 32.00500 51.18100 1.36300 1.000 35.48583 127 ASP B N 1
ATOM 5297 C CA . ASP B 1 129 ? 32.54500 50.56400 0.15600 1.000 36.75177 127 ASP B CA 1
ATOM 5298 C C . ASP B 1 129 ? 32.73600 49.05200 0.33500 1.000 39.10732 127 ASP B C 1
ATOM 5299 O O . ASP B 1 129 ? 32.66600 48.29200 -0.64100 1.000 37.56766 127 ASP B O 1
ATOM 5304 N N . ARG B 1 130 ? 32.96600 48.59800 1.56700 1.000 37.87296 128 ARG B N 1
ATOM 5305 C CA . ARG B 1 130 ? 33.07300 47.16400 1.80000 1.000 39.69423 128 ARG B CA 1
ATOM 5306 C C . ARG B 1 130 ? 31.70800 46.49800 1.71200 1.000 37.10182 128 ARG B C 1
ATOM 5307 O O . ARG B 1 130 ? 31.57800 45.41500 1.12200 1.000 36.02800 128 ARG B O 1
ATOM 5315 N N . LEU B 1 131 ? 30.67300 47.15900 2.23500 1.000 36.85179 129 LEU B N 1
ATOM 5316 C CA . LEU B 1 131 ? 29.31400 46.62600 2.11700 1.000 36.98338 129 LEU B CA 1
ATOM 5317 C C . LEU B 1 131 ? 28.87600 46.53500 0.65500 1.000 38.62568 129 LEU B C 1
ATOM 5318 O O . LEU B 1 131 ? 28.21400 45.56500 0.26100 1.000 39.92321 129 LEU B O 1
ATOM 5323 N N . GLU B 1 132 ? 29.27500 47.51000 -0.17800 1.000 35.37003 130 GLU B N 1
ATOM 5324 C CA . GLU B 1 132 ? 29.00100 47.42300 -1.61100 1.000 38.97573 130 GLU B CA 1
ATOM 5325 C C . GLU B 1 132 ? 29.69600 46.21900 -2.25000 1.000 39.90742 130 GLU B C 1
ATOM 5326 O O . GLU B 1 132 ? 29.14200 45.59000 -3.15700 1.000 38.09141 130 GLU B O 1
ATOM 5332 N N . ALA B 1 133 ? 30.92400 45.90400 -1.82900 1.000 36.70703 131 ALA B N 1
ATOM 5333 C CA . ALA B 1 133 ? 31.57200 44.71200 -2.35700 1.000 40.02848 131 ALA B CA 1
ATOM 5334 C C . ALA B 1 133 ? 30.80000 43.43700 -1.96600 1.000 41.88397 131 ALA B C 1
ATOM 5335 O O . ALA B 1 133 ? 30.50600 42.58600 -2.82000 1.000 42.85777 131 ALA B O 1
ATOM 5337 N N . LEU B 1 134 ? 30.38200 43.32400 -0.70500 1.000 38.87835 132 LEU B N 1
ATOM 5338 C CA . LEU B 1 134 ? 29.73200 42.08700 -0.28800 1.000 42.85251 132 LEU B CA 1
ATOM 5339 C C . LEU B 1 134 ? 28.28100 42.01000 -0.73400 1.000 44.45796 132 LEU B C 1
ATOM 5340 O O . LEU B 1 134 ? 27.79300 40.91700 -1.04400 1.000 43.04727 132 LEU B O 1
ATOM 5345 N N . GLU B 1 135 ? 27.57700 43.13900 -0.79100 1.000 41.64183 133 GLU B N 1
ATOM 5346 C CA . GLU B 1 135 ? 26.14300 43.10300 -1.00800 1.000 40.40221 133 GLU B CA 1
ATOM 5347 C C . GLU B 1 135 ? 25.70200 43.68300 -2.33700 1.000 42.82356 133 GLU B C 1
ATOM 5348 O O . GLU B 1 135 ? 24.50700 43.62600 -2.64500 1.000 40.13902 133 GLU B O 1
ATOM 5354 N N . GLY B 1 136 ? 26.60900 44.24500 -3.12600 1.000 42.47878 134 GLY B N 1
ATOM 5355 C CA . GLY B 1 136 ? 26.22500 44.83100 -4.38500 1.000 44.61588 134 GLY B CA 1
ATOM 5356 C C . GLY B 1 136 ? 25.69500 46.25000 -4.24300 1.000 47.42148 134 GLY B C 1
ATOM 5357 O O . GLY B 1 136 ? 25.42300 46.75700 -3.15000 1.000 45.95814 134 GLY B O 1
ATOM 5358 N N . THR B 1 137 ? 25.49400 46.87700 -5.41000 1.000 49.29538 135 THR B N 1
ATOM 5359 C CA . THR B 1 137 ? 25.14100 48.28800 -5.50900 1.000 54.59602 135 THR B CA 1
ATOM 5360 C C . THR B 1 137 ? 23.70300 48.58700 -5.08400 1.000 57.97011 135 THR B C 1
ATOM 5361 O O . THR B 1 137 ? 23.37600 49.76300 -4.87400 1.000 56.70943 135 THR B O 1
ATOM 5365 N N . ASP B 1 138 ? 22.83900 47.56800 -4.96900 1.000 61.92848 136 ASP B N 1
ATOM 5366 C CA . ASP B 1 138 ? 21.44900 47.76700 -4.56500 1.000 61.57054 136 ASP B CA 1
ATOM 5367 C C . ASP B 1 138 ? 21.26800 47.84300 -3.05600 1.000 60.03351 136 ASP B C 1
ATOM 5368 O O . ASP B 1 138 ? 20.14800 48.07300 -2.59200 1.000 62.81279 136 ASP B O 1
ATOM 5373 N N . PHE B 1 139 ? 22.33200 47.67100 -2.28800 1.000 47.02932 137 PHE B N 1
ATOM 5374 C CA . PHE B 1 139 ? 22.28100 47.78400 -0.84000 1.000 43.66050 137 PHE B CA 1
ATOM 5375 C C . PHE B 1 139 ? 22.60500 49.21300 -0.44300 1.000 41.83660 137 PHE B C 1
ATOM 5376 O O . PHE B 1 139 ? 23.53600 49.81100 -0.98800 1.000 44.17109 137 PHE B O 1
ATOM 5384 N N . HIS B 1 140 ? 21.83000 49.76700 0.48100 1.000 35.27791 138 HIS B N 1
ATOM 5385 C CA . HIS B 1 140 ? 21.93100 51.18800 0.79200 1.000 36.24908 138 HIS B CA 1
ATOM 5386 C C . HIS B 1 140 ? 22.38900 51.38300 2.23000 1.000 32.42757 138 HIS B C 1
ATOM 5387 O O . HIS B 1 140 ? 21.66700 51.05900 3.17800 1.000 26.35579 138 HIS B O 1
ATOM 5394 N N . CYS B 1 141 ? 23.56300 51.96600 2.38600 1.000 32.06700 139 CYS B N 1
ATOM 5395 C CA . CYS B 1 141 ? 24.07700 52.31800 3.69700 1.000 28.72976 139 CYS B CA 1
ATOM 5396 C C . CYS B 1 141 ? 23.69300 53.77400 4.01200 1.000 32.00910 139 CYS B C 1
ATOM 5397 O O . CYS B 1 141 ? 24.17300 54.70400 3.36100 1.000 33.15398 139 CYS B O 1
ATOM 5400 N N . LEU B 1 142 ? 22.81000 53.97500 4.99300 1.000 29.03769 140 LEU B N 1
ATOM 5401 C CA . LEU B 1 142 ? 22.26600 55.28900 5.32200 1.000 29.72462 140 LEU B CA 1
ATOM 5402 C C . LEU B 1 142 ? 22.74000 55.70400 6.70100 1.000 29.55354 140 LEU B C 1
ATOM 5403 O O . LEU B 1 142 ? 22.73600 54.89600 7.62400 1.000 26.18998 140 LEU B O 1
ATOM 5408 N N . ALA B 1 143 ? 23.14000 56.96000 6.85000 1.000 29.00348 141 ALA B N 1
ATOM 5409 C CA . ALA B 1 143 ? 23.49700 57.50500 8.15400 1.000 28.62185 141 ALA B CA 1
ATOM 5410 C C . ALA B 1 143 ? 22.29800 58.25400 8.71200 1.000 28.95347 141 ALA B C 1
ATOM 5411 O O . ALA B 1 143 ? 21.71500 59.08800 8.02100 1.000 31.20111 141 ALA B O 1
ATOM 5413 N N . THR B 1 144 ? 21.96500 57.99900 9.96700 1.000 25.14775 142 THR B N 1
ATOM 5414 C CA . THR B 1 144 ? 20.80400 58.63200 10.57700 1.000 26.99271 142 THR B CA 1
ATOM 5415 C C . THR B 1 144 ? 21.15600 59.71900 11.57700 1.000 26.95586 142 THR B C 1
ATOM 5416 O O . THR B 1 144 ? 20.24900 60.28600 12.18400 1.000 29.64040 142 THR B O 1
ATOM 5420 N N . ASP B 1 145 ? 22.42400 59.94000 11.86900 1.000 26.15577 143 ASP B N 1
ATOM 5421 C CA . ASP B 1 145 ? 22.73400 60.79900 13.00500 1.000 29.91938 143 ASP B CA 1
ATOM 5422 C C . ASP B 1 145 ? 22.84700 62.27100 12.64000 1.000 31.59589 143 ASP B C 1
ATOM 5423 O O . ASP B 1 145 ? 23.05100 63.10100 13.53900 1.000 31.54062 143 ASP B O 1
ATOM 5428 N N . GLN B 1 146 ? 22.72500 62.61000 11.36200 1.000 27.03219 144 GLN B N 1
ATOM 5429 C CA . GLN B 1 146 ? 22.72600 63.99500 10.93900 1.000 30.63262 144 GLN B CA 1
ATOM 5430 C C . GLN B 1 146 ? 21.42400 64.35900 10.22900 1.000 31.63800 144 GLN B C 1
ATOM 5431 O O . GLN B 1 146 ? 21.41100 65.26800 9.40300 1.000 34.18568 144 GLN B O 1
ATOM 5437 N N . VAL B 1 147 ? 20.32900 63.64000 10.52800 1.000 27.68753 145 VAL B N 1
ATOM 5438 C CA . VAL B 1 147 ? 19.01500 63.99700 9.99400 1.000 26.21367 145 VAL B CA 1
ATOM 5439 C C . VAL B 1 147 ? 18.49200 65.24400 10.71200 1.000 29.68514 145 VAL B C 1
ATOM 5440 O O . VAL B 1 147 ? 18.40000 65.27600 11.94800 1.000 26.92428 145 VAL B O 1
ATOM 5444 N N . GLU B 1 148 ? 18.12700 66.26700 9.94800 1.000 29.19034 146 GLU B N 1
ATOM 5445 C CA . GLU B 1 148 ? 17.55300 67.47500 10.54000 1.000 32.34335 146 GLU B CA 1
ATOM 5446 C C . GLU B 1 148 ? 16.19900 67.18500 11.18000 1.000 31.92751 146 GLU B C 1
ATOM 5447 O O . GLU B 1 148 ? 15.35800 66.47800 10.60500 1.000 29.59565 146 GLU B O 1
ATOM 5453 N N . LEU B 1 149 ? 15.97900 67.75200 12.37200 1.000 29.43511 147 LEU B N 1
ATOM 5454 C CA . LEU B 1 149 ? 14.76000 67.41000 13.10200 1.000 30.61683 147 LEU B CA 1
ATOM 5455 C C . LEU B 1 149 ? 13.51100 67.92900 12.40200 1.000 32.13806 147 LEU B C 1
ATOM 5456 O O . LEU B 1 149 ? 12.44400 67.32300 12.55000 1.000 27.82439 147 LEU B O 1
ATOM 5461 N N . ILE B 1 150 ? 13.63400 69.01000 11.61400 1.000 26.44001 148 ILE B N 1
ATOM 5462 C CA . ILE B 1 150 ? 12.50900 69.56800 10.87200 1.000 30.98266 148 ILE B CA 1
ATOM 5463 C C . ILE B 1 150 ? 11.95600 68.55900 9.87100 1.000 28.53237 148 ILE B C 1
ATOM 5464 O O . ILE B 1 150 ? 10.77700 68.65000 9.49200 1.000 28.19812 148 ILE B O 1
ATOM 5469 N N . SER B 1 151 ? 12.76800 67.57300 9.46900 1.000 28.89820 149 SER B N 1
ATOM 5470 C CA . SER B 1 151 ? 12.31800 66.51300 8.55700 1.000 29.53512 149 SER B CA 1
ATOM 5471 C C . SER B 1 151 ? 11.12600 65.75200 9.09900 1.000 26.31105 149 SER B C 1
ATOM 5472 O O . SER B 1 151 ? 10.29000 65.28600 8.32000 1.000 24.92667 149 SER B O 1
ATOM 5475 N N . GLY B 1 152 ? 11.01700 65.66700 10.42000 1.000 25.39252 150 GLY B N 1
ATOM 5476 C CA . GLY B 1 152 ? 9.88900 65.00700 11.04500 1.000 25.41094 150 GLY B CA 1
ATOM 5477 C C . GLY B 1 152 ? 8.53500 65.50700 10.58800 1.000 28.06915 150 GLY B C 1
ATOM 5478 O O . GLY B 1 152 ? 7.56700 64.74200 10.59000 1.000 27.25327 150 GLY B O 1
ATOM 5479 N N . LYS B 1 153 ? 8.44400 66.78500 10.17800 1.000 27.65332 151 LYS B N 1
ATOM 5480 C CA . LYS B 1 153 ? 7.19300 67.32800 9.64000 1.000 27.46645 151 LYS B CA 1
ATOM 5481 C C . LYS B 1 153 ? 6.69000 66.55200 8.43800 1.000 27.09009 151 LYS B C 1
ATOM 5482 O O . LYS B 1 153 ? 5.49800 66.63200 8.12600 1.000 27.76649 151 LYS B O 1
ATOM 5488 N N . ASN B 1 154 ? 7.56400 65.79700 7.76400 1.000 26.67425 152 ASN B N 1
ATOM 5489 C CA . ASN B 1 154 ? 7.19500 65.04000 6.58200 1.000 25.93995 152 ASN B CA 1
ATOM 5490 C C . ASN B 1 154 ? 6.79200 63.60000 6.90300 1.000 25.94785 152 ASN B C 1
ATOM 5491 O O . ASN B 1 154 ? 6.40900 62.86900 5.98600 1.000 26.88743 152 ASN B O 1
ATOM 5496 N N . TRP B 1 155 ? 6.86900 63.17900 8.17100 1.000 25.57675 153 TRP B N 1
ATOM 5497 C CA . TRP B 1 155 ? 6.55800 61.79800 8.54500 1.000 27.15589 153 TRP B CA 1
ATOM 5498 C C . TRP B 1 155 ? 5.09000 61.45400 8.28100 1.000 27.62173 153 TRP B C 1
ATOM 5499 O O . TRP B 1 155 ? 4.19000 62.15300 8.74900 1.000 28.47183 153 TRP B O 1
ATOM 5510 N N . GLN B 1 156 ? 4.85200 60.35300 7.55100 1.000 28.67186 154 GLN B N 1
ATOM 5511 C CA . GLN B 1 156 ? 3.50700 59.82200 7.28200 1.000 30.21678 154 GLN B CA 1
ATOM 5512 C C . GLN B 1 156 ? 3.26000 58.65500 8.24400 1.000 28.64028 154 GLN B C 1
ATOM 5513 O O . GLN B 1 156 ? 3.79100 57.55200 8.05500 1.000 27.76912 154 GLN B O 1
ATOM 5519 N N . LYS B 1 157 ? 2.45700 58.88800 9.27600 1.000 27.31380 155 LYS B N 1
ATOM 5520 C CA . LYS B 1 157 ? 2.21000 57.86000 10.27900 1.000 27.78491 155 LYS B CA 1
ATOM 5521 C C . LYS B 1 157 ? 1.49300 56.65800 9.64700 1.000 27.23484 155 LYS B C 1
ATOM 5522 O O . LYS B 1 157 ? 0.39700 56.82200 9.08900 1.000 27.62173 155 LYS B O 1
ATOM 5528 N N . PRO B 1 158 ? 2.06900 55.46600 9.66600 1.000 27.41908 156 PRO B N 1
ATOM 5529 C CA . PRO B 1 158 ? 1.36300 54.32300 9.07900 1.000 29.50354 156 PRO B CA 1
ATOM 5530 C C . PRO B 1 158 ? 0.20500 53.87600 9.95700 1.000 30.91950 156 PRO B C 1
ATOM 5531 O O . PRO B 1 158 ? 0.10200 54.24600 11.13000 1.000 24.63716 156 PRO B O 1
ATOM 5535 N N . ASN B 1 159 ? -0.70500 53.11200 9.34300 1.000 35.01736 157 ASN B N 1
ATOM 5536 C CA . ASN B 1 159 ? -1.72800 52.36200 10.07500 1.000 35.57005 157 ASN B CA 1
ATOM 5537 C C . ASN B 1 159 ? -1.04600 51.12900 10.67100 1.000 31.05372 157 ASN B C 1
ATOM 5538 O O . ASN B 1 159 ? -0.76400 50.16700 9.96100 1.000 35.30160 157 ASN B O 1
ATOM 5543 N N . ILE B 1 160 ? -0.77700 51.13300 11.97000 1.000 29.24035 158 ILE B N 1
ATOM 5544 C CA . ILE B 1 160 ? -0.10400 50.02200 12.64200 1.000 33.05133 158 ILE B CA 1
ATOM 5545 C C . ILE B 1 160 ? -1.13400 49.27200 13.48000 1.000 35.33582 158 ILE B C 1
ATOM 5546 O O . ILE B 1 160 ? -1.83100 49.87000 14.30800 1.000 34.24884 158 ILE B O 1
ATOM 5551 N N . SER B 1 161 ? -1.27400 47.98300 13.22700 1.000 30.96161 159 SER B N 1
ATOM 5552 C CA . SER B 1 161 ? -2.02700 47.12300 14.11900 1.000 31.75644 159 SER B CA 1
ATOM 5553 C C . SER B 1 161 ? -1.07400 46.13200 14.79100 1.000 29.26140 159 SER B C 1
ATOM 5554 O O . SER B 1 161 ? 0.06300 45.92100 14.34000 1.000 25.44779 159 SER B O 1
ATOM 5557 N N . GLY B 1 162 ? -1.55700 45.55400 15.90200 1.000 27.02429 160 GLY B N 1
ATOM 5558 C CA . GLY B 1 162 ? -0.73100 44.67500 16.71400 1.000 25.87942 160 GLY B CA 1
ATOM 5559 C C . GLY B 1 162 ? -0.12000 43.53200 15.92500 1.000 24.23712 160 GLY B C 1
ATOM 5560 O O . GLY B 1 162 ? 1.04700 43.18900 16.12900 1.000 21.80525 160 GLY B O 1
ATOM 5561 N N . THR B 1 163 ? -0.86300 42.99000 14.96000 1.000 23.43702 161 THR B N 1
ATOM 5562 C CA . THR B 1 163 ? -0.38500 41.84000 14.19400 1.000 30.45365 161 THR B CA 1
ATOM 5563 C C . THR B 1 163 ? 0.70000 42.20000 13.18000 1.000 28.79029 161 THR B C 1
ATOM 5564 O O . THR B 1 163 ? 1.24800 41.29900 12.54000 1.000 29.82200 161 THR B O 1
ATOM 5568 N N . ASP B 1 164 ? 0.99100 43.47400 12.97900 1.000 26.21104 162 ASP B N 1
ATOM 5569 C CA . ASP B 1 164 ? 2.01900 43.87500 12.02900 1.000 26.10313 162 ASP B CA 1
ATOM 5570 C C . ASP B 1 164 ? 3.41000 43.53300 12.55800 1.000 23.29227 162 ASP B C 1
ATOM 5571 O O . ASP B 1 164 ? 3.71000 43.69700 13.74500 1.000 20.65774 162 ASP B O 1
ATOM 5576 N N . LEU B 1 165 ? 4.26900 43.08300 11.66600 1.000 25.08459 163 LEU B N 1
ATOM 5577 C CA . LEU B 1 165 ? 5.63700 42.74400 12.03800 1.000 22.15002 163 LEU B CA 1
ATOM 5578 C C . LEU B 1 165 ? 6.40000 43.99700 12.47600 1.000 24.89772 163 LEU B C 1
ATOM 5579 O O . LEU B 1 165 ? 6.32600 45.05000 11.82300 1.000 25.68203 163 LEU B O 1
ATOM 5584 N N . ALA B 1 166 ? 7.08000 43.93700 13.62200 1.000 21.66312 164 ALA B N 1
ATOM 5585 C CA . ALA B 1 166 ? 7.75000 45.15600 14.07000 1.000 22.10002 164 ALA B CA 1
ATOM 5586 C C . ALA B 1 166 ? 9.25000 45.11400 13.80100 1.000 21.53416 164 ALA B C 1
ATOM 5587 O O . ALA B 1 166 ? 9.78900 46.08100 13.26800 1.000 20.99725 164 ALA B O 1
ATOM 5589 N N . PHE B 1 167 ? 9.93200 44.02400 14.13600 1.000 19.52866 165 PHE B N 1
ATOM 5590 C CA . PHE B 1 167 ? 11.36700 43.89000 13.85100 1.000 21.69734 165 PHE B CA 1
ATOM 5591 C C . PHE B 1 167 ? 11.75600 42.41600 13.91000 1.000 21.69471 165 PHE B C 1
ATOM 5592 O O . PHE B 1 167 ? 10.96800 41.57500 14.33100 1.000 21.83683 165 PHE B O 1
ATOM 5600 N N . LEU B 1 168 ? 12.97700 42.11200 13.43400 1.000 20.19189 166 LEU B N 1
ATOM 5601 C CA . LEU B 1 168 ? 13.55900 40.76900 13.46100 1.000 20.01819 166 LEU B CA 1
ATOM 5602 C C . LEU B 1 168 ? 14.58000 40.71700 14.58400 1.000 22.28162 166 LEU B C 1
ATOM 5603 O O . LEU B 1 168 ? 15.56500 41.47400 14.57600 1.000 21.27360 166 LEU B O 1
ATOM 5608 N N . GLN B 1 169 ? 14.37800 39.81000 15.51300 1.000 20.67353 167 GLN B N 1
ATOM 5609 C CA . GLN B 1 169 ? 15.27100 39.67200 16.65300 1.000 24.91615 167 GLN B CA 1
ATOM 5610 C C . GLN B 1 169 ? 16.06200 38.39800 16.40100 1.000 22.89748 167 GLN B C 1
ATOM 5611 O O . GLN B 1 169 ? 15.55300 37.28200 16.62000 1.000 26.97692 167 GLN B O 1
ATOM 5617 N N . TYR B 1 170 ? 17.31000 38.55100 15.94900 1.000 23.24226 168 TYR B N 1
ATOM 5618 C CA . TYR B 1 170 ? 18.12200 37.36900 15.64300 1.000 23.46860 168 TYR B CA 1
ATOM 5619 C C . TYR B 1 170 ? 18.60100 36.71500 16.92200 1.000 23.59230 168 TYR B C 1
ATOM 5620 O O . TYR B 1 170 ? 18.97100 37.40300 17.87700 1.000 23.32911 168 TYR B O 1
ATOM 5629 N N . THR B 1 171 ? 18.52900 35.36200 16.95700 1.000 19.78658 169 THR B N 1
ATOM 5630 C CA . THR B 1 171 ? 19.04800 34.61100 18.06800 1.000 21.30255 169 THR B CA 1
ATOM 5631 C C . THR B 1 171 ? 20.57700 34.71800 18.05900 1.000 26.97692 169 THR B C 1
ATOM 5632 O O . THR B 1 171 ? 21.19200 35.08400 17.05200 1.000 22.11844 169 THR B O 1
ATOM 5636 N N . SER B 1 172 ? 21.19400 34.31800 19.17000 1.000 25.22145 170 SER B N 1
ATOM 5637 C CA . SER B 1 172 ? 22.60800 34.60400 19.37100 1.000 29.74567 170 SER B CA 1
ATOM 5638 C C . SER B 1 172 ? 23.51700 33.76600 18.48200 1.000 32.12490 170 SER B C 1
ATOM 5639 O O . SER B 1 172 ? 24.63600 34.19000 18.18400 1.000 31.21427 170 SER B O 1
ATOM 5642 N N . GLY B 1 173 ? 23.07600 32.57500 18.08700 1.000 29.04822 171 GLY B N 1
ATOM 5643 C CA . GLY B 1 173 ? 23.92000 31.62700 17.42100 1.000 30.17204 171 GLY B CA 1
ATOM 5644 C C . GLY B 1 173 ? 24.51800 30.59100 18.33200 1.000 33.69615 171 GLY B C 1
ATOM 5645 O O . GLY B 1 173 ? 25.52300 29.96900 17.95900 1.000 32.24597 171 GLY B O 1
ATOM 5646 N N . SER B 1 174 ? 23.94000 30.38500 19.51700 1.000 31.60642 172 SER B N 1
ATOM 5647 C CA . SER B 1 174 ? 24.53600 29.45800 20.48000 1.000 32.31177 172 SER B CA 1
ATOM 5648 C C . SER B 1 174 ? 24.60500 28.03900 19.91800 1.000 32.84078 172 SER B C 1
ATOM 5649 O O . SER B 1 174 ? 25.60200 27.32100 20.11200 1.000 33.27504 172 SER B O 1
ATOM 5652 N N . THR B 1 175 ? 23.53100 27.59400 19.27100 1.000 32.18281 173 THR B N 1
ATOM 5653 C CA . THR B 1 175 ? 23.42300 26.20600 18.82300 1.000 35.35161 173 THR B CA 1
ATOM 5654 C C . THR B 1 175 ? 23.46100 26.06700 17.30300 1.000 34.93577 173 THR B C 1
ATOM 5655 O O . THR B 1 175 ? 23.41100 24.94700 16.80100 1.000 34.69100 173 THR B O 1
ATOM 5659 N N . GLY B 1 176 ? 23.52700 27.17200 16.56400 1.000 33.56981 174 GLY B N 1
ATOM 5660 C CA . GLY B 1 176 ? 23.54100 27.11000 15.11200 1.000 34.67258 174 GLY B CA 1
ATOM 5661 C C . GLY B 1 176 ? 23.52200 28.50900 14.53200 1.000 34.10935 174 GLY B C 1
ATOM 5662 O O . GLY B 1 176 ? 23.77400 29.49400 15.23400 1.000 36.43332 174 GLY B O 1
ATOM 5663 N N . ASP B 1 177 ? 23.25600 28.60400 13.23400 1.000 31.69064 175 ASP B N 1
ATOM 5664 C CA . ASP B 1 177 ? 23.20000 29.92700 12.63700 1.000 33.90407 175 ASP B CA 1
ATOM 5665 C C . ASP B 1 177 ? 22.12100 30.74700 13.33900 1.000 31.79065 175 ASP B C 1
ATOM 5666 O O . ASP B 1 177 ? 21.07500 30.19600 13.71000 1.000 31.16689 175 ASP B O 1
ATOM 5671 N N . PRO B 1 178 ? 22.34300 32.04500 13.56700 1.000 31.44324 176 PRO B N 1
ATOM 5672 C CA . PRO B 1 178 ? 21.26900 32.87100 14.13100 1.000 28.89820 176 PRO B CA 1
ATOM 5673 C C . PRO B 1 178 ? 20.01200 32.79400 13.27100 1.000 24.95826 176 PRO B C 1
ATOM 5674 O O . PRO B 1 178 ? 20.08000 32.80900 12.04200 1.000 27.03745 176 PRO B O 1
ATOM 5678 N N . LYS B 1 179 ? 18.86700 32.62500 13.92800 1.000 25.32409 177 LYS B N 1
ATOM 5679 C CA . LYS B 1 179 ? 17.56000 32.65200 13.26900 1.000 23.35017 177 LYS B CA 1
ATOM 5680 C C . LYS B 1 179 ? 16.84700 33.96300 13.60600 1.000 21.87631 177 LYS B C 1
ATOM 5681 O O . LYS B 1 179 ? 16.94500 34.47800 14.72400 1.000 20.41034 177 LYS B O 1
ATOM 5687 N N . GLY B 1 180 ? 16.12700 34.49300 12.63600 1.000 22.52112 178 GLY B N 1
ATOM 5688 C CA . GLY B 1 180 ? 15.49300 35.78000 12.79100 1.000 22.54744 178 GLY B CA 1
ATOM 5689 C C . GLY B 1 180 ? 14.08900 35.63700 13.34700 1.000 20.85250 178 GLY B C 1
ATOM 5690 O O . GLY B 1 180 ? 13.20400 35.16300 12.63300 1.000 21.71050 178 GLY B O 1
ATOM 5691 N N . VAL B 1 181 ? 13.86600 36.05600 14.59300 1.000 18.98649 179 VAL B N 1
ATOM 5692 C CA . VAL B 1 181 ? 12.54300 35.92600 15.20100 1.000 21.33940 179 VAL B CA 1
ATOM 5693 C C . VAL B 1 181 ? 11.65200 37.07600 14.74100 1.000 20.14189 179 VAL B C 1
ATOM 5694 O O . VAL B 1 181 ? 12.02100 38.25100 14.84300 1.000 18.71803 179 VAL B O 1
ATOM 5698 N N . MET B 1 182 ? 10.47000 36.74300 14.22800 1.000 20.82618 180 MET B N 1
ATOM 5699 C CA . MET B 1 182 ? 9.50700 37.75500 13.78900 1.000 19.98661 180 MET B CA 1
ATOM 5700 C C . MET B 1 182 ? 8.68400 38.26700 14.97700 1.000 20.66037 180 MET B C 1
ATOM 5701 O O . MET B 1 182 ? 7.76600 37.59700 15.44100 1.000 19.65762 180 MET B O 1
ATOM 5706 N N . VAL B 1 183 ? 9.00300 39.47900 15.45400 1.000 19.29968 181 VAL B N 1
ATOM 5707 C CA . VAL B 1 183 ? 8.39000 40.05900 16.65800 1.000 19.34179 181 VAL B CA 1
ATOM 5708 C C . VAL B 1 183 ? 7.35100 41.08500 16.22500 1.000 19.16282 181 VAL B C 1
ATOM 5709 O O . VAL B 1 183 ? 7.66800 42.04900 15.50800 1.000 19.82869 181 VAL B O 1
ATOM 5713 N N . SER B 1 184 ? 6.11500 40.87700 16.63400 1.000 17.44156 182 SER B N 1
ATOM 5714 C CA . SER B 1 184 ? 5.06800 41.75900 16.17300 1.000 20.86040 182 SER B CA 1
ATOM 5715 C C . SER B 1 184 ? 4.92700 42.94700 17.13500 1.000 17.45209 182 SER B C 1
ATOM 5716 O O . SER B 1 184 ? 5.43400 42.95000 18.26000 1.000 16.11772 182 SER B O 1
ATOM 5719 N N . HIS B 1 185 ? 4.19700 43.95000 16.69300 1.000 19.83133 183 HIS B N 1
ATOM 5720 C CA . HIS B 1 185 ? 3.95300 45.08500 17.57800 1.000 20.77618 183 HIS B CA 1
ATOM 5721 C C . HIS B 1 185 ? 3.23200 44.64000 18.85100 1.000 20.49719 183 HIS B C 1
ATOM 5722 O O . HIS B 1 185 ? 3.55900 45.09600 19.95500 1.000 18.42589 183 HIS B O 1
ATOM 5729 N N . HIS B 1 186 ? 2.28100 43.71100 18.70700 1.000 20.24190 184 HIS B N 1
ATOM 5730 C CA . HIS B 1 186 ? 1.55100 43.15300 19.84600 1.000 23.33701 184 HIS B CA 1
ATOM 5731 C C . HIS B 1 186 ? 2.46300 42.32900 20.74900 1.000 19.24704 184 HIS B C 1
ATOM 5732 O O . HIS B 1 186 ? 2.34700 42.38900 21.98300 1.000 20.43666 184 HIS B O 1
ATOM 5739 N N . ASN B 1 187 ? 3.34700 41.52500 20.16400 1.000 19.56287 185 ASN B N 1
ATOM 5740 C CA . ASN B 1 187 ? 4.34100 40.82400 20.98600 1.000 17.67054 185 ASN B CA 1
ATOM 5741 C C . ASN B 1 187 ? 5.02700 41.80200 21.93200 1.000 18.02321 185 ASN B C 1
ATOM 5742 O O . ASN B 1 187 ? 5.17300 41.53300 23.13200 1.000 16.96519 185 ASN B O 1
ATOM 5747 N N . LEU B 1 188 ? 5.42900 42.96100 21.39200 1.000 17.84951 186 LEU B N 1
ATOM 5748 C CA . LEU B 1 188 ? 6.15700 43.97000 22.16000 1.000 18.22061 186 LEU B CA 1
ATOM 5749 C C . LEU B 1 188 ? 5.29800 44.53900 23.26500 1.000 17.62580 186 LEU B C 1
ATOM 5750 O O . LEU B 1 188 ? 5.71400 44.58200 24.42500 1.000 19.84448 186 LEU B O 1
ATOM 5755 N N . ILE B 1 189 ? 4.07100 44.94200 22.93100 1.000 17.26786 187 ILE B N 1
ATOM 5756 C CA . ILE B 1 189 ? 3.19200 45.50200 23.94500 1.000 18.00216 187 ILE B CA 1
ATOM 5757 C C . ILE B 1 189 ? 2.85300 44.44200 24.97800 1.000 20.58405 187 ILE B C 1
ATOM 5758 O O . ILE B 1 189 ? 2.81200 44.71100 26.19100 1.000 21.22886 187 ILE B O 1
ATOM 5763 N N . HIS B 1 190 ? 2.55800 43.22700 24.51400 1.000 18.44958 188 HIS B N 1
ATOM 5764 C CA . HIS B 1 190 ? 2.13100 42.19400 25.44200 1.000 17.82845 188 HIS B CA 1
ATOM 5765 C C . HIS B 1 190 ? 3.24500 41.82800 26.42000 1.000 17.21785 188 HIS B C 1
ATOM 5766 O O . HIS B 1 190 ? 3.01500 41.72000 27.63400 1.000 18.35220 188 HIS B O 1
ATOM 5773 N N . ASN B 1 191 ? 4.45900 41.62400 25.92100 1.000 16.62568 189 ASN B N 1
ATOM 5774 C CA . ASN B 1 191 ? 5.54100 41.26800 26.83200 1.000 17.89688 189 ASN B CA 1
ATOM 5775 C C . ASN B 1 191 ? 5.88400 42.40500 27.78500 1.000 19.75237 189 ASN B C 1
ATOM 5776 O O . ASN B 1 191 ? 6.21500 42.15200 28.95500 1.000 19.53918 189 ASN B O 1
ATOM 5781 N N . SER B 1 192 ? 5.85300 43.65800 27.30500 1.000 17.53894 190 SER B N 1
ATOM 5782 C CA . SER B 1 192 ? 6.16100 44.77400 28.19300 1.000 19.24968 190 SER B CA 1
ATOM 5783 C C . SER B 1 192 ? 5.22000 44.79300 29.38300 1.000 18.74962 190 SER B C 1
ATOM 5784 O O . SER B 1 192 ? 5.62900 45.08600 30.51300 1.000 20.05767 190 SER B O 1
ATOM 5787 N N . GLY B 1 193 ? 3.94300 44.49700 29.13300 1.000 20.31033 191 GLY B N 1
ATOM 5788 C CA . GLY B 1 193 ? 2.99900 44.36200 30.21400 1.000 19.61814 191 GLY B CA 1
ATOM 5789 C C . GLY B 1 193 ? 3.36800 43.22300 31.14100 1.000 23.99761 191 GLY B C 1
ATOM 5790 O O . GLY B 1 193 ? 3.22800 43.35000 32.36000 1.000 24.11868 191 GLY B O 1
ATOM 5791 N N . LEU B 1 194 ? 3.86500 42.10200 30.58000 1.000 19.98924 192 LEU B N 1
ATOM 5792 C CA . LEU B 1 194 ? 4.28700 40.98100 31.42300 1.000 22.85800 192 LEU B CA 1
ATOM 5793 C C . LEU B 1 194 ? 5.45900 41.37500 32.31200 1.000 22.84484 192 LEU B C 1
ATOM 5794 O O . LEU B 1 194 ? 5.47300 41.06600 33.51400 1.000 24.70296 192 LEU B O 1
ATOM 5799 N N . ILE B 1 195 ? 6.45100 42.06200 31.75800 1.000 22.17898 193 ILE B N 1
ATOM 5800 C CA . ILE B 1 195 ? 7.62700 42.53700 32.55200 1.000 23.98972 193 ILE B CA 1
ATOM 5801 C C . ILE B 1 195 ? 7.13900 43.44000 33.69700 1.000 25.15038 193 ILE B C 1
ATOM 5802 O O . ILE B 1 195 ? 7.62200 43.28500 34.80100 1.000 24.26870 193 ILE B O 1
ATOM 5807 N N . ASN B 1 196 ? 6.21000 44.34300 33.40800 1.000 23.15278 194 ASN B N 1
ATOM 5808 C CA . ASN B 1 196 ? 5.66200 45.27200 34.43000 1.000 25.52938 194 ASN B CA 1
ATOM 5809 C C . ASN B 1 196 ? 4.88600 44.50300 35.50900 1.000 27.44276 194 ASN B C 1
ATOM 5810 O O . ASN B 1 196 ? 4.97900 44.87900 36.65600 1.000 23.99498 194 ASN B O 1
ATOM 5815 N N . GLN B 1 197 ? 4.13000 43.48000 35.11700 1.000 28.09811 195 GLN B N 1
ATOM 5816 C CA . GLN B 1 197 ? 3.41900 42.62800 36.10200 1.000 28.08758 195 GLN B CA 1
ATOM 5817 C C . GLN B 1 197 ? 4.44100 42.04900 37.07500 1.000 29.61145 195 GLN B C 1
ATOM 5818 O O . GLN B 1 197 ? 4.13700 42.00200 38.26700 1.000 31.24585 195 GLN B O 1
ATOM 5824 N N . GLY B 1 198 ? 5.62000 41.66800 36.58600 1.000 28.92189 196 GLY B N 1
ATOM 5825 C CA . GLY B 1 198 ? 6.56300 41.01900 37.48300 1.000 31.54326 196 GLY B CA 1
ATOM 5826 C C . GLY B 1 198 ? 7.47000 41.99600 38.20100 1.000 32.51706 196 GLY B C 1
ATOM 5827 O O . GLY B 1 198 ? 7.74500 41.88600 39.40700 1.000 33.12766 196 GLY B O 1
ATOM 5828 N N . PHE B 1 199 ? 7.93500 42.97900 37.44400 1.000 29.99044 197 PHE B N 1
ATOM 5829 C CA . PHE B 1 199 ? 8.87400 43.96200 37.96800 1.000 29.07454 197 PHE B CA 1
ATOM 5830 C C . PHE B 1 199 ? 8.17700 45.02300 38.81200 1.000 34.42255 197 PHE B C 1
ATOM 5831 O O . PHE B 1 199 ? 8.74300 45.49900 39.80200 1.000 36.29909 197 PHE B O 1
ATOM 5839 N N . GLN B 1 200 ? 6.95800 45.40800 38.42700 1.000 32.84078 198 GLN B N 1
ATOM 5840 C CA . GLN B 1 200 ? 6.13400 46.39400 39.14200 1.000 35.27791 198 GLN B CA 1
ATOM 5841 C C . GLN B 1 200 ? 6.80600 47.76600 39.27400 1.000 37.94402 198 GLN B C 1
ATOM 5842 O O . GLN B 1 200 ? 6.74000 48.41800 40.32000 1.000 38.52304 198 GLN B O 1
ATOM 5848 N N . ASP B 1 201 ? 7.45100 48.22600 38.22000 1.000 41.44971 199 ASP B N 1
ATOM 5849 C CA . ASP B 1 201 ? 7.99300 49.57000 38.27500 1.000 42.63406 199 ASP B CA 1
ATOM 5850 C C . ASP B 1 201 ? 6.94200 50.59400 37.86000 1.000 41.54709 199 ASP B C 1
ATOM 5851 O O . ASP B 1 201 ? 5.97600 50.29500 37.15300 1.000 43.06569 199 ASP B O 1
ATOM 5856 N N . THR B 1 202 ? 7.16400 51.80600 38.34700 1.000 39.69160 200 THR B N 1
ATOM 5857 C CA . THR B 1 202 ? 6.22800 52.91100 38.07000 1.000 43.75788 200 THR B CA 1
ATOM 5858 C C . THR B 1 202 ? 7.00400 54.03600 37.38100 1.000 44.55008 200 THR B C 1
ATOM 5859 O O . THR B 1 202 ? 8.19500 53.85500 37.11000 1.000 40.39168 200 THR B O 1
ATOM 5863 N N . GLU B 1 203 ? 6.35600 55.17300 37.17800 1.000 46.05026 201 GLU B N 1
ATOM 5864 C CA . GLU B 1 203 ? 7.00700 56.33800 36.53700 1.000 46.42662 201 GLU B CA 1
ATOM 5865 C C . GLU B 1 203 ? 8.17700 56.78100 37.41600 1.000 49.23748 201 GLU B C 1
ATOM 5866 O O . GLU B 1 203 ? 9.16700 57.27600 36.86500 1.000 48.44791 201 GLU B O 1
ATOM 5872 N N . ALA B 1 204 ? 8.05500 56.60600 38.73100 1.000 43.51048 202 ALA B N 1
ATOM 5873 C CA . ALA B 1 204 ? 9.10500 57.03500 39.68000 1.000 42.37087 202 ALA B CA 1
ATOM 5874 C C . ALA B 1 204 ? 10.33000 56.11700 39.64900 1.000 41.67868 202 ALA B C 1
ATOM 5875 O O . ALA B 1 204 ? 11.31200 56.46300 40.30800 1.000 41.34706 202 ALA B O 1
ATOM 5877 N N . SER B 1 205 ? 10.26700 54.97900 38.95200 1.000 40.30220 203 SER B N 1
ATOM 5878 C CA . SER B 1 205 ? 11.40800 54.07300 38.96900 1.000 41.02597 203 SER B CA 1
ATOM 5879 C C . SER B 1 205 ? 12.61400 54.68500 38.25200 1.000 41.12598 203 SER B C 1
ATOM 5880 O O . SER B 1 205 ? 12.48700 55.50500 37.34000 1.000 36.75704 203 SER B O 1
ATOM 5883 N N . MET B 1 206 ? 13.80300 54.28800 38.69200 1.000 40.88648 204 MET B N 1
ATOM 5884 C CA . MET B 1 206 ? 15.03900 54.66000 38.01200 1.000 37.64136 204 MET B CA 1
ATOM 5885 C C . MET B 1 206 ? 15.80900 53.37200 37.74200 1.000 33.93038 204 MET B C 1
ATOM 5886 O O . MET B 1 206 ? 15.90900 52.50100 38.61700 1.000 34.41465 204 MET B O 1
ATOM 5891 N N . GLY B 1 207 ? 16.31100 53.22900 36.52000 1.000 35.19369 205 GLY B N 1
ATOM 5892 C CA . GLY B 1 207 ? 17.05000 52.04500 36.15400 1.000 31.91435 205 GLY B CA 1
ATOM 5893 C C . GLY B 1 207 ? 18.45000 52.38700 35.67900 1.000 33.95144 205 GLY B C 1
ATOM 5894 O O . GLY B 1 207 ? 18.74600 53.53800 35.31500 1.000 25.95311 205 GLY B O 1
ATOM 5895 N N . VAL B 1 208 ? 19.32600 51.39000 35.67300 1.000 26.62951 206 VAL B N 1
ATOM 5896 C CA . VAL B 1 208 ? 20.59300 51.49000 34.96800 1.000 27.77175 206 VAL B CA 1
ATOM 5897 C C . VAL B 1 208 ? 20.76800 50.20700 34.16200 1.000 29.98781 206 VAL B C 1
ATOM 5898 O O . VAL B 1 208 ? 20.31600 49.13200 34.57800 1.000 26.48739 206 VAL B O 1
ATOM 5902 N N . SER B 1 209 ? 21.33700 50.32300 32.96800 1.000 24.71086 207 SER B N 1
ATOM 5903 C CA . SER B 1 209 ? 21.61100 49.11400 32.19100 1.000 30.06413 207 SER B CA 1
ATOM 5904 C C . SER B 1 209 ? 22.92600 49.30400 31.44700 1.000 29.35615 207 SER B C 1
ATOM 5905 O O . SER B 1 209 ? 23.17900 50.38400 30.90200 1.000 28.10337 207 SER B O 1
ATOM 5908 N N . TRP B 1 210 ? 23.77300 48.27900 31.48900 1.000 27.51909 208 TRP B N 1
ATOM 5909 C CA . TRP B 1 210 ? 24.97000 48.17200 30.66300 1.000 28.61133 208 TRP B CA 1
ATOM 5910 C C . TRP B 1 210 ? 24.81900 47.11300 29.57500 1.000 27.50856 208 TRP B C 1
ATOM 5911 O O . TRP B 1 210 ? 25.73500 46.93000 28.76600 1.000 25.62676 208 TRP B O 1
ATOM 5922 N N . LEU B 1 211 ? 23.69300 46.40500 29.53600 1.000 31.20111 209 LEU B N 1
ATOM 5923 C CA . LEU B 1 211 ? 23.55700 45.29800 28.59100 1.000 27.50593 209 LEU B CA 1
ATOM 5924 C C . LEU B 1 211 ? 23.61000 45.84000 27.15800 1.000 32.77498 209 LEU B C 1
ATOM 5925 O O . LEU B 1 211 ? 23.21000 46.99100 26.90700 1.000 27.82439 209 LEU B O 1
ATOM 5930 N N . PRO B 1 212 ? 24.12200 45.05000 26.20500 1.000 32.42494 210 PRO B N 1
ATOM 5931 C CA . PRO B 1 212 ? 24.16000 45.50000 24.80000 1.000 30.30627 210 PRO B CA 1
ATOM 5932 C C . PRO B 1 212 ? 22.74800 45.68500 24.28400 1.000 29.86148 210 PRO B C 1
ATOM 5933 O O . PRO B 1 212 ? 21.85300 44.89400 24.61800 1.000 31.67485 210 PRO B O 1
ATOM 5937 N N . PRO B 1 213 ? 22.49100 46.75400 23.53400 1.000 30.62736 211 PRO B N 1
ATOM 5938 C CA . PRO B 1 213 ? 21.11800 47.07400 23.14800 1.000 28.60343 211 PRO B CA 1
ATOM 5939 C C . PRO B 1 213 ? 20.61500 46.26500 21.97200 1.000 27.99283 211 PRO B C 1
ATOM 5940 O O . PRO B 1 213 ? 19.44400 46.37500 21.62800 1.000 30.95371 211 PRO B O 1
ATOM 5944 N N . TYR B 1 214 ? 21.45500 45.44600 21.36100 1.000 29.70619 212 TYR B N 1
ATOM 5945 C CA . TYR B 1 214 ? 21.08300 44.73400 20.10700 1.000 33.99355 212 TYR B CA 1
ATOM 5946 C C . TYR B 1 214 ? 20.28000 43.44200 20.33500 1.000 35.74639 212 TYR B C 1
ATOM 5947 O O . TYR B 1 214 ? 19.78900 42.88000 19.35500 1.000 38.36513 212 TYR B O 1
ATOM 5956 N N . HIS B 1 215 ? 20.15100 42.98800 21.57200 1.000 35.03052 213 HIS B N 1
ATOM 5957 C CA . HIS B 1 215 ? 19.47200 41.69500 21.84000 1.000 35.89378 213 HIS B CA 1
ATOM 5958 C C . HIS B 1 215 ? 18.35500 41.86500 22.87000 1.000 33.64351 213 HIS B C 1
ATOM 5959 O O . HIS B 1 215 ? 18.35200 42.88900 23.54800 1.000 33.43822 213 HIS B O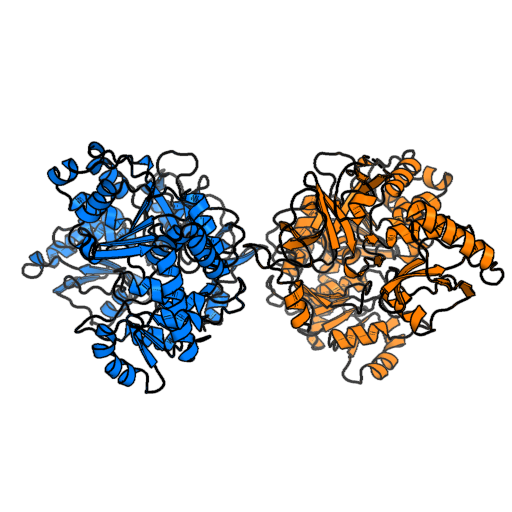 1
ATOM 5966 N N . ASP B 1 216 ? 17.45400 40.89000 22.96800 1.000 34.71206 214 ASP B N 1
ATOM 5967 C CA . ASP B 1 216 ? 16.24900 40.96100 23.83700 1.000 33.37769 214 ASP B CA 1
ATOM 5968 C C . ASP B 1 216 ? 16.43700 41.62700 25.19900 1.000 30.80369 214 ASP B C 1
ATOM 5969 O O . ASP B 1 216 ? 15.69200 42.56600 25.46700 1.000 31.08004 214 ASP B O 1
ATOM 5974 N N . MET B 1 217 ? 17.37300 41.16900 26.02000 1.000 25.78730 215 MET B N 1
ATOM 5975 C CA . MET B 1 217 ? 17.41000 41.71200 27.39700 1.000 30.67736 215 MET B CA 1
ATOM 5976 C C . MET B 1 217 ? 17.67500 43.21900 27.31200 1.000 28.54553 215 MET B C 1
ATOM 5977 O O . MET B 1 217 ? 16.95700 43.97800 27.95700 1.000 28.12706 215 MET B O 1
ATOM 5982 N N . GLY B 1 218 ? 18.64200 43.61100 26.49500 1.000 26.22946 216 GLY B N 1
ATOM 5983 C CA . GLY B 1 218 ? 18.99700 45.02400 26.43300 1.000 29.73778 216 GLY B CA 1
ATOM 5984 C C . GLY B 1 218 ? 18.04700 45.86600 25.62000 1.000 27.74017 216 GLY B C 1
ATOM 5985 O O . GLY B 1 218 ? 17.94200 47.07600 25.86400 1.000 30.87212 216 GLY B O 1
ATOM 5986 N N . LEU B 1 219 ? 17.33500 45.26000 24.68100 1.000 26.49265 217 LEU B N 1
ATOM 5987 C CA . LEU B 1 219 ? 16.42700 46.00800 23.81100 1.000 27.12957 217 LEU B CA 1
ATOM 5988 C C . LEU B 1 219 ? 15.05200 46.11800 24.47000 1.000 29.41668 217 LEU B C 1
ATOM 5989 O O . LEU B 1 219 ? 14.60300 47.21300 24.83600 1.000 24.02130 217 LEU B O 1
ATOM 5994 N N . ILE B 1 220 ? 14.38400 44.97300 24.63000 1.000 26.02417 218 ILE B N 1
ATOM 5995 C CA . ILE B 1 220 ? 13.03900 44.96800 25.19600 1.000 26.54792 218 ILE B CA 1
ATOM 5996 C C . ILE B 1 220 ? 13.06900 45.35300 26.67300 1.000 27.22695 218 ILE B C 1
ATOM 5997 O O . ILE B 1 220 ? 12.15600 46.04000 27.16000 1.000 26.40843 218 ILE B O 1
ATOM 6002 N N . GLY B 1 221 ? 14.09700 44.90500 27.41600 1.000 23.63704 219 GLY B N 1
ATOM 6003 C CA . GLY B 1 221 ? 14.21100 45.26700 28.81200 1.000 24.49241 219 GLY B CA 1
ATOM 6004 C C . GLY B 1 221 ? 14.85100 46.63400 29.06900 1.000 28.94294 219 GLY B C 1
ATOM 6005 O O . GLY B 1 221 ? 14.32000 47.46800 29.82700 1.000 25.51095 219 GLY B O 1
ATOM 6006 N N . GLY B 1 222 ? 16.01500 46.87800 28.46600 1.000 27.88492 220 GLY B N 1
ATOM 6007 C CA . GLY B 1 222 ? 16.74800 48.09500 28.78500 1.000 25.28987 220 GLY B CA 1
ATOM 6008 C C . GLY B 1 222 ? 16.22600 49.34200 28.08900 1.000 26.76374 220 GLY B C 1
ATOM 6009 O O . GLY B 1 222 ? 16.26000 50.43400 28.67600 1.000 29.44564 220 GLY B O 1
ATOM 6010 N N . ILE B 1 223 ? 15.67700 49.19600 26.87200 1.000 25.55306 221 ILE B N 1
ATOM 6011 C CA . ILE B 1 223 ? 15.20200 50.33100 26.07900 1.000 23.06856 221 ILE B CA 1
ATOM 6012 C C . ILE B 1 223 ? 13.67700 50.49100 26.19000 1.000 24.29502 221 ILE B C 1
ATOM 6013 O O . ILE B 1 223 ? 13.18400 51.57000 26.54600 1.000 24.91878 221 ILE B O 1
ATOM 6018 N N . LEU B 1 224 ? 12.91000 49.46000 25.85200 1.000 21.72892 222 LEU B N 1
ATOM 6019 C CA . LEU B 1 224 ? 11.43000 49.59400 25.75500 1.000 20.34718 222 LEU B CA 1
ATOM 6020 C C . LEU B 1 224 ? 10.71000 49.62900 27.11300 1.000 21.33414 222 LEU B C 1
ATOM 6021 O O . LEU B 1 224 ? 9.73500 50.36700 27.21500 1.000 22.67640 222 LEU B O 1
ATOM 6026 N N . GLN B 1 225 ? 11.15600 48.86300 28.09900 1.000 21.11306 223 GLN B N 1
ATOM 6027 C CA . GLN B 1 225 ? 10.42000 48.84300 29.38700 1.000 23.11856 223 GLN B CA 1
ATOM 6028 C C . GLN B 1 225 ? 10.40600 50.23800 30.04900 1.000 22.67903 223 GLN B C 1
ATOM 6029 O O . GLN B 1 225 ? 9.35000 50.64400 30.50100 1.000 21.55785 223 GLN B O 1
ATOM 6035 N N . PRO B 1 226 ? 11.52500 50.98400 30.11600 1.000 23.98445 224 PRO B N 1
ATOM 6036 C CA . PRO B 1 226 ? 11.49800 52.34000 30.67600 1.000 25.93469 224 PRO B CA 1
ATOM 6037 C C . PRO B 1 226 ? 10.46400 53.21400 29.96200 1.000 22.56060 224 PRO B C 1
ATOM 6038 O O . PRO B 1 226 ? 9.73200 53.89100 30.62500 1.000 25.63728 224 PRO B O 1
ATOM 6042 N N . ILE B 1 227 ? 10.42000 53.12300 28.63900 1.000 23.42912 225 ILE B N 1
ATOM 6043 C CA . ILE B 1 227 ? 9.41600 53.86800 27.87800 1.000 24.00025 225 ILE B CA 1
ATOM 6044 C C . ILE B 1 227 ? 8.02500 53.39400 28.23400 1.000 23.62389 225 ILE B C 1
ATOM 6045 O O . ILE B 1 227 ? 7.10000 54.20300 28.42100 1.000 23.55019 225 ILE B O 1
ATOM 6050 N N . TYR B 1 228 ? 7.86800 52.06500 28.37600 1.000 23.70021 226 TYR B N 1
ATOM 6051 C CA . TYR B 1 228 ? 6.56000 51.49500 28.65200 1.000 21.53153 226 TYR B CA 1
ATOM 6052 C C . TYR B 1 228 ? 5.99500 52.05700 29.95000 1.000 23.58441 226 TYR B C 1
ATOM 6053 O O . TYR B 1 228 ? 4.82500 52.45900 30.00800 1.000 22.07107 226 TYR B O 1
ATOM 6062 N N . VAL B 1 229 ? 6.83200 52.15600 30.99200 1.000 23.66073 227 VAL B N 1
ATOM 6063 C CA . VAL B 1 229 ? 6.33300 52.58000 32.29600 1.000 26.47159 227 VAL B CA 1
ATOM 6064 C C . VAL B 1 229 ? 6.51400 54.07000 32.52400 1.000 30.32995 227 VAL B C 1
ATOM 6065 O O . VAL B 1 229 ? 6.05100 54.57800 33.55000 1.000 33.14082 227 VAL B O 1
ATOM 6069 N N . GLY B 1 230 ? 7.14600 54.79100 31.60200 1.000 26.63477 228 GLY B N 1
ATOM 6070 C CA . GLY B 1 230 ? 7.24300 56.23100 31.76200 1.000 28.93768 228 GLY B CA 1
ATOM 6071 C C . GLY B 1 230 ? 8.34700 56.67100 32.68600 1.000 32.41968 228 GLY B C 1
ATOM 6072 O O . GLY B 1 230 ? 8.27800 57.78000 33.24800 1.000 31.16953 228 GLY B O 1
ATOM 6073 N N . ALA B 1 231 ? 9.38900 55.85100 32.81800 1.000 28.30866 229 ALA B N 1
ATOM 6074 C CA . ALA B 1 231 ? 10.47900 56.00900 33.76600 1.000 30.78790 229 ALA B CA 1
ATOM 6075 C C . ALA B 1 231 ? 11.69400 56.64600 33.09900 1.000 31.17479 229 ALA B C 1
ATOM 6076 O O . ALA B 1 231 ? 11.65300 57.04100 31.93900 1.000 32.42757 229 ALA B O 1
ATOM 6078 N N . THR B 1 232 ? 12.78900 56.70300 33.85300 1.000 33.46980 230 THR B N 1
ATOM 6079 C CA . THR B 1 232 ? 14.07300 57.23200 33.33600 1.000 32.82236 230 THR B CA 1
ATOM 6080 C C . THR B 1 232 ? 15.11900 56.12600 33.44300 1.000 32.03542 230 THR B C 1
ATOM 6081 O O . THR B 1 232 ? 15.18900 55.48100 34.49200 1.000 32.85657 230 THR B O 1
ATOM 6085 N N . GLN B 1 233 ? 15.90400 55.93700 32.39200 1.000 31.97489 231 GLN B N 1
ATOM 6086 C CA . GLN B 1 233 ? 16.88900 54.83700 32.35900 1.000 27.41908 231 GLN B CA 1
ATOM 6087 C C . GLN B 1 233 ? 18.30300 55.37400 32.12900 1.000 29.29299 231 GLN B C 1
ATOM 6088 O O . GLN B 1 233 ? 18.48900 56.18300 31.21800 1.000 32.06700 231 GLN B O 1
ATOM 6094 N N . ILE B 1 234 ? 19.25800 54.93500 32.93500 1.000 28.16390 232 ILE B N 1
ATOM 6095 C CA . ILE B 1 234 ? 20.67800 55.30900 32.69300 1.000 29.58513 232 ILE B CA 1
ATOM 6096 C C . ILE B 1 234 ? 21.31600 54.16200 31.90400 1.000 30.86686 232 ILE B C 1
ATOM 6097 O O . ILE B 1 234 ? 21.01000 53.01000 32.20300 1.000 25.13986 232 ILE B O 1
ATOM 6102 N N . LEU B 1 235 ? 22.12300 54.48400 30.90300 1.000 29.22719 233 LEU B N 1
ATOM 6103 C CA . LEU B 1 235 ? 22.75600 53.49700 30.03300 1.000 24.74507 233 LEU B CA 1
ATOM 6104 C C . LEU B 1 235 ? 24.25300 53.74300 29.93000 1.000 29.62987 233 LEU B C 1
ATOM 6105 O O . LEU B 1 235 ? 24.72000 54.88800 29.94000 1.000 30.54577 233 LEU B O 1
ATOM 6110 N N . MET B 1 236 ? 25.00100 52.65300 29.81400 1.000 26.28736 234 MET B N 1
ATOM 6111 C CA . MET B 1 236 ? 26.43100 52.63800 29.53000 1.000 26.67951 234 MET B CA 1
ATOM 6112 C C . MET B 1 236 ? 26.73700 51.45100 28.62300 1.000 30.71947 234 MET B C 1
ATOM 6113 O O . MET B 1 236 ? 26.01200 50.44800 28.65900 1.000 27.97177 234 MET B O 1
ATOM 6118 N N . PRO B 1 237 ? 27.78900 51.52500 27.80400 1.000 30.41944 235 PRO B N 1
ATOM 6119 C CA . PRO B 1 237 ? 28.10600 50.38400 26.91800 1.000 30.10624 235 PRO B CA 1
ATOM 6120 C C . PRO B 1 237 ? 28.56800 49.18000 27.72500 1.000 29.42721 235 PRO B C 1
ATOM 6121 O O . PRO B 1 237 ? 28.98700 49.31300 28.88600 1.000 27.22168 235 PRO B O 1
ATOM 6125 N N . PRO B 1 238 ? 28.45000 47.97100 27.17000 1.000 31.00898 236 PRO B N 1
ATOM 6126 C CA . PRO B 1 238 ? 28.90700 46.78800 27.92700 1.000 30.68526 236 PRO B CA 1
ATOM 6127 C C . PRO B 1 238 ? 30.38600 46.81100 28.23700 1.000 32.20912 236 PRO B C 1
ATOM 6128 O O . PRO B 1 238 ? 30.76400 46.36000 29.32300 1.000 34.02513 236 PRO B O 1
ATOM 6132 N N . VAL B 1 239 ? 31.22100 47.39900 27.36800 1.000 34.33306 237 VAL B N 1
ATOM 6133 C CA . VAL B 1 239 ? 32.66700 47.38400 27.60900 1.000 34.72785 237 VAL B CA 1
ATOM 6134 C C . VAL B 1 239 ? 33.02700 48.22700 28.82000 1.000 36.61492 237 VAL B C 1
ATOM 6135 O O . VAL B 1 239 ? 33.96900 47.90000 29.54500 1.000 38.31775 237 VAL B O 1
ATOM 6139 N N . ALA B 1 240 ? 32.24900 49.27300 29.11700 1.000 35.29634 238 ALA B N 1
ATOM 6140 C CA . ALA B 1 240 ? 32.54600 50.09200 30.28800 1.000 35.99642 238 ALA B CA 1
ATOM 6141 C C . ALA B 1 240 ? 32.41500 49.27300 31.57000 1.000 36.80441 238 ALA B C 1
ATOM 6142 O O . ALA B 1 240 ? 33.25200 49.39300 32.47100 1.000 36.68071 238 ALA B O 1
ATOM 6144 N N . PHE B 1 241 ? 31.39000 48.41200 31.65700 1.000 33.30662 239 PHE B N 1
ATOM 6145 C CA . PHE B 1 241 ? 31.22300 47.55300 32.83200 1.000 34.75680 239 PHE B CA 1
ATOM 6146 C C . PHE B 1 241 ? 32.22600 46.39400 32.86200 1.000 34.28043 239 PHE B C 1
ATOM 6147 O O . PHE B 1 241 ? 32.72200 46.02600 33.93100 1.000 35.14369 239 PHE B O 1
ATOM 6155 N N . LEU B 1 242 ? 32.48400 45.75000 31.72700 1.000 33.66456 240 LEU B N 1
ATOM 6156 C CA . LEU B 1 242 ? 33.34900 44.57400 31.79700 1.000 37.47028 240 LEU B CA 1
ATOM 6157 C C . LEU B 1 242 ? 34.78600 44.97400 32.10900 1.000 40.30220 240 LEU B C 1
ATOM 6158 O O . LEU B 1 242 ? 35.52300 44.21500 32.74400 1.000 42.54457 240 LEU B O 1
ATOM 6163 N N . GLN B 1 243 ? 35.18700 46.17900 31.72400 1.000 41.81291 241 GLN B N 1
ATOM 6164 C CA . GLN B 1 243 ? 36.52800 46.63500 32.04900 1.000 42.54457 241 GLN B CA 1
ATOM 6165 C C . GLN B 1 243 ? 36.63800 47.16200 33.47500 1.000 41.70500 241 GLN B C 1
ATOM 6166 O O . GLN B 1 243 ? 37.74800 47.25800 34.00100 1.000 42.92620 241 GLN B O 1
ATOM 6172 N N . ARG B 1 244 ? 35.52400 47.50700 34.10900 1.000 39.23892 242 ARG B N 1
ATOM 6173 C CA . ARG B 1 244 ? 35.55900 47.97100 35.49400 1.000 39.46789 242 ARG B CA 1
ATOM 6174 C C . ARG B 1 244 ? 34.18000 47.71500 36.10600 1.000 37.01760 242 ARG B C 1
ATOM 6175 O O . ARG B 1 244 ? 33.29700 48.57800 36.03500 1.000 34.54098 242 ARG B O 1
ATOM 6183 N N . PRO B 1 245 ? 33.94800 46.52100 36.67700 1.000 34.94103 243 PRO B N 1
ATOM 6184 C CA . PRO B 1 245 ? 32.58200 46.17000 37.11300 1.000 36.83600 243 PRO B CA 1
ATOM 6185 C C . PRO B 1 245 ? 32.01500 47.11500 38.16100 1.000 34.33570 243 PRO B C 1
ATOM 6186 O O . PRO B 1 245 ? 30.78900 47.29500 38.23400 1.000 32.92237 243 PRO B O 1
ATOM 6190 N N . PHE B 1 246 ? 32.88300 47.74300 38.94800 1.000 31.76170 244 PHE B N 1
ATOM 6191 C CA . PHE B 1 246 ? 32.46300 48.72500 39.93600 1.000 37.32553 244 PHE B CA 1
ATOM 6192 C C . PHE B 1 246 ? 31.56500 49.80800 39.34800 1.000 36.64124 244 PHE B C 1
ATOM 6193 O O . PHE B 1 246 ? 30.73500 50.37200 40.07700 1.000 37.20446 244 PHE B O 1
ATOM 6201 N N . ARG B 1 247 ? 31.69000 50.10900 38.04000 1.000 34.09883 245 ARG B N 1
ATOM 6202 C CA . ARG B 1 247 ? 30.91700 51.23600 37.49600 1.000 38.00192 245 ARG B CA 1
ATOM 6203 C C . ARG B 1 247 ? 29.41500 50.97500 37.54000 1.000 37.10708 245 ARG B C 1
ATOM 6204 O O . ARG B 1 247 ? 28.63900 51.92000 37.73200 1.000 31.80118 245 ARG B O 1
ATOM 6212 N N . TRP B 1 248 ? 28.99900 49.71000 37.36500 1.000 33.00922 246 TRP B N 1
ATOM 6213 C CA . TRP B 1 248 ? 27.57600 49.34800 37.38800 1.000 30.50629 246 TRP B CA 1
ATOM 6214 C C . TRP B 1 248 ? 26.96500 49.60700 38.75500 1.000 33.19345 246 TRP B C 1
ATOM 6215 O O . TRP B 1 248 ? 25.90900 50.24000 38.86900 1.000 35.73323 246 TRP B O 1
ATOM 6226 N N . LEU B 1 249 ? 27.62000 49.10400 39.80700 1.000 33.03554 247 LEU B N 1
ATOM 6227 C CA . LEU B 1 249 ? 27.13600 49.26500 41.17400 1.000 34.38833 247 LEU B CA 1
ATOM 6228 C C . LEU B 1 249 ? 27.28000 50.69900 41.65800 1.000 33.71194 247 LEU B C 1
ATOM 6229 O O . LEU B 1 249 ? 26.46300 51.15500 42.46500 1.000 34.06987 247 LEU B O 1
ATOM 6234 N N . LYS B 1 250 ? 28.30000 51.42400 41.18000 1.000 35.85167 248 LYS B N 1
ATOM 6235 C CA . LYS B 1 250 ? 28.41200 52.84800 41.52300 1.000 36.03590 248 LYS B CA 1
ATOM 6236 C C . LYS B 1 250 ? 27.26700 53.65900 40.91700 1.000 34.99367 248 LYS B C 1
ATOM 6237 O O . LYS B 1 250 ? 26.74200 54.57600 41.56400 1.000 39.56790 248 LYS B O 1
ATOM 6243 N N . ALA B 1 251 ? 26.86400 53.32900 39.68600 1.000 34.34096 249 ALA B N 1
ATOM 6244 C CA . ALA B 1 251 ? 25.71600 53.97400 39.04500 1.000 35.10158 249 ALA B CA 1
ATOM 6245 C C . ALA B 1 251 ? 24.42300 53.71800 39.81400 1.000 37.85191 249 ALA B C 1
ATOM 6246 O O . ALA B 1 251 ? 23.61400 54.63800 40.02400 1.000 35.75692 249 ALA B O 1
ATOM 6248 N N . ILE B 1 252 ? 24.20700 52.46800 40.23600 1.000 36.03064 250 ILE B N 1
ATOM 6249 C CA . ILE B 1 252 ? 23.06900 52.14600 41.09400 1.000 35.85167 250 ILE B CA 1
ATOM 6250 C C . ILE B 1 252 ? 23.06900 53.03600 42.33600 1.000 35.77534 250 ILE B C 1
ATOM 6251 O O . ILE B 1 252 ? 22.02700 53.56300 42.74200 1.000 32.68287 250 ILE B O 1
ATOM 6256 N N . ASN B 1 253 ? 24.24300 53.22300 42.95200 1.000 34.39097 251 ASN B N 1
ATOM 6257 C CA . ASN B 1 253 ? 24.32400 54.04300 44.15200 1.000 37.51766 251 ASN B CA 1
ATOM 6258 C C . ASN B 1 253 ? 24.06100 55.51500 43.82600 1.000 38.49672 251 ASN B C 1
ATOM 6259 O O . ASN B 1 253 ? 23.29800 56.19100 44.52800 1.000 40.71804 251 ASN B O 1
ATOM 6264 N N . ASP B 1 254 ? 24.66400 56.01700 42.74200 1.000 38.20195 252 ASP B N 1
ATOM 6265 C CA . ASP B 1 254 ? 24.62000 57.45200 42.44600 1.000 38.53357 252 ASP B CA 1
ATOM 6266 C C . ASP B 1 254 ? 23.21600 57.92800 42.10600 1.000 40.38642 252 ASP B C 1
ATOM 6267 O O . ASP B 1 254 ? 22.82000 59.03400 42.50400 1.000 40.96281 252 ASP B O 1
ATOM 6272 N N . TYR B 1 255 ? 22.45600 57.12400 41.36800 1.000 36.58070 253 TYR B N 1
ATOM 6273 C CA . TYR B 1 255 ? 21.14000 57.51400 40.89400 1.000 36.32541 253 TYR B CA 1
ATOM 6274 C C . TYR B 1 255 ? 20.01900 56.90400 41.72100 1.000 37.37290 253 TYR B C 1
ATOM 6275 O O . TYR B 1 255 ? 18.84200 57.05100 41.36000 1.000 39.58106 253 TYR B O 1
ATOM 6284 N N . ARG B 1 256 ? 20.35400 56.20800 42.80900 1.000 38.27038 254 ARG B N 1
ATOM 6285 C CA . ARG B 1 256 ? 19.35200 55.50800 43.61700 1.000 37.19657 254 ARG B CA 1
ATOM 6286 C C . ARG B 1 256 ? 18.50700 54.60700 42.72300 1.000 36.98338 254 ARG B C 1
ATOM 6287 O O . ARG B 1 256 ? 17.28000 54.73800 42.63500 1.000 38.83360 254 ARG B O 1
ATOM 6295 N N . VAL B 1 257 ? 19.19400 53.74500 41.97300 1.000 35.90694 255 VAL B N 1
ATOM 6296 C CA . VAL B 1 257 ? 18.50600 52.86700 41.03900 1.000 35.00157 255 VAL B CA 1
ATOM 6297 C C . VAL B 1 257 ? 17.72000 51.82900 41.82200 1.000 30.20362 255 VAL B C 1
ATOM 6298 O O . VAL B 1 257 ? 18.21000 51.28300 42.80900 1.000 32.92763 255 VAL B O 1
ATOM 6302 N N . SER B 1 258 ? 16.48100 51.57000 41.39900 1.000 31.06688 256 SER B N 1
ATOM 6303 C CA . SER B 1 258 ? 15.62600 50.54300 41.99700 1.000 34.59625 256 SER B CA 1
ATOM 6304 C C . SER B 1 258 ? 15.68000 49.20200 41.27100 1.000 32.54601 256 SER B C 1
ATOM 6305 O O . SER B 1 258 ? 15.47200 48.15100 41.89300 1.000 30.73526 256 SER B O 1
ATOM 6308 N N . THR B 1 259 ? 15.95100 49.23500 39.96800 1.000 31.35902 257 THR B N 1
ATOM 6309 C CA . THR B 1 259 ? 15.75800 48.09800 39.08000 1.000 31.52220 257 THR B CA 1
ATOM 6310 C C . THR B 1 259 ? 16.93500 48.00800 38.12700 1.000 31.59326 257 THR B C 1
ATOM 6311 O O . THR B 1 259 ? 17.14600 48.91700 37.30900 1.000 28.14022 257 THR B O 1
ATOM 6315 N N . SER B 1 260 ? 17.66700 46.90100 38.20200 1.000 29.45880 258 SER B N 1
ATOM 6316 C CA . SER B 1 260 ? 18.79600 46.65600 37.31400 1.000 26.31895 258 SER B CA 1
ATOM 6317 C C . SER B 1 260 ? 19.06000 45.15000 37.30600 1.000 24.90035 258 SER B C 1
ATOM 6318 O O . SER B 1 260 ? 18.59100 44.42200 38.18300 1.000 25.00300 258 SER B O 1
ATOM 6321 N N . GLY B 1 261 ? 19.79200 44.67900 36.30600 1.000 24.35029 259 GLY B N 1
ATOM 6322 C CA . GLY B 1 261 ? 20.05200 43.24400 36.25400 1.000 27.60068 259 GLY B CA 1
ATOM 6323 C C . GLY B 1 261 ? 21.03300 42.88300 35.15700 1.000 25.65044 259 GLY B C 1
ATOM 6324 O O . GLY B 1 261 ? 21.50100 43.73000 34.39500 1.000 20.89724 259 GLY B O 1
ATOM 6325 N N . ALA B 1 262 ? 21.30700 41.60900 35.06300 1.000 21.64996 260 ALA B N 1
ATOM 6326 C CA . ALA B 1 262 ? 22.36400 41.13700 34.19200 1.000 25.10038 260 ALA B CA 1
ATOM 6327 C C . ALA B 1 262 ? 22.33400 39.61600 34.18900 1.000 26.75847 260 ALA B C 1
ATOM 6328 O O . ALA B 1 262 ? 21.69300 39.02400 35.05800 1.000 19.93397 260 ALA B O 1
ATOM 6330 N N . PRO B 1 263 ? 23.01700 38.95500 33.26400 1.000 27.24274 261 PRO B N 1
ATOM 6331 C CA . PRO B 1 263 ? 23.16700 37.49300 33.37200 1.000 27.61384 261 PRO B CA 1
ATOM 6332 C C . PRO B 1 263 ? 24.03500 37.11400 34.57000 1.000 30.37206 261 PRO B C 1
ATOM 6333 O O . PRO B 1 263 ? 24.72200 37.94700 35.18600 1.000 27.12694 261 PRO B O 1
ATOM 6337 N N . ASN B 1 264 ? 23.99700 35.81300 34.89200 1.000 28.22970 262 ASN B N 1
ATOM 6338 C CA . ASN B 1 264 ? 24.63500 35.29900 36.09900 1.000 28.45078 262 ASN B CA 1
ATOM 6339 C C . ASN B 1 264 ? 26.11500 35.70400 36.22700 1.000 31.56957 262 ASN B C 1
ATOM 6340 O O . ASN B 1 264 ? 26.56500 36.12600 37.30100 1.000 27.71648 262 ASN B O 1
ATOM 6345 N N . PHE B 1 265 ? 26.89900 35.54600 35.14900 1.000 30.56945 263 PHE B N 1
ATOM 6346 C CA . PHE B 1 265 ? 28.34900 35.77500 35.24400 1.000 30.99582 263 PHE B CA 1
ATOM 6347 C C . PHE B 1 265 ? 28.65900 37.19900 35.70800 1.000 29.61408 263 PHE B C 1
ATOM 6348 O O . PHE B 1 265 ? 29.74000 37.46000 36.26300 1.000 29.37194 263 PHE B O 1
ATOM 6356 N N . ALA B 1 266 ? 27.74700 38.13600 35.47100 1.000 28.07179 264 ALA B N 1
ATOM 6357 C CA . ALA B 1 266 ? 28.03200 39.51700 35.83300 1.000 30.62209 264 ALA B CA 1
ATOM 6358 C C . ALA B 1 266 ? 28.05200 39.70400 37.35500 1.000 32.95132 264 ALA B C 1
ATOM 6359 O O . ALA B 1 266 ? 28.87500 40.47700 37.88100 1.000 30.81685 264 ALA B O 1
ATOM 6361 N N . TYR B 1 267 ? 27.21400 38.95400 38.09200 1.000 30.56156 265 TYR B N 1
ATOM 6362 C CA . TYR B 1 267 ? 27.27000 39.02500 39.54800 1.000 27.75333 265 TYR B CA 1
ATOM 6363 C C . TYR B 1 267 ? 28.55400 38.40500 40.08000 1.000 31.95909 265 TYR B C 1
ATOM 6364 O O . TYR B 1 267 ? 29.13200 38.88900 41.06500 1.000 33.10397 265 TYR B O 1
ATOM 6373 N N . ASP B 1 268 ? 29.03400 37.35200 39.42800 1.000 29.79305 266 ASP B N 1
ATOM 6374 C CA . ASP B 1 268 ? 30.31200 36.77400 39.81900 1.000 31.97752 266 ASP B CA 1
ATOM 6375 C C . ASP B 1 268 ? 31.43200 37.77100 39.56800 1.000 33.38558 266 ASP B C 1
ATOM 6376 O O . ASP B 1 268 ? 32.34700 37.92100 40.38500 1.000 36.27803 266 ASP B O 1
ATOM 6381 N N . LEU B 1 269 ? 31.36500 38.46200 38.43400 1.000 31.71696 267 LEU B N 1
ATOM 6382 C CA . LEU B 1 269 ? 32.35100 39.48500 38.09300 1.000 35.59901 267 LEU B CA 1
ATOM 6383 C C . LEU B 1 269 ? 32.40700 40.58200 39.16000 1.000 34.57257 267 LEU B C 1
ATOM 6384 O O . LEU B 1 269 ? 33.49300 40.93700 39.63000 1.000 36.99391 267 LEU B O 1
ATOM 6389 N N . CYS B 1 270 ? 31.24700 41.08200 39.61500 1.000 29.40616 268 CYS B N 1
ATOM 6390 C CA . CYS B 1 270 ? 31.27200 42.08700 40.68600 1.000 35.47004 268 CYS B CA 1
ATOM 6391 C C . CYS B 1 270 ? 31.86100 41.52300 41.96900 1.000 34.92261 268 CYS B C 1
ATOM 6392 O O . CYS B 1 270 ? 32.64200 42.18900 42.65300 1.000 36.95180 268 CYS B O 1
ATOM 6395 N N . ALA B 1 271 ? 31.47800 40.30300 42.32300 1.000 36.38331 269 ALA B N 1
ATOM 6396 C CA . ALA B 1 271 ? 31.91400 39.73000 43.58400 1.000 37.53871 269 ALA B CA 1
ATOM 6397 C C . ALA B 1 271 ? 33.43100 39.55100 43.62500 1.000 39.45473 269 ALA B C 1
ATOM 6398 O O . ALA B 1 271 ? 34.03600 39.65200 44.70000 1.000 40.26799 269 ALA B O 1
ATOM 6400 N N . SER B 1 272 ? 34.06800 39.29600 42.48000 1.000 37.63609 270 SER B N 1
ATOM 6401 C CA . SER B 1 272 ? 35.51200 39.07900 42.49500 1.000 37.19657 270 SER B CA 1
ATOM 6402 C C . SER B 1 272 ? 36.34200 40.32700 42.23000 1.000 40.30483 270 SER B C 1
ATOM 6403 O O . SER B 1 272 ? 37.43200 40.44100 42.80600 1.000 41.27863 270 SER B O 1
ATOM 6406 N N . GLN B 1 273 ? 35.86400 41.26600 41.39500 1.000 39.08890 271 GLN B N 1
ATOM 6407 C CA . GLN B 1 273 ? 36.66400 42.38900 40.90100 1.000 37.22025 271 GLN B CA 1
ATOM 6408 C C . GLN B 1 273 ? 36.42100 43.70600 41.62000 1.000 42.45509 271 GLN B C 1
ATOM 6409 O O . GLN B 1 273 ? 37.07100 44.69400 41.26800 1.000 48.53740 271 GLN B O 1
ATOM 6415 N N . ILE B 1 274 ? 35.49400 43.79400 42.56900 1.000 42.33666 272 ILE B N 1
ATOM 6416 C CA . ILE B 1 274 ? 35.23500 45.07200 43.23900 1.000 45.78180 272 ILE B CA 1
ATOM 6417 C C . ILE B 1 274 ? 35.85100 45.03400 44.63200 1.000 46.21080 272 ILE B C 1
ATOM 6418 O O . ILE B 1 274 ? 35.44400 44.22600 45.47500 1.000 45.03435 272 ILE B O 1
ATOM 6423 N N . THR B 1 275 ? 36.79400 45.94500 44.88800 1.000 46.88457 273 THR B N 1
ATOM 6424 C CA . THR B 1 275 ? 37.60700 45.92400 46.10400 1.000 48.81112 273 THR B CA 1
ATOM 6425 C C . THR B 1 275 ? 36.80700 46.34000 47.33900 1.000 49.76386 273 THR B C 1
ATOM 6426 O O . THR B 1 275 ? 35.81300 47.06000 47.23600 1.000 49.64279 273 THR B O 1
ATOM 6430 N N . PRO B 1 276 ? 37.24900 45.92400 48.53100 1.000 51.64567 274 PRO B N 1
ATOM 6431 C CA . PRO B 1 276 ? 36.55600 46.35900 49.75300 1.000 53.23007 274 PRO B CA 1
ATOM 6432 C C . PRO B 1 276 ? 36.51900 47.85800 49.90700 1.000 51.16403 274 PRO B C 1
ATOM 6433 O O . PRO B 1 276 ? 35.54200 48.40400 50.42500 1.000 52.52472 274 PRO B O 1
ATOM 6437 N N . GLU B 1 277 ? 37.55800 48.55400 49.47900 1.000 54.73288 275 GLU B N 1
ATOM 6438 C CA . GLU B 1 277 ? 37.50600 50.00700 49.54500 1.000 56.18305 275 GLU B CA 1
ATOM 6439 C C . GLU B 1 277 ? 36.41700 50.55200 48.62200 1.000 52.19573 275 GLU B C 1
ATOM 6440 O O . GLU B 1 277 ? 35.65700 51.45400 49.00300 1.000 53.11689 275 GLU B O 1
ATOM 6446 N N . GLN B 1 278 ? 36.29400 49.98100 47.42500 1.000 51.56934 276 GLN B N 1
ATOM 6447 C CA . GLN B 1 278 ? 35.21300 50.37000 46.52700 1.000 51.34300 276 GLN B CA 1
ATOM 6448 C C . GLN B 1 278 ? 33.85000 50.03300 47.11700 1.000 49.73228 276 GLN B C 1
ATOM 6449 O O . GLN B 1 278 ? 32.90800 50.82900 47.01000 1.000 46.59243 276 GLN B O 1
ATOM 6455 N N . ILE B 1 279 ? 33.73800 48.87200 47.77400 1.000 47.37936 277 ILE B N 1
ATOM 6456 C CA . ILE B 1 279 ? 32.47400 48.45200 48.38000 1.000 47.36621 277 ILE B CA 1
ATOM 6457 C C . ILE B 1 279 ? 32.09700 49.38200 49.51700 1.000 47.78994 277 ILE B C 1
ATOM 6458 O O . ILE B 1 279 ? 30.91000 49.61300 49.78600 1.000 44.26847 277 ILE B O 1
ATOM 6463 N N . ARG B 1 280 ? 33.09700 49.92600 50.19900 1.000 47.32673 278 ARG B N 1
ATOM 6464 C CA . ARG B 1 280 ? 32.87800 50.95200 51.20400 1.000 52.35628 278 ARG B CA 1
ATOM 6465 C C . ARG B 1 280 ? 32.21500 52.21800 50.64800 1.000 50.66660 278 ARG B C 1
ATOM 6466 O O . ARG B 1 280 ? 31.72600 53.02800 51.43800 1.000 51.55092 278 ARG B O 1
ATOM 6474 N N . GLU B 1 281 ? 32.21500 52.43600 49.32800 1.000 51.93517 279 GLU B N 1
ATOM 6475 C CA . GLU B 1 281 ? 31.62100 53.64100 48.74300 1.000 52.25363 279 GLU B CA 1
ATOM 6476 C C . GLU B 1 281 ? 30.17600 53.45700 48.26300 1.000 50.89558 279 GLU B C 1
ATOM 6477 O O . GLU B 1 281 ? 29.62300 54.37800 47.65100 1.000 50.10074 279 GLU B O 1
ATOM 6483 N N . LEU B 1 282 ? 29.55900 52.30000 48.49300 1.000 45.90024 280 LEU B N 1
ATOM 6484 C CA . LEU B 1 282 ? 28.24500 51.99000 47.94100 1.000 46.22923 280 LEU B CA 1
ATOM 6485 C C . LEU B 1 282 ? 27.17900 51.86600 49.02500 1.000 46.50821 280 LEU B C 1
ATOM 6486 O O . LEU B 1 282 ? 27.43600 51.37100 50.12700 1.000 49.84808 280 LEU B O 1
ATOM 6491 N N . ASP B 1 283 ? 25.98800 52.35100 48.70600 1.000 44.45007 281 ASP B N 1
ATOM 6492 C CA . ASP B 1 283 ? 24.78000 52.09100 49.47500 1.000 43.87631 281 ASP B CA 1
ATOM 6493 C C . ASP B 1 283 ? 23.72200 51.56400 48.50600 1.000 44.05002 281 ASP B C 1
ATOM 6494 O O . ASP B 1 283 ? 23.10400 52.33300 47.76000 1.000 41.93924 281 ASP B O 1
ATOM 6499 N N . LEU B 1 284 ? 23.51600 50.24200 48.52300 1.000 44.15266 282 LEU B N 1
ATOM 6500 C CA . LEU B 1 284 ? 22.64800 49.54200 47.58600 1.000 41.58920 282 LEU B CA 1
ATOM 6501 C C . LEU B 1 284 ? 21.28700 49.17400 48.19500 1.000 41.04703 282 LEU B C 1
ATOM 6502 O O . LEU B 1 284 ? 20.58500 48.30700 47.65700 1.000 36.48332 282 LEU B O 1
ATOM 6507 N N . SER B 1 285 ? 20.91300 49.80600 49.31800 1.000 41.91029 283 SER B N 1
ATOM 6508 C CA . SER B 1 285 ? 19.62400 49.56100 49.95700 1.000 39.78898 283 SER B CA 1
ATOM 6509 C C . SER B 1 285 ? 18.45700 49.95200 49.06500 1.000 39.78109 283 SER B C 1
ATOM 6510 O O . SER B 1 285 ? 17.33800 49.47900 49.29000 1.000 40.93386 283 SER B O 1
ATOM 6513 N N . CYS B 1 286 ? 18.70300 50.79200 48.05100 1.000 40.26535 284 CYS B N 1
ATOM 6514 C CA . CYS B 1 286 ? 17.67700 51.21800 47.10500 1.000 41.42602 284 CYS B CA 1
ATOM 6515 C C . CYS B 1 286 ? 17.41900 50.18300 46.01900 1.000 35.02525 284 CYS B C 1
ATOM 6516 O O . CYS B 1 286 ? 16.33500 50.18000 45.42500 1.000 33.04344 284 CYS B O 1
ATOM 6519 N N . TRP B 1 287 ? 18.37500 49.28000 45.78300 1.000 37.88612 285 TRP B N 1
ATOM 6520 C CA . TRP B 1 287 ? 18.27300 48.25700 44.74700 1.000 33.32242 285 TRP B CA 1
ATOM 6521 C C . TRP B 1 287 ? 17.26000 47.19400 45.16100 1.000 35.55953 285 TRP B C 1
ATOM 6522 O O . TRP B 1 287 ? 17.61200 46.25800 45.89800 1.000 34.82786 285 TRP B O 1
ATOM 6533 N N . ARG B 1 288 ? 15.99200 47.34500 44.74100 1.000 33.43822 286 ARG B N 1
ATOM 6534 C CA . ARG B 1 288 ? 14.93300 46.43700 45.19300 1.000 32.24860 286 ARG B CA 1
ATOM 6535 C C . ARG B 1 288 ? 14.73600 45.25300 44.25400 1.000 34.46729 286 ARG B C 1
ATOM 6536 O O . ARG B 1 288 ? 14.24100 44.19800 44.67300 1.000 31.29059 286 ARG B O 1
ATOM 6544 N N . LEU B 1 289 ? 15.05700 45.40900 42.97500 1.000 32.33282 287 LEU B N 1
ATOM 6545 C CA . LEU B 1 289 ? 14.83600 44.34200 42.01200 1.000 30.62209 287 LEU B CA 1
ATOM 6546 C C . LEU B 1 289 ? 16.13500 44.14500 41.26000 1.000 29.25614 287 LEU B C 1
ATOM 6547 O O . LEU B 1 289 ? 16.54000 45.01800 40.49300 1.000 28.99295 287 LEU B O 1
ATOM 6552 N N . ALA B 1 290 ? 16.79400 43.01700 41.50500 1.000 26.69531 288 ALA B N 1
ATOM 6553 C CA . ALA B 1 290 ? 18.05800 42.66900 40.82500 1.000 26.62688 288 ALA B CA 1
ATOM 6554 C C . ALA B 1 290 ? 17.81600 41.43800 39.94700 1.000 27.32696 288 ALA B C 1
ATOM 6555 O O . ALA B 1 290 ? 17.85000 40.32200 40.45600 1.000 22.57376 288 ALA B O 1
ATOM 6557 N N . PHE B 1 291 ? 17.58300 41.65600 38.66300 1.000 26.69794 289 PHE B N 1
ATOM 6558 C CA . PHE B 1 291 ? 17.19800 40.52200 37.79000 1.000 25.71098 289 PHE B CA 1
ATOM 6559 C C . PHE B 1 291 ? 18.38400 39.69600 37.30000 1.000 28.79556 289 PHE B C 1
ATOM 6560 O O . PHE B 1 291 ? 19.46200 40.25000 37.10500 1.000 25.39252 289 PHE B O 1
ATOM 6568 N N . SER B 1 292 ? 18.16700 38.38800 37.13200 1.000 30.75895 290 SER B N 1
ATOM 6569 C CA . SER B 1 292 ? 19.20300 37.49500 36.55400 1.000 29.96675 290 SER B CA 1
ATOM 6570 C C . SER B 1 292 ? 18.53200 36.51100 35.60300 1.000 30.91950 290 SER B C 1
ATOM 6571 O O . SER B 1 292 ? 17.55400 35.87900 36.00900 1.000 33.67509 290 SER B O 1
ATOM 6574 N N . GLY B 1 293 ? 19.04800 36.41300 34.38700 1.000 30.25100 291 GLY B N 1
ATOM 6575 C CA . GLY B 1 293 ? 18.50700 35.48800 33.38400 1.000 29.19034 291 GLY B CA 1
ATOM 6576 C C . GLY B 1 293 ? 19.43800 35.46200 32.20100 1.000 35.64112 291 GLY B C 1
ATOM 6577 O O . GLY B 1 293 ? 20.50500 36.06300 32.34900 1.000 37.19130 291 GLY B O 1
ATOM 6578 N N . ALA B 1 294 ? 19.07000 34.77500 31.11800 1.000 31.59589 292 ALA B N 1
ATOM 6579 C CA . ALA B 1 294 ? 19.88000 34.64600 29.88300 1.000 33.53823 292 ALA B CA 1
ATOM 6580 C C . ALA B 1 294 ? 20.88700 33.50300 30.02700 1.000 30.49313 292 ALA B C 1
ATOM 6581 O O . ALA B 1 294 ? 21.48300 33.12000 29.02000 1.000 31.77223 292 ALA B O 1
ATOM 6583 N N . GLU B 1 295 ? 20.99500 32.95200 31.22400 1.000 27.01640 293 GLU B N 1
ATOM 6584 C CA . GLU B 1 295 ? 21.96800 31.87100 31.48100 1.000 33.49349 293 GLU B CA 1
ATOM 6585 C C . GLU B 1 295 ? 21.60400 31.11600 32.77400 1.000 31.18795 293 GLU B C 1
ATOM 6586 O O . GLU B 1 295 ? 20.81000 31.65500 33.55100 1.000 28.84293 293 GLU B O 1
ATOM 6592 N N . PRO B 1 296 ? 22.11500 29.88400 33.01500 1.000 30.75895 294 PRO B N 1
ATOM 6593 C CA . PRO B 1 296 ? 21.86200 29.20600 34.27800 1.000 33.19345 294 PRO B CA 1
ATOM 6594 C C . PRO B 1 296 ? 22.13000 30.10200 35.49900 1.000 35.97010 294 PRO B C 1
ATOM 6595 O O . PRO B 1 296 ? 23.14600 30.74300 35.53800 1.000 33.59877 294 PRO B O 1
ATOM 6599 N N . ILE B 1 297 ? 21.18600 30.15100 36.43300 1.000 31.58273 295 ILE B N 1
ATOM 6600 C CA . ILE B 1 297 ? 21.32100 30.90900 37.66400 1.000 27.59541 295 ILE B CA 1
ATOM 6601 C C . ILE B 1 297 ? 21.93300 29.97100 38.70300 1.000 31.92225 295 ILE B C 1
ATOM 6602 O O . ILE B 1 297 ? 21.31700 28.95900 39.04500 1.000 32.40389 295 ILE B O 1
ATOM 6607 N N . ARG B 1 298 ? 23.16600 30.25800 39.17900 1.000 29.31141 296 ARG B N 1
ATOM 6608 C CA . ARG B 1 298 ? 23.83400 29.36700 40.13600 1.000 29.78252 296 ARG B CA 1
ATOM 6609 C C . ARG B 1 298 ? 23.58600 29.82100 41.57500 1.000 30.86949 296 ARG B C 1
ATOM 6610 O O . ARG B 1 298 ? 23.67800 31.01400 41.88800 1.000 29.36405 296 ARG B O 1
ATOM 6618 N N . ALA B 1 299 ? 23.26000 28.86400 42.45100 1.000 26.93744 297 ALA B N 1
ATOM 6619 C CA . ALA B 1 299 ? 23.04200 29.20300 43.85000 1.000 30.52998 297 ALA B CA 1
ATOM 6620 C C . ALA B 1 299 ? 24.30800 29.77700 44.47300 1.000 32.94606 297 ALA B C 1
ATOM 6621 O O . ALA B 1 299 ? 24.24200 30.66200 45.34000 1.000 31.28533 297 ALA B O 1
ATOM 6623 N N . VAL B 1 300 ? 25.47600 29.27200 44.06200 1.000 28.25076 298 VAL B N 1
ATOM 6624 C CA . VAL B 1 300 ? 26.69500 29.76700 44.67900 1.000 31.07215 298 VAL B CA 1
ATOM 6625 C C . VAL B 1 300 ? 26.98100 31.20800 44.24500 1.000 33.12239 298 VAL B C 1
ATOM 6626 O O . VAL B 1 300 ? 27.58000 31.97200 45.00300 1.000 32.84341 298 VAL B O 1
ATOM 6630 N N . THR B 1 301 ? 26.54700 31.59500 43.04800 1.000 29.11402 299 THR B N 1
ATOM 6631 C CA . THR B 1 301 ? 26.70000 32.97700 42.59400 1.000 34.40149 299 THR B CA 1
ATOM 6632 C C . THR B 1 301 ? 25.86800 33.93000 43.44000 1.000 33.36453 299 THR B C 1
ATOM 6633 O O . THR B 1 301 ? 26.38000 34.93500 43.93600 1.000 34.29095 299 THR B O 1
ATOM 6637 N N . LEU B 1 302 ? 24.57800 33.63300 43.60600 1.000 33.10397 300 LEU B N 1
ATOM 6638 C CA . LEU B 1 302 ? 23.70700 34.46800 44.43000 1.000 33.38821 300 LEU B CA 1
ATOM 6639 C C . LEU B 1 302 ? 24.27300 34.63500 45.83400 1.000 34.96735 300 LEU B C 1
ATOM 6640 O O . LEU B 1 302 ? 24.40200 35.75600 46.33300 1.000 31.73538 300 LEU B O 1
ATOM 6645 N N . GLU B 1 303 ? 24.70500 33.54400 46.46500 1.000 34.83839 301 GLU B N 1
ATOM 6646 C CA . GLU B 1 303 ? 25.24500 33.60900 47.85300 1.000 37.03076 301 GLU B CA 1
ATOM 6647 C C . GLU B 1 303 ? 26.52500 34.44200 47.88400 1.000 35.35950 301 GLU B C 1
ATOM 6648 O O . GLU B 1 303 ? 26.65000 35.28300 48.76500 1.000 35.84904 301 GLU B O 1
ATOM 6654 N N . ASN B 1 304 ? 27.41900 34.20900 46.93700 1.000 33.89354 302 ASN B N 1
ATOM 6655 C CA . ASN B 1 304 ? 28.71300 34.92800 46.94400 1.000 38.75201 302 ASN B CA 1
ATOM 6656 C C . ASN B 1 304 ? 28.44700 36.42600 46.79300 1.000 36.67545 302 ASN B C 1
ATOM 6657 O O . ASN B 1 304 ? 29.06000 37.20100 47.51800 1.000 37.58872 302 ASN B O 1
ATOM 6662 N N . PHE B 1 305 ? 27.52600 36.79200 45.91100 1.000 32.30124 303 PHE B N 1
ATOM 6663 C CA . PHE B 1 305 ? 27.20500 38.21800 45.70200 1.000 35.91746 303 PHE B CA 1
ATOM 6664 C C . PHE B 1 305 ? 26.57400 38.76700 46.97700 1.000 35.98589 303 PHE B C 1
ATOM 6665 O O . PHE B 1 305 ? 27.07600 39.75900 47.50200 1.000 36.50964 303 PHE B O 1
ATOM 6673 N N . ALA B 1 306 ? 25.49200 38.13200 47.42200 1.000 35.78587 304 ALA B N 1
ATOM 6674 C CA . ALA B 1 306 ? 24.78600 38.62000 48.59700 1.000 34.85418 304 ALA B CA 1
ATOM 6675 C C . ALA B 1 306 ? 25.72300 38.79300 49.77600 1.000 39.34419 304 ALA B C 1
ATOM 6676 O O . ALA B 1 306 ? 25.64700 39.80200 50.49200 1.000 40.97860 304 ALA B O 1
ATOM 6678 N N . LYS B 1 307 ? 26.64500 37.84600 49.97300 1.000 40.46801 305 LYS B N 1
ATOM 6679 C CA . LYS B 1 307 ? 27.54200 37.95200 51.11700 1.000 40.16797 305 LYS B CA 1
ATOM 6680 C C . LYS B 1 307 ? 28.56100 39.06900 50.90300 1.000 40.00216 305 LYS B C 1
ATOM 6681 O O . LYS B 1 307 ? 28.90000 39.78500 51.84800 1.000 39.30208 305 LYS B O 1
ATOM 6687 N N . THR B 1 308 ? 29.02800 39.26600 49.66500 1.000 40.75489 306 THR B N 1
ATOM 6688 C CA . THR B 1 308 ? 30.05600 40.28800 49.42400 1.000 41.01544 306 THR B CA 1
ATOM 6689 C C . THR B 1 308 ? 29.50300 41.70100 49.61200 1.000 39.53895 306 THR B C 1
ATOM 6690 O O . THR B 1 308 ? 30.21800 42.60200 50.07700 1.000 39.10995 306 THR B O 1
ATOM 6694 N N . PHE B 1 309 ? 28.24200 41.92600 49.23700 1.000 39.43894 307 PHE B N 1
ATOM 6695 C CA . PHE B 1 309 ? 27.68600 43.27400 49.23100 1.000 38.61516 307 PHE B CA 1
ATOM 6696 C C . PHE B 1 309 ? 26.63300 43.50400 50.32200 1.000 40.79700 307 PHE B C 1
ATOM 6697 O O . PHE B 1 309 ? 25.90300 44.50900 50.28400 1.000 38.29933 307 PHE B O 1
ATOM 6705 N N . ALA B 1 310 ? 26.58900 42.62400 51.32800 1.000 36.47016 308 ALA B N 1
ATOM 6706 C CA . ALA B 1 310 ? 25.66900 42.80900 52.44400 1.000 40.57592 308 ALA B CA 1
ATOM 6707 C C . ALA B 1 310 ? 26.02200 44.04400 53.27000 1.000 42.87619 308 ALA B C 1
ATOM 6708 O O . ALA B 1 310 ? 25.12900 44.77500 53.71600 1.000 43.57365 308 ALA B O 1
ATOM 6710 N N . THR B 1 311 ? 27.31400 44.28900 53.50100 1.000 40.55486 309 THR B N 1
ATOM 6711 C CA . THR B 1 311 ? 27.71800 45.46600 54.26100 1.000 43.83420 309 THR B CA 1
ATOM 6712 C C . THR B 1 311 ? 27.45200 46.76900 53.50600 1.000 42.56300 309 THR B C 1
ATOM 6713 O O . THR B 1 311 ? 27.49100 47.83600 54.12700 1.000 41.46287 309 THR B O 1
ATOM 6717 N N . ALA B 1 312 ? 27.29400 46.70800 52.18200 1.000 42.28139 310 ALA B N 1
ATOM 6718 C CA . ALA B 1 312 ? 26.84500 47.82200 51.35300 1.000 41.41812 310 ALA B CA 1
ATOM 6719 C C . ALA B 1 312 ? 25.32500 47.90600 51.25200 1.000 41.64710 310 ALA B C 1
ATOM 6720 O O . ALA B 1 312 ? 24.81700 48.68100 50.44200 1.000 45.30280 310 ALA B O 1
ATOM 6722 N N . GLY B 1 313 ? 24.59200 47.09800 52.00600 1.000 40.27851 311 GLY B N 1
ATOM 6723 C CA . GLY B 1 313 ? 23.15300 47.23300 52.07500 1.000 39.59422 311 GLY B CA 1
ATOM 6724 C C . GLY B 1 313 ? 22.35800 46.49200 51.02600 1.000 39.64423 311 GLY B C 1
ATOM 6725 O O . GLY B 1 313 ? 21.14400 46.73000 50.91800 1.000 38.44671 311 GLY B O 1
ATOM 6726 N N . PHE B 1 314 ? 22.98900 45.60600 50.24800 1.000 37.71242 312 PHE B N 1
ATOM 6727 C CA . PHE B 1 314 ? 22.25300 44.75700 49.31100 1.000 37.13340 312 PHE B CA 1
ATOM 6728 C C . PHE B 1 314 ? 21.55000 43.61700 50.06500 1.000 37.02286 312 PHE B C 1
ATOM 6729 O O . PHE B 1 314 ? 22.15200 42.94000 50.91000 1.000 35.90694 312 PHE B O 1
ATOM 6737 N N . GLN B 1 315 ? 20.27700 43.38900 49.75800 1.000 36.18329 313 GLN B N 1
ATOM 6738 C CA . GLN B 1 315 ? 19.55400 42.27000 50.35100 1.000 36.75441 313 GLN B CA 1
ATOM 6739 C C . GLN B 1 315 ? 19.38300 41.16600 49.31700 1.000 35.40951 313 GLN B C 1
ATOM 6740 O O . GLN B 1 315 ? 19.03000 41.42900 48.16100 1.000 31.57484 313 GLN B O 1
ATOM 6746 N N . LYS B 1 316 ? 19.63500 39.92500 49.73500 1.000 37.15972 314 LYS B N 1
ATOM 6747 C CA . LYS B 1 316 ? 19.47000 38.81100 48.80800 1.000 33.80142 314 LYS B CA 1
ATOM 6748 C C . LYS B 1 316 ? 18.01900 38.68000 48.33700 1.000 32.03279 314 LYS B C 1
ATOM 6749 O O . LYS B 1 316 ? 17.76500 38.08800 47.28200 1.000 31.58010 314 LYS B O 1
ATOM 6755 N N . SER B 1 317 ? 17.05600 39.22700 49.08800 1.000 33.77247 315 SER B N 1
ATOM 6756 C CA . SER B 1 317 ? 15.65400 39.18500 48.67400 1.000 37.20446 315 SER B CA 1
ATOM 6757 C C . SER B 1 317 ? 15.34500 40.05300 47.45300 1.000 34.97788 315 SER B C 1
ATOM 6758 O O . SER B 1 317 ? 14.26500 39.89600 46.87800 1.000 34.89103 315 SER B O 1
ATOM 6761 N N . ALA B 1 318 ? 16.25200 40.95000 47.04100 1.000 31.65380 316 ALA B N 1
ATOM 6762 C CA . ALA B 1 318 ? 16.06400 41.70600 45.80100 1.000 30.95371 316 ALA B CA 1
ATOM 6763 C C . ALA B 1 318 ? 16.28100 40.83400 44.55700 1.000 31.64590 316 ALA B C 1
ATOM 6764 O O . ALA B 1 318 ? 15.69400 41.11400 43.49900 1.000 26.87691 316 ALA B O 1
ATOM 6766 N N . PHE B 1 319 ? 17.08200 39.76100 44.67300 1.000 30.24310 317 PHE B N 1
ATOM 6767 C CA . PHE B 1 319 ? 17.34500 38.88200 43.53700 1.000 29.28246 317 PHE B CA 1
ATOM 6768 C C . PHE B 1 319 ? 16.04200 38.41300 42.91600 1.000 29.34299 317 PHE B C 1
ATOM 6769 O O . PHE B 1 319 ? 15.11800 37.98800 43.61900 1.000 29.44300 317 PHE B O 1
ATOM 6777 N N . TYR B 1 320 ? 15.96700 38.53800 41.58900 1.000 25.92416 318 TYR B N 1
ATOM 6778 C CA . TYR B 1 320 ? 14.74700 38.32600 40.81500 1.000 23.84760 318 TYR B CA 1
ATOM 6779 C C . TYR B 1 320 ? 15.12600 37.41000 39.65400 1.000 27.36907 318 TYR B C 1
ATOM 6780 O O . TYR B 1 320 ? 15.41400 37.88000 38.54400 1.000 23.15541 318 TYR B O 1
ATOM 6789 N N . PRO B 1 321 ? 15.13200 36.08500 39.87300 1.000 24.69243 319 PRO B N 1
ATOM 6790 C CA . PRO B 1 321 ? 15.42500 35.15400 38.77200 1.000 26.31895 319 PRO B CA 1
ATOM 6791 C C . PRO B 1 321 ? 14.34000 35.21200 37.71500 1.000 24.40556 319 PRO B C 1
ATOM 6792 O O . PRO B 1 321 ? 13.15600 35.35300 38.02800 1.000 24.58189 319 PRO B O 1
ATOM 6796 N N . CYS B 1 322 ? 14.74400 35.08400 36.45400 1.000 22.45006 320 CYS B N 1
ATOM 6797 C CA . CYS B 1 322 ? 13.75900 35.08400 35.38200 1.000 23.26858 320 CYS B CA 1
ATOM 6798 C C . CYS B 1 322 ? 14.27400 34.26300 34.20500 1.000 24.76350 320 CYS B C 1
ATOM 6799 O O . CYS B 1 322 ? 15.47500 33.95700 34.08200 1.000 22.11055 320 CYS B O 1
ATOM 6802 N N . TYR B 1 323 ? 13.33700 33.88700 33.35600 1.000 19.55234 321 TYR B N 1
ATOM 6803 C CA . TYR B 1 323 ? 13.62900 33.07600 32.19400 1.000 22.73694 321 TYR B CA 1
ATOM 6804 C C . TYR B 1 323 ? 12.83100 33.62000 31.01500 1.000 23.83444 321 TYR B C 1
ATOM 6805 O O . TYR B 1 323 ? 11.66500 34.02300 31.16900 1.000 23.18962 321 TYR B O 1
ATOM 6814 N N . GLY B 1 324 ? 13.48400 33.69000 29.85500 1.000 22.02633 322 GLY B N 1
ATOM 6815 C CA . GLY B 1 324 ? 12.82600 34.01700 28.60300 1.000 20.31296 322 GLY B CA 1
ATOM 6816 C C . GLY B 1 324 ? 13.79100 33.79000 27.46300 1.000 22.43427 322 GLY B C 1
ATOM 6817 O O . GLY B 1 324 ? 14.92200 33.34500 27.66900 1.000 22.84221 322 GLY B O 1
ATOM 6818 N N . MET B 1 325 ? 13.31600 34.06500 26.24600 1.000 19.93660 323 MET B N 1
ATOM 6819 C CA . MET B 1 325 ? 14.09300 33.88500 25.02000 1.000 25.23987 323 MET B CA 1
ATOM 6820 C C . MET B 1 325 ? 13.54800 34.79700 23.92600 1.000 22.03685 323 MET B C 1
ATOM 6821 O O . MET B 1 325 ? 12.42500 35.29900 24.03700 1.000 21.72103 323 MET B O 1
ATOM 6826 N N . ALA B 1 326 ? 14.29700 34.90300 22.80400 1.000 20.77881 324 ALA B N 1
ATOM 6827 C CA . ALA B 1 326 ? 13.85800 35.78000 21.70200 1.000 21.50784 324 ALA B CA 1
ATOM 6828 C C . ALA B 1 326 ? 12.50100 35.34200 21.13600 1.000 19.86554 324 ALA B C 1
ATOM 6829 O O . ALA B 1 326 ? 11.64500 36.18500 20.80200 1.000 16.14667 324 ALA B O 1
ATOM 6831 N N . GLU B 1 327 ? 12.28500 34.02100 21.03700 1.000 17.18890 325 GLU B N 1
ATOM 6832 C CA . GLU B 1 327 ? 11.04100 33.42600 20.52600 1.000 17.51789 325 GLU B CA 1
ATOM 6833 C C . GLU B 1 327 ? 9.83100 33.74500 21.39900 1.000 16.18352 325 GLU B C 1
ATOM 6834 O O . GLU B 1 327 ? 8.67900 33.61400 20.95400 1.000 15.67820 325 GLU B O 1
ATOM 6840 N N . THR B 1 328 ? 10.03300 34.07600 22.65900 1.000 17.66264 326 THR B N 1
ATOM 6841 C CA . THR B 1 328 ? 8.90400 34.50400 23.47600 1.000 18.75751 326 THR B CA 1
ATOM 6842 C C . THR B 1 328 ? 8.95900 36.01600 23.71700 1.000 17.49420 326 THR B C 1
ATOM 6843 O O . THR B 1 328 ? 8.47800 36.48500 24.75200 1.000 17.69423 326 THR B O 1
ATOM 6847 N N . THR B 1 329 ? 9.54800 36.76300 22.76200 1.000 18.36010 327 THR B N 1
ATOM 6848 C CA . THR B 1 329 ? 9.81800 38.22100 22.81200 1.000 15.69399 327 THR B CA 1
ATOM 6849 C C . THR B 1 329 ? 10.87000 38.51900 23.89300 1.000 18.46274 327 THR B C 1
ATOM 6850 O O . THR B 1 329 ? 12.03300 38.80100 23.58200 1.000 21.71050 327 THR B O 1
ATOM 6854 N N . LEU B 1 330 ? 10.51100 38.36900 25.15900 1.000 18.73646 328 LEU B N 1
ATOM 6855 C CA . LEU B 1 330 ? 11.48200 38.35100 26.24600 1.000 20.59721 328 LEU B CA 1
ATOM 6856 C C . LEU B 1 330 ? 10.97400 37.42900 27.36400 1.000 21.95000 328 LEU B C 1
ATOM 6857 O O . LEU B 1 330 ? 11.09100 36.21000 27.23400 1.000 19.87344 328 LEU B O 1
ATOM 6862 N N . ILE B 1 331 ? 10.35500 37.97200 28.42300 1.000 20.50509 329 ILE B N 1
ATOM 6863 C CA . ILE B 1 331 ? 10.16400 37.23100 29.67100 1.000 19.07597 329 ILE B CA 1
ATOM 6864 C C . ILE B 1 331 ? 9.07100 36.15900 29.57300 1.000 23.63968 329 ILE B C 1
ATOM 6865 O O . ILE B 1 331 ? 8.02200 36.36700 28.94800 1.000 24.52662 329 ILE B O 1
ATOM 6870 N N . VAL B 1 332 ? 9.29900 35.01000 30.23400 1.000 19.34442 330 VAL B N 1
ATOM 6871 C CA . VAL B 1 332 ? 8.27400 33.98700 30.45600 1.000 21.24465 330 VAL B CA 1
ATOM 6872 C C . VAL B 1 332 ? 7.93000 33.85700 31.93100 1.000 18.94701 330 VAL B C 1
ATOM 6873 O O . VAL B 1 332 ? 6.75800 33.85500 32.31100 1.000 18.38378 330 VAL B O 1
ATOM 6877 N N . SER B 1 333 ? 8.94100 33.77300 32.78600 1.000 20.05767 331 SER B N 1
ATOM 6878 C CA . SER B 1 333 ? 8.70700 33.54800 34.20400 1.000 24.13447 331 SER B CA 1
ATOM 6879 C C . SER B 1 333 ? 9.63000 34.45000 35.00700 1.000 23.45281 331 SER B C 1
ATOM 6880 O O . SER B 1 333 ? 10.67700 34.90100 34.52900 1.000 23.10014 331 SER B O 1
ATOM 6883 N N . GLY B 1 334 ? 9.23600 34.72000 36.23200 1.000 22.42637 332 GLY B N 1
ATOM 6884 C CA . GLY B 1 334 ? 10.10900 35.49500 37.09000 1.000 27.27695 332 GLY B CA 1
ATOM 6885 C C . GLY B 1 334 ? 9.63700 35.53400 38.52200 1.000 32.89605 332 GLY B C 1
ATOM 6886 O O . GLY B 1 334 ? 8.46300 35.25600 38.83500 1.000 27.82702 332 GLY B O 1
ATOM 6887 N N . GLY B 1 335 ? 10.59300 35.87200 39.39300 1.000 34.94893 333 GLY B N 1
ATOM 6888 C CA . GLY B 1 335 ? 10.34000 36.09200 40.79700 1.000 38.88887 333 GLY B CA 1
ATOM 6889 C C . GLY B 1 335 ? 10.55200 34.84000 41.63100 1.000 44.73431 333 GLY B C 1
ATOM 6890 O O . GLY B 1 335 ? 10.76700 33.72800 41.13800 1.000 39.03889 333 GLY B O 1
ATOM 6891 N N . ASN B 1 336 ? 10.31200 35.00400 42.93700 1.000 50.15865 334 ASN B N 1
ATOM 6892 C CA . ASN B 1 336 ? 10.44800 33.88700 43.90000 1.000 53.18269 334 ASN B CA 1
ATOM 6893 C C . ASN B 1 336 ? 9.07100 33.56000 44.47700 1.000 61.13101 334 ASN B C 1
ATOM 6894 O O . ASN B 1 336 ? 9.00900 32.94200 45.53500 1.000 59.44660 334 ASN B O 1
ATOM 6899 N N . GLY B 1 337 ? 8.00900 33.99300 43.81200 1.000 77.90671 335 GLY B N 1
ATOM 6900 C CA . GLY B 1 337 ? 6.64300 33.76300 44.31600 1.000 80.80443 335 GLY B CA 1
ATOM 6901 C C . GLY B 1 337 ? 6.38400 34.37800 45.67800 1.000 84.63646 335 GLY B C 1
ATOM 6902 O O . GLY B 1 337 ? 6.67900 35.56700 45.85700 1.000 82.54411 335 GLY B O 1
ATOM 6903 N N . ARG B 1 338 ? 5.86000 33.58300 46.61400 1.000 84.79175 336 ARG B N 1
ATOM 6904 C CA . ARG B 1 338 ? 5.50300 34.09300 47.96200 1.000 89.01330 336 ARG B CA 1
ATOM 6905 C C . ARG B 1 338 ? 6.75400 34.13200 48.83600 1.000 90.64771 336 ARG B C 1
ATOM 6906 O O . ARG B 1 338 ? 6.70600 34.78200 49.89000 1.000 96.00362 336 ARG B O 1
ATOM 6914 N N . ALA B 1 339 ? 7.82900 33.47700 48.40700 1.000 84.29169 337 ALA B N 1
ATOM 6915 C CA . ALA B 1 339 ? 9.10200 33.53700 49.15200 1.000 71.79282 337 ALA B CA 1
ATOM 6916 C C . ALA B 1 339 ? 9.76400 34.89100 48.92600 1.000 68.98985 337 ALA B C 1
ATOM 6917 O O . ALA B 1 339 ? 9.42800 35.55600 47.93200 1.000 70.16894 337 ALA B O 1
ATOM 6919 N N . GLN B 1 340 ? 10.66300 35.28000 49.82500 1.000 65.92896 338 GLN B N 1
ATOM 6920 C CA . GLN B 1 340 ? 11.42700 36.54200 49.65600 1.000 66.45007 338 GLN B CA 1
ATOM 6921 C C . GLN B 1 340 ? 12.71000 36.23900 48.87800 1.000 63.26548 338 GLN B C 1
ATOM 6922 O O . GLN B 1 340 ? 13.07200 37.05300 48.02100 1.000 62.96544 338 GLN B O 1
ATOM 6928 N N . LEU B 1 341 ? 13.35300 35.10900 49.16100 1.000 53.38272 339 LEU B N 1
ATOM 6929 C CA . LEU B 1 341 ? 14.61000 34.75400 48.50600 1.000 50.29024 339 LEU B CA 1
ATOM 6930 C C . LEU B 1 341 ? 14.37100 33.82400 47.31100 1.000 43.82104 339 LEU B C 1
ATOM 6931 O O . LEU B 1 341 ? 13.38200 33.08100 47.29700 1.000 46.06605 339 LEU B O 1
ATOM 6936 N N . PRO B 1 342 ? 15.22900 33.81500 46.28300 1.000 39.19154 340 PRO B N 1
ATOM 6937 C CA . PRO B 1 342 ? 15.04000 32.84400 45.19700 1.000 42.05767 340 PRO B CA 1
ATOM 6938 C C . PRO B 1 342 ? 14.92600 31.41800 45.72900 1.000 38.97836 340 PRO B C 1
ATOM 6939 O O . PRO B 1 342 ? 15.69000 30.98500 46.60000 1.000 38.85466 340 PRO B O 1
ATOM 6943 N N . GLN B 1 343 ? 13.89000 30.72700 45.27700 1.000 37.15972 341 GLN B N 1
ATOM 6944 C CA . GLN B 1 343 ? 13.68500 29.33900 45.68700 1.000 39.36525 341 GLN B CA 1
ATOM 6945 C C . GLN B 1 343 ? 14.74800 28.41300 45.09800 1.000 34.64100 341 GLN B C 1
ATOM 6946 O O . GLN B 1 343 ? 15.11200 28.52600 43.92800 1.000 28.93768 341 GLN B O 1
ATOM 6952 N N . GLU B 1 344 ? 15.23200 27.48800 45.91800 1.000 34.38307 342 GLU B N 1
ATOM 6953 C CA . GLU B 1 344 ? 16.22400 26.49500 45.53700 1.000 34.13304 342 GLU B CA 1
ATOM 6954 C C . GLU B 1 344 ? 15.77300 25.13100 46.03900 1.000 34.76206 342 GLU B C 1
ATOM 6955 O O . GLU B 1 344 ? 15.14000 25.00700 47.09500 1.000 31.94857 342 GLU B O 1
ATOM 6961 N N . ILE B 1 345 ? 16.13300 24.10400 45.28900 1.000 33.56455 343 ILE B N 1
ATOM 6962 C CA . ILE B 1 345 ? 15.81300 22.72200 45.72800 1.000 34.58836 343 ILE B CA 1
ATOM 6963 C C . ILE B 1 345 ? 17.11400 21.92800 45.68900 1.000 35.84114 343 ILE B C 1
ATOM 6964 O O . ILE B 1 345 ? 17.97100 22.24400 44.85500 1.000 32.47495 343 ILE B O 1
ATOM 6969 N N . ILE B 1 346 ? 17.26900 20.98000 46.60700 1.000 36.71493 344 ILE B N 1
ATOM 6970 C CA . ILE B 1 346 ? 18.46700 20.09900 46.60000 1.000 38.50988 344 ILE B CA 1
ATOM 6971 C C . ILE B 1 346 ? 17.96000 18.76200 46.08600 1.000 38.52567 344 ILE B C 1
ATOM 6972 O O . ILE B 1 346 ? 17.10000 18.16400 46.74400 1.000 35.85430 344 ILE B O 1
ATOM 6977 N N . VAL B 1 347 ? 18.48300 18.33200 44.95000 1.000 38.55725 345 VAL B N 1
ATOM 6978 C CA . VAL B 1 347 ? 17.92400 17.11300 44.32300 1.000 38.19668 345 VAL B CA 1
ATOM 6979 C C . VAL B 1 347 ? 19.04000 16.14800 43.97200 1.000 38.08351 345 VAL B C 1
ATOM 6980 O O . VAL B 1 347 ? 20.18800 16.56200 43.94800 1.000 37.37027 345 VAL B O 1
ATOM 6984 N N . SER B 1 348 ? 18.66000 14.91100 43.68300 1.000 40.90227 346 SER B N 1
ATOM 6985 C CA . SER B 1 348 ? 19.62200 13.87700 43.32300 1.000 39.72318 346 SER B CA 1
ATOM 6986 C C . SER B 1 348 ? 20.22500 14.13100 41.93700 1.000 42.09978 346 SER B C 1
ATOM 6987 O O . SER B 1 348 ? 19.50500 14.18100 40.92900 1.000 36.80704 346 SER B O 1
ATOM 6990 N N . LYS B 1 349 ? 21.55500 14.21600 41.86700 1.000 43.03674 347 LYS B N 1
ATOM 6991 C CA . LYS B 1 349 ? 22.26700 14.44700 40.57900 1.000 40.75489 347 LYS B CA 1
ATOM 6992 C C . LYS B 1 349 ? 21.99000 13.32000 39.57700 1.000 47.06880 347 LYS B C 1
ATOM 6993 O O . LYS B 1 349 ? 21.79500 13.62200 38.39700 1.000 46.49768 347 LYS B O 1
ATOM 6999 N N . GLN B 1 350 ? 21.98300 12.06800 40.03300 1.000 48.12419 348 GLN B N 1
ATOM 7000 C CA . GLN B 1 350 ? 21.72900 10.89000 39.16300 1.000 48.02944 348 GLN B CA 1
ATOM 7001 C C . GLN B 1 350 ? 20.30700 10.95300 38.60100 1.000 46.64507 348 GLN B C 1
ATOM 7002 O O . GLN B 1 350 ? 20.12600 10.64500 37.42700 1.000 45.63179 348 GLN B O 1
ATOM 7008 N N . GLY B 1 351 ? 19.34600 11.33600 39.43600 1.000 42.67354 349 GLY B N 1
ATOM 7009 C CA . GLY B 1 351 ? 17.96000 11.44800 38.97000 1.000 41.63657 349 GLY B CA 1
ATOM 7010 C C . GLY B 1 351 ? 17.88300 12.43300 37.82200 1.000 43.17886 349 GLY B C 1
ATOM 7011 O O . GLY B 1 351 ? 17.23900 12.11900 36.82700 1.000 40.03901 349 GLY B O 1
ATOM 7012 N N . ILE B 1 352 ? 18.54400 13.58000 37.98200 1.000 42.66301 350 ILE B N 1
ATOM 7013 C CA . ILE B 1 352 ? 18.53400 14.61100 36.93800 1.000 41.42076 350 ILE B CA 1
ATOM 7014 C C . ILE B 1 352 ? 19.00900 14.01300 35.62000 1.000 44.60008 350 ILE B C 1
ATOM 7015 O O . ILE B 1 352 ? 18.40200 14.23900 34.57200 1.000 45.43703 350 ILE B O 1
ATOM 7020 N N . GLU B 1 353 ? 20.08000 13.20800 35.66200 1.000 52.12730 351 GLU B N 1
ATOM 7021 C CA . GLU B 1 353 ? 20.55700 12.50700 34.47400 1.000 55.55929 351 GLU B CA 1
ATOM 7022 C C . GLU B 1 353 ? 19.54600 11.51300 33.92500 1.000 55.50929 351 GLU B C 1
ATOM 7023 O O . GLU B 1 353 ? 19.63600 11.15000 32.74700 1.000 56.96736 351 GLU B O 1
ATOM 7029 N N . ALA B 1 354 ? 18.61200 11.03900 34.74900 1.000 46.93457 352 ALA B N 1
ATOM 7030 C CA . ALA B 1 354 ? 17.55700 10.15700 34.27900 1.000 42.16821 352 ALA B CA 1
ATOM 7031 C C . ALA B 1 354 ? 16.22500 10.87500 34.12000 1.000 41.25495 352 ALA B C 1
ATOM 7032 O O . ALA B 1 354 ? 15.18800 10.21300 34.04700 1.000 35.92536 352 ALA B O 1
ATOM 7034 N N . ASN B 1 355 ? 16.24300 12.21400 34.01400 1.000 40.57592 353 ASN B N 1
ATOM 7035 C CA . ASN B 1 355 ? 15.04200 13.04900 33.80900 1.000 35.98589 353 ASN B CA 1
ATOM 7036 C C . ASN B 1 355 ? 14.05200 12.93600 34.96300 1.000 34.46729 353 ASN B C 1
ATOM 7037 O O . ASN B 1 355 ? 12.83000 12.99200 34.77500 1.000 33.93302 353 ASN B O 1
ATOM 7042 N N . GLN B 1 356 ? 14.57500 12.82600 36.17400 1.000 33.43296 354 GLN B N 1
ATOM 7043 C CA . GLN B 1 356 ? 13.73500 12.72400 37.35700 1.000 36.18855 354 GLN B CA 1
ATOM 7044 C C . GLN B 1 356 ? 14.16100 13.73600 38.40500 1.000 35.44899 354 GLN B C 1
ATOM 7045 O O . GLN B 1 356 ? 15.35700 13.87800 38.70100 1.000 32.29861 354 GLN B O 1
ATOM 7051 N N . VAL B 1 357 ? 13.17600 14.37300 39.02500 1.000 30.82738 355 VAL B N 1
ATOM 7052 C CA . VAL B 1 357 ? 13.42500 15.31800 40.10200 1.000 35.11474 355 VAL B CA 1
ATOM 7053 C C . VAL B 1 357 ? 13.02900 14.62900 41.39900 1.000 36.94654 355 VAL B C 1
ATOM 7054 O O . VAL B 1 357 ? 11.84200 14.36900 41.63600 1.000 39.34156 355 VAL B O 1
ATOM 7058 N N . ARG B 1 358 ? 14.01300 14.31300 42.24400 1.000 36.35173 356 ARG B N 1
ATOM 7059 C CA . ARG B 1 358 ? 13.75500 13.57300 43.47500 1.000 36.69651 356 ARG B C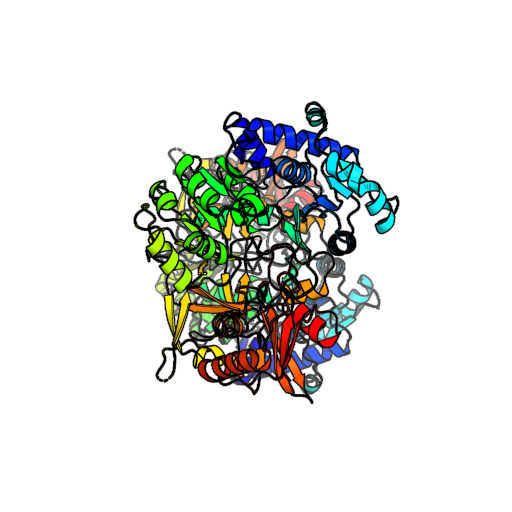A 1
ATOM 7060 C C . ARG B 1 358 ? 14.91200 13.78500 44.44300 1.000 40.34957 356 ARG B C 1
ATOM 7061 O O . ARG B 1 358 ? 16.02800 14.08300 44.00300 1.000 40.81542 356 ARG B O 1
ATOM 7069 N N . PRO B 1 359 ? 14.68400 13.64400 45.75600 1.000 39.93374 357 PRO B N 1
ATOM 7070 C CA . PRO B 1 359 ? 15.80000 13.69600 46.71000 1.000 38.60989 357 PRO B CA 1
ATOM 7071 C C . PRO B 1 359 ? 16.78400 12.55100 46.50700 1.000 45.25543 357 PRO B C 1
ATOM 7072 O O . PRO B 1 359 ? 16.43600 11.46100 46.04600 1.000 45.92393 357 PRO B O 1
ATOM 7076 N N . ALA B 1 360 ? 18.01600 12.79300 46.95200 1.000 46.38188 358 ALA B N 1
ATOM 7077 C CA . ALA B 1 360 ? 19.05600 11.76400 46.98600 1.000 50.86926 358 ALA B CA 1
ATOM 7078 C C . ALA B 1 360 ? 18.78500 10.74100 48.09400 1.000 56.02514 358 ALA B C 1
ATOM 7079 O O . ALA B 1 360 ? 18.33500 11.09500 49.18800 1.000 59.28606 358 ALA B O 1
ATOM 7081 N N . GLN B 1 361 ? 18.94600 9.46600 47.72900 1.000 55.51455 359 GLN B N 1
ATOM 7082 C CA . GLN B 1 361 ? 18.74100 8.35400 48.69400 1.000 60.97573 359 GLN B CA 1
ATOM 7083 C C . GLN B 1 361 ? 19.96300 7.43500 48.63200 1.000 63.42076 359 GLN B C 1
ATOM 7084 O O . GLN B 1 361 ? 21.06900 7.96700 48.48300 1.000 67.14226 359 GLN B O 1
ATOM 7090 N N . GLU B 1 364 ? 23.87400 8.75000 47.41600 1.000 63.53920 362 GLU B N 1
ATOM 7091 C CA . GLU B 1 364 ? 24.14100 9.43300 46.15300 1.000 64.03399 362 GLU B CA 1
ATOM 7092 C C . GLU B 1 364 ? 24.29800 10.94100 46.38600 1.000 59.75980 362 GLU B C 1
ATOM 7093 O O . GLU B 1 364 ? 23.96400 11.44700 47.46400 1.000 59.03076 362 GLU B O 1
ATOM 7099 N N . THR B 1 365 ? 24.79900 11.65500 45.37700 1.000 56.89366 363 THR B N 1
ATOM 7100 C CA . THR B 1 365 ? 25.13400 13.06800 45.51300 1.000 55.92249 363 THR B CA 1
ATOM 7101 C C . THR B 1 365 ? 24.00000 13.98000 45.05600 1.000 50.90347 363 THR B C 1
ATOM 7102 O O . THR B 1 365 ? 23.11400 13.60400 44.28300 1.000 49.14010 363 THR B O 1
ATOM 7106 N N . THR B 1 366 ? 24.07600 15.22000 45.51300 1.000 48.13472 364 THR B N 1
ATOM 7107 C CA . THR B 1 366 ? 23.02200 16.19300 45.30800 1.000 46.83456 364 THR B CA 1
ATOM 7108 C C . THR B 1 366 ? 23.51300 17.32900 44.42000 1.000 43.36573 364 THR B C 1
ATOM 7109 O O . THR B 1 366 ? 24.70500 17.64900 44.39400 1.000 44.80274 364 THR B O 1
ATOM 7113 N N . VAL B 1 367 ? 22.57300 17.91700 43.67800 1.000 40.38642 365 VAL B N 1
ATOM 7114 C CA . VAL B 1 367 ? 22.75900 19.15700 42.92200 1.000 41.13388 365 VAL B CA 1
ATOM 7115 C C . VAL B 1 367 ? 21.74600 20.17800 43.43000 1.000 37.45186 365 VAL B C 1
ATOM 7116 O O . VAL B 1 367 ? 20.62700 19.82500 43.82000 1.000 36.99654 365 VAL B O 1
ATOM 7120 N N . THR B 1 368 ? 22.14600 21.45400 43.44200 1.000 40.97070 366 THR B N 1
ATOM 7121 C CA . THR B 1 368 ? 21.27400 22.56200 43.82200 1.000 35.61216 366 THR B CA 1
ATOM 7122 C C . THR B 1 368 ? 20.82500 23.32500 42.58000 1.000 35.29107 366 THR B C 1
ATOM 7123 O O . THR B 1 368 ? 21.65200 23.72700 41.75000 1.000 34.97788 366 THR B O 1
ATOM 7127 N N . LEU B 1 369 ? 19.51700 23.49200 42.43900 1.000 31.30112 367 LEU B N 1
ATOM 7128 C CA . LEU B 1 369 ? 18.92900 24.16600 41.30000 1.000 30.86159 367 LEU B CA 1
ATOM 7129 C C . LEU B 1 369 ? 18.14400 25.37100 41.78400 1.000 31.26691 367 LEU B C 1
ATOM 7130 O O . LEU B 1 369 ? 17.41200 25.30000 42.78000 1.000 28.80872 367 LEU B O 1
ATOM 7135 N N . VAL B 1 370 ? 18.28100 26.46500 41.06500 1.000 30.12993 368 VAL B N 1
ATOM 7136 C CA . VAL B 1 370 ? 17.59100 27.70000 41.38900 1.000 28.17443 368 VAL B CA 1
ATOM 7137 C C . VAL B 1 370 ? 16.40800 27.84300 40.44500 1.000 24.29239 368 VAL B C 1
ATOM 7138 O O . VAL B 1 370 ? 16.55200 27.71200 39.22800 1.000 23.36070 368 VAL B O 1
ATOM 7142 N N . GLY B 1 371 ? 15.23600 28.10200 41.00500 1.000 25.62149 369 GLY B N 1
ATOM 7143 C CA . GLY B 1 371 ? 14.07200 28.32200 40.18300 1.000 26.87954 369 GLY B CA 1
ATOM 7144 C C . GLY B 1 371 ? 14.20900 29.61200 39.39900 1.000 29.00874 369 GLY B C 1
ATOM 7145 O O . GLY B 1 371 ? 14.90200 30.54700 39.81200 1.000 28.08758 369 GLY B O 1
ATOM 7146 N N . SER B 1 372 ? 13.58400 29.63500 38.21800 1.000 26.50318 370 SER B N 1
ATOM 7147 C CA . SER B 1 372 ? 13.61400 30.80000 37.33700 1.000 25.50569 370 SER B CA 1
ATOM 7148 C C . SER B 1 372 ? 12.33600 31.61800 37.38800 1.000 26.93744 370 SER B C 1
ATOM 7149 O O . SER B 1 372 ? 12.05200 32.34900 36.43800 1.000 28.50342 370 SER B O 1
ATOM 7152 N N . GLY B 1 373 ? 11.54300 31.48200 38.43500 1.000 27.65068 371 GLY B N 1
ATOM 7153 C CA . GLY B 1 373 ? 10.33800 32.26500 38.59600 1.000 32.66181 371 GLY B CA 1
ATOM 7154 C C . GLY B 1 373 ? 9.08200 31.46400 38.31600 1.000 30.90634 371 GLY B C 1
ATOM 7155 O O . GLY B 1 373 ? 9.11700 30.30000 37.90500 1.000 29.75094 371 GLY B O 1
ATOM 7156 N N . GLU B 1 374 ? 7.95000 32.11000 38.56900 1.000 29.53249 372 GLU B N 1
ATOM 7157 C CA . GLU B 1 374 ? 6.64700 31.57100 38.20400 1.000 31.08531 372 GLU B CA 1
ATOM 7158 C C . GLU B 1 374 ? 6.19600 32.18600 36.88700 1.000 28.72186 372 GLU B C 1
ATOM 7159 O O . GLU B 1 374 ? 6.55500 33.33100 36.55800 1.000 25.07669 372 GLU B O 1
ATOM 7165 N N . VAL B 1 375 ? 5.42500 31.40300 36.11700 1.000 23.20805 373 VAL B N 1
ATOM 7166 C CA . VAL B 1 375 ? 4.91300 31.89300 34.83300 1.000 27.24800 373 VAL B CA 1
ATOM 7167 C C . VAL B 1 375 ? 4.07900 33.15400 35.06100 1.000 24.04499 373 VAL B C 1
ATOM 7168 O O . VAL B 1 375 ? 3.24500 33.20100 35.96200 1.000 25.56622 373 VAL B O 1
ATOM 7172 N N . ILE B 1 376 ? 4.33100 34.18500 34.28400 1.000 24.53189 374 ILE B N 1
ATOM 7173 C CA . ILE B 1 376 ? 3.75200 35.50800 34.52900 1.000 25.15828 374 ILE B CA 1
ATOM 7174 C C . ILE B 1 376 ? 2.50000 35.67300 33.69300 1.000 26.00575 374 ILE B C 1
ATOM 7175 O O . ILE B 1 376 ? 2.52100 35.45700 32.47200 1.000 26.58740 374 ILE B O 1
ATOM 7180 N N . GLY B 1 377 ? 1.42700 36.09200 34.32700 1.000 24.41082 375 GLY B N 1
ATOM 7181 C CA . GLY B 1 377 ? 0.28900 36.55600 33.55800 1.000 30.80369 375 GLY B CA 1
ATOM 7182 C C . GLY B 1 377 ? -0.48800 35.40800 32.94100 1.000 30.83528 375 GLY B C 1
ATOM 7183 O O . GLY B 1 377 ? -0.60200 34.33300 33.51800 1.000 35.08842 375 GLY B O 1
ATOM 7184 N N . ASP B 1 378 ? -1.04100 35.66300 31.75500 1.000 34.40412 376 ASP B N 1
ATOM 7185 C CA . ASP B 1 378 ? -1.97600 34.71100 31.10300 1.000 36.48069 376 ASP B CA 1
ATOM 7186 C C . ASP B 1 378 ? -1.32600 33.74400 30.10600 1.000 38.10457 376 ASP B C 1
ATOM 7187 O O . ASP B 1 378 ? -2.04400 33.27300 29.21900 1.000 43.29730 376 ASP B O 1
ATOM 7192 N N . GLN B 1 379 ? -0.04200 33.46300 30.24800 1.000 26.12155 377 GLN B N 1
ATOM 7193 C CA . GLN B 1 379 ? 0.61500 32.50600 29.33900 1.000 25.76098 377 GLN B CA 1
ATOM 7194 C C . GLN B 1 379 ? 0.66500 31.12000 29.99000 1.000 25.19513 377 GLN B C 1
ATOM 7195 O O . GLN B 1 379 ? 0.61200 31.05200 31.21600 1.000 23.21594 377 GLN B O 1
ATOM 7201 N N . ILE B 1 380 ? 0.76400 30.07500 29.17500 1.000 24.02656 378 ILE B N 1
ATOM 7202 C CA . ILE B 1 380 ? 0.73700 28.67300 29.68500 1.000 25.98733 378 ILE B CA 1
ATOM 7203 C C . ILE B 1 380 ? 2.06900 27.97600 29.39100 1.000 27.45856 378 ILE B C 1
ATOM 7204 O O . ILE B 1 380 ? 2.54300 28.08000 28.26300 1.000 25.78204 378 ILE B O 1
ATOM 7209 N N . VAL B 1 381 ? 2.64100 27.31900 30.39400 1.000 23.19225 379 VAL B N 1
ATOM 7210 C CA . VAL B 1 381 ? 3.89000 26.58200 30.24300 1.000 21.87368 379 VAL B CA 1
ATOM 7211 C C . VAL B 1 381 ? 3.62200 25.12900 30.60200 1.000 23.35806 379 VAL B C 1
ATOM 7212 O O . VAL B 1 381 ? 3.00300 24.84600 31.63700 1.000 23.20805 379 VAL B O 1
ATOM 7216 N N . LYS B 1 382 ? 4.07100 24.22400 29.73900 1.000 22.92643 380 LYS B N 1
ATOM 7217 C CA . LYS B 1 382 ? 3.95900 22.78000 29.95300 1.000 23.32122 380 LYS B CA 1
ATOM 7218 C C . LYS B 1 382 ? 5.31600 22.12500 29.73400 1.000 23.63968 380 LYS B C 1
ATOM 7219 O O . LYS B 1 382 ? 6.16800 22.63300 28.99000 1.000 26.19788 380 LYS B O 1
ATOM 7225 N N . ILE B 1 383 ? 5.52100 21.01100 30.41900 1.000 25.39252 381 ILE B N 1
ATOM 7226 C CA . ILE B 1 383 ? 6.73100 20.21300 30.31600 1.000 25.78467 381 ILE B CA 1
ATOM 7227 C C . ILE B 1 383 ? 6.35700 18.99100 29.49300 1.000 26.30315 381 ILE B C 1
ATOM 7228 O O . ILE B 1 383 ? 5.45100 18.25100 29.86900 1.000 25.18460 381 ILE B O 1
ATOM 7233 N N . VAL B 1 384 ? 6.95900 18.87600 28.32100 1.000 24.57137 382 VAL B N 1
ATOM 7234 C CA . VAL B 1 384 ? 6.52800 17.81400 27.37700 1.000 25.19249 382 VAL B CA 1
ATOM 7235 C C . VAL B 1 384 ? 7.70700 16.93600 26.97700 1.000 27.73490 382 VAL B C 1
ATOM 7236 O O . VAL B 1 384 ? 8.78200 17.46400 26.70400 1.000 23.93708 382 VAL B O 1
ATOM 7240 N N . ASP B 1 385 ? 7.47100 15.62800 26.93300 1.000 29.14297 383 ASP B N 1
ATOM 7241 C CA . ASP B 1 385 ? 8.53000 14.71100 26.46100 1.000 28.58501 383 ASP B CA 1
ATOM 7242 C C . ASP B 1 385 ? 8.89800 15.12200 25.03100 1.000 28.97979 383 ASP B C 1
ATOM 7243 O O . ASP B 1 385 ? 8.01900 15.14800 24.17700 1.000 28.30339 383 ASP B O 1
ATOM 7248 N N . PRO B 1 386 ? 10.18700 15.38100 24.73900 1.000 27.43750 384 PRO B N 1
ATOM 7249 C CA . PRO B 1 386 ? 10.58200 15.90100 23.43500 1.000 28.30076 384 PRO B CA 1
ATOM 7250 C C . PRO B 1 386 ? 10.51000 14.87300 22.30200 1.000 32.65655 384 PRO B C 1
ATOM 7251 O O . PRO B 1 386 ? 10.59000 15.26400 21.17200 1.000 31.77749 384 PRO B O 1
ATOM 7255 N N . GLN B 1 387 ? 10.34700 13.60000 22.65400 1.000 30.14835 385 GLN B N 1
ATOM 7256 C CA . GLN B 1 387 ? 10.32000 12.51900 21.65700 1.000 34.01460 385 GLN B CA 1
ATOM 7257 C C . GLN B 1 387 ? 8.89000 12.02800 21.41800 1.000 33.45664 385 GLN B C 1
ATOM 7258 O O . GLN B 1 387 ? 8.40700 12.07400 20.28100 1.000 32.86447 385 GLN B O 1
ATOM 7264 N N . ALA B 1 388 ? 8.19200 11.58600 22.48400 1.000 31.34586 386 ALA B N 1
ATOM 7265 C CA . ALA B 1 388 ? 6.82400 11.07100 22.41100 1.000 34.50940 386 ALA B CA 1
ATOM 7266 C C . ALA B 1 388 ? 5.74800 12.16500 22.34100 1.000 35.16211 386 ALA B C 1
ATOM 7267 O O . ALA B 1 388 ? 4.58000 11.84300 22.06400 1.000 33.88038 386 ALA B O 1
ATOM 7269 N N . LEU B 1 389 ? 6.09300 13.42500 22.65800 1.000 31.74328 387 LEU B N 1
ATOM 7270 C CA . LEU B 1 389 ? 5.16800 14.57200 22.59500 1.000 32.23281 387 LEU B CA 1
ATOM 7271 C C . LEU B 1 389 ? 3.96200 14.35600 23.50500 1.000 29.09033 387 LEU B C 1
ATOM 7272 O O . LEU B 1 389 ? 2.81700 14.58500 23.11000 1.000 29.52722 387 LEU B O 1
ATOM 7277 N N . THR B 1 390 ? 4.21600 13.81700 24.69500 1.000 30.90371 388 THR B N 1
ATOM 7278 C CA . THR B 1 390 ? 3.21600 13.63800 25.74000 1.000 30.30627 388 THR B CA 1
ATOM 7279 C C . THR B 1 390 ? 3.60500 14.46700 26.95200 1.000 29.47459 388 THR B C 1
ATOM 7280 O O . THR B 1 390 ? 4.79800 14.62500 27.24600 1.000 29.01664 388 THR B O 1
ATOM 7284 N N . GLU B 1 391 ? 2.60800 14.93100 27.70100 1.000 26.66899 389 GLU B N 1
ATOM 7285 C CA . GLU B 1 391 ? 2.89100 15.85000 28.80200 1.000 27.52172 389 GLU B CA 1
ATOM 7286 C C . GLU B 1 391 ? 3.58200 15.10700 29.93200 1.000 31.97225 389 GLU B C 1
ATOM 7287 O O . GLU B 1 391 ? 3.21200 13.97000 30.24600 1.000 29.79831 389 GLU B O 1
ATOM 7293 N N . CYS B 1 392 ? 4.62600 15.69300 30.50400 1.000 26.59003 390 CYS B N 1
ATOM 7294 C CA . CYS B 1 392 ? 5.28600 15.01000 31.60900 1.000 32.91710 390 CYS B CA 1
ATOM 7295 C C . CYS B 1 392 ? 4.42500 15.08200 32.85600 1.000 39.44947 390 CYS B C 1
ATOM 7296 O O . CYS B 1 392 ? 3.71400 16.05400 33.07300 1.000 38.71254 390 CYS B O 1
ATOM 7299 N N . THR B 1 393 ? 4.49900 14.04800 33.69100 1.000 41.77343 391 THR B N 1
ATOM 7300 C CA . THR B 1 393 ? 3.87600 14.11900 35.00900 1.000 45.42124 391 THR B CA 1
ATOM 7301 C C . THR B 1 393 ? 4.81300 14.82500 35.97700 1.000 45.51862 391 THR B C 1
ATOM 7302 O O . THR B 1 393 ? 5.93700 15.18700 35.63000 1.000 45.09751 391 THR B O 1
ATOM 7306 N N . VAL B 1 394 ? 4.36900 14.98700 37.22500 1.000 47.08986 392 VAL B N 1
ATOM 7307 C CA . VAL B 1 394 ? 5.16100 15.74600 38.19100 1.000 50.76135 392 VAL B CA 1
ATOM 7308 C C . VAL B 1 394 ? 6.38800 14.93600 38.60200 1.000 44.38427 392 VAL B C 1
ATOM 7309 O O . VAL B 1 394 ? 6.33500 13.70600 38.69600 1.000 45.26595 392 VAL B O 1
ATOM 7313 N N . GLY B 1 395 ? 7.51800 15.62600 38.79100 1.000 41.46550 393 GLY B N 1
ATOM 7314 C CA . GLY B 1 395 ? 8.80500 15.01500 39.04800 1.000 41.74711 393 GLY B CA 1
ATOM 7315 C C . GLY B 1 395 ? 9.61200 14.67500 37.80900 1.000 39.94689 393 GLY B C 1
ATOM 7316 O O . GLY B 1 395 ? 10.76100 14.23500 37.93400 1.000 39.48631 393 GLY B O 1
ATOM 7317 N N . GLU B 1 396 ? 9.07600 14.90800 36.61900 1.000 37.90718 394 GLU B N 1
ATOM 7318 C CA . GLU B 1 396 ? 9.74800 14.53100 35.39400 1.000 35.46741 394 GLU B CA 1
ATOM 7319 C C . GLU B 1 396 ? 10.24400 15.76600 34.66100 1.000 32.16438 394 GLU B C 1
ATOM 7320 O O . GLU B 1 396 ? 9.54500 16.77700 34.56000 1.000 33.67509 394 GLU B O 1
ATOM 7326 N N . ILE B 1 397 ? 11.43100 15.63800 34.11900 1.000 33.03817 395 ILE B N 1
ATOM 7327 C CA . ILE B 1 397 ? 12.05400 16.64700 33.29100 1.000 30.97477 395 ILE B CA 1
ATOM 7328 C C . ILE B 1 397 ? 11.69500 16.35300 31.84000 1.000 29.56407 395 ILE B C 1
ATOM 7329 O O . ILE B 1 397 ? 11.75500 15.19600 31.39100 1.000 30.78790 395 ILE B O 1
ATOM 7334 N N . GLY B 1 398 ? 11.31100 17.38700 31.10800 1.000 23.86076 396 GLY B N 1
ATOM 7335 C CA . GLY B 1 398 ? 11.10000 17.27500 29.67800 1.000 23.54493 396 GLY B CA 1
ATOM 7336 C C . GLY B 1 398 ? 11.30500 18.63600 29.03000 1.000 25.76362 396 GLY B C 1
ATOM 7337 O O . GLY B 1 398 ? 11.86300 19.52800 29.66600 1.000 23.13698 396 GLY B O 1
ATOM 7338 N N . GLU B 1 399 ? 10.80200 18.83100 27.81200 1.000 25.87152 397 GLU B N 1
ATOM 7339 C CA . GLU B 1 399 ? 10.97700 20.09400 27.11200 1.000 20.97620 397 GLU B CA 1
ATOM 7340 C C . GLU B 1 399 ? 9.98200 21.13900 27.59600 1.000 23.66863 397 GLU B C 1
ATOM 7341 O O . GLU B 1 399 ? 8.79700 20.85300 27.81800 1.000 22.38426 397 GLU B O 1
ATOM 7347 N N . VAL B 1 400 ? 10.47800 22.36300 27.73100 1.000 20.86566 398 VAL B N 1
ATOM 7348 C CA . VAL B 1 400 ? 9.62000 23.48100 28.11000 1.000 21.46836 398 VAL B CA 1
ATOM 7349 C C . VAL B 1 400 ? 8.86600 23.95500 26.87700 1.000 21.07095 398 VAL B C 1
ATOM 7350 O O . VAL B 1 400 ? 9.47400 24.36000 25.87400 1.000 19.55498 398 VAL B O 1
ATOM 7354 N N . TRP B 1 401 ? 7.53700 23.87200 26.93300 1.000 19.05228 399 TRP B N 1
ATOM 7355 C CA . TRP B 1 401 ? 6.68100 24.40200 25.88500 1.000 20.67616 399 TRP B CA 1
ATOM 7356 C C . TRP B 1 401 ? 5.92400 25.60700 26.44000 1.000 20.84987 399 TRP B C 1
ATOM 7357 O O . TRP B 1 401 ? 5.52800 25.60700 27.60500 1.000 22.80273 399 TRP B O 1
ATOM 7368 N N . VAL B 1 402 ? 5.76900 26.64700 25.62700 1.000 19.89449 400 VAL B N 1
ATOM 7369 C CA . VAL B 1 402 ? 5.21600 27.93400 26.05700 1.000 21.96316 400 VAL B CA 1
ATOM 7370 C C . VAL B 1 402 ? 4.08700 28.32800 25.10900 1.000 19.46812 400 VAL B C 1
ATOM 7371 O O . VAL B 1 402 ? 4.27100 28.32200 23.89400 1.000 19.23652 400 VAL B O 1
ATOM 7375 N N . LYS B 1 403 ? 2.92500 28.66100 25.64000 1.000 18.66013 401 LYS B N 1
ATOM 7376 C CA . LYS B 1 403 ? 1.86000 29.20400 24.80700 1.000 20.20505 401 LYS B CA 1
ATOM 7377 C C . LYS B 1 403 ? 1.39600 30.54100 25.36900 1.000 24.32923 401 LYS B C 1
ATOM 7378 O O . LYS B 1 403 ? 1.16900 30.64200 26.58100 1.000 23.32385 401 LYS B O 1
ATOM 7384 N N . GLY B 1 404 ? 1.28700 31.56400 24.50100 1.000 21.55785 402 GLY B N 1
ATOM 7385 C CA . GLY B 1 404 ? 0.81900 32.87700 24.91100 1.000 20.98673 402 GLY B CA 1
ATOM 7386 C C . GLY B 1 404 ? 1.05400 33.94500 23.84700 1.000 20.97357 402 GLY B C 1
ATOM 7387 O O . GLY B 1 404 ? 1.76400 33.75100 22.83600 1.000 20.82092 402 GLY B O 1
ATOM 7388 N N . GLU B 1 405 ? 0.53200 35.12200 24.13200 1.000 21.11569 403 GLU B N 1
ATOM 7389 C CA . GLU B 1 405 ? 0.55900 36.19200 23.13500 1.000 21.17096 403 GLU B CA 1
ATOM 7390 C C . GLU B 1 405 ? 1.92700 36.85700 22.97300 1.000 18.66276 403 GLU B C 1
ATOM 7391 O O . GLU B 1 405 ? 2.12000 37.57100 21.98500 1.000 20.75249 403 GLU B O 1
ATOM 7397 N N . SER B 1 406 ? 2.89000 36.58400 23.83900 1.000 16.86255 404 SER B N 1
ATOM 7398 C CA . SER B 1 406 ? 4.27300 36.98600 23.60800 1.000 16.88624 404 SER B CA 1
ATOM 7399 C C . SER B 1 406 ? 5.08200 35.98800 22.76700 1.000 20.52351 404 SER B C 1
ATOM 7400 O O . SER B 1 406 ? 6.25700 36.26200 22.46400 1.000 22.90275 404 SER B O 1
ATOM 7403 N N . VAL B 1 407 ? 4.54200 34.81700 22.42700 1.000 18.99701 405 VAL B N 1
ATOM 7404 C CA . VAL B 1 407 ? 5.22500 33.95200 21.46200 1.000 20.77354 405 VAL B CA 1
ATOM 7405 C C . VAL B 1 407 ? 5.20400 34.62700 20.09200 1.000 22.38689 405 VAL B C 1
ATOM 7406 O O . VAL B 1 407 ? 4.13900 35.03100 19.60100 1.000 19.52603 405 VAL B O 1
ATOM 7410 N N . ALA B 1 408 ? 6.38900 34.74200 19.47000 1.000 19.03912 406 ALA B N 1
ATOM 7411 C CA . ALA B 1 408 ? 6.59200 35.41500 18.19200 1.000 19.65236 406 ALA B CA 1
ATOM 7412 C C . ALA B 1 408 ? 5.80900 34.78700 17.04500 1.000 20.98936 406 ALA B C 1
ATOM 7413 O O . ALA B 1 408 ? 5.21000 33.71900 17.20700 1.000 23.62125 406 ALA B O 1
ATOM 7415 N N . GLN B 1 409 ? 5.85600 35.39600 15.86300 1.000 21.01305 407 GLN B N 1
ATOM 7416 C CA . GLN B 1 409 ? 5.12600 34.88400 14.71100 1.000 21.35782 407 GLN B CA 1
ATOM 7417 C C . GLN B 1 409 ? 5.82300 33.70800 14.03900 1.000 22.95275 407 GLN B C 1
ATOM 7418 O O . GLN B 1 409 ? 5.19600 33.06400 13.20700 1.000 23.48176 407 GLN B O 1
ATOM 7424 N N . GLY B 1 410 ? 7.10500 33.44300 14.33500 1.000 22.18161 408 GLY B N 1
ATOM 7425 C CA . GLY B 1 410 ? 7.85500 32.36800 13.71600 1.000 20.17874 408 GLY B CA 1
ATOM 7426 C C . GLY B 1 410 ? 9.25200 32.84500 13.37600 1.000 24.80297 408 GLY B C 1
ATOM 7427 O O . GLY B 1 410 ? 9.71300 33.89700 13.84500 1.000 21.26308 408 GLY B O 1
ATOM 7428 N N . TYR B 1 411 ? 9.93600 32.04100 12.56100 1.000 21.84736 409 TYR B N 1
ATOM 7429 C CA . TYR B 1 411 ? 11.26100 32.35500 12.05800 1.000 24.51347 409 TYR B CA 1
ATOM 7430 C C . TYR B 1 411 ? 11.15600 32.88000 10.62900 1.000 26.23209 409 TYR B C 1
ATOM 7431 O O . TYR B 1 411 ? 10.57200 32.21500 9.76300 1.000 26.54792 409 TYR B O 1
ATOM 7440 N N . TRP B 1 412 ? 11.82500 34.00500 10.37500 1.000 23.79233 410 TRP B N 1
ATOM 7441 C CA . TRP B 1 412 ? 11.85300 34.66400 9.07500 1.000 22.75010 410 TRP B CA 1
ATOM 7442 C C . TRP B 1 412 ? 12.31700 33.72300 7.96800 1.000 24.25554 410 TRP B C 1
ATOM 7443 O O . TRP B 1 412 ? 13.45400 33.23600 7.98500 1.000 23.45018 410 TRP B O 1
ATOM 7454 N N . GLN B 1 413 ? 11.43100 33.48200 7.00300 1.000 23.08435 411 GLN B N 1
ATOM 7455 C CA . GLN B 1 413 ? 11.73200 32.71000 5.79800 1.000 27.19010 411 GLN B CA 1
ATOM 7456 C C . GLN B 1 413 ? 12.23300 31.30600 6.12900 1.000 27.22695 411 GLN B C 1
ATOM 7457 O O . GLN B 1 413 ? 13.08600 30.77200 5.41900 1.000 26.84269 411 GLN B O 1
ATOM 7463 N N . LYS B 1 414 ? 11.72800 30.72200 7.22400 1.000 26.16893 412 LYS B N 1
ATOM 7464 C CA . LYS B 1 414 ? 11.97200 29.32100 7.58100 1.000 26.05049 412 LYS B CA 1
ATOM 7465 C C . LYS B 1 414 ? 10.64300 28.62300 7.87100 1.000 25.55043 412 LYS B C 1
ATOM 7466 O O . LYS B 1 414 ? 10.31900 28.32300 9.02300 1.000 22.42637 412 LYS B O 1
ATOM 7472 N N . PRO B 1 415 ? 9.83000 28.37100 6.84100 1.000 28.60869 413 PRO B N 1
ATOM 7473 C CA . PRO B 1 415 ? 8.48600 27.84200 7.12900 1.000 29.59302 413 PRO B CA 1
ATOM 7474 C C . PRO B 1 415 ? 8.51600 26.43000 7.71500 1.000 30.70631 413 PRO B C 1
ATOM 7475 O O . PRO B 1 415 ? 7.72400 26.13000 8.61500 1.000 26.89007 413 PRO B O 1
ATOM 7479 N N . ASP B 1 416 ? 9.44100 25.56600 7.28500 1.000 29.42458 414 ASP B N 1
ATOM 7480 C CA . ASP B 1 416 ? 9.49700 24.22100 7.87100 1.000 32.66971 414 ASP B CA 1
ATOM 7481 C C . ASP B 1 416 ? 9.88000 24.27200 9.34700 1.000 27.98493 414 ASP B C 1
ATOM 7482 O O . ASP B 1 416 ? 9.22400 23.65200 10.19300 1.000 27.57699 414 ASP B O 1
ATOM 7487 N N . LEU B 1 417 ? 10.94100 25.00300 9.68300 1.000 25.97680 415 LEU B N 1
ATOM 7488 C CA . LEU B 1 417 ? 11.30900 25.08200 11.08900 1.000 27.71911 415 LEU B CA 1
ATOM 7489 C C . LEU B 1 417 ? 10.23800 25.81600 11.88400 1.000 25.70571 415 LEU B C 1
ATOM 7490 O O . LEU B 1 417 ? 9.96500 25.44700 13.02400 1.000 25.12933 415 LEU B O 1
ATOM 7495 N N . THR B 1 418 ? 9.61100 26.84300 11.30300 1.000 24.99247 416 THR B N 1
ATOM 7496 C CA . THR B 1 418 ? 8.52400 27.52300 12.01300 1.000 25.35041 416 THR B CA 1
ATOM 7497 C C . THR B 1 418 ? 7.41200 26.54100 12.38400 1.000 25.18197 416 THR B C 1
ATOM 7498 O O . THR B 1 418 ? 6.97600 26.49300 13.53900 1.000 21.87894 416 THR B O 1
ATOM 7502 N N . GLN B 1 419 ? 6.97900 25.71000 11.43300 1.000 26.85585 417 GLN B N 1
ATOM 7503 C CA . GLN B 1 419 ? 5.90200 24.75700 11.71700 1.000 29.49301 417 GLN B CA 1
ATOM 7504 C C . GLN B 1 419 ? 6.31900 23.77200 12.80300 1.000 29.55091 417 GLN B C 1
ATOM 7505 O O . GLN B 1 419 ? 5.57600 23.53500 13.76600 1.000 25.97417 417 GLN B O 1
ATOM 7511 N N . GLN B 1 420 ? 7.54400 23.24700 12.69500 1.000 28.11653 418 GLN B N 1
ATOM 7512 C CA . GLN B 1 420 ? 8.05600 22.30800 13.68500 1.000 27.80860 418 GLN B CA 1
ATOM 7513 C C . GLN B 1 420 ? 8.11600 22.93600 15.07600 1.000 27.64279 418 GLN B C 1
ATOM 7514 O O . GLN B 1 420 ? 7.78800 22.28000 16.06400 1.000 28.46657 418 GLN B O 1
ATOM 7520 N N . GLN B 1 421 ? 8.58700 24.18600 15.18500 1.000 21.94474 419 GLN B N 1
ATOM 7521 C CA . GLN B 1 421 ? 8.87600 24.74700 16.49900 1.000 22.44743 419 GLN B CA 1
ATOM 7522 C C . GLN B 1 421 ? 7.75200 25.58200 17.09500 1.000 22.01053 419 GLN B C 1
ATOM 7523 O O . GLN B 1 421 ? 7.66000 25.65800 18.32100 1.000 20.28401 419 GLN B O 1
ATOM 7529 N N . PHE B 1 422 ? 6.90900 26.20600 16.27300 1.000 19.66815 420 PHE B N 1
ATOM 7530 C CA . PHE B 1 422 ? 5.85500 27.11700 16.78600 1.000 23.78706 420 PHE B CA 1
ATOM 7531 C C . PHE B 1 422 ? 4.48700 26.43000 16.78000 1.000 27.18747 420 PHE B C 1
ATOM 7532 O O . PHE B 1 422 ? 3.52500 27.03000 17.25900 1.000 26.00312 420 PHE B O 1
ATOM 7540 N N . GLN B 1 423 ? 4.43700 25.18300 16.30700 1.000 26.76900 421 GLN B N 1
ATOM 7541 C CA . GLN B 1 423 ? 3.16800 24.42200 16.26700 1.000 28.94558 421 GLN B CA 1
ATOM 7542 C C . GLN B 1 423 ? 3.36500 23.10100 17.02000 1.000 27.09272 421 GLN B C 1
ATOM 7543 O O . GLN B 1 423 ? 3.21800 22.04100 16.43100 1.000 25.80836 421 GLN B O 1
ATOM 7549 N N . GLY B 1 424 ? 3.64600 23.21000 18.30800 1.000 26.74531 422 GLY B N 1
ATOM 7550 C CA . GLY B 1 424 ? 3.79900 22.01800 19.14700 1.000 26.39001 422 GLY B CA 1
ATOM 7551 C C . GLY B 1 424 ? 2.44300 21.50000 19.56700 1.000 27.69543 422 GLY B C 1
ATOM 7552 O O . GLY B 1 424 ? 1.66000 22.29100 20.08900 1.000 24.16342 422 GLY B O 1
ATOM 7553 N N . ASN B 1 425 ? 2.18200 20.21700 19.32000 1.000 25.19513 423 ASN B N 1
ATOM 7554 C CA . ASN B 1 425 ? 0.92600 19.61300 19.75300 1.000 24.92930 423 ASN B CA 1
ATOM 7555 C C . ASN B 1 425 ? 1.20400 18.56500 20.82200 1.000 29.13507 423 ASN B C 1
ATOM 7556 O O . ASN B 1 425 ? 2.14800 17.76400 20.69500 1.000 23.79759 423 ASN B O 1
ATOM 7561 N N . VAL B 1 426 ? 0.38800 18.57400 21.87300 1.000 27.53225 424 VAL B N 1
ATOM 7562 C CA . VAL B 1 426 ? 0.53200 17.64300 22.97900 1.000 26.95850 424 VAL B CA 1
ATOM 7563 C C . VAL B 1 426 ? -0.86200 17.37000 23.52600 1.000 26.82164 424 VAL B C 1
ATOM 7564 O O . VAL B 1 426 ? -1.59900 18.30900 23.85400 1.000 27.85071 424 VAL B O 1
ATOM 7568 N N . GLY B 1 427 ? -1.21300 16.08600 23.63700 1.000 26.61635 425 GLY B N 1
ATOM 7569 C CA . GLY B 1 427 ? -2.54800 15.72100 24.08700 1.000 29.42458 425 GLY B CA 1
ATOM 7570 C C . GLY B 1 427 ? -3.63400 16.41900 23.28800 1.000 30.24310 425 GLY B C 1
ATOM 7571 O O . GLY B 1 427 ? -3.61900 16.44800 22.05000 1.000 28.08231 425 GLY B O 1
ATOM 7572 N N . ALA B 1 428 ? -4.58500 17.02000 23.99600 1.000 31.87487 426 ALA B N 1
ATOM 7573 C CA . ALA B 1 428 ? -5.63600 17.77600 23.34800 1.000 27.84018 426 ALA B CA 1
ATOM 7574 C C . ALA B 1 428 ? -5.23500 19.22200 23.07300 1.000 30.39049 426 ALA B C 1
ATOM 7575 O O . ALA B 1 428 ? -6.08700 20.00200 22.65100 1.000 30.89055 426 ALA B O 1
ATOM 7577 N N . GLU B 1 429 ? -3.95600 19.58400 23.24100 1.000 27.67963 427 GLU B N 1
ATOM 7578 C CA . GLU B 1 429 ? -3.49800 20.96600 23.09500 1.000 29.05612 427 GLU B CA 1
ATOM 7579 C C . GLU B 1 429 ? -2.80800 21.17900 21.75700 1.000 28.17443 427 GLU B C 1
ATOM 7580 O O . GLU B 1 429 ? -2.22500 20.24800 21.18800 1.000 29.22192 427 GLU B O 1
ATOM 7586 N N . THR B 1 430 ? -2.83200 22.42800 21.28500 1.000 27.69016 428 THR B N 1
ATOM 7587 C CA . THR B 1 430 ? -2.17200 22.85200 20.05400 1.000 25.72151 428 THR B CA 1
ATOM 7588 C C . THR B 1 430 ? -1.52000 24.22000 20.26900 1.000 30.11414 428 THR B C 1
ATOM 7589 O O . THR B 1 430 ? -1.76400 24.90300 21.27200 1.000 26.05049 428 THR B O 1
ATOM 7593 N N . GLY B 1 431 ? -0.67000 24.60200 19.31000 1.000 27.65068 429 GLY B N 1
ATOM 7594 C CA . GLY B 1 431 ? -0.11700 25.94700 19.25700 1.000 29.74567 429 GLY B CA 1
ATOM 7595 C C . GLY B 1 431 ? 0.97300 26.30700 20.25300 1.000 30.61683 429 GLY B C 1
ATOM 7596 O O . GLY B 1 431 ? 1.14100 27.48900 20.54900 1.000 26.03996 429 GLY B O 1
ATOM 7597 N N . PHE B 1 432 ? 1.76000 25.34000 20.74300 1.000 26.69531 430 PHE B N 1
ATOM 7598 C CA . PHE B 1 432 ? 2.81200 25.63300 21.71600 1.000 23.85023 430 PHE B CA 1
ATOM 7599 C C . PHE B 1 432 ? 4.11400 25.95200 21.00000 1.000 22.80800 430 PHE B C 1
ATOM 7600 O O . PHE B 1 432 ? 4.43400 25.36100 19.96500 1.000 24.19237 430 PHE B O 1
ATOM 7608 N N . LEU B 1 433 ? 4.89400 26.84100 21.58700 1.000 20.74722 431 LEU B N 1
ATOM 7609 C CA . LEU B 1 433 ? 6.26000 27.07900 21.13300 1.000 20.72091 431 LEU B CA 1
ATOM 7610 C C . LEU B 1 433 ? 7.16700 26.06300 21.81400 1.000 22.53428 431 LEU B C 1
ATOM 7611 O O . LEU B 1 433 ? 7.14800 25.95100 23.04100 1.000 21.73155 431 LEU B O 1
ATOM 7616 N N . ARG B 1 434 ? 7.96500 25.33800 21.02800 1.000 18.02058 432 ARG B N 1
ATOM 7617 C CA . ARG B 1 434 ? 8.98000 24.43000 21.57100 1.000 24.06341 432 ARG B CA 1
ATOM 7618 C C . ARG B 1 434 ? 10.27200 25.21400 21.81700 1.000 22.02896 432 ARG B C 1
ATOM 7619 O O . ARG B 1 434 ? 10.97900 25.57100 20.86700 1.000 22.78957 432 ARG B O 1
ATOM 7627 N N . THR B 1 435 ? 10.59900 25.42700 23.09300 1.000 21.93947 433 THR B N 1
ATOM 7628 C CA . THR B 1 435 ? 11.69700 26.31400 23.48200 1.000 23.60546 433 THR B CA 1
ATOM 7629 C C . THR B 1 435 ? 13.05800 25.72400 23.20100 1.000 24.39240 433 THR B C 1
ATOM 7630 O O . THR B 1 435 ? 14.03800 26.47900 23.12700 1.000 25.47148 433 THR B O 1
ATOM 7634 N N . GLY B 1 436 ? 13.17600 24.39300 23.17800 1.000 22.91064 434 GLY B N 1
ATOM 7635 C CA . GLY B 1 436 ? 14.49600 23.80600 23.10900 1.000 23.07119 434 GLY B CA 1
ATOM 7636 C C . GLY B 1 436 ? 15.23400 23.82700 24.42200 1.000 23.39491 434 GLY B C 1
ATOM 7637 O O . GLY B 1 436 ? 16.44400 23.57500 24.44500 1.000 25.62676 434 GLY B O 1
ATOM 7638 N N . ASP B 1 437 ? 14.55700 24.17300 25.51100 1.000 22.77642 435 ASP B N 1
ATOM 7639 C CA . ASP B 1 437 ? 15.13500 24.07300 26.83700 1.000 23.91866 435 ASP B CA 1
ATOM 7640 C C . ASP B 1 437 ? 14.49800 22.90600 27.59000 1.000 19.00754 435 ASP B C 1
ATOM 7641 O O . ASP B 1 437 ? 13.32000 22.58300 27.38800 1.000 19.09966 435 ASP B O 1
ATOM 7646 N N . LEU B 1 438 ? 15.28600 22.26500 28.43900 1.000 19.13914 436 LEU B N 1
ATOM 7647 C CA . LEU B 1 438 ? 14.79200 21.21300 29.33200 1.000 24.32923 436 LEU B CA 1
ATOM 7648 C C . LEU B 1 438 ? 14.53900 21.80000 30.72200 1.000 24.98984 436 LEU B C 1
ATOM 7649 O O . LEU B 1 438 ? 15.21700 22.74000 31.15700 1.000 20.27348 436 LEU B O 1
ATOM 7654 N N . GLY B 1 439 ? 13.56300 21.23800 31.41500 1.000 25.27145 437 GLY B N 1
ATOM 7655 C CA . GLY B 1 439 ? 13.29700 21.65700 32.77600 1.000 22.77378 437 GLY B CA 1
ATOM 7656 C C . GLY B 1 439 ? 12.06900 20.97300 33.33200 1.000 25.06880 437 GLY B C 1
ATOM 7657 O O . GLY B 1 439 ? 11.59700 19.96200 32.79700 1.000 28.37709 437 GLY B O 1
ATOM 7658 N N . PHE B 1 440 ? 11.54500 21.54700 34.41500 1.000 24.58716 438 PHE B N 1
ATOM 7659 C CA . PHE B 1 440 ? 10.41900 20.96500 35.12500 1.000 27.57699 438 PHE B CA 1
ATOM 7660 C C . PHE B 1 440 ? 9.72400 22.04400 35.94400 1.000 30.57735 438 PHE B C 1
ATOM 7661 O O . PHE B 1 440 ? 10.24000 23.15200 36.13300 1.000 26.57424 438 PHE B O 1
ATOM 7669 N N . LEU B 1 441 ? 8.52600 21.70200 36.41700 1.000 29.95359 439 LEU B N 1
ATOM 7670 C CA . LEU B 1 441 ? 7.75200 22.58000 37.27800 1.000 30.15362 439 LEU B CA 1
ATOM 7671 C C . LEU B 1 441 ? 7.73500 22.00700 38.68900 1.000 33.69088 439 LEU B C 1
ATOM 7672 O O . LEU B 1 441 ? 7.57100 20.79600 38.88100 1.000 32.91710 439 LEU B O 1
ATOM 7677 N N . GLN B 1 442 ? 7.94100 22.87900 39.67400 1.000 33.56981 440 GLN B N 1
ATOM 7678 C CA . GLN B 1 442 ? 7.94300 22.46900 41.07500 1.000 36.69651 440 GLN B CA 1
ATOM 7679 C C . GLN B 1 442 ? 7.46000 23.62300 41.93400 1.000 41.59709 440 GLN B C 1
ATOM 7680 O O . GLN B 1 442 ? 8.11300 24.67100 41.99200 1.000 37.25973 440 GLN B O 1
ATOM 7686 N N . GLY B 1 443 ? 6.31200 23.42000 42.58300 1.000 48.41633 441 GLY B N 1
ATOM 7687 C CA . GLY B 1 443 ? 5.74600 24.42600 43.45600 1.000 47.55833 441 GLY B CA 1
ATOM 7688 C C . GLY B 1 443 ? 5.31700 25.69100 42.74400 1.000 51.16666 441 GLY B C 1
ATOM 7689 O O . GLY B 1 443 ? 5.31100 26.75900 43.35900 1.000 56.11989 441 GLY B O 1
ATOM 7690 N N . GLY B 1 444 ? 4.93000 25.59800 41.46800 1.000 43.89210 442 GLY B N 1
ATOM 7691 C CA . GLY B 1 444 ? 4.61100 26.76000 40.67100 1.000 41.65236 442 GLY B CA 1
ATOM 7692 C C . GLY B 1 444 ? 5.80700 27.43800 40.04700 1.000 39.72318 442 GLY B C 1
ATOM 7693 O O . GLY B 1 444 ? 5.62600 28.35300 39.23700 1.000 37.43344 442 GLY B O 1
ATOM 7694 N N . GLU B 1 445 ? 7.02000 27.02200 40.40800 1.000 36.46227 443 GLU B N 1
ATOM 7695 C CA . GLU B 1 445 ? 8.24700 27.56300 39.85700 1.000 33.92249 443 GLU B CA 1
ATOM 7696 C C . GLU B 1 445 ? 8.73400 26.75300 38.66400 1.000 33.24609 443 GLU B C 1
ATOM 7697 O O . GLU B 1 445 ? 8.67300 25.51200 38.64500 1.000 27.75070 443 GLU B O 1
ATOM 7703 N N . LEU B 1 446 ? 9.25200 27.46900 37.68400 1.000 26.21367 444 LEU B N 1
ATOM 7704 C CA . LEU B 1 446 ? 9.85900 26.85700 36.51700 1.000 25.74782 444 LEU B CA 1
ATOM 7705 C C . LEU B 1 446 ? 11.35200 26.71700 36.77900 1.000 26.31895 444 LEU B C 1
ATOM 7706 O O . LEU B 1 446 ? 12.03200 27.70300 37.07600 1.000 26.72162 444 LEU B O 1
ATOM 7711 N N . TYR B 1 447 ? 11.85400 25.50000 36.69700 1.000 24.53452 445 TYR B N 1
ATOM 7712 C CA . TYR B 1 447 ? 13.28200 25.25000 36.78200 1.000 24.13184 445 TYR B CA 1
ATOM 7713 C C . TYR B 1 447 ? 13.80000 24.87900 35.40300 1.000 28.25076 445 TYR B C 1
ATOM 7714 O O . TYR B 1 447 ? 13.19900 24.04700 34.71400 1.000 30.45892 445 TYR B O 1
ATOM 7723 N N . ILE B 1 448 ? 14.93800 25.44400 35.02100 1.000 26.21104 446 ILE B N 1
ATOM 7724 C CA . ILE B 1 448 ? 15.56500 25.18600 33.73000 1.000 24.51083 446 ILE B CA 1
ATOM 7725 C C . ILE B 1 448 ? 16.82900 24.39000 34.00400 1.000 26.34263 446 ILE B C 1
ATOM 7726 O O . ILE B 1 448 ? 17.65500 24.81500 34.82000 1.000 23.34754 446 ILE B O 1
ATOM 7731 N N . THR B 1 449 ? 16.96600 23.21600 33.35600 1.000 25.13196 447 THR B N 1
ATOM 7732 C CA . THR B 1 449 ? 18.15800 22.38200 33.52400 1.000 28.39025 447 THR B CA 1
ATOM 7733 C C . THR B 1 449 ? 19.16200 22.52700 32.39300 1.000 28.42446 447 THR B C 1
ATOM 7734 O O . THR B 1 449 ? 20.35800 22.34100 32.63800 1.000 28.95610 447 THR B O 1
ATOM 7738 N N . GLY B 1 450 ? 18.72400 22.87300 31.18400 1.000 26.76374 448 GLY B N 1
ATOM 7739 C CA . GLY B 1 450 ? 19.67000 23.19100 30.13000 1.000 29.73514 448 GLY B CA 1
ATOM 7740 C C . GLY B 1 450 ? 19.03700 23.18600 28.75100 1.000 29.06927 448 GLY B C 1
ATOM 7741 O O . GLY B 1 450 ? 17.81200 23.11900 28.60000 1.000 28.03494 448 GLY B O 1
ATOM 7742 N N . ARG B 1 451 ? 19.92200 23.24500 27.74400 1.000 25.73730 449 ARG B N 1
ATOM 7743 C CA . ARG B 1 451 ? 19.52600 23.23400 26.34300 1.000 26.74531 449 ARG B CA 1
ATOM 7744 C C . ARG B 1 451 ? 19.46700 21.79500 25.81000 1.000 31.35113 449 ARG B C 1
ATOM 7745 O O . ARG B 1 451 ? 20.44100 21.04600 25.93000 1.000 32.36967 449 ARG B O 1
ATOM 7753 N N . LEU B 1 452 ? 18.35900 21.45500 25.13600 1.000 27.16115 450 LEU B N 1
ATOM 7754 C CA . LEU B 1 452 ? 18.18000 20.13100 24.55200 1.000 32.25387 450 LEU B CA 1
ATOM 7755 C C . LEU B 1 452 ? 19.25300 19.81500 23.50200 1.000 31.92751 450 LEU B C 1
ATOM 7756 O O . LEU B 1 452 ? 19.83300 18.73000 23.50200 1.000 31.45904 450 LEU B O 1
ATOM 7761 N N . LYS B 1 453 ? 19.53000 20.74700 22.59900 1.000 28.43499 451 LYS B N 1
ATOM 7762 C CA . LYS B 1 453 ? 20.47100 20.47100 21.52600 1.000 32.43284 451 LYS B CA 1
ATOM 7763 C C . LYS B 1 453 ? 21.91100 20.29300 22.01700 1.000 33.89617 451 LYS B C 1
ATOM 7764 O O . LYS B 1 453 ? 22.73800 19.75900 21.27400 1.000 35.67007 451 LYS B O 1
ATOM 7770 N N . ASP B 1 454 ? 22.24500 20.77100 23.21300 1.000 31.49851 452 ASP B N 1
ATOM 7771 C CA . ASP B 1 454 ? 23.58900 20.65500 23.77100 1.000 32.11701 452 ASP B CA 1
ATOM 7772 C C . ASP B 1 454 ? 23.75100 19.48900 24.74400 1.000 32.26966 452 ASP B C 1
ATOM 7773 O O . ASP B 1 454 ? 24.86800 19.24700 25.21700 1.000 29.57460 452 ASP B O 1
ATOM 7778 N N . LEU B 1 455 ? 22.66200 18.79100 25.06000 1.000 24.65822 453 LEU B N 1
ATOM 7779 C CA . LEU B 1 455 ? 22.69700 17.67100 25.98400 1.000 34.07777 453 LEU B CA 1
ATOM 7780 C C . LEU B 1 455 ? 23.64400 16.58800 25.48400 1.000 31.90646 453 LEU B C 1
ATOM 7781 O O . LEU B 1 455 ? 23.66900 16.27100 24.29300 1.000 32.48284 453 LEU B O 1
ATOM 7786 N N . LEU B 1 456 ? 24.40300 15.99900 26.39900 1.000 29.04822 454 LEU B N 1
ATOM 7787 C CA . LEU B 1 456 ? 25.34300 14.93700 26.05700 1.000 32.29071 454 LEU B CA 1
ATOM 7788 C C . LEU B 1 456 ? 24.74500 13.59700 26.46900 1.000 36.62018 454 LEU B C 1
ATOM 7789 O O . LEU B 1 456 ? 24.55100 13.35400 27.66600 1.000 39.44947 454 LEU B O 1
ATOM 7794 N N . ILE B 1 457 ? 24.47800 12.72000 25.50000 1.000 36.90442 455 ILE B N 1
ATOM 7795 C CA . ILE B 1 457 ? 24.00600 11.35700 25.78600 1.000 37.04918 455 ILE B CA 1
ATOM 7796 C C . ILE B 1 457 ? 25.17600 10.43400 25.52600 1.000 38.52830 455 ILE B C 1
ATOM 7797 O O . ILE B 1 457 ? 25.55500 10.20100 24.37200 1.000 38.90466 455 ILE B O 1
ATOM 7802 N N . ILE B 1 458 ? 25.77300 9.93200 26.60400 1.000 42.12610 456 ILE B N 1
ATOM 7803 C CA . ILE B 1 458 ? 26.99800 9.15300 26.54800 1.000 42.75776 456 ILE B CA 1
ATOM 7804 C C . ILE B 1 458 ? 26.78300 7.91200 27.39700 1.000 47.13986 456 ILE B C 1
ATOM 7805 O O . ILE B 1 458 ? 26.34700 8.01800 28.55300 1.000 47.49517 456 ILE B O 1
ATOM 7810 N N . ARG B 1 459 ? 27.09100 6.74700 26.83200 1.000 46.99511 457 ARG B N 1
ATOM 7811 C CA . ARG B 1 459 ? 26.96500 5.49700 27.57000 1.000 47.26356 457 ARG B CA 1
ATOM 7812 C C . ARG B 1 459 ? 25.58600 5.39100 28.22900 1.000 49.25327 457 ARG B C 1
ATOM 7813 O O . ARG B 1 459 ? 25.47300 5.08800 29.41600 1.000 53.41693 457 ARG B O 1
ATOM 7821 N N . GLY B 1 460 ? 24.53600 5.76000 27.48700 1.000 48.00049 458 GLY B N 1
ATOM 7822 C CA . GLY B 1 460 ? 23.16500 5.55700 27.92800 1.000 51.59303 458 GLY B CA 1
ATOM 7823 C C . GLY B 1 460 ? 22.64000 6.46200 29.02400 1.000 55.27768 458 GLY B C 1
ATOM 7824 O O . GLY B 1 460 ? 21.56400 6.19100 29.56800 1.000 57.64112 458 GLY B O 1
ATOM 7825 N N . ARG B 1 461 ? 23.33400 7.53400 29.36300 1.000 49.22959 459 ARG B N 1
ATOM 7826 C CA . ARG B 1 461 ? 22.86700 8.46000 30.38500 1.000 49.63490 459 ARG B CA 1
ATOM 7827 C C . ARG B 1 461 ? 23.02100 9.88600 29.86000 1.000 47.37936 459 ARG B C 1
ATOM 7828 O O . ARG B 1 461 ? 23.87200 10.17200 29.01200 1.000 45.37386 459 ARG B O 1
ATOM 7836 N N . ASN B 1 462 ? 22.18400 10.77500 30.36300 1.000 45.31596 460 ASN B N 1
ATOM 7837 C CA . ASN B 1 462 ? 22.20600 12.16400 29.93900 1.000 46.27923 460 ASN B CA 1
ATOM 7838 C C . ASN B 1 462 ? 23.23700 12.92400 30.76500 1.000 41.03387 460 ASN B C 1
ATOM 7839 O O . ASN B 1 462 ? 23.50900 12.58800 31.91600 1.000 45.74759 460 ASN B O 1
ATOM 7844 N N . HIS B 1 463 ? 23.87100 13.90700 30.14700 1.000 37.35974 461 HIS B N 1
ATOM 7845 C CA . HIS B 1 463 ? 24.85500 14.71200 30.86100 1.000 37.65978 461 HIS B CA 1
ATOM 7846 C C . HIS B 1 463 ? 24.75900 16.14000 30.35300 1.000 32.22228 461 HIS B C 1
ATOM 7847 O O . HIS B 1 463 ? 24.79400 16.37100 29.13900 1.000 31.46956 461 HIS B O 1
ATOM 7854 N N . TYR B 1 464 ? 24.65400 17.08700 31.28100 1.000 32.43284 462 TYR B N 1
ATOM 7855 C CA . TYR B 1 464 ? 24.55400 18.51100 30.93800 1.000 30.59314 462 TYR B CA 1
ATOM 7856 C C . TYR B 1 464 ? 25.93600 19.11600 30.80000 1.000 29.77199 462 TYR B C 1
ATOM 7857 O O . TYR B 1 464 ? 26.75100 18.99500 31.71800 1.000 29.86937 462 TYR B O 1
ATOM 7866 N N . PRO B 1 465 ? 26.22900 19.77700 29.68300 1.000 30.51418 463 PRO B N 1
ATOM 7867 C CA . PRO B 1 465 ? 27.60900 20.25600 29.46200 1.000 33.26715 463 PRO B CA 1
ATOM 7868 C C . PRO B 1 465 ? 28.06200 21.34000 30.43500 1.000 31.71959 463 PRO B C 1
ATOM 7869 O O . PRO B 1 465 ? 29.24600 21.36500 30.81900 1.000 33.89354 463 PRO B O 1
ATOM 7873 N N . GLN B 1 466 ? 27.16500 22.21900 30.86200 1.000 32.10648 464 GLN B N 1
ATOM 7874 C CA . GLN B 1 466 ? 27.55300 23.22500 31.84200 1.000 34.05408 464 GLN B CA 1
ATOM 7875 C C . GLN B 1 466 ? 28.04500 22.58700 33.12300 1.000 34.40412 464 GLN B C 1
ATOM 7876 O O . GLN B 1 466 ? 28.91400 23.15800 33.78700 1.000 33.89091 464 GLN B O 1
ATOM 7882 N N . ASP B 1 467 ? 27.54200 21.38800 33.46900 1.000 32.17754 465 ASP B N 1
ATOM 7883 C CA . ASP B 1 467 ? 28.02300 20.71900 34.67500 1.000 32.83815 465 ASP B CA 1
ATOM 7884 C C . ASP B 1 467 ? 29.45900 20.23000 34.49600 1.000 35.69639 465 ASP B C 1
ATOM 7885 O O . ASP B 1 467 ? 30.30400 20.38500 35.39100 1.000 33.17766 465 ASP B O 1
ATOM 7890 N N . ILE B 1 468 ? 29.74400 19.60700 33.34900 1.000 35.81745 466 ILE B N 1
ATOM 7891 C CA . ILE B 1 468 ? 31.08300 19.09900 33.10100 1.000 34.20410 466 ILE B CA 1
ATOM 7892 C C . ILE B 1 468 ? 32.07700 20.25200 32.98300 1.000 35.85167 466 ILE B C 1
ATOM 7893 O O . ILE B 1 468 ? 33.21400 20.16300 33.47100 1.000 38.15457 466 ILE B O 1
ATOM 7898 N N . GLU B 1 469 ? 31.66000 21.36100 32.35000 1.000 34.21726 467 GLU B N 1
ATOM 7899 C CA . GLU B 1 469 ? 32.55400 22.50200 32.15600 1.000 35.96484 467 GLU B CA 1
ATOM 7900 C C . GLU B 1 469 ? 32.94200 23.15200 33.48300 1.000 38.59147 467 GLU B C 1
ATOM 7901 O O . GLU B 1 469 ? 34.04800 23.69600 33.60800 1.000 38.63621 467 GLU B O 1
ATOM 7907 N N . LEU B 1 470 ? 32.03800 23.14800 34.46800 1.000 37.97297 468 LEU B N 1
ATOM 7908 C CA . LEU B 1 470 ? 32.36900 23.70300 35.77900 1.000 38.87835 468 LEU B CA 1
ATOM 7909 C C . LEU B 1 470 ? 33.40700 22.85100 36.50200 1.000 40.75489 468 LEU B C 1
ATOM 7910 O O . LEU B 1 470 ? 34.32400 23.39200 37.12700 1.000 42.19190 468 LEU B O 1
ATOM 7915 N N . THR B 1 471 ? 33.27700 21.51700 36.42400 1.000 39.03626 469 THR B N 1
ATOM 7916 C CA . THR B 1 471 ? 34.28400 20.61500 36.97900 1.000 41.92345 469 THR B CA 1
ATOM 7917 C C . THR B 1 471 ? 35.64400 20.81700 36.31500 1.000 40.84700 469 THR B C 1
ATOM 7918 O O . THR B 1 471 ? 36.68200 20.82900 36.99300 1.000 43.69734 469 THR B O 1
ATOM 7922 N N . VAL B 1 472 ? 35.65900 20.97500 34.98600 1.000 39.62317 470 VAL B N 1
ATOM 7923 C CA . VAL B 1 472 ? 36.92600 21.08800 34.26800 1.000 41.00492 470 VAL B CA 1
ATOM 7924 C C . VAL B 1 472 ? 37.65000 22.36600 34.67700 1.000 43.62365 470 VAL B C 1
ATOM 7925 O O . VAL B 1 472 ? 38.86600 22.36300 34.88200 1.000 43.72893 470 VAL B O 1
ATOM 7929 N N . GLU B 1 473 ? 36.90700 23.47100 34.80900 1.000 44.68694 471 GLU B N 1
ATOM 7930 C CA . GLU B 1 473 ? 37.50800 24.78100 35.04500 1.000 48.96113 471 GLU B CA 1
ATOM 7931 C C . GLU B 1 473 ? 38.34200 24.80900 36.31300 1.000 50.77977 471 GLU B C 1
ATOM 7932 O O . GLU B 1 473 ? 39.45600 25.34000 36.32700 1.000 52.42997 471 GLU B O 1
ATOM 7938 N N . VAL B 1 474 ? 37.81500 24.23800 37.39900 1.000 49.73228 472 VAL B N 1
ATOM 7939 C CA . VAL B 1 474 ? 38.49400 24.31100 38.68400 1.000 49.51383 472 VAL B CA 1
ATOM 7940 C C . VAL B 1 474 ? 39.49100 23.17900 38.88200 1.000 48.50318 472 VAL B C 1
ATOM 7941 O O . VAL B 1 474 ? 40.12800 23.11000 39.94000 1.000 49.38224 472 VAL B O 1
ATOM 7945 N N . ALA B 1 475 ? 39.64700 22.28900 37.89900 1.000 48.62425 473 ALA B N 1
ATOM 7946 C CA . ALA B 1 475 ? 40.55900 21.15800 38.05900 1.000 47.02143 473 ALA B CA 1
ATOM 7947 C C . ALA B 1 475 ? 42.02100 21.59400 38.10300 1.000 47.32936 473 ALA B C 1
ATOM 7948 O O . ALA B 1 475 ? 42.86000 20.86600 38.65200 1.000 51.99044 473 ALA B O 1
ATOM 7950 N N . HIS B 1 476 ? 42.36300 22.74900 37.52000 1.000 47.34515 474 HIS B N 1
ATOM 7951 C CA . HIS B 1 476 ? 43.76700 23.16100 37.43700 1.000 48.70321 474 HIS B CA 1
ATOM 7952 C C . HIS B 1 476 ? 43.90100 24.67400 37.33900 1.000 48.31106 474 HIS B C 1
ATOM 7953 O O . HIS B 1 476 ? 43.03900 25.32400 36.72200 1.000 48.97956 474 HIS B O 1
ATOM 7960 N N . PRO B 1 477 ? 44.94700 25.26100 37.93700 1.000 47.87153 475 PRO B N 1
ATOM 7961 C CA . PRO B 1 477 ? 45.15100 26.71900 37.81200 1.000 48.84007 475 PRO B CA 1
ATOM 7962 C C . PRO B 1 477 ? 45.39100 27.20200 36.39000 1.000 51.05612 475 PRO B C 1
ATOM 7963 O O . PRO B 1 477 ? 45.12100 28.37100 36.10000 1.000 53.78803 475 PRO B O 1
ATOM 7967 N N . ALA B 1 478 ? 45.86600 26.34500 35.48700 1.000 53.30639 476 ALA B N 1
ATOM 7968 C CA . ALA B 1 478 ? 46.16900 26.75900 34.11900 1.000 51.88517 476 ALA B CA 1
ATOM 7969 C C . ALA B 1 478 ? 44.92000 26.98500 33.27500 1.000 47.58202 476 ALA B C 1
ATOM 7970 O O . ALA B 1 478 ? 45.02500 27.58100 32.20000 1.000 46.42662 476 ALA B O 1
ATOM 7972 N N . LEU B 1 479 ? 43.75200 26.55000 33.73200 1.000 47.44253 477 LEU B N 1
ATOM 7973 C CA . LEU B 1 479 ? 42.53800 26.62600 32.93100 1.000 47.25830 477 LEU B CA 1
ATOM 7974 C C . LEU B 1 479 ? 41.75700 27.90000 33.26400 1.000 48.00312 477 LEU B C 1
ATOM 7975 O O . LEU B 1 479 ? 41.62000 28.28400 34.42900 1.000 50.89031 477 LEU B O 1
ATOM 7980 N N . ARG B 1 480 ? 41.28100 28.55900 32.20100 1.000 47.02143 478 ARG B N 1
ATOM 7981 C CA . ARG B 1 480 ? 40.52600 29.83300 32.30400 1.000 54.72235 478 ARG B CA 1
ATOM 7982 C C . ARG B 1 480 ? 39.03400 29.56900 32.49900 1.000 58.03591 478 ARG B C 1
ATOM 7983 O O . ARG B 1 480 ? 38.46500 28.77200 31.75100 1.000 52.35891 478 ARG B O 1
ATOM 7991 N N . GLN B 1 481 ? 38.42900 30.25600 33.46000 1.000 75.67223 479 GLN B N 1
ATOM 7992 C CA . GLN B 1 481 ? 36.98000 30.09600 33.73400 1.000 79.89905 479 GLN B CA 1
ATOM 7993 C C . GLN B 1 481 ? 36.15700 30.70200 32.59200 1.000 81.40450 479 GLN B C 1
ATOM 7994 O O . GLN B 1 481 ? 36.56700 31.75800 32.08900 1.000 78.31992 479 GLN B O 1
ATOM 8000 N N . GLY B 1 482 ? 35.05900 30.05300 32.19000 1.000 63.86818 480 GLY B N 1
ATOM 8001 C CA . GLY B 1 482 ? 34.15300 30.62500 31.17400 1.000 58.00959 480 GLY B CA 1
ATOM 8002 C C . GLY B 1 482 ? 34.64300 30.52500 29.74300 1.000 54.00384 480 GLY B C 1
ATOM 8003 O O . GLY B 1 482 ? 34.15200 31.31000 28.93300 1.000 55.81459 480 GLY B O 1
ATOM 8004 N N . ALA B 1 483 ? 35.55400 29.60600 29.43000 1.000 45.51862 481 ALA B N 1
ATOM 8005 C CA . ALA B 1 483 ? 36.11500 29.41000 28.11900 1.000 43.51311 481 ALA B CA 1
ATOM 8006 C C . ALA B 1 483 ? 36.37900 27.92700 27.90200 1.000 39.46789 481 ALA B C 1
ATOM 8007 O O . ALA B 1 483 ? 37.47000 27.51300 27.49600 1.000 34.82523 481 ALA B O 1
ATOM 8009 N N . GLY B 1 484 ? 35.35100 27.11400 28.20300 1.000 37.70715 482 GLY B N 1
ATOM 8010 C CA . GLY B 1 484 ? 35.40400 25.68400 27.98400 1.000 32.26703 482 GLY B CA 1
ATOM 8011 C C . GLY B 1 484 ? 34.08700 25.17200 27.43400 1.000 32.41178 482 GLY B C 1
ATOM 8012 O O . GLY B 1 484 ? 33.02400 25.78200 27.61000 1.000 34.44887 482 GLY B O 1
ATOM 8013 N N . ALA B 1 485 ? 34.17000 24.00300 26.80000 1.000 29.35615 483 ALA B N 1
ATOM 8014 C CA . ALA B 1 485 ? 33.03600 23.36800 26.15100 1.000 27.93756 483 ALA B CA 1
ATOM 8015 C C . ALA B 1 485 ? 33.18600 21.85100 26.25700 1.000 29.03506 483 ALA B C 1
ATOM 8016 O O . ALA B 1 485 ? 34.26600 21.31700 25.98300 1.000 25.90574 483 ALA B O 1
ATOM 8018 N N . ALA B 1 486 ? 32.12400 21.17100 26.68300 1.000 27.65595 484 ALA B N 1
ATOM 8019 C CA . ALA B 1 486 ? 32.03700 19.71300 26.65600 1.000 26.76900 484 ALA B CA 1
ATOM 8020 C C . ALA B 1 486 ? 31.05200 19.32100 25.57200 1.000 29.05085 484 ALA B C 1
ATOM 8021 O O . ALA B 1 486 ? 29.86700 19.68000 25.64400 1.000 30.03781 484 ALA B O 1
ATOM 8023 N N . VAL B 1 487 ? 31.53500 18.55800 24.58700 1.000 27.46645 485 VAL B N 1
ATOM 8024 C CA . VAL B 1 487 ? 30.74400 18.12600 23.44500 1.000 28.06652 485 VAL B CA 1
ATOM 8025 C C . VAL B 1 487 ? 30.88400 16.61500 23.32400 1.000 28.44815 485 VAL B C 1
ATOM 8026 O O . VAL B 1 487 ? 31.76700 15.99800 23.93100 1.000 30.50629 485 VAL B O 1
ATOM 8030 N N . SER B 1 488 ? 29.98800 16.01300 22.55800 1.000 27.92440 486 SER B N 1
ATOM 8031 C CA . SER B 1 488 ? 30.08100 14.58600 22.31000 1.000 30.89055 486 SER B CA 1
ATOM 8032 C C . SER B 1 488 ? 30.43800 14.37200 20.85100 1.000 34.41202 486 SER B C 1
ATOM 8033 O O . SER B 1 488 ? 29.98600 15.11900 19.97800 1.000 36.74651 486 SER B O 1
ATOM 8036 N N . VAL B 1 489 ? 31.23000 13.33300 20.59400 1.000 35.19633 487 VAL B N 1
ATOM 8037 C CA . VAL B 1 489 ? 31.74200 13.03000 19.27000 1.000 34.14357 487 VAL B CA 1
ATOM 8038 C C . VAL B 1 489 ? 31.54300 11.54200 19.01200 1.000 40.63645 487 VAL B C 1
ATOM 8039 O O . VAL B 1 489 ? 31.68000 10.71500 19.92600 1.000 36.99391 487 VAL B O 1
ATOM 8043 N N . ASP B 1 490 ? 31.22700 11.19200 17.77100 1.000 39.51263 488 ASP B N 1
ATOM 8044 C CA . ASP B 1 490 ? 31.02100 9.78800 17.45200 1.000 45.72390 488 ASP B CA 1
ATOM 8045 C C . ASP B 1 490 ? 32.36500 9.08200 17.26800 1.000 47.75836 488 ASP B C 1
ATOM 8046 O O . ASP B 1 490 ? 33.17200 9.48600 16.42200 1.000 45.36860 488 ASP B O 1
ATOM 8051 N N . VAL B 1 491 ? 32.58300 8.00900 18.03400 1.000 49.34802 489 VAL B N 1
ATOM 8052 C CA . VAL B 1 491 ? 33.74800 7.14300 17.89000 1.000 52.67210 489 VAL B CA 1
ATOM 8053 C C . VAL B 1 491 ? 33.20900 5.74200 17.62500 1.000 56.06988 489 VAL B C 1
ATOM 8054 O O . VAL B 1 491 ? 32.76200 5.04900 18.54800 1.000 56.55415 489 VAL B O 1
ATOM 8058 N N . ASN B 1 492 ? 33.22400 5.33500 16.35600 1.000 56.60416 490 ASN B N 1
ATOM 8059 C CA . ASN B 1 492 ? 32.76500 4.01200 15.93500 1.000 64.25244 490 ASN B CA 1
ATOM 8060 C C . ASN B 1 492 ? 31.32600 3.73600 16.37500 1.000 64.87094 490 ASN B C 1
ATOM 8061 O O . ASN B 1 492 ? 31.03100 2.72300 17.01300 1.000 58.24119 490 ASN B O 1
ATOM 8066 N N . GLY B 1 493 ? 30.42500 4.66900 16.04600 1.000 59.34659 491 GLY B N 1
ATOM 8067 C CA . GLY B 1 493 ? 29.01200 4.49500 16.32800 1.000 58.25962 491 GLY B CA 1
ATOM 8068 C C . GLY B 1 493 ? 28.57300 4.82200 17.74300 1.000 56.74891 491 GLY B C 1
ATOM 8069 O O . GLY B 1 493 ? 27.37300 4.73800 18.03700 1.000 58.09381 491 GLY B O 1
ATOM 8070 N N . GLU B 1 494 ? 29.48600 5.21000 18.62400 1.000 53.03267 492 GLU B N 1
ATOM 8071 C CA . GLU B 1 494 ? 29.14300 5.54300 19.99700 1.000 51.56145 492 GLU B CA 1
ATOM 8072 C C . GLU B 1 494 ? 29.59300 6.95600 20.33300 1.000 45.06067 492 GLU B C 1
ATOM 8073 O O . GLU B 1 494 ? 30.70900 7.35700 19.99800 1.000 44.74484 492 GLU B O 1
ATOM 8079 N N . GLU B 1 495 ? 28.72300 7.71200 20.98400 1.000 43.47363 493 GLU B N 1
ATOM 8080 C CA . GLU B 1 495 ? 29.10500 9.03300 21.45000 1.000 37.61767 493 GLU B CA 1
ATOM 8081 C C . GLU B 1 495 ? 30.12200 8.93000 22.58100 1.000 36.27803 493 GLU B C 1
ATOM 8082 O O . GLU B 1 495 ? 30.05700 8.02500 23.42900 1.000 38.12826 493 GLU B O 1
ATOM 8088 N N . GLN B 1 496 ? 31.10600 9.82400 22.54500 1.000 34.69890 494 GLN B N 1
ATOM 8089 C CA . GLN B 1 496 ? 32.16400 9.92100 23.54600 1.000 35.59637 494 GLN B CA 1
ATOM 8090 C C . GLN B 1 496 ? 32.42100 11.40200 23.85100 1.000 33.28031 494 GLN B C 1
ATOM 8091 O O . GLN B 1 496 ? 32.25000 12.26800 22.99100 1.000 30.14309 494 GLN B O 1
ATOM 8097 N N . LEU B 1 497 ? 32.84200 11.68000 25.08400 1.000 32.49337 495 LEU B N 1
ATOM 8098 C CA . LEU B 1 497 ? 33.07000 13.04500 25.53700 1.000 32.60917 495 LEU B CA 1
ATOM 8099 C C . LEU B 1 497 ? 34.38100 13.62200 24.99100 1.000 33.31715 495 LEU B C 1
ATOM 8100 O O . LEU B 1 497 ? 35.42700 12.96500 25.04700 1.000 31.06162 495 LEU B O 1
ATOM 8105 N N . VAL B 1 498 ? 34.32100 14.86300 24.47600 1.000 28.16390 496 VAL B N 1
ATOM 8106 C CA . VAL B 1 498 ? 35.50900 15.64500 24.13300 1.000 30.09308 496 VAL B CA 1
ATOM 8107 C C . VAL B 1 498 ? 35.44800 16.99000 24.85300 1.000 28.17443 496 VAL B C 1
ATOM 8108 O O . VAL B 1 498 ? 34.36200 17.56800 24.98100 1.000 26.76637 496 VAL B O 1
ATOM 8112 N N . ILE B 1 499 ? 36.60100 17.46600 25.36200 1.000 26.66899 497 ILE B N 1
ATOM 8113 C CA . ILE B 1 499 ? 36.72800 18.73900 26.09600 1.000 27.28222 497 ILE B CA 1
ATOM 8114 C C . ILE B 1 499 ? 37.54900 19.72400 25.25200 1.000 28.80872 497 ILE B C 1
ATOM 8115 O O . ILE B 1 499 ? 38.65600 19.39000 24.79600 1.000 24.10552 497 ILE B O 1
ATOM 8120 N N . VAL B 1 500 ? 37.03200 20.95000 25.07300 1.000 26.46633 498 VAL B N 1
ATOM 8121 C CA . VAL B 1 500 ? 37.77000 22.04900 24.42800 1.000 26.26894 498 VAL B CA 1
ATOM 8122 C C . VAL B 1 500 ? 37.86400 23.17600 25.46300 1.000 28.44552 498 VAL B C 1
ATOM 8123 O O . VAL B 1 500 ? 36.83700 23.67500 25.93500 1.000 25.68729 498 VAL B O 1
ATOM 8127 N N . GLN B 1 501 ? 39.08600 23.53900 25.85700 1.000 27.69806 499 GLN B N 1
ATOM 8128 C CA . GLN B 1 501 ? 39.26400 24.36500 27.04600 1.000 30.80369 499 GLN B CA 1
ATOM 8129 C C . GLN B 1 501 ? 40.41200 25.34400 26.86300 1.000 31.44588 499 GLN B C 1
ATOM 8130 O O . GLN B 1 501 ? 41.53800 24.94800 26.53900 1.000 31.17216 499 GLN B O 1
ATOM 8136 N N . GLU B 1 502 ? 40.14200 26.61200 27.12500 1.000 32.08543 500 GLU B N 1
ATOM 8137 C CA . GLU B 1 502 ? 41.19000 27.62100 27.03800 1.000 33.67246 500 GLU B CA 1
ATOM 8138 C C . GLU B 1 502 ? 42.14100 27.54100 28.22200 1.000 35.82798 500 GLU B C 1
ATOM 8139 O O . GLU B 1 502 ? 41.72400 27.33200 29.36700 1.000 35.30950 500 GLU B O 1
ATOM 8145 N N . VAL B 1 503 ? 43.43000 27.75200 27.94500 1.000 35.55689 501 VAL B N 1
ATOM 8146 C CA . VAL B 1 503 ? 44.42800 27.89000 28.99000 1.000 39.70476 501 VAL B CA 1
ATOM 8147 C C . VAL B 1 503 ? 44.71500 29.37000 29.20000 1.000 42.69722 501 VAL B C 1
ATOM 8148 O O . VAL B 1 503 ? 44.50900 30.20400 28.30800 1.000 43.25782 501 VAL B O 1
ATOM 8152 N N . GLU B 1 504 ? 45.17300 29.70000 30.40800 1.000 46.58190 502 GLU B N 1
ATOM 8153 C CA . GLU B 1 504 ? 45.50500 31.06900 30.76800 1.000 50.63502 502 GLU B CA 1
ATOM 8154 C C . GLU B 1 504 ? 46.74100 31.54400 30.00300 1.000 52.95109 502 GLU B C 1
ATOM 8155 O O . GLU B 1 504 ? 47.56300 30.74500 29.54900 1.000 53.43799 502 GLU B O 1
ATOM 8161 N N . ARG B 1 505 ? 46.85600 32.87500 29.85500 1.000 54.61707 503 ARG B N 1
ATOM 8162 C CA . ARG B 1 505 ? 47.94100 33.45600 29.06400 1.000 59.95456 503 ARG B CA 1
ATOM 8163 C C . ARG B 1 505 ? 49.31600 33.08000 29.61200 1.000 66.47639 503 ARG B C 1
ATOM 8164 O O . ARG B 1 505 ? 50.24800 32.86700 28.82800 1.000 69.68204 503 ARG B O 1
ATOM 8166 N N . LYS B 1 506 ? 49.45900 32.94700 30.94000 1.000 64.74987 504 LYS B N 1
ATOM 8167 C CA . LYS B 1 506 ? 50.77100 32.61400 31.49800 1.000 67.34755 504 LYS B CA 1
ATOM 8168 C C . LYS B 1 506 ? 51.22600 31.20200 31.13300 1.000 69.47675 504 LYS B C 1
ATOM 8169 O O . LYS B 1 506 ? 52.43200 30.96700 31.00300 1.000 73.63514 504 LYS B O 1
ATOM 8171 N N . TYR B 1 507 ? 50.29800 30.27400 30.89200 1.000 66.85538 505 TYR B N 1
ATOM 8172 C CA . TYR B 1 507 ? 50.64700 28.89300 30.55900 1.000 70.94535 505 TYR B CA 1
ATOM 8173 C C . TYR B 1 507 ? 50.52400 28.57500 29.06900 1.000 73.15088 505 TYR B C 1
ATOM 8174 O O . TYR B 1 507 ? 50.56400 27.39500 28.71100 1.000 73.49829 505 TYR B O 1
ATOM 8183 N N . ALA B 1 508 ? 50.33000 29.57500 28.19300 1.000 78.03041 506 ALA B N 1
ATOM 8184 C CA . ALA B 1 508 ? 50.07100 29.25900 26.78500 1.000 77.82775 506 ALA B CA 1
ATOM 8185 C C . ALA B 1 508 ? 51.27900 28.60200 26.11700 1.000 82.61780 506 ALA B C 1
ATOM 8186 O O . ALA B 1 508 ? 51.12400 27.63900 25.35700 1.000 83.05469 506 ALA B O 1
ATOM 8188 N N . ARG B 1 509 ? 52.48800 29.08500 26.41000 1.000 83.30736 507 ARG B N 1
ATOM 8189 C CA . ARG B 1 509 ? 53.73600 28.51500 25.91300 1.000 82.11248 507 ARG B CA 1
ATOM 8190 C C . ARG B 1 509 ? 54.37200 27.55300 26.91000 1.000 80.42806 507 ARG B C 1
ATOM 8191 O O . ARG B 1 509 ? 55.41200 26.96200 26.60600 1.000 78.47783 507 ARG B O 1
ATOM 8193 N N . LYS B 1 510 ? 53.81500 27.44700 28.11600 1.000 80.32016 508 LYS B N 1
ATOM 8194 C CA . LYS B 1 510 ? 54.34800 26.64900 29.22100 1.000 80.18067 508 LYS B CA 1
ATOM 8195 C C . LYS B 1 510 ? 53.30700 25.62900 29.72600 1.000 79.57270 508 LYS B C 1
ATOM 8196 O O . LYS B 1 510 ? 52.95900 25.59400 30.91100 1.000 78.38835 508 LYS B O 1
ATOM 8198 N N . LEU B 1 511 ? 52.70600 24.86400 28.80500 1.000 70.90850 509 LEU B N 1
ATOM 8199 C CA . LEU B 1 511 ? 51.65500 23.90500 29.13600 1.000 63.79449 509 LEU B CA 1
ATOM 8200 C C . LEU B 1 511 ? 52.22000 22.50100 29.36800 1.000 58.82811 509 LEU B C 1
ATOM 8201 O O . LEU B 1 511 ? 52.76000 21.89400 28.43700 1.000 55.40401 509 LEU B O 1
ATOM 8206 N N . ASN B 1 512 ? 52.05800 21.97200 30.59200 1.000 54.04332 510 ASN B N 1
ATOM 8207 C CA . ASN B 1 512 ? 52.33000 20.55900 30.88800 1.000 50.59554 510 ASN B CA 1
ATOM 8208 C C . ASN B 1 512 ? 51.03400 19.81200 30.61000 1.000 48.67163 510 ASN B C 1
ATOM 8209 O O . ASN B 1 512 ? 50.20100 19.62700 31.49600 1.000 48.90586 510 ASN B O 1
ATOM 8214 N N . VAL B 1 513 ? 50.86600 19.36200 29.36300 1.000 47.15039 511 VAL B N 1
ATOM 8215 C CA . VAL B 1 513 ? 49.58400 18.79400 28.95000 1.000 47.93996 511 VAL B CA 1
ATOM 8216 C C . VAL B 1 513 ? 49.26000 17.55000 29.76200 1.000 46.17659 511 VAL B C 1
ATOM 8217 O O . VAL B 1 513 ? 48.10800 17.34000 30.16600 1.000 44.57113 511 VAL B O 1
ATOM 8221 N N . ALA B 1 514 ? 50.26500 16.71100 30.01400 1.000 43.94474 512 ALA B N 1
ATOM 8222 C CA . ALA B 1 514 ? 50.03900 15.46200 30.73100 1.000 43.64207 512 ALA B CA 1
ATOM 8223 C C . ALA B 1 514 ? 49.50900 15.70700 32.14100 1.000 44.96329 512 ALA B C 1
ATOM 8224 O O . ALA B 1 514 ? 48.57000 15.03900 32.58400 1.000 44.80537 512 ALA B O 1
ATOM 8226 N N . ALA B 1 515 ? 50.11500 16.63900 32.88000 1.000 44.93170 513 ALA B N 1
ATOM 8227 C CA . ALA B 1 515 ? 49.64400 16.88000 34.24300 1.000 43.30519 513 ALA B CA 1
ATOM 8228 C C . ALA B 1 515 ? 48.24200 17.48700 34.24700 1.000 42.77881 513 ALA B C 1
ATOM 8229 O O . ALA B 1 515 ? 47.39400 17.07200 35.04500 1.000 41.83923 513 ALA B O 1
ATOM 8231 N N . VAL B 1 516 ? 47.99400 18.48200 33.38200 1.000 40.78384 514 VAL B N 1
ATOM 8232 C CA . VAL B 1 516 ? 46.70000 19.15700 33.34900 1.000 42.00767 514 VAL B CA 1
ATOM 8233 C C . VAL B 1 516 ? 45.61200 18.23000 32.81100 1.000 41.09440 514 VAL B C 1
ATOM 8234 O O . VAL B 1 516 ? 44.49100 18.21500 33.32300 1.000 39.26523 514 VAL B O 1
ATOM 8238 N N . ALA B 1 517 ? 45.90600 17.46200 31.76000 1.000 39.94689 515 ALA B N 1
ATOM 8239 C CA . ALA B 1 517 ? 44.92400 16.48700 31.29600 1.000 41.00228 515 ALA B CA 1
ATOM 8240 C C . ALA B 1 517 ? 44.60900 15.47400 32.39100 1.000 43.60260 515 ALA B C 1
ATOM 8241 O O . ALA B 1 517 ? 43.44600 15.10100 32.58400 1.000 42.11031 515 ALA B O 1
ATOM 8243 N N . GLN B 1 518 ? 45.63500 15.01700 33.11700 1.000 42.06294 516 GLN B N 1
ATOM 8244 C CA . GLN B 1 518 ? 45.40700 14.10000 34.23200 1.000 43.20781 516 GLN B CA 1
ATOM 8245 C C . GLN B 1 518 ? 44.52200 14.72700 35.29600 1.000 43.49732 516 GLN B C 1
ATOM 8246 O O . GLN B 1 518 ? 43.65300 14.05000 35.85900 1.000 42.19453 516 GLN B O 1
ATOM 8252 N N . ALA B 1 519 ? 44.74900 16.01200 35.61100 1.000 41.14967 517 ALA B N 1
ATOM 8253 C CA . ALA B 1 519 ? 43.89500 16.69400 36.57700 1.000 43.17097 517 ALA B CA 1
ATOM 8254 C C . ALA B 1 519 ? 42.45000 16.72900 36.09400 1.000 42.43140 517 ALA B C 1
ATOM 8255 O O . ALA B 1 519 ? 41.51800 16.45200 36.86500 1.000 43.20255 517 ALA B O 1
ATOM 8257 N N . ILE B 1 520 ? 42.25500 16.99700 34.80300 1.000 39.35209 518 ILE B N 1
ATOM 8258 C CA . ILE B 1 520 ? 40.91000 17.07200 34.23600 1.000 41.76553 518 ILE B CA 1
ATOM 8259 C C . ILE B 1 520 ? 40.24800 15.69600 34.24400 1.000 43.06569 518 ILE B C 1
ATOM 8260 O O . ILE B 1 520 ? 39.09100 15.55000 34.65400 1.000 42.62090 518 ILE B O 1
ATOM 8265 N N . ARG B 1 521 ? 40.98000 14.66300 33.80800 1.000 40.09691 519 ARG B N 1
ATOM 8266 C CA . ARG B 1 521 ? 40.42900 13.30700 33.81000 1.000 42.69196 519 ARG B CA 1
ATOM 8267 C C . ARG B 1 521 ? 40.02600 12.87300 35.21700 1.000 44.01844 519 ARG B C 1
ATOM 8268 O O . ARG B 1 521 ? 38.98900 12.22000 35.40300 1.000 46.22923 519 ARG B O 1
ATOM 8276 N N . GLY B 1 522 ? 40.82400 13.24400 36.22100 1.000 44.37374 520 GLY B N 1
ATOM 8277 C CA . GLY B 1 522 ? 40.51300 12.86900 37.59100 1.000 44.77379 520 GLY B CA 1
ATOM 8278 C C . GLY B 1 522 ? 39.27200 13.55800 38.12500 1.000 46.33450 520 GLY B C 1
ATOM 8279 O O . GLY B 1 522 ? 38.49500 12.96300 38.87500 1.000 46.62927 520 GLY B O 1
ATOM 8280 N N . ALA B 1 523 ? 39.08500 14.82800 37.77600 1.000 45.48177 521 ALA B N 1
ATOM 8281 C CA . ALA B 1 523 ? 37.89900 15.54600 38.22400 1.000 46.33450 521 ALA B CA 1
ATOM 8282 C C . ALA B 1 523 ? 36.64000 15.05500 37.50900 1.000 44.64483 521 ALA B C 1
ATOM 8283 O O . ALA B 1 523 ? 35.59900 14.88400 38.14800 1.000 49.75597 521 ALA B O 1
ATOM 8285 N N . ILE B 1 524 ? 36.70900 14.81800 36.19100 1.000 45.11067 522 ILE B N 1
ATOM 8286 C CA . ILE B 1 524 ? 35.53000 14.36100 35.45300 1.000 44.81853 522 ILE B CA 1
ATOM 8287 C C . ILE B 1 524 ? 35.13500 12.95400 35.89800 1.000 48.38738 522 ILE B C 1
ATOM 8288 O O . ILE B 1 524 ? 33.94100 12.61700 35.96700 1.000 48.70321 522 ILE B O 1
ATOM 8293 N N . ALA B 1 525 ? 36.12300 12.10600 36.20300 1.000 46.61085 523 ALA B N 1
ATOM 8294 C CA . ALA B 1 525 ? 35.80500 10.77100 36.69500 1.000 48.96903 523 ALA B CA 1
ATOM 8295 C C . ALA B 1 525 ? 35.09800 10.84600 38.05000 1.000 48.94534 523 ALA B C 1
ATOM 8296 O O . ALA B 1 525 ? 34.05900 10.21600 38.24900 1.000 50.88505 523 ALA B O 1
ATOM 8298 N N . ALA B 1 526 ? 35.61300 11.65900 38.97600 1.000 47.29514 524 ALA B N 1
ATOM 8299 C CA . ALA B 1 526 ? 35.05500 11.68600 40.32900 1.000 51.10613 524 ALA B CA 1
ATOM 8300 C C . ALA B 1 526 ? 33.64800 12.27700 40.34600 1.000 53.58800 524 ALA B C 1
ATOM 8301 O O . ALA B 1 526 ? 32.75900 11.76400 41.03800 1.000 50.70345 524 ALA B O 1
ATOM 8303 N N . GLU B 1 527 ? 33.42600 13.36100 39.60900 1.000 49.33486 525 GLU B N 1
ATOM 8304 C CA . GLU B 1 527 ? 32.15300 14.05500 39.70400 1.000 51.56671 525 GLU B CA 1
ATOM 8305 C C . GLU B 1 527 ? 31.10600 13.53600 38.73700 1.000 51.85359 525 GLU B C 1
ATOM 8306 O O . GLU B 1 527 ? 29.91400 13.66200 39.03300 1.000 52.77738 525 GLU B O 1
ATOM 8312 N N . HIS B 1 528 ? 31.51200 12.92500 37.61900 1.000 50.10601 526 HIS B N 1
ATOM 8313 C CA . HIS B 1 528 ? 30.57100 12.52200 36.58400 1.000 50.18233 526 HIS B CA 1
ATOM 8314 C C . HIS B 1 528 ? 30.68200 11.06700 36.12400 1.000 51.04296 526 HIS B C 1
ATOM 8315 O O . HIS B 1 528 ? 29.79900 10.61300 35.38400 1.000 48.88744 526 HIS B O 1
ATOM 8322 N N . GLN B 1 529 ? 31.71100 10.32400 36.54500 1.000 50.29287 527 GLN B N 1
ATOM 8323 C CA . GLN B 1 529 ? 31.92700 8.93200 36.12000 1.000 53.46431 527 GLN B CA 1
ATOM 8324 C C . GLN B 1 529 ? 32.01600 8.82500 34.59900 1.000 55.18293 527 GLN B C 1
ATOM 8325 O O . GLN B 1 529 ? 31.45300 7.91700 33.98200 1.000 61.40999 527 GLN B O 1
ATOM 8331 N N . LEU B 1 530 ? 32.73200 9.76300 33.99500 1.000 51.60619 528 LEU B N 1
ATOM 8332 C CA . LEU B 1 530 ? 32.92300 9.84300 32.55700 1.000 54.44600 528 LEU B CA 1
ATOM 8333 C C . LEU B 1 530 ? 34.42100 9.84200 32.26400 1.000 52.06151 528 LEU B C 1
ATOM 8334 O O . LEU B 1 530 ? 35.23500 10.23200 33.10400 1.000 48.65320 528 LEU B O 1
ATOM 8339 N N . GLN B 1 531 ? 34.78500 9.35800 31.08700 1.000 53.97489 529 GLN B N 1
ATOM 8340 C CA . GLN B 1 531 ? 36.17200 9.37700 30.62300 1.000 53.27744 529 GLN B CA 1
ATOM 8341 C C . GLN B 1 531 ? 36.22000 10.17300 29.33100 1.000 47.17934 529 GLN B C 1
ATOM 8342 O O . GLN B 1 531 ? 35.67500 9.71400 28.31000 1.000 46.90826 529 GLN B O 1
ATOM 8348 N N . PRO B 1 532 ? 36.82100 11.35700 29.30500 1.000 43.09727 530 PRO B N 1
ATOM 8349 C CA . PRO B 1 532 ? 36.88900 12.10600 28.04600 1.000 42.38929 530 PRO B CA 1
ATOM 8350 C C . PRO B 1 532 ? 37.73100 11.36000 27.02400 1.000 41.46813 530 PRO B C 1
ATOM 8351 O O . PRO B 1 532 ? 38.83500 10.89700 27.31500 1.000 45.08172 530 PRO B O 1
ATOM 8355 N N . GLN B 1 533 ? 37.18000 11.24100 25.81800 1.000 41.88134 531 GLN B N 1
ATOM 8356 C CA . GLN B 1 533 ? 37.92100 10.71900 24.67600 1.000 39.91005 531 GLN B CA 1
ATOM 8357 C C . GLN B 1 533 ? 39.14100 11.58100 24.35900 1.000 42.03925 531 GLN B C 1
ATOM 8358 O O . GLN B 1 533 ? 40.19700 11.05900 23.99600 1.000 38.96783 531 GLN B O 1
ATOM 8364 N N . ALA B 1 534 ? 39.01000 12.90500 24.47200 1.000 38.40724 532 ALA B N 1
ATOM 8365 C CA . ALA B 1 534 ? 40.09900 13.78300 24.08200 1.000 37.93086 532 ALA B CA 1
ATOM 8366 C C . ALA B 1 534 ? 39.94300 15.10300 24.81900 1.000 34.37254 532 ALA B C 1
ATOM 8367 O O . ALA B 1 534 ? 38.82800 15.51200 25.14900 1.000 31.66959 532 ALA B O 1
ATOM 8369 N N . ILE B 1 535 ? 41.06600 15.76000 25.08400 1.000 33.15398 533 ILE B N 1
ATOM 8370 C CA . ILE B 1 535 ? 41.06100 17.11900 25.62200 1.000 30.66683 533 ILE B CA 1
ATOM 8371 C C . ILE B 1 535 ? 41.89000 18.00500 24.70300 1.000 35.69902 533 ILE B C 1
ATOM 8372 O O . ILE B 1 535 ? 43.05200 17.69500 24.41100 1.000 34.75943 533 ILE B O 1
ATOM 8377 N N . CYS B 1 536 ? 41.32400 19.13600 24.30800 1.000 31.90119 534 CYS B N 1
ATOM 8378 C CA . CYS B 1 536 ? 41.96100 20.03700 23.35600 1.000 34.07777 534 CYS B CA 1
ATOM 8379 C C . CYS B 1 536 ? 42.14700 21.39700 24.03100 1.000 29.93254 534 CYS B C 1
ATOM 8380 O O . CYS B 1 536 ? 41.17200 22.06400 24.37100 1.000 29.14034 534 CYS B O 1
ATOM 8383 N N . PHE B 1 537 ? 43.39800 21.76700 24.29000 1.000 30.72737 535 PHE B N 1
ATOM 8384 C CA . PHE B 1 537 ? 43.73000 23.01800 24.95800 1.000 32.30387 535 PHE B CA 1
ATOM 8385 C C . PHE B 1 537 ? 43.96500 24.10200 23.91000 1.000 32.06437 535 PHE B C 1
ATOM 8386 O O . PHE B 1 537 ? 44.71200 23.88300 22.95400 1.000 31.54589 535 PHE B O 1
ATOM 8394 N N . ILE B 1 538 ? 43.30200 25.25300 24.06600 1.000 29.21403 536 ILE B N 1
ATOM 8395 C CA . ILE B 1 538 ? 43.31200 26.30900 23.05300 1.000 29.09296 536 ILE B CA 1
ATOM 8396 C C . ILE B 1 538 ? 43.68300 27.63000 23.71200 1.000 32.08543 536 ILE B C 1
ATOM 8397 O O . ILE B 1 538 ? 43.66100 27.76100 24.93500 1.000 28.37972 536 ILE B O 1
ATOM 8402 N N . LYS B 1 539 ? 44.03200 28.61100 22.85600 1.000 30.47471 537 LYS B N 1
ATOM 8403 C CA . LYS B 1 539 ? 44.56700 29.90200 23.27200 1.000 33.94618 537 LYS B CA 1
ATOM 8404 C C . LYS B 1 539 ? 43.49700 30.75200 23.95300 1.000 32.86183 537 LYS B C 1
ATOM 8405 O O . LYS B 1 539 ? 42.32100 30.71400 23.57300 1.000 33.65667 537 LYS B O 1
ATOM 8411 N N . PRO B 1 540 ? 43.89800 31.57100 24.92200 1.000 36.17539 538 PRO B N 1
ATOM 8412 C CA . PRO B 1 540 ? 42.93900 32.47900 25.58500 1.000 33.81458 538 PRO B CA 1
ATOM 8413 C C . PRO B 1 540 ? 42.26100 33.39200 24.57000 1.000 35.79113 538 PRO B C 1
ATOM 8414 O O . PRO B 1 540 ? 42.91100 33.94300 23.68100 1.000 35.58058 538 PRO B O 1
ATOM 8418 N N . GLY B 1 541 ? 40.93100 33.51600 24.67900 1.000 36.24382 539 GLY B N 1
ATOM 8419 C CA . GLY B 1 541 ? 40.15300 34.36400 23.78100 1.000 38.53883 539 GLY B CA 1
ATOM 8420 C C . GLY B 1 541 ? 39.76000 33.75400 22.44600 1.000 38.03614 539 GLY B C 1
ATOM 8421 O O . GLY B 1 541 ? 39.10300 34.43200 21.63600 1.000 37.74926 539 GLY B O 1
ATOM 8422 N N . SER B 1 542 ? 40.11600 32.49700 22.19100 1.000 35.94642 540 SER B N 1
ATOM 8423 C CA . SER B 1 542 ? 39.95900 31.91200 20.87000 1.000 34.65415 540 SER B CA 1
ATOM 8424 C C . SER B 1 542 ? 38.75700 30.97900 20.75200 1.000 32.64865 540 SER B C 1
ATOM 8425 O O . SER B 1 542 ? 38.44500 30.53400 19.64400 1.000 30.75895 540 SER B O 1
ATOM 8428 N N . ILE B 1 543 ? 38.09100 30.65300 21.84500 1.000 31.89067 541 ILE B N 1
ATOM 8429 C CA . ILE B 1 543 ? 37.03800 29.63900 21.72900 1.000 32.34862 541 ILE B CA 1
ATOM 8430 C C . ILE B 1 543 ? 35.90400 30.20300 20.88100 1.000 30.82212 541 ILE B C 1
ATOM 8431 O O . ILE B 1 543 ? 35.60000 31.39900 20.99400 1.000 31.65643 541 ILE B O 1
ATOM 8436 N N . PRO B 1 544 ? 35.29900 29.42800 19.97400 1.000 31.06951 542 PRO B N 1
ATOM 8437 C CA . PRO B 1 544 ? 34.14200 29.95500 19.22400 1.000 31.26954 542 PRO B CA 1
ATOM 8438 C C . PRO B 1 544 ? 33.02400 30.46800 20.14700 1.000 32.04858 542 PRO B C 1
ATOM 8439 O O . PRO B 1 544 ? 32.52400 29.75600 21.03700 1.000 30.26679 542 PRO B O 1
ATOM 8443 N N . LYS B 1 545 ? 32.64600 31.72800 19.93800 1.000 31.00635 543 LYS B N 1
ATOM 8444 C CA . LYS B 1 545 ? 31.69200 32.43700 20.78600 1.000 32.76445 543 LYS B CA 1
ATOM 8445 C C . LYS B 1 545 ? 30.70400 33.22400 19.92900 1.000 31.85645 543 LYS B C 1
ATOM 8446 O O . LYS B 1 545 ? 30.98900 33.58600 18.78400 1.000 33.60403 543 LYS B O 1
ATOM 8452 N N . THR B 1 546 ? 29.54700 33.52900 20.51000 1.000 31.88803 544 THR B N 1
ATOM 8453 C CA . THR B 1 546 ? 28.63600 34.47800 19.88900 1.000 35.30160 544 THR B CA 1
ATOM 8454 C C . THR B 1 546 ? 29.15400 35.89800 20.13000 1.000 36.34646 544 THR B C 1
ATOM 8455 O O . THR B 1 546 ? 30.12400 36.11700 20.86500 1.000 33.70667 544 THR B O 1
ATOM 8459 N N . SER B 1 547 ? 28.46400 36.87100 19.53500 1.000 35.77797 545 SER B N 1
ATOM 8460 C CA . SER B 1 547 ? 28.82800 38.27600 19.69600 1.000 43.46574 545 SER B CA 1
ATOM 8461 C C . SER B 1 547 ? 28.73900 38.72400 21.15100 1.000 45.93182 545 SER B C 1
ATOM 8462 O O . SER B 1 547 ? 29.61700 39.43900 21.64600 1.000 43.31046 545 SER B O 1
ATOM 8465 N N . SER B 1 548 ? 27.70400 38.28500 21.86200 1.000 51.97202 546 SER B N 1
ATOM 8466 C CA . SER B 1 548 ? 27.57400 38.60200 23.27700 1.000 50.51922 546 SER B CA 1
ATOM 8467 C C . SER B 1 548 ? 28.55000 37.82500 24.14800 1.000 49.30854 546 SER B C 1
ATOM 8468 O O . SER B 1 548 ? 28.62100 38.08400 25.35500 1.000 54.27230 546 SER B O 1
ATOM 8471 N N . GLY B 1 549 ? 29.29200 36.87900 23.58000 1.000 40.64171 547 GLY B N 1
ATOM 8472 C CA . GLY B 1 549 ? 30.25000 36.12000 24.34200 1.000 41.24968 547 GLY B CA 1
ATOM 8473 C C . GLY B 1 549 ? 29.80200 34.75000 24.78600 1.000 38.79939 547 GLY B C 1
ATOM 8474 O O . GLY B 1 549 ? 30.56100 34.09300 25.50500 1.000 39.30208 547 GLY B O 1
ATOM 8475 N N . LYS B 1 550 ? 28.60500 34.29400 24.39400 1.000 36.80704 548 LYS B N 1
ATOM 8476 C CA . LYS B 1 550 ? 28.16900 32.93600 24.72800 1.000 33.64614 548 LYS B CA 1
ATOM 8477 C C . LYS B 1 550 ? 28.98600 31.89100 23.97700 1.000 31.67222 548 LYS B C 1
ATOM 8478 O O . LYS B 1 550 ? 29.23800 32.02700 22.78400 1.000 29.20877 548 LYS B O 1
ATOM 8484 N N . ILE B 1 551 ? 29.35800 30.80500 24.65900 1.000 34.22516 549 ILE B N 1
ATOM 8485 C CA . ILE B 1 551 ? 30.11600 29.75200 23.97600 1.000 32.69076 549 ILE B CA 1
ATOM 8486 C C . ILE B 1 551 ? 29.23700 29.06900 22.92700 1.000 28.89031 549 ILE B C 1
ATOM 8487 O O . ILE B 1 551 ? 28.06200 28.76800 23.17500 1.000 26.49791 549 ILE B O 1
ATOM 8492 N N . ARG B 1 552 ? 29.80900 28.81700 21.74400 1.000 31.06688 550 ARG B N 1
ATOM 8493 C CA . ARG B 1 552 ? 29.14600 28.07400 20.66300 1.000 30.57209 550 ARG B CA 1
ATOM 8494 C C . ARG B 1 552 ? 29.66900 26.63500 20.72300 1.000 29.26140 550 ARG B C 1
ATOM 8495 O O . ARG B 1 552 ? 30.64900 26.27000 20.06500 1.000 26.01891 550 ARG B O 1
ATOM 8503 N N . ARG B 1 553 ? 28.99700 25.80800 21.53300 1.000 30.10887 551 ARG B N 1
ATOM 8504 C CA . ARG B 1 553 ? 29.49300 24.45000 21.77700 1.000 31.19848 551 ARG B CA 1
ATOM 8505 C C . ARG B 1 553 ? 29.58300 23.63800 20.48600 1.000 26.26104 551 ARG B C 1
ATOM 8506 O O . ARG B 1 553 ? 30.61400 23.02500 20.21600 1.000 27.33749 551 ARG B O 1
ATOM 8514 N N . HIS B 1 554 ? 28.52100 23.63900 19.67000 1.000 25.15038 552 HIS B N 1
ATOM 8515 C CA . HIS B 1 554 ? 28.54000 22.91400 18.39700 1.000 28.83504 552 HIS B CA 1
ATOM 8516 C C . HIS B 1 554 ? 29.68900 23.38400 17.49300 1.000 29.07454 552 HIS B C 1
ATOM 8517 O O . HIS B 1 554 ? 30.18300 22.62800 16.65500 1.000 26.36632 552 HIS B O 1
ATOM 8524 N N . ALA B 1 555 ? 30.08800 24.64100 17.59600 1.000 26.93218 553 ALA B N 1
ATOM 8525 C CA . ALA B 1 555 ? 31.17900 25.11400 16.76900 1.000 26.49528 553 ALA B CA 1
ATOM 8526 C C . ALA B 1 555 ? 32.51400 24.69300 17.34200 1.000 26.18735 553 ALA B C 1
ATOM 8527 O O . ALA B 1 555 ? 33.49000 24.57500 16.58900 1.000 24.96352 553 ALA B O 1
ATOM 8529 N N . CYS B 1 556 ? 32.59800 24.51900 18.66500 1.000 24.78192 554 CYS B N 1
ATOM 8530 C CA . CYS B 1 556 ? 33.79400 23.90100 19.23700 1.000 28.33761 554 CYS B CA 1
ATOM 8531 C C . CYS B 1 556 ? 33.95100 22.47300 18.71800 1.000 29.34826 554 CYS B C 1
ATOM 8532 O O . CYS B 1 556 ? 35.03000 22.08900 18.25300 1.000 24.32397 554 CY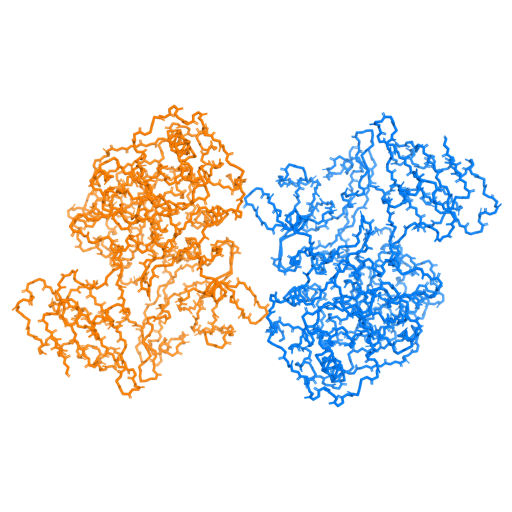S B O 1
ATOM 8535 N N . LYS B 1 557 ? 32.86100 21.69300 18.73500 1.000 25.08195 555 LYS B N 1
ATOM 8536 C CA . LYS B 1 557 ? 32.92500 20.35300 18.16300 1.000 26.42948 555 LYS B CA 1
ATOM 8537 C C . LYS B 1 557 ? 33.35100 20.42400 16.70200 1.000 29.86411 555 LYS B C 1
ATOM 8538 O O . LYS B 1 557 ? 34.21600 19.65900 16.26300 1.000 27.87439 555 LYS B O 1
ATOM 8544 N N . ALA B 1 558 ? 32.81600 21.40000 15.95200 1.000 28.35077 556 ALA B N 1
ATOM 8545 C CA . ALA B 1 558 ? 33.16000 21.50200 14.53700 1.000 28.91136 556 ALA B CA 1
ATOM 8546 C C . ALA B 1 558 ? 34.63500 21.84700 14.35200 1.000 29.81147 556 ALA B C 1
ATOM 8547 O O . ALA B 1 558 ? 35.28600 21.32600 13.44700 1.000 29.63250 556 ALA B O 1
ATOM 8549 N N . GLY B 1 559 ? 35.18100 22.70900 15.20800 1.000 30.50892 557 GLY B N 1
ATOM 8550 C CA . GLY B 1 559 ? 36.58800 23.07500 15.09300 1.000 32.71708 557 GLY B CA 1
ATOM 8551 C C . GLY B 1 559 ? 37.51900 21.94600 15.47700 1.000 30.08519 557 GLY B C 1
ATOM 8552 O O . GLY B 1 559 ? 38.59700 21.79600 14.89100 1.000 29.90095 557 GLY B O 1
ATOM 8553 N N . PHE B 1 560 ? 37.11500 21.15200 16.47000 1.000 30.99582 558 PHE B N 1
ATOM 8554 C CA . PHE B 1 560 ? 37.84300 19.95000 16.84900 1.000 31.10899 558 PHE B CA 1
ATOM 8555 C C . PHE B 1 560 ? 37.94100 18.98100 15.68000 1.000 31.14847 558 PHE B C 1
ATOM 8556 O O . PHE B 1 560 ? 39.01200 18.41400 15.42800 1.000 29.36405 558 PHE B O 1
ATOM 8564 N N . LEU B 1 561 ? 36.85700 18.81800 14.92300 1.000 29.37457 559 LEU B N 1
ATOM 8565 C CA . LEU B 1 561 ? 36.86300 17.88500 13.79900 1.000 30.76685 559 LEU B CA 1
ATOM 8566 C C . LEU B 1 561 ? 37.37400 18.48300 12.47900 1.000 32.55654 559 LEU B C 1
ATOM 8567 O O . LEU B 1 561 ? 37.72500 17.72400 11.57000 1.000 30.68263 559 LEU B O 1
ATOM 8572 N N . ASP B 1 562 ? 37.45300 19.80900 12.32200 1.000 33.69615 560 ASP B N 1
ATOM 8573 C CA . ASP B 1 562 ? 37.98300 20.35600 11.07200 1.000 34.28569 560 ASP B CA 1
ATOM 8574 C C . ASP B 1 562 ? 39.37900 20.95100 11.21400 1.000 34.60152 560 ASP B C 1
ATOM 8575 O O . ASP B 1 562 ? 39.89800 21.50600 10.23800 1.000 34.95682 560 ASP B O 1
ATOM 8580 N N . GLY B 1 563 ? 39.97400 20.90800 12.40800 1.000 34.38044 561 GLY B N 1
ATOM 8581 C CA . GLY B 1 563 ? 41.35200 21.36000 12.59400 1.000 34.46992 561 GLY B CA 1
ATOM 8582 C C . GLY B 1 563 ? 41.57000 22.86200 12.56300 1.000 33.56192 561 GLY B C 1
ATOM 8583 O O . GLY B 1 563 ? 42.66600 23.31500 12.18200 1.000 32.55654 561 GLY B O 1
ATOM 8584 N N . SER B 1 564 ? 40.56500 23.64900 12.96000 1.000 34.84628 562 SER B N 1
ATOM 8585 C CA . SER B 1 564 ? 40.60800 25.11000 12.87700 1.000 32.74603 562 SER B CA 1
ATOM 8586 C C . SER B 1 564 ? 40.65200 25.80700 14.23200 1.000 32.44073 562 SER B C 1
ATOM 8587 O O . SER B 1 564 ? 40.58600 27.03700 14.27200 1.000 36.06485 562 SER B O 1
ATOM 8590 N N . LEU B 1 565 ? 40.74000 25.07300 15.33200 1.000 30.20889 563 LEU B N 1
ATOM 8591 C CA . LEU B 1 565 ? 40.93400 25.68600 16.63700 1.000 34.14357 563 LEU B CA 1
ATOM 8592 C C . LEU B 1 565 ? 42.38600 26.15300 16.80200 1.000 36.24382 563 LEU B C 1
ATOM 8593 O O . LEU B 1 565 ? 43.30700 25.61600 16.17200 1.000 32.78551 563 LEU B O 1
ATOM 8598 N N . ALA B 1 566 ? 42.58600 27.14300 17.69100 1.000 34.24095 564 ALA B N 1
ATOM 8599 C CA . ALA B 1 566 ? 43.92500 27.67800 18.01400 1.000 33.28031 564 ALA B CA 1
ATOM 8600 C C . ALA B 1 566 ? 44.55600 26.83800 19.13000 1.000 34.72785 564 ALA B C 1
ATOM 8601 O O . ALA B 1 566 ? 44.62800 27.23300 20.29600 1.000 35.09895 564 ALA B O 1
ATOM 8603 N N . VAL B 1 567 ? 45.04200 25.66000 18.75300 1.000 33.92249 565 VAL B N 1
ATOM 8604 C CA . VAL B 1 567 ? 45.44300 24.65300 19.72800 1.000 36.03064 565 VAL B CA 1
ATOM 8605 C C . VAL B 1 567 ? 46.82600 24.97100 20.27700 1.000 36.05169 565 VAL B C 1
ATOM 8606 O O . VAL B 1 567 ? 47.74400 25.32300 19.52700 1.000 40.72067 565 VAL B O 1
ATOM 8610 N N . VAL B 1 568 ? 46.97500 24.83100 21.59800 1.000 35.03052 566 VAL B N 1
ATOM 8611 C CA . VAL B 1 568 ? 48.27500 24.90700 22.26200 1.000 40.43643 566 VAL B CA 1
ATOM 8612 C C . VAL B 1 568 ? 48.70300 23.58600 22.89700 1.000 38.55199 566 VAL B C 1
ATOM 8613 O O . VAL B 1 568 ? 49.84400 23.49000 23.35900 1.000 39.57580 566 VAL B O 1
ATOM 8617 N N . GLY B 1 569 ? 47.82200 22.58800 22.97800 1.000 39.61528 567 GLY B N 1
ATOM 8618 C CA . GLY B 1 569 ? 48.19400 21.28100 23.48200 1.000 35.74113 567 GLY B CA 1
ATOM 8619 C C . GLY B 1 569 ? 47.00500 20.35200 23.43300 1.000 38.92835 567 GLY B C 1
ATOM 8620 O O . GLY B 1 569 ? 45.85800 20.81400 23.45800 1.000 38.12562 567 GLY B O 1
ATOM 8621 N N . GLU B 1 570 ? 47.25300 19.04800 23.33300 1.000 45.91077 568 GLU B N 1
ATOM 8622 C CA . GLU B 1 570 ? 46.15800 18.09700 23.22500 1.000 47.52938 568 GLU B CA 1
ATOM 8623 C C . GLU B 1 570 ? 46.51200 16.79600 23.93200 1.000 44.38953 568 GLU B C 1
ATOM 8624 O O . GLU B 1 570 ? 47.67700 16.38500 23.94600 1.000 43.24466 568 GLU B O 1
ATOM 8630 N N . TRP B 1 571 ? 45.49400 16.15000 24.49800 1.000 38.66253 569 TRP B N 1
ATOM 8631 C CA . TRP B 1 571 ? 45.60700 14.81800 25.07200 1.000 42.31823 569 TRP B CA 1
ATOM 8632 C C . TRP B 1 571 ? 44.57600 13.90400 24.42400 1.000 42.91830 569 TRP B C 1
ATOM 8633 O O . TRP B 1 571 ? 43.41500 14.29200 24.24000 1.000 40.51012 569 TRP B O 1
ATOM 8644 N N . GLN B 1 572 ? 45.00600 12.68100 24.12100 1.000 50.97980 570 GLN B N 1
ATOM 8645 C CA . GLN B 1 572 ? 44.19300 11.63700 23.48500 1.000 52.88792 570 GLN B CA 1
ATOM 8646 C C . GLN B 1 572 ? 44.79600 10.25200 23.76400 1.000 54.57496 570 GLN B C 1
ATOM 8647 O O . GLN B 1 572 ? 44.15900 9.38900 24.38000 1.000 54.28546 570 GLN B O 1
#

Solvent-accessible surface area: 46184 Å² total; per-residue (Å²): 60,51,141,43,27,3,1,0,46,0,0,46,88,11,2,158,107,27,41,222,60,47,0,0,11,18,2,55,67,4,102,62,105,66,47,50,22,30,0,15,87,0,1,86,30,0,31,2,2,0,9,50,0,28,77,52,138,0,86,44,52,35,0,0,0,2,0,66,33,12,16,54,0,2,0,0,0,0,0,0,2,0,0,27,2,14,0,0,1,3,50,27,19,153,108,155,114,85,10,109,69,11,59,50,23,6,100,40,0,97,8,98,7,0,0,0,13,46,113,26,72,112,126,8,34,115,106,3,71,83,80,37,32,101,106,20,84,16,20,21,3,50,141,31,128,105,119,40,8,177,123,26,141,92,25,155,30,39,1,63,60,43,2,0,0,2,5,23,26,4,11,44,23,114,49,39,0,0,40,1,4,7,13,6,0,7,26,0,0,18,3,6,39,108,18,16,125,16,77,93,94,17,70,9,3,9,6,12,29,10,6,36,28,35,3,0,0,21,6,3,0,9,10,0,30,12,0,5,18,12,2,14,4,13,22,85,4,0,86,139,110,11,25,44,0,0,58,5,0,25,77,71,98,0,22,14,2,2,0,17,2,79,0,1,42,44,0,27,78,101,10,60,96,107,23,18,190,101,12,68,0,76,30,6,119,7,0,33,2,2,53,66,76,19,81,16,92,2,1,66,74,0,11,123,44,0,55,126,5,27,8,123,46,47,8,2,23,2,16,20,26,35,9,11,0,2,22,8,0,0,7,7,16,37,245,49,147,86,7,48,74,28,117,6,0,23,57,0,12,20,56,60,82,17,73,104,37,163,93,80,75,35,54,34,11,0,9,0,64,43,14,44,102,5,89,16,37,10,0,54,46,159,60,64,78,89,22,95,137,18,76,10,1,2,0,0,0,44,25,48,0,25,7,76,1,12,35,118,62,109,130,58,30,120,104,30,12,72,3,49,5,24,16,56,15,27,1,0,40,11,18,19,8,0,1,67,61,68,47,1,0,3,48,12,7,88,34,154,16,26,9,100,3,162,77,74,26,4,10,1,42,50,0,21,67,6,1,24,111,26,52,96,1,9,58,119,40,5,6,1,1,8,19,6,91,38,142,61,101,69,34,1,0,3,0,2,0,0,58,131,168,87,36,226,181,33,89,37,69,43,3,0,115,33,0,69,41,23,0,49,78,92,5,88,2,121,8,63,0,0,4,0,0,102,28,41,44,5,28,76,13,76,50,37,74,34,76,39,65,15,0,73,56,5,35,109,95,67,86,22,33,71,53,12,92,70,130,95,45,128,33,28,3,2,0,44,3,0,32,79,16,12,166,113,26,40,223,68,45,0,0,14,16,2,55,67,4,99,64,103,69,42,46,22,28,0,16,91,0,11,91,29,0,28,0,2,0,7,52,0,28,76,51,136,0,89,48,56,34,0,0,0,0,0,68,34,13,16,56,0,2,0,0,0,2,0,0,3,1,0,27,2,14,0,0,3,3,22,21,14,97,98,157,125,81,12,111,74,1,54,52,16,5,94,40,0,100,8,89,6,0,0,0,14,43,137,17,64,115,110,4,29,118,114,2,92,89,84,36,33,107,98,23,80,19,23,24,3,48,139,29,125,104,113,39,8,177,115,33,140,104,25,155,31,38,1,65,56,44,2,0,0,4,7,21,24,4,10,22,21,112,45,42,0,0,41,0,5,7,14,6,0,8,24,0,0,18,4,5,40,107,17,24,135,21,74,94,94,18,56,10,3,9,8,11,26,10,9,34,27,34,3,0,0,19,5,3,0,11,10,0,38,11,0,5,16,12,3,14,4,14,23,81,4,0,83,134,113,10,22,44,0,0,62,4,0,27,76,79,102,0,28,18,1,2,0,16,5,88,0,0,55,43,0,15,86,101,8,65,96,112,23,19,181,81,13,66,1,60,22,4,176,17,0,28,2,4,55,57,60,18,64,17,118,1,2,81,47,0,9,135,33,0,56,132,6,28,7,126,45,40,9,2,23,3,15,20,25,36,8,10,0,0,20,8,0,0,9,8,14,39,245,50,141,91,6,52,72,34,111,8,0,37,63,0,11,25,58,55,81,18,66,100,35,155,90,85,78,38,53,30,10,1,8,0,63,43,14,42,105,6,88,15,34,9,0,49,36,172,69,63,75,90,21,101,145,23,74,9,1,5,0,0,0,41,23,50,0,25,7,77,0,13,31,124,60,104,125,57,28,112,105,34,14,65,2,44,4,26,20,54,11,25,2,0,44,10,21,17,6,0,2,65,84,71,46,1,0,2,48,11,8,87,63,131,18,25,5,92,1,98,75,128,27,9,10,2,19,52,0,13,78,6,0,18,107,26,45,99,0,7,86,132,56,1,5,1,1,9,20,12,82,50,142,67,115,65,35,0,0,2,0,1,0,0,64,80,88,74,32,114,71,34,98,33,68,47,3,0,115,32,0,63,43,19,0,48,77,89,9,113,2,109,5,61,0,0,2,0,0,102,47,48,41,3,29,77,12,37,50,39,76,35,77,40,64,13,0,70,50,4,40,108,95,72,86,24,36,69,37,14,72,71,130

Nearest PDB structures (foldseek):
  7r7e-assembly2_B  TM=1.002E+00  e=0.000E+00  Picosynechococcus sp. PCC 7002
  7r7f-assembly2_B  TM=1.001E+00  e=0.000E+00  Picosynechococcus sp. PCC 7002
  7r7g-assembly1_A  TM=1.000E+00  e=0.000E+00  Picosynechococcus sp. PCC 7002
  3kxw-assembly1_A  TM=7.766E-01  e=3.743E-66  Legionella pneumophila subsp. pneumophila str. Philadelphia 1
  3lnv-assembly1_A  TM=7.828E-01  e=1.229E-65  Legionella pneumophila subsp. pneumophila str. Philadelphia 1

Radius of gyration: 35.04 Å; Cα contacts (8 Å, |Δi|>4): 2594; chains: 2; bounding box: 117×75×69 Å

InterPro domains:
  IPR000073 Alpha/beta hydrolase fold-1 [PF00561] (2458-2701)
  IPR000639 Epoxide hydrolase-like [PR00412] (2464-2482)
  IPR000639 Epoxide hydrolase-like [PR00412] (2484-2499)
  IPR000639 Epoxide hydrolase-like [PR00412] (2689-2711)
  IPR000873 AMP-dependent synthetase/ligase domain [PF00501] (14-410)
  IPR001227 Acyl transferase domain superfamily [G3DSA:3.40.366.10] (1196-1494)
  IPR006162 Phosphopantetheine attachment site [PS00012] (632-647)
  IPR006162 Phosphopantetheine attachment site [PS00012] (2059-2074)
  IPR009081 Phosphopantetheine binding ACP domain [PF00550] (608-673)
  IPR009081 Phosphopantetheine binding ACP domain [PF00550] (2034-2100)
  IPR009081 Phosphopantetheine binding ACP domain [PS50075] (603-677)
  IPR009081 Phosphopantetheine binding ACP domain [PS50075] (2027-2104)
  IPR013968 Polyketide synthase-like, ketoreductase domain [PF08659] (1777-1943)
  IPR014030 Beta-ketoacyl synthase-like, N-terminal domain [PF00109] (692-924)
  IPR014031 Beta-ketoacyl synthase, C-terminal domain [PF02801] (932-1048)
  IPR014043 Acyl transferase domain [PF00698] (1197-1492)
  IPR014043 Acyl transferase domain [SM00827] (1198-1491)
  IPR016035 Acyl transferase/acyl hydrolase/lysophospholipase [SSF52151] (1194-1487)
  IPR016039 Thiolase-like [G3DSA:3.40.47.10] (677-1100)
  IPR016039 Thiolase-like [SSF53901] (690-1094)